Protein AF-0000000074456131 (afdb_homodimer)

InterPro domains:
  IPR002213 UDP-glucuronosyl/UDP-glucosyltransferase [PF00201] (15-424)
  IPR002213 UDP-glucuronosyl/UDP-glucosyltransferase [cd03784] (19-367)
  IPR050271 UDP-glycosyltransferase [PTHR48043] (20-404)

pLDDT: mean 90.77, std 12.85, range [26.89, 98.69]

Radius of gyration: 33.17 Å; Cα contacts (8 Å, |Δi|>4): 1309; chains: 2; bounding box: 103×99×69 Å

Solvent-accessible surface area (backbone atoms only — not comparable to full-atom values): 45917 Å² total; per-residue (Å²): 128,79,81,69,64,69,69,81,74,61,74,85,43,60,65,60,51,43,56,51,44,24,53,49,49,42,50,52,38,50,48,54,75,66,30,64,68,56,55,58,64,54,60,89,48,80,61,47,76,42,44,63,88,48,58,52,49,33,57,53,24,61,62,67,72,28,53,35,34,38,36,32,78,45,60,75,49,29,76,68,22,70,51,59,67,41,57,65,60,51,48,35,43,44,46,63,60,69,46,57,53,49,78,54,52,74,67,50,34,47,49,40,50,50,49,50,54,49,47,53,51,47,43,46,61,33,42,37,49,46,48,39,50,48,23,57,74,68,65,37,64,66,91,51,53,44,60,57,41,58,40,61,47,49,34,39,41,27,38,32,49,48,74,74,41,77,37,55,43,34,41,68,35,49,39,71,41,29,57,70,82,63,66,85,66,55,86,70,58,67,70,57,46,52,59,52,61,70,27,64,92,62,14,27,33,38,33,45,49,56,85,82,40,29,65,62,66,51,67,69,58,52,51,32,49,51,55,22,54,52,70,48,81,30,29,34,43,33,41,50,39,83,90,68,77,89,81,65,43,90,50,55,45,77,30,80,73,69,68,55,65,32,52,52,59,38,88,52,54,46,35,38,37,25,24,26,44,65,68,54,45,51,47,31,34,53,52,23,39,14,33,38,23,42,38,83,55,71,62,8,46,24,42,29,42,45,36,35,75,68,36,26,30,47,69,48,56,71,86,77,54,49,33,66,56,50,35,51,50,52,50,48,46,54,68,41,59,64,19,40,52,38,9,39,51,41,12,51,55,67,63,66,56,98,59,54,28,60,55,47,49,50,49,52,53,50,50,24,61,74,56,78,40,42,64,56,29,60,43,52,73,83,76,49,56,68,55,48,57,69,36,46,61,52,50,51,50,53,50,50,51,49,50,51,50,51,50,48,52,50,51,50,50,51,50,53,52,51,54,55,54,58,59,62,63,65,68,60,67,84,109,126,76,80,69,64,70,70,81,74,61,74,85,43,61,67,61,50,42,56,52,43,24,53,50,49,42,51,53,38,51,47,55,75,67,29,65,69,56,54,58,64,54,59,88,47,80,61,46,76,42,45,63,88,48,57,51,49,34,56,53,25,62,63,69,71,30,52,34,34,38,36,33,78,46,60,76,49,29,77,66,20,70,52,60,67,42,57,67,60,50,46,36,42,44,46,62,57,70,46,57,54,48,79,55,52,74,68,50,34,46,49,40,48,51,50,52,54,49,49,53,49,46,44,46,61,33,41,36,49,47,47,39,52,49,24,56,75,69,66,37,63,66,90,50,54,44,63,58,42,59,40,62,46,48,35,37,39,26,38,30,48,49,74,74,41,79,36,55,42,33,41,67,34,49,38,71,41,28,59,70,83,64,66,85,67,54,85,70,57,67,70,59,47,52,59,51,61,71,28,64,92,60,14,27,34,40,34,44,48,56,84,80,41,31,64,60,64,51,68,69,56,52,50,32,51,50,55,22,55,51,71,45,79,30,29,34,42,33,41,49,40,83,89,68,76,89,81,67,43,90,52,56,45,78,29,81,73,67,67,56,64,32,52,52,58,38,89,52,54,47,35,37,37,25,24,28,45,63,68,54,44,52,46,31,35,54,52,23,38,16,34,39,24,44,41,85,56,71,60,8,47,24,42,28,43,46,36,34,73,69,35,26,31,46,69,46,56,72,86,76,53,51,32,66,56,50,34,51,50,51,49,47,47,55,67,41,60,63,18,40,52,37,9,40,50,42,11,50,55,66,64,67,56,98,59,55,28,61,55,46,50,50,51,51,54,50,49,25,63,74,56,79,38,44,64,56,29,60,42,53,74,84,75,49,56,69,54,51,56,69,37,46,61,53,49,51,50,53,49,49,51,52,50,50,48,50,50,49,51,49,51,50,49,51,49,52,53,52,55,53,55,56,58,63,66,64,69,62,66,84,112

Secondary structure (DSSP, 8-state):
--TT---TT--S-HHHHHHHHHHHHHHHHHHHHH-HHHHHHTTT-S-EEEEGGGTTHHHHHHHHT--EEEEE-S-TTSTHHHHTT----TTT-PPTTS---SS--HHHHHHHHHHHHHHHHHHIIIIIHHHHHHHHHTTS-TTS-HHHHHH--SEEEE---TTTSPP--B-TTEEE---SS-----PPPHHHHHHHHTTTTS-EEEEE-HHHHTTT--HHHHHHHHHHHHT-SSEEEEE--S---TT--TTEEEESS--HHHHHT-TTEEEEEE---HHHHHHHHHHT--EEE---STTHHHHHHHHHHHTSEEE--TTT--HHHHHHHHHHHHH-HHHHHHHHHHHHHHH--SS-HHHHHHHHHHHHHHTTS-GGG--GGGGS-HHHHTTHHHHHHHHHHHHHHHHHHHHHHHHHHHHHHHHHHTTSTT-/--TT---TT--S-HHHHHHHHHHHHHHHHHHHHH-HHHHHHHTT-S-EEEEGGGTTHHHHHHHHT--EEEEE-S-TTSTHHHHTT----TTT-PPTTS---SS--HHHHHHHHHHHHHHHHHHIIIIIHHHHHHHHHTTS-TTS-HHHHHH--SEEEE---TTTSPP--B-TTEEE---SS-----PPPHHHHHHHHTTTTS-EEEEE-HHHHTTT--HHHHHHHHHHHHT-SSEEEEE--S---TT--TTEEEESS--HHHHHTSTTEEEEEE---HHHHHHHHHHT--EEE---STTHHHHHHHHHHHTSEEE--TTT--HHHHHHHHHHHHH-HHHHHHHHHHHHHHH--SS-HHHHHHHHHHHHHHTTS-GGG--GGGGS-HHHHTTHHHHHHHHHHHHHHHHHHHHHHHHHHHHHHHHHHTTSTT-

Organism: Stylophora pistillata (NCBI:txid50429)

Structure (mmCIF, N/CA/C/O backbone):
data_AF-0000000074456131-model_v1
#
loop_
_entity.id
_entity.type
_entity.pdbx_description
1 polymer 'UDP-glucuronosyltransferase 2A3'
#
loop_
_atom_site.group_PDB
_atom_site.id
_atom_site.type_symbol
_atom_site.label_atom_id
_atom_site.label_alt_id
_atom_site.label_comp_id
_atom_site.label_asym_id
_atom_site.label_entity_id
_atom_site.label_seq_id
_atom_site.pdbx_PDB_ins_code
_atom_site.Cartn_x
_atom_site.Cartn_y
_atom_site.Cartn_z
_atom_site.occupancy
_atom_site.B_iso_or_equiv
_atom_site.auth_seq_id
_atom_site.auth_comp_id
_atom_site.auth_asym_id
_atom_site.auth_atom_id
_atom_site.pdbx_PDB_model_num
ATOM 1 N N . MET A 1 1 ? 15.211 -36.062 8.484 1 27.12 1 MET A N 1
ATOM 2 C CA . MET A 1 1 ? 14.547 -34.875 7.957 1 27.12 1 MET A CA 1
ATOM 3 C C . MET A 1 1 ? 13.773 -35.219 6.684 1 27.12 1 MET A C 1
ATOM 5 O O . MET A 1 1 ? 13.078 -34.344 6.141 1 27.12 1 MET A O 1
ATOM 9 N N . GLU A 1 2 ? 14.203 -36.312 6.043 1 34.16 2 GLU A N 1
ATOM 10 C CA . GLU A 1 2 ? 13.648 -36.844 4.801 1 34.16 2 GLU A CA 1
ATOM 11 C C . GLU A 1 2 ? 12.195 -37.281 4.988 1 34.16 2 GLU A C 1
ATOM 13 O O . GLU A 1 2 ? 11.359 -37.062 4.098 1 34.16 2 GLU A O 1
ATOM 18 N N . ASN A 1 3 ? 11.914 -37.906 6.086 1 33.97 3 ASN A N 1
ATOM 19 C CA . ASN A 1 3 ? 10.641 -38.594 6.266 1 33.97 3 ASN A CA 1
ATOM 20 C C . ASN A 1 3 ? 9.523 -37.625 6.605 1 33.97 3 ASN A C 1
ATOM 22 O O . ASN A 1 3 ? 8.438 -38.031 7.02 1 33.97 3 ASN A O 1
ATOM 26 N N . THR A 1 4 ? 9.914 -36.438 6.859 1 35.66 4 THR A N 1
ATOM 27 C CA . THR A 1 4 ? 8.859 -35.594 7.398 1 35.66 4 THR A CA 1
ATOM 28 C C . THR A 1 4 ? 8.023 -34.969 6.277 1 35.66 4 THR A C 1
ATOM 30 O O . THR A 1 4 ? 7.359 -33.969 6.473 1 35.66 4 THR A O 1
ATOM 33 N N . ILE A 1 5 ? 8.305 -35.438 5.062 1 38.91 5 ILE A N 1
ATOM 34 C CA . ILE A 1 5 ? 7.449 -34.844 4.047 1 38.91 5 ILE A CA 1
ATOM 35 C C . ILE A 1 5 ? 6.023 -35.375 4.195 1 38.91 5 ILE A C 1
ATOM 37 O O . ILE A 1 5 ? 5.785 -36.562 4.078 1 38.91 5 ILE A O 1
ATOM 41 N N . VAL A 1 6 ? 5.152 -34.781 4.867 1 42.56 6 VAL A N 1
ATOM 42 C CA . VAL A 1 6 ? 3.732 -35.094 4.902 1 42.56 6 VAL A CA 1
ATOM 43 C C . VAL A 1 6 ? 3.191 -35.219 3.479 1 42.56 6 VAL A C 1
ATOM 45 O O . VAL A 1 6 ? 3.285 -34.281 2.693 1 42.56 6 VAL A O 1
ATOM 48 N N . PRO A 1 7 ? 2.965 -36.406 3.014 1 41.34 7 PRO A N 1
ATOM 49 C CA . PRO A 1 7 ? 2.406 -36.531 1.666 1 41.34 7 PRO A CA 1
ATOM 50 C C . PRO A 1 7 ? 1.224 -35.625 1.421 1 41.34 7 PRO A C 1
ATOM 52 O O . PRO A 1 7 ? 0.411 -35.375 2.322 1 41.34 7 PRO A O 1
ATOM 55 N N . LEU A 1 8 ? 1.338 -34.656 0.652 1 42 8 LEU A N 1
ATOM 56 C CA . LEU A 1 8 ? 0.299 -33.75 0.181 1 42 8 LEU A CA 1
ATOM 57 C C . LEU A 1 8 ? -0.976 -34.5 -0.166 1 42 8 LEU A C 1
ATOM 59 O O . LEU A 1 8 ? -1.992 -33.906 -0.51 1 42 8 LEU A O 1
ATOM 63 N N . GLU A 1 9 ? -0.929 -35.781 -0.274 1 41.69 9 GLU A N 1
ATOM 64 C CA . GLU A 1 9 ? -2.115 -36.531 -0.679 1 41.69 9 GLU A CA 1
ATOM 65 C C . GLU A 1 9 ? -3.201 -36.469 0.391 1 41.69 9 GLU A C 1
ATOM 67 O O . GLU A 1 9 ? -4.199 -37.188 0.314 1 41.69 9 GLU A O 1
ATOM 72 N N . LEU A 1 10 ? -3.041 -35.812 1.386 1 40.41 10 LEU A N 1
ATOM 73 C CA . LEU A 1 10 ? -4.113 -35.938 2.371 1 40.41 10 LEU A CA 1
ATOM 74 C C . LEU A 1 10 ? -5.336 -35.125 1.937 1 40.41 10 LEU A C 1
ATOM 76 O O . LEU A 1 10 ? -5.719 -34.156 2.6 1 40.41 10 LEU A O 1
ATOM 80 N N . GLU A 1 11 ? -5.758 -35.188 0.815 1 42.75 11 GLU A N 1
ATOM 81 C CA . GLU A 1 11 ? -7.062 -34.781 0.306 1 42.75 11 GLU A CA 1
ATOM 82 C C . GLU A 1 11 ? -8.195 -35.375 1.117 1 42.75 11 GLU A C 1
ATOM 84 O O . GLU A 1 11 ? -8.227 -36.594 1.335 1 42.75 11 GLU A O 1
ATOM 89 N N . GLY A 1 12 ? -8.945 -34.688 1.782 1 48.97 12 GLY A N 1
ATOM 90 C CA . GLY A 1 12 ? -10.203 -35.031 2.426 1 48.97 12 GLY A CA 1
ATOM 91 C C . GLY A 1 12 ? -10.086 -35.156 3.936 1 48.97 12 GLY A C 1
ATOM 92 O O . GLY A 1 12 ? -11.094 -35.219 4.637 1 48.97 12 GLY A O 1
ATOM 93 N N . LYS A 1 13 ? -8.922 -35.406 4.461 1 57.62 13 LYS A N 1
ATOM 94 C CA . LYS A 1 13 ? -8.914 -35.562 5.91 1 57.62 13 LYS A CA 1
ATOM 95 C C . LYS A 1 13 ? -8.305 -34.344 6.59 1 57.62 13 LYS A C 1
ATOM 97 O O . LYS A 1 13 ? -7.223 -34.406 7.172 1 57.62 13 LYS A O 1
ATOM 102 N N . LEU A 1 14 ? -8.93 -33.188 6.43 1 58.59 14 LEU A N 1
ATOM 103 C CA . LEU A 1 14 ? -8.5 -31.875 6.891 1 58.59 14 LEU A CA 1
ATOM 104 C C . LEU A 1 14 ? -8.109 -31.922 8.367 1 58.59 14 LEU A C 1
ATOM 106 O O . LEU A 1 14 ? -7.086 -31.344 8.75 1 58.59 14 LEU A O 1
ATOM 110 N N . LEU A 1 15 ? -8.93 -32.625 9.055 1 59.88 15 LEU A N 1
ATOM 111 C CA . LEU A 1 15 ? -8.664 -32.688 10.484 1 59.88 15 LEU A CA 1
ATOM 112 C C . LEU A 1 15 ? -7.371 -33.438 10.766 1 59.88 15 LEU A C 1
ATOM 114 O O . LEU A 1 15 ? -6.59 -33.031 11.633 1 59.88 15 LEU A O 1
ATOM 118 N N . GLU A 1 16 ? -7.195 -34.531 10.094 1 64.56 16 GLU A N 1
ATOM 119 C CA . GLU A 1 16 ? -5.965 -35.312 10.258 1 64.56 16 GLU A CA 1
ATOM 120 C C . GLU A 1 16 ? -4.75 -34.5 9.812 1 64.56 16 GLU A C 1
ATOM 122 O O . GLU A 1 16 ? -3.695 -34.562 10.453 1 64.56 16 GLU A O 1
ATOM 127 N N . LEU A 1 17 ? -4.938 -33.75 8.852 1 66 17 LEU A N 1
ATOM 128 C CA . LEU A 1 17 ? -3.869 -32.875 8.383 1 66 17 LEU A CA 1
ATOM 129 C C . LEU A 1 17 ? -3.529 -31.828 9.422 1 66 17 LEU A C 1
ATOM 131 O O . LEU A 1 17 ? -2.355 -31.562 9.688 1 66 17 LEU A O 1
ATOM 135 N N . LEU A 1 18 ? -4.602 -31.312 9.938 1 65.88 18 LEU A N 1
ATOM 136 C CA . LEU A 1 18 ? -4.406 -30.281 10.953 1 65.88 18 LEU A CA 1
ATOM 137 C C . LEU A 1 18 ? -3.611 -30.828 12.133 1 65.88 18 LEU A C 1
ATOM 139 O O . LEU A 1 18 ? -2.656 -30.203 12.594 1 65.88 18 LEU A O 1
ATOM 143 N N . PHE A 1 19 ? -4.082 -31.984 12.625 1 71.69 19 PHE A N 1
ATOM 144 C CA . PHE A 1 19 ? -3.439 -32.562 13.805 1 71.69 19 PHE A CA 1
ATOM 145 C C . PHE A 1 19 ? -1.997 -32.938 13.5 1 71.69 19 PHE A C 1
ATOM 147 O O . PHE A 1 19 ? -1.103 -32.719 14.32 1 71.69 19 PHE A O 1
ATOM 154 N N . LYS A 1 20 ? -1.787 -33.438 12.461 1 79.56 20 LYS A N 1
ATOM 155 C CA . LYS A 1 20 ? -0.433 -33.812 12.094 1 79.56 20 LYS A CA 1
ATOM 156 C C . LYS A 1 20 ? 0.47 -32.594 11.906 1 79.56 20 LYS A C 1
ATOM 158 O O . LYS A 1 20 ? 1.622 -32.594 12.344 1 79.56 20 LYS A O 1
ATOM 163 N N . MET A 1 21 ? -0.071 -31.609 11.445 1 84 21 MET A N 1
ATOM 164 C CA . MET A 1 21 ? 0.729 -30.422 11.195 1 84 21 MET A CA 1
ATOM 165 C C . MET A 1 21 ? 1.08 -29.703 12.5 1 84 21 MET A C 1
ATOM 167 O O . MET A 1 21 ? 2.195 -29.219 12.664 1 84 21 MET A O 1
ATOM 171 N N . LYS A 1 22 ? 0.073 -29.719 13.367 1 87.56 22 LYS A N 1
ATOM 172 C CA . LYS A 1 22 ? 0.293 -29.109 14.68 1 87.56 22 LYS A CA 1
ATOM 173 C C . LYS A 1 22 ? 1.51 -29.719 15.375 1 87.56 22 LYS A C 1
ATOM 175 O O . LYS A 1 22 ? 2.371 -29 15.875 1 87.56 22 LYS A O 1
ATOM 180 N N . ASP A 1 23 ? 1.586 -31 15.352 1 89.56 23 ASP A N 1
ATOM 181 C CA . ASP A 1 23 ? 2.678 -31.703 16.016 1 89.56 23 ASP A CA 1
ATOM 182 C C . ASP A 1 23 ? 3.992 -31.516 15.266 1 89.56 23 ASP A C 1
ATOM 184 O O . ASP A 1 23 ? 5.043 -31.328 15.875 1 89.56 23 ASP A O 1
ATOM 188 N N . VAL A 1 24 ? 3.896 -31.562 14.008 1 89.19 24 VAL A N 1
ATOM 189 C CA . VAL A 1 24 ? 5.086 -31.391 13.18 1 89.19 24 VAL A CA 1
ATOM 190 C C . VAL A 1 24 ? 5.688 -30.016 13.398 1 89.19 24 VAL A C 1
ATOM 192 O O . VAL A 1 24 ? 6.898 -29.875 13.602 1 89.19 24 VAL A O 1
ATOM 195 N N . PHE A 1 25 ? 4.859 -29 13.398 1 91.25 25 PHE A N 1
ATOM 196 C CA . PHE A 1 25 ? 5.34 -27.641 13.578 1 91.25 25 PHE A CA 1
ATOM 197 C C . PHE A 1 25 ? 5.941 -27.453 14.961 1 91.25 25 PHE A C 1
ATOM 199 O O . PHE A 1 25 ? 6.969 -26.781 15.117 1 91.25 25 PHE A O 1
ATOM 206 N N . ARG A 1 26 ? 5.297 -28.047 15.922 1 93.62 26 ARG A N 1
ATOM 207 C CA . ARG A 1 26 ? 5.797 -27.953 17.281 1 93.62 26 ARG A CA 1
ATOM 208 C C . ARG A 1 26 ? 7.188 -28.562 17.406 1 93.62 26 ARG A C 1
ATOM 210 O O . ARG A 1 26 ? 8.086 -27.953 18 1 93.62 26 ARG A O 1
ATOM 217 N N . VAL A 1 27 ? 7.324 -29.719 16.859 1 93.44 27 VAL A N 1
ATOM 218 C CA . VAL A 1 27 ? 8.594 -30.422 16.938 1 93.44 27 VAL A CA 1
ATOM 219 C C . VAL A 1 27 ? 9.672 -29.656 16.172 1 93.44 27 VAL A C 1
ATOM 221 O O . VAL A 1 27 ? 10.805 -29.531 16.641 1 93.44 27 VAL A O 1
ATOM 224 N N . MET A 1 28 ? 9.305 -29.219 15.078 1 93.19 28 MET A N 1
ATOM 225 C CA . MET A 1 28 ? 10.234 -28.453 14.25 1 93.19 28 MET A CA 1
ATOM 226 C C . MET A 1 28 ? 10.75 -27.234 14.992 1 93.19 28 MET A C 1
ATOM 228 O O . MET A 1 28 ? 11.961 -27 15.047 1 93.19 28 MET A O 1
ATOM 232 N N . CYS A 1 29 ? 9.883 -26.469 15.578 1 95.81 29 CYS A N 1
ATOM 233 C CA . CYS A 1 29 ? 10.273 -25.219 16.25 1 95.81 29 CYS A CA 1
ATOM 234 C C . CYS A 1 29 ? 11.016 -25.516 17.547 1 95.81 29 CYS A C 1
ATOM 236 O O . CYS A 1 29 ? 11.953 -24.797 17.906 1 95.81 29 CYS A O 1
ATOM 238 N N . GLU A 1 30 ? 10.586 -26.594 18.234 1 96.5 30 GLU A N 1
ATOM 239 C CA . GLU A 1 30 ? 11.32 -26.984 19.438 1 96.5 30 GLU A CA 1
ATOM 240 C C . GLU A 1 30 ? 12.742 -27.406 19.109 1 96.5 30 GLU A C 1
ATOM 242 O O . GLU A 1 30 ? 13.68 -27.094 19.859 1 96.5 30 GLU A O 1
ATOM 247 N N . SER A 1 31 ? 12.859 -28.094 18 1 95.94 31 SER A N 1
ATOM 248 C CA . SER A 1 31 ? 14.188 -28.5 17.547 1 95.94 31 SER A CA 1
ATOM 249 C C . SER A 1 31 ? 15.062 -27.281 17.25 1 95.94 31 SER A C 1
ATOM 251 O O . SER A 1 31 ? 16.25 -27.297 17.547 1 95.94 31 SER A O 1
ATOM 253 N N . ALA A 1 32 ? 14.5 -26.328 16.672 1 95 32 ALA A N 1
ATOM 254 C CA . ALA A 1 32 ? 15.242 -25.109 16.375 1 95 32 ALA A CA 1
ATOM 255 C C . ALA A 1 32 ? 15.672 -24.406 17.656 1 95 32 ALA A C 1
ATOM 257 O O . ALA A 1 32 ? 16.797 -23.891 17.75 1 95 32 ALA A O 1
ATOM 258 N N . LEU A 1 33 ? 14.852 -24.375 18.672 1 95.56 33 LEU A N 1
ATOM 259 C CA . LEU A 1 33 ? 15.102 -23.688 19.938 1 95.56 33 LEU A CA 1
ATOM 260 C C . LEU A 1 33 ? 16.203 -24.391 20.719 1 95.56 33 LEU A C 1
ATOM 262 O O . LEU A 1 33 ? 16.906 -23.75 21.516 1 95.56 33 LEU A O 1
ATOM 266 N N . THR A 1 34 ? 16.344 -25.688 20.438 1 95.81 34 THR A N 1
ATOM 267 C CA . THR A 1 34 ? 17.266 -26.453 21.266 1 95.81 34 THR A CA 1
ATOM 268 C C . THR A 1 34 ? 18.516 -26.828 20.469 1 95.81 34 THR A C 1
ATOM 270 O O . THR A 1 34 ? 19.438 -27.438 21.016 1 95.81 34 THR A O 1
ATOM 273 N N . SER A 1 35 ? 18.531 -26.469 19.234 1 95.25 35 SER A N 1
ATOM 274 C CA . SER A 1 35 ? 19.688 -26.797 18.406 1 95.25 35 SER A CA 1
ATOM 275 C C . SER A 1 35 ? 20.922 -25.984 18.797 1 95.25 35 SER A C 1
ATOM 277 O O . SER A 1 35 ? 20.906 -24.766 18.734 1 95.25 35 SER A O 1
ATOM 279 N N . SER A 1 36 ? 21.984 -26.688 19.109 1 94.88 36 SER A N 1
ATOM 280 C CA . SER A 1 36 ? 23.219 -26.016 19.484 1 94.88 36 SER A CA 1
ATOM 281 C C . SER A 1 36 ? 23.828 -25.266 18.297 1 94.88 36 SER A C 1
ATOM 283 O O . SER A 1 36 ? 24.422 -24.203 18.469 1 94.88 36 SER A O 1
ATOM 285 N N . GLU A 1 37 ? 23.656 -25.812 17.141 1 94.12 37 GLU A N 1
ATOM 286 C CA . GLU A 1 37 ? 24.172 -25.188 15.922 1 94.12 37 GLU A CA 1
ATOM 287 C C . GLU A 1 37 ? 23.484 -23.844 15.672 1 94.12 37 GLU A C 1
ATOM 289 O O . GLU A 1 37 ? 24.156 -22.844 15.391 1 94.12 37 GLU A O 1
ATOM 294 N N . VAL A 1 38 ? 22.188 -23.844 15.82 1 92.88 38 VAL A N 1
ATOM 295 C CA . VAL A 1 38 ? 21.406 -22.625 15.594 1 92.88 38 VAL A CA 1
ATOM 296 C C . VAL A 1 38 ? 21.766 -21.578 16.641 1 92.88 38 VAL A C 1
ATOM 298 O O . VAL A 1 38 ? 21.984 -20.422 16.328 1 92.88 38 VAL A O 1
ATOM 301 N N . LEU A 1 39 ? 21.875 -22.016 17.875 1 92.81 39 LEU A N 1
ATOM 302 C CA . LEU A 1 39 ? 22.156 -21.094 18.984 1 92.81 39 LEU A CA 1
ATOM 303 C C . LEU A 1 39 ? 23.531 -20.469 18.844 1 92.81 39 LEU A C 1
ATOM 305 O O . LEU A 1 39 ? 23.719 -19.297 19.156 1 92.81 39 LEU A O 1
ATOM 309 N N . LYS A 1 40 ? 24.469 -21.234 18.344 1 94.38 40 LYS A N 1
ATOM 310 C CA . LYS A 1 40 ? 25.812 -20.703 18.125 1 94.38 40 LYS A CA 1
ATOM 311 C C . LYS A 1 40 ? 25.812 -19.625 17.062 1 94.38 40 LYS A C 1
ATOM 313 O O . LYS A 1 40 ? 26.484 -18.594 17.203 1 94.38 40 LYS A O 1
ATOM 318 N N . GLU A 1 41 ? 25.047 -19.859 16.016 1 91.94 41 GLU A N 1
ATOM 319 C CA . GLU A 1 41 ? 24.984 -18.906 14.914 1 91.94 41 GLU A CA 1
ATOM 320 C C . GLU A 1 41 ? 24.297 -17.609 15.336 1 91.94 41 GLU A C 1
ATOM 322 O O . GLU A 1 41 ? 24.547 -16.547 14.766 1 91.94 41 GLU A O 1
ATOM 327 N N . LEU A 1 42 ? 23.484 -17.625 16.312 1 93.88 42 LEU A N 1
ATOM 328 C CA . LEU A 1 42 ? 22.703 -16.469 16.734 1 93.88 42 LEU A CA 1
ATOM 329 C C . LEU A 1 42 ? 23.516 -15.562 17.656 1 93.88 42 LEU A C 1
ATOM 331 O O . LEU A 1 42 ? 23.125 -14.414 17.906 1 93.88 42 LEU A O 1
ATOM 335 N N . GLN A 1 43 ? 24.703 -16.125 18.031 1 91 43 GLN A N 1
ATOM 336 C CA . GLN A 1 43 ? 25.516 -15.312 18.906 1 91 43 GLN A CA 1
ATOM 337 C C . GLN A 1 43 ? 26.062 -14.086 18.172 1 91 43 GLN A C 1
ATOM 339 O O . GLN A 1 43 ? 26.594 -14.203 17.062 1 91 43 GLN A O 1
ATOM 344 N N . ASN A 1 44 ? 25.812 -12.93 18.5 1 89.88 44 ASN A N 1
ATOM 345 C CA . ASN A 1 44 ? 26.266 -11.648 17.969 1 89.88 44 ASN A CA 1
ATOM 346 C C . ASN A 1 44 ? 25.562 -11.289 16.672 1 89.88 44 ASN A C 1
ATOM 348 O O . ASN A 1 44 ? 26.156 -10.711 15.766 1 89.88 44 ASN A O 1
ATOM 352 N N . CYS A 1 45 ? 24.453 -11.852 16.453 1 93.5 45 CYS A N 1
ATOM 353 C CA . CYS A 1 45 ? 23.625 -11.547 15.289 1 93.5 45 CYS A CA 1
ATOM 354 C C . CYS A 1 45 ? 22.875 -10.242 15.484 1 93.5 45 CYS A C 1
ATOM 356 O O . CYS A 1 45 ? 22.188 -10.055 16.5 1 93.5 45 CYS A O 1
ATOM 358 N N . ASP A 1 46 ? 23.094 -9.297 14.508 1 93.5 46 ASP A N 1
ATOM 359 C CA . ASP A 1 46 ? 22.422 -7.996 14.586 1 93.5 46 ASP A CA 1
ATOM 360 C C . ASP A 1 46 ? 21.031 -8.055 13.977 1 93.5 46 ASP A C 1
ATOM 362 O O . ASP A 1 46 ? 20.172 -7.227 14.289 1 93.5 46 ASP A O 1
ATOM 366 N N . LEU A 1 47 ? 20.812 -8.961 13.094 1 96.25 47 LEU A N 1
ATOM 367 C CA . LEU A 1 47 ? 19.547 -9.086 12.359 1 96.25 47 LEU A CA 1
ATOM 368 C C . LEU A 1 47 ? 19.344 -10.523 11.883 1 96.25 47 LEU A C 1
ATOM 370 O O . LEU A 1 47 ? 20.281 -11.164 11.398 1 96.25 47 LEU A O 1
ATOM 374 N N . LEU A 1 48 ? 18.188 -11.023 12.117 1 96.44 48 LEU A N 1
ATOM 375 C CA . LEU A 1 48 ? 17.812 -12.336 11.609 1 96.44 48 LEU A CA 1
ATOM 376 C C . LEU A 1 48 ? 16.906 -12.219 10.391 1 96.44 48 LEU A C 1
ATOM 378 O O . LEU A 1 48 ? 15.805 -11.672 10.484 1 96.44 48 LEU A O 1
ATOM 382 N N . ILE A 1 49 ? 17.375 -12.688 9.25 1 97 49 ILE A N 1
ATOM 383 C CA . ILE A 1 49 ? 16.594 -12.742 8.016 1 97 49 ILE A CA 1
ATOM 384 C C . ILE A 1 49 ? 16.109 -14.172 7.77 1 97 49 ILE A C 1
ATOM 386 O O . ILE A 1 49 ? 16.922 -15.102 7.742 1 97 49 ILE A O 1
ATOM 390 N N . TYR A 1 50 ? 14.812 -14.312 7.613 1 95 50 TYR A N 1
ATOM 391 C CA . TYR A 1 50 ? 14.281 -15.664 7.441 1 95 50 TYR A CA 1
ATOM 392 C C . TYR A 1 50 ? 13.172 -15.68 6.391 1 95 50 TYR A C 1
ATOM 394 O O . TYR A 1 50 ? 12.625 -14.633 6.039 1 95 50 TYR A O 1
ATOM 402 N N . ASP A 1 51 ? 12.875 -16.844 5.879 1 93.06 51 ASP A N 1
ATOM 403 C CA . ASP A 1 51 ? 11.75 -17.062 4.977 1 93.06 51 ASP A CA 1
ATOM 404 C C . ASP A 1 51 ? 10.492 -17.438 5.754 1 93.06 51 ASP A C 1
ATOM 406 O O . ASP A 1 51 ? 10.578 -18.016 6.84 1 93.06 51 ASP A O 1
ATOM 410 N N . SER A 1 52 ? 9.375 -17.203 5.184 1 91.31 52 SER A N 1
ATOM 411 C CA . SER A 1 52 ? 8.094 -17.375 5.859 1 91.31 52 SER A CA 1
ATOM 412 C C . SER A 1 52 ? 7.895 -18.828 6.281 1 91.31 52 SER A C 1
ATOM 414 O O . SER A 1 52 ? 7.184 -19.109 7.25 1 91.31 52 SER A O 1
ATOM 416 N N . SER A 1 53 ? 8.539 -19.766 5.605 1 86.81 53 SER A N 1
ATOM 417 C CA . SER A 1 53 ? 8.43 -21.172 5.973 1 86.81 53 SER A CA 1
ATOM 418 C C . SER A 1 53 ? 9.164 -21.469 7.277 1 86.81 53 SER A C 1
ATOM 420 O O . SER A 1 53 ? 8.891 -22.469 7.938 1 86.81 53 SER A O 1
ATOM 422 N N . SER A 1 54 ? 10.055 -20.609 7.598 1 91.06 54 SER A N 1
ATOM 423 C CA . SER A 1 54 ? 10.812 -20.75 8.836 1 91.06 54 SER A CA 1
ATOM 424 C C . SER A 1 54 ? 10.273 -19.828 9.922 1 91.06 54 SER A C 1
ATOM 426 O O . SER A 1 54 ? 11.023 -19.078 10.547 1 91.06 54 SER A O 1
ATOM 428 N N . PHE A 1 55 ? 8.961 -19.938 10.164 1 91.25 55 PHE A N 1
ATOM 429 C CA . PHE A 1 55 ? 8.289 -19.016 11.07 1 91.25 55 PHE A CA 1
ATOM 430 C C . PHE A 1 55 ? 8.766 -19.219 12.5 1 91.25 55 PHE A C 1
ATOM 432 O O . PHE A 1 55 ? 8.531 -18.359 13.367 1 91.25 55 PHE A O 1
ATOM 439 N N . CYS A 1 56 ? 9.539 -20.328 12.797 1 94.38 56 CYS A N 1
ATOM 440 C CA . CYS A 1 56 ? 10.125 -20.547 14.109 1 94.38 56 CYS A CA 1
ATOM 441 C C . CYS A 1 56 ? 11.117 -19.438 14.453 1 94.38 56 CYS A C 1
ATOM 443 O O . CYS A 1 56 ? 11.461 -19.25 15.625 1 94.38 56 CYS A O 1
ATOM 445 N N . ALA A 1 57 ? 11.57 -18.766 13.43 1 95.56 57 ALA A N 1
ATOM 446 C CA . ALA A 1 57 ? 12.508 -17.656 13.609 1 95.56 57 ALA A CA 1
ATOM 447 C C . ALA A 1 57 ? 11.93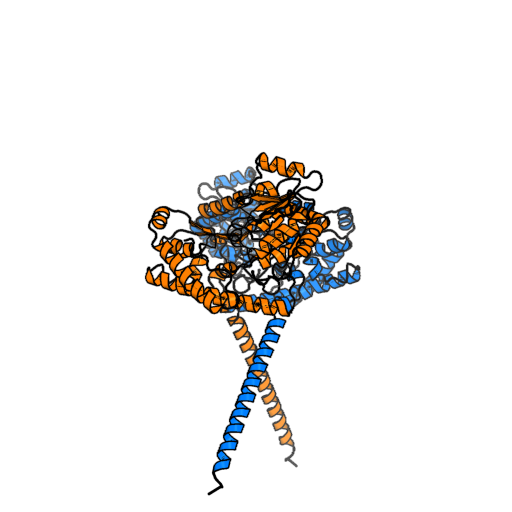 -16.609 14.547 1 95.56 57 ALA A C 1
ATOM 449 O O . ALA A 1 57 ? 12.68 -15.93 15.258 1 95.56 57 ALA A O 1
ATOM 450 N N . ALA A 1 58 ? 10.633 -16.453 14.57 1 96.19 58 ALA A N 1
ATOM 451 C CA . ALA A 1 58 ? 9.984 -15.492 15.461 1 96.19 58 ALA A CA 1
ATOM 452 C C . ALA A 1 58 ? 10.289 -15.797 16.922 1 96.19 58 ALA A C 1
ATOM 454 O O . ALA A 1 58 ? 10.531 -14.891 17.719 1 96.19 58 ALA A O 1
ATOM 455 N N . LEU A 1 59 ? 10.305 -17.125 17.281 1 97.31 59 LEU A N 1
ATOM 456 C CA . LEU A 1 59 ? 10.641 -17.547 18.641 1 97.31 59 LEU A CA 1
ATOM 457 C C . LEU A 1 59 ? 12.109 -17.266 18.938 1 97.31 59 LEU A C 1
ATOM 459 O O . LEU A 1 59 ? 12.438 -16.766 20.016 1 97.31 59 LEU A O 1
ATOM 463 N N . LEU A 1 60 ? 12.93 -17.578 18 1 97 60 LEU A N 1
ATOM 464 C CA . LEU A 1 60 ? 14.367 -17.391 18.172 1 97 60 LEU A CA 1
ATOM 465 C C . LEU A 1 60 ? 14.703 -15.914 18.344 1 97 60 LEU A C 1
ATOM 467 O O . LEU A 1 60 ? 15.484 -15.547 19.219 1 97 60 LEU A O 1
ATOM 471 N N . GLY A 1 61 ? 14.156 -15.109 17.422 1 96.69 61 GLY A N 1
ATOM 472 C CA . GLY A 1 61 ? 14.383 -13.68 17.516 1 96.69 61 GLY A CA 1
ATOM 473 C C . GLY A 1 61 ? 13.953 -13.086 18.844 1 96.69 61 GLY A C 1
ATOM 474 O O . GLY A 1 61 ? 14.68 -12.297 19.453 1 96.69 61 GLY A O 1
ATOM 475 N N . GLU A 1 62 ? 12.766 -13.469 19.281 1 96 62 GLU A N 1
ATOM 476 C CA . GLU A 1 62 ? 12.25 -12.961 20.547 1 96 62 GLU A CA 1
ATOM 477 C C . GLU A 1 62 ? 13.109 -13.422 21.719 1 96 62 GLU A C 1
ATOM 479 O O . GLU A 1 62 ? 13.391 -12.648 22.641 1 96 62 GLU A O 1
ATOM 484 N N . ARG A 1 63 ? 13.469 -14.672 21.734 1 95.75 63 ARG A N 1
ATOM 485 C CA . ARG A 1 63 ? 14.266 -15.234 22.812 1 95.75 63 ARG A CA 1
ATOM 486 C C . ARG A 1 63 ? 15.602 -14.516 22.953 1 95.75 63 ARG A C 1
ATOM 488 O O . ARG A 1 63 ? 16.094 -14.305 24.062 1 95.75 63 ARG A O 1
ATOM 495 N N . HIS A 1 64 ? 16.203 -14.102 21.906 1 95.81 64 HIS A N 1
ATOM 496 C CA . HIS A 1 64 ? 17.562 -13.547 21.906 1 95.81 64 HIS A CA 1
ATOM 497 C C . HIS A 1 64 ? 17.547 -12.047 21.656 1 95.81 64 HIS A C 1
ATOM 499 O O . HIS A 1 64 ? 18.594 -11.422 21.5 1 95.81 64 HIS A O 1
ATOM 505 N N . ASN A 1 65 ? 16.359 -11.477 21.531 1 94.56 65 ASN A N 1
ATOM 506 C CA . ASN A 1 65 ? 16.172 -10.047 21.297 1 94.56 65 ASN A CA 1
ATOM 507 C C . ASN A 1 65 ? 16.875 -9.594 20.016 1 94.56 65 ASN A C 1
ATOM 509 O O . ASN A 1 65 ? 17.609 -8.609 20.016 1 94.56 65 ASN A O 1
ATOM 513 N N . ILE A 1 66 ? 16.719 -10.367 18.969 1 96.06 66 ILE A N 1
ATOM 514 C CA . ILE A 1 66 ? 17.266 -10.055 17.656 1 96.06 66 ILE A CA 1
ATOM 515 C C . ILE A 1 66 ? 16.156 -9.57 16.734 1 96.06 66 ILE A C 1
ATOM 517 O O . ILE A 1 66 ? 15.125 -10.234 16.594 1 96.06 66 ILE A O 1
ATOM 521 N N . PRO A 1 67 ? 16.297 -8.359 16.109 1 95.94 67 PRO A N 1
ATOM 522 C CA . PRO A 1 67 ? 15.297 -7.895 15.156 1 95.94 67 PRO A CA 1
ATOM 523 C C . PRO A 1 67 ? 15.148 -8.828 13.961 1 95.94 67 PRO A C 1
ATOM 525 O O . PRO A 1 67 ? 16.109 -9.516 13.586 1 95.94 67 PRO A O 1
ATOM 528 N N . LEU A 1 68 ? 13.93 -8.812 13.352 1 96.56 68 LEU A N 1
ATOM 529 C CA . LEU A 1 68 ? 13.602 -9.773 12.305 1 96.56 68 LEU A CA 1
ATOM 530 C C . LEU A 1 68 ? 13.266 -9.062 11 1 96.56 68 LEU A C 1
ATOM 532 O O . LEU A 1 68 ? 12.625 -8.008 11.008 1 96.56 68 LEU A O 1
ATOM 536 N N . THR A 1 69 ? 13.68 -9.562 9.922 1 97.19 69 THR A N 1
ATOM 537 C CA . THR A 1 69 ? 13.188 -9.281 8.578 1 97.19 69 THR A CA 1
ATOM 538 C C . THR A 1 69 ? 12.719 -10.57 7.895 1 97.19 69 THR A C 1
ATOM 540 O O . THR A 1 69 ? 13.445 -11.57 7.883 1 97.19 69 THR A O 1
ATOM 543 N N . GLU A 1 70 ? 11.531 -10.539 7.398 1 97.19 70 GLU A N 1
ATOM 544 C CA . GLU A 1 70 ? 10.969 -11.742 6.789 1 97.19 70 GLU A CA 1
ATOM 545 C C . GLU A 1 70 ? 10.93 -11.617 5.266 1 97.19 70 GLU A C 1
ATOM 547 O O . GLU A 1 70 ? 10.578 -10.562 4.73 1 97.19 70 GLU A O 1
ATOM 552 N N . LEU A 1 71 ? 11.406 -12.648 4.617 1 97.25 71 LEU A N 1
ATOM 553 C CA . LEU A 1 71 ? 11.227 -12.828 3.182 1 97.25 71 LEU A CA 1
ATOM 554 C C . LEU A 1 71 ? 10.008 -13.695 2.891 1 97.25 71 LEU A C 1
ATOM 556 O O . LEU A 1 71 ? 9.883 -14.805 3.42 1 97.25 71 LEU A O 1
ATOM 560 N N . LEU A 1 72 ? 9.086 -13.188 2.117 1 96.88 72 LEU A N 1
ATOM 561 C CA . LEU A 1 72 ? 7.883 -13.93 1.758 1 96.88 72 LEU A CA 1
ATOM 562 C C . LEU A 1 72 ? 7.941 -14.391 0.307 1 96.88 72 LEU A C 1
ATOM 564 O O . LEU A 1 72 ? 7.598 -13.641 -0.605 1 96.88 72 LEU A O 1
ATOM 568 N N . PRO A 1 73 ? 8.328 -15.633 0.048 1 94.81 73 PRO A N 1
ATOM 569 C CA . PRO A 1 73 ? 8.398 -16.156 -1.316 1 94.81 73 PRO A CA 1
ATOM 570 C C . PRO A 1 73 ? 7.051 -16.672 -1.82 1 94.81 73 PRO A C 1
ATOM 572 O O . PRO A 1 73 ? 6.98 -17.781 -2.381 1 94.81 73 PRO A O 1
ATOM 575 N N . LEU A 1 74 ? 5.961 -15.938 -1.591 1 95.06 74 LEU A N 1
ATOM 576 C CA . LEU A 1 74 ? 4.59 -16.219 -2 1 95.06 74 LEU A CA 1
ATOM 577 C C . LEU A 1 74 ? 3.855 -14.93 -2.354 1 95.06 74 LEU A C 1
ATOM 579 O O . LEU A 1 74 ? 4.387 -13.828 -2.156 1 95.06 74 LEU A O 1
ATOM 583 N N . SER A 1 75 ? 2.68 -15.141 -2.846 1 95.69 75 SER A N 1
ATOM 584 C CA . SER A 1 75 ? 1.796 -14.008 -3.102 1 95.69 75 SER A CA 1
ATOM 585 C C . SER A 1 75 ? 1.394 -13.32 -1.803 1 95.69 75 SER A C 1
ATOM 587 O O . SER A 1 75 ? 1.293 -13.961 -0.755 1 95.69 75 SER A O 1
ATOM 589 N N . PRO A 1 76 ? 1.188 -11.984 -1.872 1 96.56 76 PRO A N 1
ATOM 590 C CA . PRO A 1 76 ? 0.788 -11.281 -0.651 1 96.56 76 PRO A CA 1
ATOM 591 C C . PRO A 1 76 ? -0.562 -11.75 -0.114 1 96.56 76 PRO A C 1
ATOM 593 O O . PRO A 1 76 ? -0.893 -11.492 1.046 1 96.56 76 PRO A O 1
ATOM 596 N N . ASN A 1 77 ? -1.344 -12.406 -0.906 1 95.75 77 ASN A N 1
ATOM 597 C CA . ASN A 1 77 ? -2.627 -12.938 -0.452 1 95.75 77 ASN A CA 1
ATOM 598 C C . ASN A 1 77 ? -2.484 -14.344 0.111 1 95.75 77 ASN A C 1
ATOM 600 O O . ASN A 1 77 ? -3.465 -15.086 0.196 1 95.75 77 ASN A O 1
ATOM 604 N N . SER A 1 78 ? -1.285 -14.766 0.441 1 93.75 78 SER A N 1
ATOM 605 C CA . SER A 1 78 ? -1.002 -16.062 1.039 1 93.75 78 SER A CA 1
ATOM 606 C C . SER A 1 78 ? -1.401 -16.094 2.51 1 93.75 78 SER A C 1
ATOM 608 O O . SER A 1 78 ? -1.73 -15.062 3.092 1 93.75 78 SER A O 1
ATOM 610 N N . PRO A 1 79 ? -1.38 -17.25 3.143 1 86.88 79 PRO A N 1
ATOM 611 C CA . PRO A 1 79 ? -1.722 -17.359 4.562 1 86.88 79 PRO A CA 1
ATOM 612 C C . PRO A 1 79 ? -0.791 -16.531 5.453 1 86.88 79 PRO A C 1
ATOM 614 O O . PRO A 1 79 ? -1.177 -16.125 6.551 1 86.88 79 PRO A O 1
ATOM 617 N N . ALA A 1 80 ? 0.425 -16.328 4.996 1 84 80 ALA A N 1
ATOM 618 C CA . ALA A 1 80 ? 1.356 -15.492 5.754 1 84 80 ALA A CA 1
ATOM 619 C C . ALA A 1 80 ? 0.792 -14.094 5.965 1 84 80 ALA A C 1
ATOM 621 O O . ALA A 1 80 ? 1.237 -13.367 6.855 1 84 80 ALA A O 1
ATOM 622 N N . ALA A 1 81 ? -0.154 -13.727 5.109 1 84.75 81 ALA A N 1
ATOM 623 C CA . ALA A 1 81 ? -0.797 -12.414 5.211 1 84.75 81 ALA A CA 1
ATOM 624 C C . ALA A 1 81 ? -1.481 -12.242 6.562 1 84.75 81 ALA A C 1
ATOM 626 O O . ALA A 1 81 ? -1.555 -11.133 7.09 1 84.75 81 ALA A O 1
ATOM 627 N N . SER A 1 82 ? -1.928 -13.336 7.094 1 86.12 82 SER A N 1
ATOM 628 C CA . SER A 1 82 ? -2.629 -13.281 8.375 1 86.12 82 SER A CA 1
ATOM 629 C C . SER A 1 82 ? -1.678 -12.914 9.508 1 86.12 82 SER A C 1
ATOM 631 O O . SER A 1 82 ? -2.082 -12.273 10.477 1 86.12 82 SER A O 1
ATOM 633 N N . PHE A 1 83 ? -0.452 -13.32 9.336 1 90.56 83 PHE A N 1
ATOM 634 C CA . PHE A 1 83 ? 0.535 -13.023 10.367 1 90.56 83 PHE A CA 1
ATOM 635 C C . PHE A 1 83 ? 0.885 -11.547 10.375 1 90.56 83 PHE A C 1
ATOM 637 O O . PHE A 1 83 ? 1.16 -10.969 11.438 1 90.56 83 PHE A O 1
ATOM 644 N N . HIS A 1 84 ? 0.798 -10.938 9.297 1 93.94 84 HIS A N 1
ATOM 645 C CA . HIS A 1 84 ? 1.354 -9.594 9.156 1 93.94 84 HIS A CA 1
ATOM 646 C C . HIS A 1 84 ? 0.262 -8.578 8.852 1 93.94 84 HIS A C 1
ATOM 648 O O . HIS A 1 84 ? 0.553 -7.465 8.398 1 93.94 84 HIS A O 1
ATOM 654 N N . MET A 1 85 ? -0.92 -8.945 9.008 1 93.5 85 MET A N 1
ATOM 655 C CA . MET A 1 85 ? -2.07 -8.062 8.828 1 93.5 85 MET A CA 1
ATOM 656 C C . MET A 1 85 ? -2.045 -7.41 7.453 1 93.5 85 MET A C 1
ATOM 658 O O . MET A 1 85 ? -2.311 -6.211 7.324 1 93.5 85 MET A O 1
ATOM 662 N N . ILE A 1 86 ? -1.583 -8.125 6.445 1 95.88 86 ILE A N 1
ATOM 663 C CA . ILE A 1 86 ? -1.722 -7.613 5.09 1 95.88 86 ILE A CA 1
ATOM 664 C C . ILE A 1 86 ? -3.197 -7.391 4.77 1 95.88 86 ILE A C 1
ATOM 666 O O . ILE A 1 86 ? -4.02 -8.289 4.938 1 95.88 86 ILE A O 1
ATOM 670 N N . PRO A 1 87 ? -3.527 -6.168 4.332 1 94.88 87 PRO A N 1
ATOM 671 C CA . PRO A 1 87 ? -4.938 -5.934 4.02 1 94.88 87 PRO A CA 1
ATOM 672 C C . PRO A 1 87 ? -5.453 -6.84 2.904 1 94.88 87 PRO A C 1
ATOM 674 O O . PRO A 1 87 ? -4.82 -6.953 1.852 1 94.88 87 PRO A O 1
ATOM 677 N N . MET A 1 88 ? -6.609 -7.457 3.174 1 93.94 88 MET A N 1
ATOM 678 C CA . MET A 1 88 ? -7.207 -8.398 2.229 1 93.94 88 MET A CA 1
ATOM 679 C C . MET A 1 88 ? -8.68 -8.07 1.986 1 93.94 88 MET A C 1
ATOM 681 O O . MET A 1 88 ? -9.562 -8.711 2.555 1 93.94 88 MET A O 1
ATOM 685 N N . PRO A 1 89 ? -8.969 -7.078 1.202 1 96.31 89 PRO A N 1
ATOM 686 C CA . PRO A 1 89 ? -10.375 -6.934 0.812 1 96.31 89 PRO A CA 1
ATOM 687 C C . PRO A 1 89 ? -10.922 -8.18 0.116 1 96.31 89 PRO A C 1
ATOM 689 O O . PRO A 1 89 ? -10.719 -8.359 -1.087 1 96.31 89 PRO A O 1
ATOM 692 N N . LEU A 1 90 ? -11.68 -8.922 0.755 1 96.69 90 LEU A N 1
ATOM 693 C CA . LEU A 1 90 ? -12.062 -10.266 0.34 1 96.69 90 LEU A CA 1
ATOM 694 C C . LEU A 1 90 ? -13.039 -10.219 -0.831 1 96.69 90 LEU A C 1
ATOM 696 O O . LEU A 1 90 ? -13.312 -11.242 -1.459 1 96.69 90 LEU A O 1
ATOM 700 N N . SER A 1 91 ? -13.516 -9.039 -1.107 1 97.56 91 SER A N 1
ATOM 701 C CA . SER A 1 91 ? -14.43 -8.875 -2.232 1 97.56 91 SER A CA 1
ATOM 702 C C . SER A 1 91 ? -13.703 -9.031 -3.564 1 97.56 91 SER A C 1
ATOM 704 O O . SER A 1 91 ? -14.312 -9.414 -4.566 1 97.56 91 SER A O 1
ATOM 706 N N . TYR A 1 92 ? -12.383 -8.75 -3.574 1 97.88 92 TYR A N 1
ATOM 707 C CA . TYR A 1 92 ? -11.734 -8.812 -4.879 1 97.88 92 TYR A CA 1
ATOM 708 C C . TYR A 1 92 ? -10.32 -9.367 -4.758 1 97.88 92 TYR A C 1
ATOM 710 O O . TYR A 1 92 ? -9.617 -9.5 -5.758 1 97.88 92 TYR A O 1
ATOM 718 N N . VAL A 1 93 ? -9.867 -9.609 -3.613 1 97.69 93 VAL A N 1
ATOM 719 C CA . VAL A 1 93 ? -8.586 -10.273 -3.4 1 97.69 93 VAL A CA 1
ATOM 720 C C . VAL A 1 93 ? -8.828 -11.742 -3.051 1 97.69 93 VAL A C 1
ATOM 722 O O . VAL A 1 93 ? -9.273 -12.062 -1.946 1 97.69 93 VAL A O 1
ATOM 725 N N . PRO A 1 94 ? -8.523 -12.578 -3.938 1 97.19 94 PRO A N 1
ATOM 726 C CA . PRO A 1 94 ? -8.711 -14 -3.656 1 97.19 94 PRO A CA 1
ATOM 727 C C . PRO A 1 94 ? -7.637 -14.57 -2.732 1 97.19 94 PRO A C 1
ATOM 729 O O . PRO A 1 94 ? -6.461 -14.219 -2.861 1 97.19 94 PRO A O 1
ATOM 732 N N . LEU A 1 95 ? -8.062 -15.328 -1.756 1 95.38 95 LEU A N 1
ATOM 733 C CA . LEU A 1 95 ? -7.066 -16.016 -0.936 1 95.38 95 LEU A CA 1
ATOM 734 C C . LEU A 1 95 ? -6.281 -17.016 -1.766 1 95.38 95 LEU A C 1
ATOM 736 O O . LEU A 1 95 ? -6.84 -17.656 -2.658 1 95.38 95 LEU A O 1
ATOM 740 N N . LEU A 1 96 ? -5.082 -17.078 -1.165 1 91 96 LEU A N 1
ATOM 741 C CA . LEU A 1 96 ? -4.258 -18.094 -1.811 1 91 96 LEU A CA 1
ATOM 742 C C . LEU A 1 96 ? -4.855 -19.484 -1.615 1 91 96 LEU A C 1
ATOM 744 O O . LEU A 1 96 ? -5.441 -19.766 -0.568 1 91 96 LEU A O 1
ATOM 748 N N . LEU A 1 97 ? -5.102 -20.359 -2.533 1 88.31 97 LEU A N 1
ATOM 749 C CA . LEU A 1 97 ? -5.547 -21.75 -2.512 1 88.31 97 LEU A CA 1
ATOM 750 C C . LEU A 1 97 ? -6.996 -21.875 -2.973 1 88.31 97 LEU A C 1
ATOM 752 O O . LEU A 1 97 ? -7.535 -22.969 -3.074 1 88.31 97 LEU A O 1
ATOM 756 N N . THR A 1 98 ? -7.633 -20.703 -3.117 1 91.81 98 THR A N 1
ATOM 757 C CA . THR A 1 98 ? -9.016 -20.781 -3.584 1 91.81 98 THR A CA 1
ATOM 758 C C . THR A 1 98 ? -9.062 -21.047 -5.086 1 91.81 98 THR A C 1
ATOM 760 O O . THR A 1 98 ? -10.078 -21.531 -5.605 1 91.81 98 THR A O 1
ATOM 763 N N . GLY A 1 99 ? -8.023 -20.625 -5.738 1 92.44 99 GLY A N 1
ATOM 764 C CA . GLY A 1 99 ? -8 -20.734 -7.191 1 92.44 99 GLY A CA 1
ATOM 765 C C . GLY A 1 99 ? -8.898 -19.719 -7.875 1 92.44 99 GLY A C 1
ATOM 766 O O . GLY A 1 99 ? -9.312 -19.922 -9.023 1 92.44 99 GLY A O 1
ATOM 767 N N . PHE A 1 100 ? -9.266 -18.656 -7.188 1 96.25 100 PHE A N 1
ATOM 768 C CA . PHE A 1 100 ? -10.117 -17.625 -7.762 1 96.25 100 PHE A CA 1
ATOM 769 C C . PHE A 1 100 ? -9.281 -16.484 -8.336 1 96.25 100 PHE A C 1
ATOM 771 O O . PHE A 1 100 ? -8.055 -16.469 -8.18 1 96.25 100 PHE A O 1
ATOM 778 N N . THR A 1 101 ? -9.93 -15.672 -9.109 1 97.06 101 THR A N 1
ATOM 779 C CA . THR A 1 101 ? -9.32 -14.445 -9.625 1 97.06 101 THR A CA 1
ATOM 780 C C . THR A 1 101 ? -9.844 -13.227 -8.867 1 97.06 101 THR A C 1
ATOM 782 O O . THR A 1 101 ? -10.633 -13.359 -7.934 1 97.06 101 THR A O 1
ATOM 785 N N . ASP A 1 102 ? -9.383 -12.023 -9.203 1 97.31 102 ASP A N 1
ATOM 786 C CA . ASP A 1 102 ? -9.828 -10.805 -8.539 1 97.31 102 ASP A CA 1
ATOM 787 C C . ASP A 1 102 ? -11.219 -10.391 -9.031 1 97.31 102 ASP A C 1
ATOM 789 O O . ASP A 1 102 ? -11.789 -9.414 -8.547 1 97.31 102 ASP A O 1
ATOM 793 N N . LYS A 1 103 ? -11.758 -11.078 -9.969 1 97.44 103 LYS A N 1
ATOM 794 C CA . LYS A 1 103 ? -13.133 -10.938 -10.414 1 97.44 103 LYS A CA 1
ATOM 795 C C . LYS A 1 103 ? -13.984 -12.117 -9.953 1 97.44 103 LYS A C 1
ATOM 797 O O . LYS A 1 103 ? -14.18 -13.078 -10.703 1 97.44 103 LYS A O 1
ATOM 802 N N . MET A 1 104 ? -14.547 -11.961 -8.875 1 97.5 104 MET A N 1
ATOM 803 C CA . MET A 1 104 ? -15.234 -13.094 -8.25 1 97.5 104 MET A CA 1
ATOM 804 C C . MET A 1 104 ? -16.75 -12.961 -8.414 1 97.5 104 MET A C 1
ATOM 806 O O . MET A 1 104 ? -17.297 -11.867 -8.32 1 97.5 104 MET A O 1
ATOM 810 N N . THR A 1 105 ? -17.391 -14.117 -8.562 1 97.38 105 THR A N 1
ATOM 811 C CA . THR A 1 105 ? -18.844 -14.195 -8.492 1 97.38 105 THR A CA 1
ATOM 812 C C . THR A 1 105 ? -19.328 -14.133 -7.051 1 97.38 105 THR A C 1
ATOM 814 O O . THR A 1 105 ? -18.516 -14.133 -6.121 1 97.38 105 THR A O 1
ATOM 817 N N . PHE A 1 106 ? -20.688 -14.086 -6.918 1 97.5 106 PHE A N 1
ATOM 818 C CA . PHE A 1 106 ? -21.266 -14.047 -5.582 1 97.5 106 PHE A CA 1
ATOM 819 C C . PHE A 1 106 ? -20.844 -15.266 -4.773 1 97.5 106 PHE A C 1
ATOM 821 O O . PHE A 1 106 ? -20.391 -15.141 -3.639 1 97.5 106 PHE A O 1
ATOM 828 N N . VAL A 1 107 ? -20.953 -16.438 -5.355 1 97.75 107 VAL A N 1
ATOM 829 C CA . VAL A 1 107 ? -20.641 -17.688 -4.676 1 97.75 107 VAL A CA 1
ATOM 830 C C . VAL A 1 107 ? -19.156 -17.734 -4.344 1 97.75 107 VAL A C 1
ATOM 832 O O . VAL A 1 107 ? -18.766 -18.219 -3.279 1 97.75 107 VAL A O 1
ATOM 835 N N . GLU A 1 108 ? -18.312 -17.281 -5.215 1 97.94 108 GLU A N 1
ATOM 836 C CA . GLU A 1 108 ? -16.875 -17.266 -4.977 1 97.94 108 GLU A CA 1
ATOM 837 C C . GLU A 1 108 ? -16.516 -16.344 -3.807 1 97.94 108 GLU A C 1
ATOM 839 O O . GLU A 1 108 ? -15.633 -16.656 -3.014 1 97.94 108 GLU A O 1
ATOM 844 N N . ARG A 1 109 ? -17.203 -15.188 -3.732 1 98.12 109 ARG A N 1
ATOM 845 C CA . ARG A 1 109 ? -16.969 -14.281 -2.617 1 98.12 109 ARG A CA 1
ATOM 846 C C . ARG A 1 109 ? -17.375 -14.914 -1.293 1 98.12 109 ARG A C 1
ATOM 848 O O . ARG A 1 109 ? -16.703 -14.742 -0.278 1 98.12 109 ARG A O 1
ATOM 855 N N . VAL A 1 110 ? -18.469 -15.641 -1.31 1 97.69 110 VAL A N 1
ATOM 856 C CA . VAL A 1 110 ? -18.891 -16.375 -0.119 1 97.69 110 VAL A CA 1
ATOM 857 C C . VAL A 1 110 ? -17.828 -17.391 0.273 1 97.69 110 VAL A C 1
ATOM 859 O O . VAL A 1 110 ? -17.438 -17.469 1.441 1 97.69 110 VAL A O 1
ATOM 862 N N . THR A 1 111 ? -17.375 -18.125 -0.738 1 97.56 111 THR A N 1
ATOM 863 C CA . THR A 1 111 ? -16.375 -19.156 -0.507 1 97.56 111 THR A CA 1
ATOM 864 C C . THR A 1 111 ? -15.062 -18.531 -0.036 1 97.56 111 THR A C 1
ATOM 866 O O . THR A 1 111 ? -14.398 -19.062 0.859 1 97.56 111 THR A O 1
ATOM 869 N N . ASN A 1 112 ? -14.695 -17.438 -0.664 1 97.44 112 ASN A N 1
ATOM 870 C CA . ASN A 1 112 ? -13.484 -16.719 -0.265 1 97.44 112 ASN A CA 1
ATOM 871 C C . ASN A 1 112 ? -13.547 -16.297 1.199 1 97.44 112 ASN A C 1
ATOM 873 O O . ASN A 1 112 ? -12.555 -16.406 1.925 1 97.44 112 ASN A O 1
ATOM 877 N N . LEU A 1 113 ? -14.664 -15.797 1.592 1 96.69 113 LEU A N 1
ATOM 878 C CA . LEU A 1 113 ? -14.867 -15.414 2.984 1 96.69 113 LEU A CA 1
ATOM 879 C C . LEU A 1 113 ? -14.727 -16.625 3.906 1 96.69 113 LEU A C 1
ATOM 881 O O . LEU A 1 113 ? -14.086 -16.531 4.961 1 96.69 113 LEU A O 1
ATOM 885 N N . ALA A 1 114 ? -15.336 -17.688 3.537 1 95.25 114 ALA A N 1
ATOM 886 C CA . ALA A 1 114 ? -15.25 -18.922 4.324 1 95.25 114 ALA A CA 1
ATOM 887 C C . ALA A 1 114 ? -13.797 -19.391 4.449 1 95.25 114 ALA A C 1
ATOM 889 O O . ALA A 1 114 ? -13.359 -19.797 5.527 1 95.25 114 ALA A O 1
ATOM 890 N N . PHE A 1 115 ? -13.07 -19.375 3.324 1 93.88 115 PHE A N 1
ATOM 891 C CA . PHE A 1 115 ? -11.664 -19.75 3.332 1 93.88 115 PHE A CA 1
ATOM 892 C C . PHE A 1 115 ? -10.867 -18.844 4.273 1 93.88 115 PHE A C 1
ATOM 894 O O . PHE A 1 115 ? -9.945 -19.312 4.953 1 93.88 115 PHE A O 1
ATOM 901 N N . TYR A 1 116 ? -11.203 -17.578 4.277 1 94.19 116 TYR A N 1
ATOM 902 C CA . TYR A 1 116 ? -10.516 -16.625 5.129 1 94.19 116 TYR A CA 1
ATOM 903 C C . TYR A 1 116 ? -10.648 -17.016 6.598 1 94.19 116 TYR A C 1
ATOM 905 O O . TYR A 1 116 ? -9.648 -17.078 7.32 1 94.19 116 TYR A O 1
ATOM 913 N N . PHE A 1 117 ? -11.805 -17.281 7.051 1 92.69 117 PHE A N 1
ATOM 914 C CA . PHE A 1 117 ? -12.031 -17.656 8.445 1 92.69 117 PHE A CA 1
ATOM 915 C C . PHE A 1 117 ? -11.461 -19.031 8.742 1 92.69 117 PHE A C 1
ATOM 917 O O . PHE A 1 117 ? -10.953 -19.281 9.844 1 92.69 117 PHE A O 1
ATOM 924 N N . GLY A 1 118 ? -11.602 -19.938 7.762 1 92.06 118 GLY A N 1
ATOM 925 C CA . GLY A 1 118 ? -10.977 -21.25 7.918 1 92.06 118 GLY A CA 1
ATOM 926 C C . GLY A 1 118 ? -9.477 -21.172 8.117 1 92.06 118 GLY A C 1
ATOM 927 O O . GLY A 1 118 ? -8.922 -21.859 8.969 1 92.06 118 GLY A O 1
ATOM 928 N N . GLN A 1 119 ? -8.898 -20.406 7.348 1 91.75 119 GLN A N 1
ATOM 929 C CA . GLN A 1 119 ? -7.457 -20.203 7.461 1 91.75 119 GLN A CA 1
ATOM 930 C C . GLN A 1 119 ? -7.09 -19.609 8.82 1 91.75 119 GLN A C 1
ATOM 932 O O . GLN A 1 119 ? -6.117 -20.047 9.445 1 91.75 119 GLN A O 1
ATOM 937 N N . LYS A 1 120 ? -7.77 -18.609 9.242 1 91.25 120 LYS A N 1
ATOM 938 C CA . LYS A 1 120 ? -7.512 -18.016 10.547 1 91.25 120 LYS A CA 1
ATOM 939 C C . LYS A 1 120 ? -7.629 -19.047 11.664 1 91.25 120 LYS A C 1
ATOM 941 O O . LYS A 1 120 ? -6.816 -19.062 12.594 1 91.25 120 LYS A O 1
ATOM 946 N N . LEU A 1 121 ? -8.648 -19.859 11.562 1 90.69 121 LEU A N 1
ATOM 947 C CA . LEU A 1 121 ? -8.844 -20.922 12.539 1 90.69 121 LEU A CA 1
ATOM 948 C C . LEU A 1 121 ? -7.688 -21.922 12.492 1 90.69 121 LEU A C 1
ATOM 950 O O . LEU A 1 121 ? -7.176 -22.328 13.539 1 90.69 121 LEU A O 1
ATOM 954 N N . PHE A 1 122 ? -7.316 -22.281 11.312 1 90.25 122 PHE A N 1
ATOM 955 C CA . PHE A 1 122 ? -6.203 -23.203 11.133 1 90.25 122 PHE A CA 1
ATOM 956 C C . PHE A 1 122 ? -4.934 -22.641 11.766 1 90.25 122 PHE A C 1
ATOM 958 O O . PHE A 1 122 ? -4.238 -23.359 12.5 1 90.25 122 PHE A O 1
ATOM 965 N N . ILE A 1 123 ? -4.594 -21.453 11.508 1 91.62 123 ILE A N 1
ATOM 966 C CA . ILE A 1 123 ? -3.389 -20.828 12.023 1 91.62 123 ILE A CA 1
ATOM 967 C C . ILE A 1 123 ? -3.453 -20.75 13.547 1 91.62 123 ILE A C 1
ATOM 969 O O . ILE A 1 123 ? -2.471 -21.047 14.234 1 91.62 123 ILE A O 1
ATOM 973 N N . SER A 1 124 ? -4.566 -20.406 14.078 1 91.62 124 SER A N 1
ATOM 974 C CA . SER A 1 124 ? -4.734 -20.312 15.523 1 91.62 124 SER A CA 1
ATOM 975 C C . SER A 1 124 ? -4.492 -21.656 16.203 1 91.62 124 SER A C 1
ATOM 977 O O . SER A 1 124 ? -3.775 -21.734 17.203 1 91.62 124 SER A O 1
ATOM 979 N N . MET A 1 125 ? -4.984 -22.703 15.609 1 91.62 125 MET A N 1
ATOM 980 C CA . MET A 1 125 ? -4.965 -24.016 16.25 1 91.62 125 MET A CA 1
ATOM 981 C C . MET A 1 125 ? -3.654 -24.75 15.953 1 91.62 125 MET A C 1
ATOM 983 O O . MET A 1 125 ? -3.096 -25.406 16.828 1 91.62 125 MET A O 1
ATOM 987 N N . ALA A 1 126 ? -3.186 -24.625 14.727 1 90.94 126 ALA A N 1
ATOM 988 C CA . ALA A 1 126 ? -2.061 -25.453 14.289 1 90.94 126 ALA A CA 1
ATOM 989 C C . ALA A 1 126 ? -0.732 -24.75 14.539 1 90.94 126 ALA A C 1
ATOM 991 O O . ALA A 1 126 ? 0.314 -25.391 14.633 1 90.94 126 ALA A O 1
ATOM 992 N N . ILE A 1 127 ? -0.793 -23.469 14.688 1 93.38 127 ILE A N 1
ATOM 993 C CA . ILE A 1 127 ? 0.468 -22.75 14.797 1 93.38 127 ILE A CA 1
ATOM 994 C C . ILE A 1 127 ? 0.495 -21.953 16.094 1 93.38 127 ILE A C 1
ATOM 996 O O . ILE A 1 127 ? 1.258 -22.281 17.016 1 93.38 127 ILE A O 1
ATOM 1000 N N . ASN A 1 128 ? -0.444 -21.016 16.312 1 94.19 128 ASN A N 1
ATOM 1001 C CA . ASN A 1 128 ? -0.393 -20.094 17.438 1 94.19 128 ASN A CA 1
ATOM 1002 C C . ASN A 1 128 ? -0.426 -20.828 18.766 1 94.19 128 ASN A C 1
ATOM 1004 O O . ASN A 1 128 ? 0.394 -20.578 19.656 1 94.19 128 ASN A O 1
ATOM 1008 N N . LYS A 1 129 ? -1.339 -21.781 18.922 1 94.75 129 LYS A N 1
ATOM 1009 C CA . LYS A 1 129 ? -1.505 -22.469 20.188 1 94.75 129 LYS A CA 1
ATOM 1010 C C . LYS A 1 129 ? -0.255 -23.266 20.547 1 94.75 129 LYS A C 1
ATOM 1012 O O . LYS A 1 129 ? 0.303 -23.109 21.641 1 94.75 129 LYS A O 1
ATOM 1017 N N . PRO A 1 130 ? 0.194 -24.109 19.609 1 95.5 130 PRO A N 1
ATOM 1018 C CA . PRO A 1 130 ? 1.407 -24.859 19.953 1 95.5 130 PRO A CA 1
ATOM 1019 C C . PRO A 1 130 ? 2.609 -23.953 20.203 1 95.5 130 PRO A C 1
ATOM 1021 O O . PRO A 1 130 ? 3.443 -24.234 21.062 1 95.5 130 PRO A O 1
ATOM 1024 N N . MET A 1 131 ? 2.795 -22.906 19.484 1 96.81 131 MET A N 1
ATOM 1025 C CA . MET A 1 131 ? 3.93 -22 19.656 1 96.81 131 MET A CA 1
ATOM 1026 C C . MET A 1 131 ? 3.832 -21.25 20.984 1 96.81 131 MET A C 1
ATOM 1028 O O . MET A 1 131 ? 4.848 -20.969 21.625 1 96.81 131 MET A O 1
ATOM 1032 N N . ASN A 1 132 ? 2.633 -20.844 21.391 1 97.69 132 ASN A N 1
ATOM 1033 C CA . ASN A 1 132 ? 2.453 -20.25 22.703 1 97.69 132 ASN A CA 1
ATOM 1034 C C . ASN A 1 132 ? 2.848 -21.203 23.812 1 97.69 132 ASN A C 1
ATOM 1036 O O . ASN A 1 132 ? 3.416 -20.797 24.828 1 97.69 132 ASN A O 1
ATOM 1040 N N . ALA A 1 133 ? 2.527 -22.484 23.641 1 97 133 ALA A N 1
ATOM 1041 C CA . ALA A 1 133 ? 2.941 -23.5 24.609 1 97 133 ALA A CA 1
ATOM 1042 C C . ALA A 1 133 ? 4.465 -23.578 24.703 1 97 133 ALA A C 1
ATOM 1044 O O . ALA A 1 133 ? 5.016 -23.734 25.797 1 97 133 ALA A O 1
ATOM 1045 N N . LEU A 1 134 ? 5.109 -23.516 23.562 1 97.62 134 LEU A N 1
ATOM 1046 C CA . LEU A 1 134 ? 6.566 -23.531 23.562 1 97.62 134 LEU A CA 1
ATOM 1047 C C . LEU A 1 134 ? 7.121 -22.297 24.281 1 97.62 134 LEU A C 1
ATOM 1049 O O . LEU A 1 134 ? 8.141 -22.391 24.969 1 97.62 134 LEU A O 1
ATOM 1053 N N . LYS A 1 135 ? 6.523 -21.125 24.078 1 98.06 135 LYS A N 1
ATOM 1054 C CA . LYS A 1 135 ? 6.953 -19.922 24.75 1 98.06 135 LYS A CA 1
ATOM 1055 C C . LYS A 1 135 ? 6.883 -20.094 26.266 1 98.06 135 LYS A C 1
ATOM 1057 O O . LYS A 1 135 ? 7.793 -19.672 26.984 1 98.06 135 LYS A O 1
ATOM 1062 N N . VAL A 1 136 ? 5.836 -20.734 26.781 1 97.94 136 VAL A N 1
ATOM 1063 C CA . VAL A 1 136 ? 5.691 -21 28.219 1 97.94 136 VAL A CA 1
ATOM 1064 C C . VAL A 1 136 ? 6.762 -21.984 28.672 1 97.94 136 VAL A C 1
ATOM 1066 O O . VAL A 1 136 ? 7.445 -21.766 29.672 1 97.94 136 VAL A O 1
ATOM 1069 N N . LYS A 1 137 ? 6.887 -23.047 27.891 1 97.69 137 LYS A N 1
ATOM 1070 C CA . LYS A 1 137 ? 7.824 -24.109 28.25 1 97.69 137 LYS A CA 1
ATOM 1071 C C . LYS A 1 137 ? 9.25 -23.578 28.359 1 97.69 137 LYS A C 1
ATOM 1073 O O . LYS A 1 137 ? 9.992 -23.969 29.25 1 97.69 137 LYS A O 1
ATOM 1078 N N . TYR A 1 138 ? 9.617 -22.703 27.484 1 97.25 138 TYR A N 1
ATOM 1079 C CA . TYR A 1 138 ? 11 -22.25 27.422 1 97.25 138 TYR A CA 1
ATOM 1080 C C . TYR A 1 138 ? 11.125 -20.828 27.969 1 97.25 138 TYR A C 1
ATOM 1082 O O . TYR A 1 138 ? 12.172 -20.188 27.828 1 97.25 138 TYR A O 1
ATOM 1090 N N . ASN A 1 139 ? 10.086 -20.234 28.516 1 97.44 139 ASN A N 1
ATOM 1091 C CA . ASN A 1 139 ? 10.039 -18.922 29.156 1 97.44 139 ASN A CA 1
ATOM 1092 C C . ASN A 1 139 ? 10.508 -17.812 28.219 1 97.44 139 ASN A C 1
ATOM 1094 O O . ASN A 1 139 ? 11.414 -17.047 28.562 1 97.44 139 ASN A O 1
ATOM 1098 N N . ILE A 1 140 ? 9.891 -17.797 27.062 1 97.81 140 ILE A N 1
ATOM 1099 C CA . ILE A 1 140 ? 10.211 -16.781 26.062 1 97.81 140 ILE A CA 1
ATOM 1100 C C . ILE A 1 140 ? 9.148 -15.688 26.078 1 97.81 140 ILE A C 1
ATOM 1102 O O . ILE A 1 140 ? 8.086 -15.828 25.469 1 97.81 140 ILE A O 1
ATOM 1106 N N . LYS A 1 141 ? 9.352 -14.625 26.719 1 97 141 LYS A N 1
ATOM 1107 C CA . LYS A 1 141 ? 8.461 -13.477 26.797 1 97 141 LYS A CA 1
ATOM 1108 C C . LYS A 1 141 ? 6.996 -13.914 26.812 1 97 141 LYS A C 1
ATOM 1110 O O . LYS A 1 141 ? 6.211 -13.492 25.953 1 97 141 LYS A O 1
ATOM 1115 N N . VAL A 1 142 ? 6.543 -14.594 27.781 1 96.31 142 VAL A N 1
ATOM 1116 C CA . VAL A 1 142 ? 5.254 -15.273 27.875 1 96.31 142 VAL A CA 1
ATOM 1117 C C . VAL A 1 142 ? 4.129 -14.242 27.938 1 96.31 142 VAL A C 1
ATOM 1119 O O . VAL A 1 142 ? 2.971 -14.57 27.672 1 96.31 142 VAL A O 1
ATOM 1122 N N . GLU A 1 143 ? 4.457 -12.984 28.156 1 94.69 143 GLU A N 1
ATOM 1123 C CA . GLU A 1 143 ? 3.461 -11.914 28.219 1 94.69 143 GLU A CA 1
ATOM 1124 C C . GLU A 1 143 ? 2.971 -11.539 26.828 1 94.69 143 GLU A C 1
ATOM 1126 O O . GLU A 1 143 ? 1.928 -10.898 26.688 1 94.69 143 GLU A O 1
ATOM 1131 N N . ARG A 1 144 ? 3.773 -11.938 25.859 1 94.94 144 ARG A N 1
ATOM 1132 C CA . ARG A 1 144 ? 3.406 -11.688 24.469 1 94.94 144 ARG A CA 1
ATOM 1133 C C . ARG A 1 144 ? 2.977 -12.969 23.766 1 94.94 144 ARG A C 1
ATOM 1135 O O . ARG A 1 144 ? 3.625 -14.008 23.922 1 94.94 144 ARG A O 1
ATOM 1142 N N . SER A 1 145 ? 1.866 -12.945 23.016 1 95.38 145 SER A N 1
ATOM 1143 C CA . SER A 1 145 ? 1.444 -14.109 22.25 1 95.38 145 SER A CA 1
ATOM 1144 C C . SER A 1 145 ? 2.375 -14.359 21.062 1 95.38 145 SER A C 1
ATOM 1146 O O . SER A 1 145 ? 3.176 -13.492 20.703 1 95.38 145 SER A O 1
ATOM 1148 N N . PHE A 1 146 ? 2.361 -15.633 20.531 1 96.25 146 PHE A N 1
ATOM 1149 C CA . PHE A 1 146 ? 3.141 -15.93 19.328 1 96.25 146 PHE A CA 1
ATOM 1150 C C . PHE A 1 146 ? 2.689 -15.055 18.156 1 96.25 146 PHE A C 1
ATOM 1152 O O . PHE A 1 146 ? 3.504 -14.648 17.328 1 96.25 146 PHE A O 1
ATOM 1159 N N . GLU A 1 147 ? 1.358 -14.734 18.109 1 93.62 147 GLU A N 1
ATOM 1160 C CA . GLU A 1 147 ? 0.82 -13.859 17.078 1 93.62 147 GLU A CA 1
ATOM 1161 C C . GLU A 1 147 ? 1.501 -12.492 17.094 1 93.62 147 GLU A C 1
ATOM 1163 O O . GLU A 1 147 ? 1.82 -11.938 16.047 1 93.62 147 GLU A O 1
ATOM 1168 N N . GLU A 1 148 ? 1.687 -11.992 18.234 1 93.38 148 GLU A N 1
ATOM 1169 C CA . GLU A 1 148 ? 2.377 -10.711 18.375 1 93.38 148 GLU A CA 1
ATOM 1170 C C . GLU A 1 148 ? 3.846 -10.828 17.984 1 93.38 148 GLU A C 1
ATOM 1172 O O . GLU A 1 148 ? 4.398 -9.922 17.359 1 93.38 148 GLU A O 1
ATOM 1177 N N . ALA A 1 149 ? 4.426 -11.945 18.328 1 94.94 149 ALA A N 1
ATOM 1178 C CA . ALA A 1 149 ? 5.844 -12.164 18.047 1 94.94 149 ALA A CA 1
ATOM 1179 C C . ALA A 1 149 ? 6.098 -12.258 16.547 1 94.94 149 ALA A C 1
ATOM 1181 O O . ALA A 1 149 ? 7.031 -11.641 16.016 1 94.94 149 ALA A O 1
ATOM 1182 N N . ILE A 1 150 ? 5.324 -13.039 15.859 1 94.81 150 ILE A N 1
ATOM 1183 C CA . ILE A 1 150 ? 5.551 -13.289 14.438 1 94.81 150 ILE A CA 1
ATOM 1184 C C . ILE A 1 150 ? 5.223 -12.039 13.633 1 94.81 150 ILE A C 1
ATOM 1186 O O . ILE A 1 150 ? 5.766 -11.836 12.547 1 94.81 150 ILE A O 1
ATOM 1190 N N . ALA A 1 151 ? 4.352 -11.188 14.148 1 93.25 151 ALA A N 1
ATOM 1191 C CA . ALA A 1 151 ? 3.975 -9.945 13.477 1 93.25 151 ALA A CA 1
ATOM 1192 C C . ALA A 1 151 ? 5.027 -8.859 13.695 1 93.25 151 ALA A C 1
ATOM 1194 O O . ALA A 1 151 ? 5.043 -7.848 12.992 1 93.25 151 ALA A O 1
ATOM 1195 N N . ASP A 1 152 ? 5.809 -9.047 14.68 1 93.19 152 ASP A N 1
ATOM 1196 C CA . ASP A 1 152 ? 6.789 -8.047 15.078 1 93.19 152 ASP A CA 1
ATOM 1197 C C . ASP A 1 152 ? 8.047 -8.125 14.211 1 93.19 152 ASP A C 1
ATOM 1199 O O . ASP A 1 152 ? 9.125 -8.445 14.703 1 93.19 152 ASP A O 1
ATOM 1203 N N . VAL A 1 153 ? 7.918 -7.883 12.945 1 95.31 153 VAL A N 1
ATOM 1204 C CA . VAL A 1 153 ? 9.047 -7.828 12.016 1 95.31 153 VAL A CA 1
ATOM 1205 C C . VAL A 1 153 ? 9.305 -6.379 11.609 1 95.31 153 VAL A C 1
ATOM 1207 O O . VAL A 1 153 ? 8.375 -5.578 11.5 1 95.31 153 VAL A O 1
ATOM 1210 N N . GLU A 1 154 ? 10.547 -6.102 11.375 1 95.12 154 GLU A N 1
ATOM 1211 C CA . GLU A 1 154 ? 10.898 -4.754 10.93 1 95.12 154 GLU A CA 1
ATOM 1212 C C . GLU A 1 154 ? 10.477 -4.523 9.484 1 95.12 154 GLU A C 1
ATOM 1214 O O . GLU A 1 154 ? 10.016 -3.436 9.133 1 95.12 154 GLU A O 1
ATOM 1219 N N . LEU A 1 155 ? 10.672 -5.531 8.664 1 96.81 155 LEU A N 1
ATOM 1220 C CA . LEU A 1 155 ? 10.328 -5.484 7.246 1 96.81 155 LEU A CA 1
ATOM 1221 C C . LEU A 1 155 ? 9.75 -6.82 6.781 1 96.81 155 LEU A C 1
ATOM 1223 O O . LEU A 1 155 ? 10.219 -7.879 7.203 1 96.81 155 LEU A O 1
ATOM 1227 N N . LEU A 1 156 ? 8.781 -6.719 6.047 1 97.44 156 LEU A N 1
ATOM 1228 C CA . LEU A 1 156 ? 8.305 -7.852 5.262 1 97.44 156 LEU A CA 1
ATOM 1229 C C . LEU A 1 156 ? 8.602 -7.652 3.779 1 97.44 156 LEU A C 1
ATOM 1231 O O . LEU A 1 156 ? 7.961 -6.832 3.117 1 97.44 156 LEU A O 1
ATOM 1235 N N . LEU A 1 157 ? 9.57 -8.352 3.281 1 98 157 LEU A N 1
ATOM 1236 C CA . LEU A 1 157 ? 9.953 -8.266 1.877 1 98 157 LEU A CA 1
ATOM 1237 C C . LEU A 1 157 ? 9.273 -9.352 1.056 1 98 157 LEU A C 1
ATOM 1239 O O . LEU A 1 157 ? 9.562 -10.539 1.229 1 98 157 LEU A O 1
ATOM 1243 N N . ILE A 1 158 ? 8.375 -8.945 0.208 1 98.19 158 ILE A N 1
ATOM 1244 C CA . ILE A 1 158 ? 7.559 -9.875 -0.566 1 98.19 158 ILE A CA 1
ATOM 1245 C C . ILE A 1 158 ? 8.219 -10.141 -1.918 1 98.19 158 ILE A C 1
ATOM 1247 O O . ILE A 1 158 ? 8.414 -9.211 -2.711 1 98.19 158 ILE A O 1
ATOM 1251 N N . LEU A 1 159 ? 8.531 -11.398 -2.164 1 97.81 159 LEU A N 1
ATOM 1252 C CA . LEU A 1 159 ? 9.211 -11.773 -3.395 1 97.81 159 LEU A CA 1
ATOM 1253 C C . LEU A 1 159 ? 8.219 -11.961 -4.535 1 97.81 159 LEU A C 1
ATOM 1255 O O . LEU A 1 159 ? 8.195 -13.016 -5.172 1 97.81 159 LEU A O 1
ATOM 1259 N N . ALA A 1 160 ? 7.461 -10.969 -4.773 1 97.56 160 ALA A N 1
ATOM 1260 C CA . ALA A 1 160 ? 6.406 -10.938 -5.781 1 97.56 160 ALA A CA 1
ATOM 1261 C C . ALA A 1 160 ? 6.312 -9.555 -6.43 1 97.56 160 ALA A C 1
ATOM 1263 O O . ALA A 1 160 ? 7.047 -8.641 -6.062 1 97.56 160 ALA A O 1
ATOM 1264 N N . ASP A 1 161 ? 5.516 -9.477 -7.445 1 97.81 161 ASP A N 1
ATOM 1265 C CA . ASP A 1 161 ? 5.336 -8.25 -8.219 1 97.81 161 ASP A CA 1
ATOM 1266 C C . ASP A 1 161 ? 3.91 -8.141 -8.75 1 97.81 161 ASP A C 1
ATOM 1268 O O . ASP A 1 161 ? 3.326 -9.141 -9.188 1 97.81 161 ASP A O 1
ATOM 1272 N N . PHE A 1 162 ? 3.404 -6.957 -8.812 1 97.69 162 PHE A N 1
ATOM 1273 C CA . PHE A 1 162 ? 2.02 -6.777 -9.234 1 97.69 162 PHE A CA 1
ATOM 1274 C C . PHE A 1 162 ? 1.886 -6.953 -10.742 1 97.69 162 PHE A C 1
ATOM 1276 O O . PHE A 1 162 ? 0.772 -6.996 -11.266 1 97.69 162 PHE A O 1
ATOM 1283 N N . ALA A 1 163 ? 3.014 -7.09 -11.422 1 97.12 163 ALA A N 1
ATOM 1284 C CA . ALA A 1 163 ? 2.945 -7.512 -12.812 1 97.12 163 ALA A CA 1
ATOM 1285 C C . ALA A 1 163 ? 2.262 -8.875 -12.945 1 97.12 163 ALA A C 1
ATOM 1287 O O . ALA A 1 163 ? 1.68 -9.188 -13.984 1 97.12 163 ALA A O 1
ATOM 1288 N N . LEU A 1 164 ? 2.324 -9.641 -11.867 1 97.38 164 LEU A N 1
ATOM 1289 C CA . LEU A 1 164 ? 1.737 -10.977 -11.891 1 97.38 164 LEU A CA 1
ATOM 1290 C C . LEU A 1 164 ? 0.64 -11.102 -10.836 1 97.38 164 LEU A C 1
ATOM 1292 O O . LEU A 1 164 ? -0.312 -11.867 -11.016 1 97.38 164 LEU A O 1
ATOM 1296 N N . GLU A 1 165 ? 0.739 -10.383 -9.742 1 97.81 165 GLU A N 1
ATOM 1297 C CA . GLU A 1 165 ? -0.174 -10.547 -8.617 1 97.81 165 GLU A CA 1
ATOM 1298 C C . GLU A 1 165 ? -1.428 -9.695 -8.789 1 97.81 165 GLU A C 1
ATOM 1300 O O . GLU A 1 165 ? -1.396 -8.664 -9.469 1 97.81 165 GLU A O 1
ATOM 1305 N N . TYR A 1 166 ? -2.51 -10.172 -8.203 1 97.5 166 TYR A N 1
ATOM 1306 C CA . TYR A 1 166 ? -3.699 -9.328 -8.156 1 97.5 166 TYR A CA 1
ATOM 1307 C C . TYR A 1 166 ? -3.459 -8.094 -7.301 1 97.5 166 TYR A C 1
ATOM 1309 O O . TYR A 1 166 ? -2.982 -8.203 -6.168 1 97.5 166 TYR A O 1
ATOM 1317 N N . PRO A 1 167 ? -3.789 -6.941 -7.871 1 97.69 167 PRO A N 1
ATOM 1318 C CA . PRO A 1 167 ? -3.553 -5.719 -7.098 1 97.69 167 PRO A CA 1
ATOM 1319 C C . PRO A 1 167 ? -4.316 -5.703 -5.773 1 97.69 167 PRO A C 1
ATOM 1321 O O . PRO A 1 167 ? -5.52 -5.984 -5.75 1 97.69 167 PRO A O 1
ATOM 1324 N N . GLN A 1 168 ? -3.646 -5.441 -4.75 1 97.62 168 GLN A N 1
ATOM 1325 C CA . GLN A 1 168 ? -4.207 -5.316 -3.406 1 97.62 168 GLN A CA 1
ATOM 1326 C C . GLN A 1 168 ? -3.439 -4.281 -2.586 1 97.62 168 GLN A C 1
ATOM 1328 O O . GLN A 1 168 ? -2.322 -3.904 -2.941 1 97.62 168 GLN A O 1
ATOM 1333 N N . PRO A 1 169 ? -4.047 -3.816 -1.498 1 97.5 169 PRO A N 1
ATOM 1334 C CA . PRO A 1 169 ? -3.312 -2.863 -0.662 1 97.5 169 PRO A CA 1
ATOM 1335 C C . PRO A 1 169 ? -2.219 -3.529 0.172 1 97.5 169 PRO A C 1
ATOM 1337 O O . PRO A 1 169 ? -2.326 -4.711 0.505 1 97.5 169 PRO A O 1
ATOM 1340 N N . LEU A 1 170 ? -1.222 -2.793 0.475 1 98.12 170 LEU A N 1
ATOM 1341 C CA . LEU A 1 170 ? -0.146 -3.207 1.369 1 98.12 170 LEU A CA 1
ATOM 1342 C C . LEU A 1 170 ? 0.155 -2.121 2.396 1 98.12 170 LEU A C 1
ATOM 1344 O O . LEU A 1 170 ? -0.11 -0.941 2.154 1 98.12 170 LEU A O 1
ATOM 1348 N N . LEU A 1 171 ? 0.667 -2.529 3.518 1 97.69 171 LEU A N 1
ATOM 1349 C CA . LEU A 1 171 ? 1.157 -1.587 4.516 1 97.69 171 LEU A CA 1
ATOM 1350 C C . LEU A 1 171 ? 2.555 -1.094 4.16 1 97.69 171 LEU A C 1
ATOM 1352 O O . LEU A 1 171 ? 3.256 -1.724 3.363 1 97.69 171 LEU A O 1
ATOM 1356 N N . PRO A 1 172 ? 3 0.014 4.715 1 97.06 172 PRO A N 1
ATOM 1357 C CA . PRO A 1 172 ? 4.281 0.615 4.332 1 97.06 172 PRO A CA 1
ATOM 1358 C C . PRO A 1 172 ? 5.461 -0.334 4.531 1 97.06 172 PRO A C 1
ATOM 1360 O O . PRO A 1 172 ? 6.422 -0.301 3.758 1 97.06 172 PRO A O 1
ATOM 1363 N N . GLY A 1 173 ? 5.484 -1.157 5.496 1 96.56 173 GLY A N 1
ATOM 1364 C CA . GLY A 1 173 ? 6.59 -2.064 5.766 1 96.56 173 GLY A CA 1
ATOM 1365 C C . GLY A 1 173 ? 6.508 -3.354 4.969 1 96.56 173 GLY A C 1
ATOM 1366 O O . GLY A 1 173 ? 7.359 -4.234 5.113 1 96.56 173 GLY A O 1
ATOM 1367 N N . GLN A 1 174 ? 5.5 -3.498 4.188 1 97.75 174 GLN A N 1
ATOM 1368 C CA . GLN A 1 174 ? 5.309 -4.629 3.285 1 97.75 174 GLN A CA 1
ATOM 1369 C C . GLN A 1 174 ? 5.703 -4.266 1.857 1 97.75 174 GLN A C 1
ATOM 1371 O O . GLN A 1 174 ? 4.926 -3.637 1.133 1 97.75 174 GLN A O 1
ATOM 1376 N N . ILE A 1 175 ? 6.918 -4.707 1.476 1 97.69 175 ILE A N 1
ATOM 1377 C CA . ILE A 1 175 ? 7.535 -4.176 0.265 1 97.69 175 ILE A CA 1
ATOM 1378 C C . ILE A 1 175 ? 7.617 -5.273 -0.795 1 97.69 175 ILE A C 1
ATOM 1380 O O . ILE A 1 175 ? 8.227 -6.32 -0.565 1 97.69 175 ILE A O 1
ATOM 1384 N N . MET A 1 176 ? 7.016 -4.992 -1.947 1 97.81 176 MET A N 1
ATOM 1385 C CA . MET A 1 176 ? 7.199 -5.863 -3.104 1 97.81 176 MET A CA 1
ATOM 1386 C C . MET A 1 176 ? 8.586 -5.68 -3.709 1 97.81 176 MET A C 1
ATOM 1388 O O . MET A 1 176 ? 8.891 -4.621 -4.266 1 97.81 176 MET A O 1
ATOM 1392 N N . ILE A 1 177 ? 9.43 -6.684 -3.686 1 97.12 177 ILE A N 1
ATOM 1393 C CA . ILE A 1 177 ? 10.797 -6.449 -4.145 1 97.12 177 ILE A CA 1
ATOM 1394 C C . ILE A 1 177 ? 11.031 -7.184 -5.465 1 97.12 177 ILE A C 1
ATOM 1396 O O . ILE A 1 177 ? 12.023 -6.934 -6.152 1 97.12 177 ILE A O 1
ATOM 1400 N N . GLY A 1 178 ? 10.094 -8.102 -5.832 1 96.75 178 GLY A N 1
ATOM 1401 C CA . GLY A 1 178 ? 10.312 -8.914 -7.023 1 96.75 178 GLY A CA 1
ATOM 1402 C C . GLY A 1 178 ? 10.977 -10.242 -6.727 1 96.75 178 GLY A C 1
ATOM 1403 O O . GLY A 1 178 ? 11.289 -10.547 -5.574 1 96.75 178 GLY A O 1
ATOM 1404 N N . PRO A 1 179 ? 11.188 -11.008 -7.754 1 95.5 179 PRO A N 1
ATOM 1405 C CA . PRO A 1 179 ? 11.734 -12.359 -7.562 1 95.5 179 PRO A CA 1
ATOM 1406 C C . PRO A 1 179 ? 13.25 -12.352 -7.324 1 95.5 179 PRO A C 1
ATOM 1408 O O . PRO A 1 179 ? 14 -11.789 -8.125 1 95.5 179 PRO A O 1
ATOM 1411 N N . LEU A 1 180 ? 13.68 -13 -6.266 1 94.69 180 LEU A N 1
ATOM 1412 C CA . LEU A 1 180 ? 15.102 -13.109 -5.973 1 94.69 180 LEU A CA 1
ATOM 1413 C C . LEU A 1 180 ? 15.711 -14.328 -6.66 1 94.69 180 LEU A C 1
ATOM 1415 O O . LEU A 1 180 ? 16.922 -14.438 -6.789 1 94.69 180 LEU A O 1
ATOM 1419 N N . ASN A 1 181 ? 14.859 -15.203 -7.09 1 89.62 181 ASN A N 1
ATOM 1420 C CA . ASN A 1 181 ? 15.328 -16.484 -7.617 1 89.62 181 ASN A CA 1
ATOM 1421 C C . ASN A 1 181 ? 15.797 -16.344 -9.062 1 89.62 181 ASN A C 1
ATOM 1423 O O . ASN A 1 181 ? 16.453 -17.25 -9.586 1 89.62 181 ASN A O 1
ATOM 1427 N N . VAL A 1 182 ? 15.43 -15.297 -9.68 1 89.94 182 VAL A N 1
ATOM 1428 C CA . VAL A 1 182 ? 15.812 -15.125 -11.078 1 89.94 182 VAL A CA 1
ATOM 1429 C C . VAL A 1 182 ? 17.234 -14.586 -11.164 1 89.94 182 VAL A C 1
ATOM 1431 O O . VAL A 1 182 ? 17.531 -13.516 -10.633 1 89.94 182 VAL A O 1
ATOM 1434 N N . LYS A 1 183 ? 18.047 -15.328 -11.727 1 83.19 183 LYS A N 1
ATOM 1435 C CA . LYS A 1 183 ? 19.453 -14.961 -11.867 1 83.19 183 LYS A CA 1
ATOM 1436 C C . LYS A 1 183 ? 19.812 -14.711 -13.336 1 83.19 183 LYS A C 1
ATOM 1438 O O . LYS A 1 183 ? 19.047 -15.055 -14.234 1 83.19 183 LYS A O 1
ATOM 1443 N N . ASP A 1 184 ? 20.906 -14.078 -13.508 1 87.19 184 ASP A N 1
ATOM 1444 C CA . ASP A 1 184 ? 21.391 -13.852 -14.867 1 87.19 184 ASP A CA 1
ATOM 1445 C C . ASP A 1 184 ? 21.672 -15.172 -15.578 1 87.19 184 ASP A C 1
ATOM 1447 O O . ASP A 1 184 ? 22.25 -16.094 -14.992 1 87.19 184 ASP A O 1
ATOM 1451 N N . ALA A 1 185 ? 21.234 -15.234 -16.797 1 91.12 185 ALA A N 1
ATOM 1452 C CA . ALA A 1 185 ? 21.375 -16.453 -17.578 1 91.12 185 ALA A CA 1
ATOM 1453 C C . ALA A 1 185 ? 22.844 -16.734 -17.922 1 91.12 185 ALA A C 1
ATOM 1455 O O . ALA A 1 185 ? 23.594 -15.797 -18.234 1 91.12 185 ALA A O 1
ATOM 1456 N N . GLN A 1 186 ? 23.188 -17.969 -17.812 1 92.81 186 GLN A N 1
ATOM 1457 C CA . GLN A 1 186 ? 24.516 -18.438 -18.219 1 92.81 186 GLN A CA 1
ATOM 1458 C C . GLN A 1 186 ? 24.422 -19.312 -19.469 1 92.81 186 GLN A C 1
ATOM 1460 O O . GLN A 1 186 ? 23.328 -19.734 -19.859 1 92.81 186 GLN A O 1
ATOM 1465 N N . SER A 1 187 ? 25.641 -19.531 -20.016 1 93.56 187 SER A N 1
ATOM 1466 C CA . SER A 1 187 ? 25.672 -20.391 -21.188 1 93.56 187 SER A CA 1
ATOM 1467 C C . SER A 1 187 ? 25.328 -21.828 -20.812 1 93.56 187 SER A C 1
ATOM 1469 O O . SER A 1 187 ? 25.719 -22.312 -19.75 1 93.56 187 SER A O 1
ATOM 1471 N N . LEU A 1 188 ? 24.688 -22.484 -21.766 1 95.12 188 LEU A N 1
ATOM 1472 C CA . LEU A 1 188 ? 24.312 -23.875 -21.531 1 95.12 188 LEU A CA 1
ATOM 1473 C C . LEU A 1 188 ? 25.5 -24.812 -21.734 1 95.12 188 LEU A C 1
ATOM 1475 O O . LEU A 1 188 ? 26.391 -24.516 -22.516 1 95.12 188 LEU A O 1
ATOM 1479 N N . PRO A 1 189 ? 25.469 -25.953 -21.031 1 93.5 189 PRO A N 1
ATOM 1480 C CA . PRO A 1 189 ? 26.453 -26.984 -21.359 1 93.5 189 PRO A CA 1
ATOM 1481 C C . PRO A 1 189 ? 26.406 -27.391 -22.828 1 93.5 189 PRO A C 1
ATOM 1483 O O . PRO A 1 189 ? 25.328 -27.453 -23.422 1 93.5 189 PRO A O 1
ATOM 1486 N N . PRO A 1 190 ? 27.578 -27.75 -23.344 1 93.69 190 PRO A N 1
ATOM 1487 C CA . PRO A 1 190 ? 27.672 -28.016 -24.781 1 93.69 190 PRO A CA 1
ATOM 1488 C C . PRO A 1 190 ? 26.719 -29.141 -25.234 1 93.69 190 PRO A C 1
ATOM 1490 O O . PRO A 1 190 ? 26.141 -29.062 -26.312 1 93.69 190 PRO A O 1
ATOM 1493 N N . ASP A 1 191 ? 26.594 -30.094 -24.484 1 92.62 191 ASP A N 1
ATOM 1494 C CA . ASP A 1 191 ? 25.75 -31.219 -24.844 1 92.62 191 ASP A CA 1
ATOM 1495 C C . ASP A 1 191 ? 24.281 -30.781 -24.969 1 92.62 191 ASP A C 1
ATOM 1497 O O . ASP A 1 191 ? 23.578 -31.219 -25.891 1 92.62 191 ASP A O 1
ATOM 1501 N N . LEU A 1 192 ? 23.875 -29.969 -24.062 1 94.94 192 LEU A N 1
ATOM 1502 C CA . LEU A 1 192 ? 22.5 -29.453 -24.094 1 94.94 192 LEU A CA 1
ATOM 1503 C C . LEU A 1 192 ? 22.297 -28.516 -25.266 1 94.94 192 LEU A C 1
ATOM 1505 O O . LEU A 1 192 ? 21.25 -28.562 -25.922 1 94.94 192 LEU A O 1
ATOM 1509 N N . GLU A 1 193 ? 23.266 -27.703 -25.531 1 94.75 193 GLU A N 1
ATOM 1510 C CA . GLU A 1 193 ? 23.188 -26.781 -26.656 1 94.75 193 GLU A CA 1
ATOM 1511 C C . GLU A 1 193 ? 23.078 -27.531 -27.969 1 94.75 193 GLU A C 1
ATOM 1513 O O . GLU A 1 193 ? 22.328 -27.125 -28.859 1 94.75 193 GLU A O 1
ATOM 1518 N N . GLU A 1 194 ? 23.844 -28.562 -28.031 1 94.88 194 GLU A N 1
ATOM 1519 C CA . GLU A 1 194 ? 23.797 -29.375 -29.25 1 94.88 194 GLU A CA 1
ATOM 1520 C C . GLU A 1 194 ? 22.422 -30.016 -29.438 1 94.88 194 GLU A C 1
ATOM 1522 O O . GLU A 1 194 ? 21.891 -30.016 -30.547 1 94.88 194 GLU A O 1
ATOM 1527 N N . PHE A 1 195 ? 21.938 -30.5 -28.391 1 96.06 195 PHE A N 1
ATOM 1528 C CA . PHE A 1 195 ? 20.625 -31.125 -28.453 1 96.06 195 PHE A CA 1
ATOM 1529 C C . PHE A 1 195 ? 19.578 -30.109 -28.922 1 96.06 195 PHE A C 1
ATOM 1531 O O . PHE A 1 195 ? 18.734 -30.438 -29.766 1 96.06 195 PHE A O 1
ATOM 1538 N N . ILE A 1 196 ? 19.609 -28.891 -28.391 1 95.31 196 ILE A N 1
ATOM 1539 C CA . ILE A 1 196 ? 18.641 -27.828 -28.672 1 95.31 196 ILE A CA 1
ATOM 1540 C C . ILE A 1 196 ? 18.812 -27.344 -30.109 1 95.31 196 ILE A C 1
ATOM 1542 O O . ILE A 1 196 ? 17.828 -27.141 -30.828 1 95.31 196 ILE A O 1
ATOM 1546 N N . SER A 1 197 ? 20.047 -27.203 -30.547 1 92.06 197 SER A N 1
ATOM 1547 C CA . SER A 1 197 ? 20.344 -26.672 -31.875 1 92.06 197 SER A CA 1
ATOM 1548 C C . SER A 1 197 ? 19.828 -27.609 -32.969 1 92.06 197 SER A C 1
ATOM 1550 O O . SER A 1 197 ? 19.516 -27.156 -34.062 1 92.06 197 SER A O 1
ATOM 1552 N N . ASN A 1 198 ? 19.719 -28.781 -32.625 1 90.69 198 ASN A N 1
ATOM 1553 C CA . ASN A 1 198 ? 19.281 -29.781 -33.594 1 90.69 198 ASN A CA 1
ATOM 1554 C C . ASN A 1 198 ? 17.766 -29.734 -33.812 1 90.69 198 ASN A C 1
ATOM 1556 O O . ASN A 1 198 ? 17.219 -30.453 -34.656 1 90.69 198 ASN A O 1
ATOM 1560 N N . SER A 1 199 ? 17.125 -28.906 -33.062 1 87.12 199 SER A N 1
ATOM 1561 C CA . SER A 1 199 ? 15.688 -28.781 -33.188 1 87.12 199 SER A CA 1
ATOM 1562 C C . SER A 1 199 ? 15.305 -27.922 -34.406 1 87.12 199 SER A C 1
ATOM 1564 O O . SER A 1 199 ? 14.148 -27.906 -34.812 1 87.12 199 SER A O 1
ATOM 1566 N N . GLY A 1 200 ? 16.25 -27.141 -35 1 87.12 200 GLY A N 1
ATOM 1567 C CA . GLY A 1 200 ? 15.984 -26.25 -36.125 1 87.12 200 GLY A CA 1
ATOM 1568 C C . GLY A 1 200 ? 15.023 -25.125 -35.781 1 87.12 200 GLY A C 1
ATOM 1569 O O . GLY A 1 200 ? 15.195 -24.438 -34.781 1 87.12 200 GLY A O 1
ATOM 1570 N N . VAL A 1 201 ? 13.969 -25.031 -36.625 1 90.25 201 VAL A N 1
ATOM 1571 C CA . VAL A 1 201 ? 13.062 -23.891 -36.531 1 90.25 201 VAL A CA 1
ATOM 1572 C C . VAL A 1 201 ? 12 -24.172 -35.469 1 90.25 201 VAL A C 1
ATOM 1574 O O . VAL A 1 201 ? 11.312 -23.266 -35 1 90.25 201 VAL A O 1
ATOM 1577 N N . HIS A 1 202 ? 11.891 -25.422 -35.031 1 95.44 202 HIS A N 1
ATOM 1578 C CA . HIS A 1 202 ? 10.797 -25.797 -34.125 1 95.44 202 HIS A CA 1
ATOM 1579 C C . HIS A 1 202 ? 11.102 -25.375 -32.688 1 95.44 202 HIS A C 1
ATOM 1581 O O . HIS A 1 202 ? 10.18 -25.156 -31.906 1 95.44 202 HIS A O 1
ATOM 1587 N N . GLY A 1 203 ? 12.391 -25.328 -32.344 1 97.25 203 GLY A N 1
ATOM 1588 C CA . GLY A 1 203 ? 12.773 -24.969 -31 1 97.25 203 GLY A CA 1
ATOM 1589 C C . GLY A 1 203 ? 12.586 -26.094 -30 1 97.25 203 GLY A C 1
ATOM 1590 O O . GLY A 1 203 ? 12.609 -27.266 -30.375 1 97.25 203 GLY A O 1
ATOM 1591 N N . PHE A 1 204 ? 12.484 -25.703 -28.688 1 98.19 204 PHE A N 1
ATOM 1592 C CA . PHE A 1 204 ? 12.383 -26.719 -27.656 1 98.19 204 PHE A CA 1
ATOM 1593 C C . PHE A 1 204 ? 11.461 -26.25 -26.531 1 98.19 204 PHE A C 1
ATOM 1595 O O . PHE A 1 204 ? 11.086 -25.078 -26.469 1 98.19 204 PHE A O 1
ATOM 1602 N N . ILE A 1 205 ? 11.016 -27.25 -25.672 1 98.31 205 ILE A N 1
ATOM 1603 C CA . ILE A 1 205 ? 10.273 -26.969 -24.453 1 98.31 205 ILE A CA 1
ATOM 1604 C C . ILE A 1 205 ? 10.977 -27.609 -23.25 1 98.31 205 ILE A C 1
ATOM 1606 O O . ILE A 1 205 ? 11.805 -28.5 -23.422 1 98.31 205 ILE A O 1
ATOM 1610 N N . ILE A 1 206 ? 10.703 -27.094 -22.141 1 97.62 206 ILE A N 1
ATOM 1611 C CA . ILE A 1 206 ? 11.227 -27.703 -20.922 1 97.62 206 ILE A CA 1
ATOM 1612 C C . ILE A 1 206 ? 10.07 -28.141 -20.031 1 97.62 206 ILE A C 1
ATOM 1614 O O . ILE A 1 206 ? 9.008 -27.516 -20.031 1 97.62 206 ILE A O 1
ATOM 1618 N N . CYS A 1 207 ? 10.289 -29.188 -19.344 1 96.25 207 CYS A N 1
ATOM 1619 C CA . CYS A 1 207 ? 9.352 -29.688 -18.344 1 96.25 207 CYS A CA 1
ATOM 1620 C C . CYS A 1 207 ? 10.055 -29.906 -17.016 1 96.25 207 CYS A C 1
ATOM 1622 O O . CYS A 1 207 ? 11.047 -30.641 -16.938 1 96.25 207 CYS A O 1
ATOM 1624 N N . SER A 1 208 ? 9.531 -29.234 -16 1 93.38 208 SER A N 1
ATOM 1625 C CA . SER A 1 208 ? 10.055 -29.375 -14.648 1 93.38 208 SER A CA 1
ATOM 1626 C C . SER A 1 208 ? 8.961 -29.219 -13.602 1 93.38 208 SER A C 1
ATOM 1628 O O . SER A 1 208 ? 8.188 -28.25 -13.648 1 93.38 208 SER A O 1
ATOM 1630 N N . PHE A 1 209 ? 8.82 -30.141 -12.664 1 86.44 209 PHE A N 1
ATOM 1631 C CA . PHE A 1 209 ? 7.797 -30.078 -11.625 1 86.44 209 PHE A CA 1
ATOM 1632 C C . PHE A 1 209 ? 8.43 -29.828 -10.258 1 86.44 209 PHE A C 1
ATOM 1634 O O . PHE A 1 209 ? 7.875 -30.219 -9.227 1 86.44 209 PHE A O 1
ATOM 1641 N N . GLY A 1 210 ? 9.484 -29.172 -10.18 1 74.94 210 GLY A N 1
ATOM 1642 C CA . GLY A 1 210 ? 10.109 -28.766 -8.938 1 74.94 210 GLY A CA 1
ATOM 1643 C C . GLY A 1 210 ? 10.797 -29.906 -8.203 1 74.94 210 GLY A C 1
ATOM 1644 O O . GLY A 1 210 ? 10.68 -31.062 -8.609 1 74.94 210 GLY A O 1
ATOM 1645 N N . SER A 1 211 ? 11.508 -29.594 -7.242 1 59.19 211 SER A N 1
ATOM 1646 C CA . SER A 1 211 ? 12.383 -30.516 -6.531 1 59.19 211 SER A CA 1
ATOM 1647 C C . SER A 1 211 ? 11.586 -31.562 -5.762 1 59.19 211 SER A C 1
ATOM 1649 O O . SER A 1 211 ? 11.992 -32.719 -5.676 1 59.19 211 SER A O 1
ATOM 1651 N N . MET A 1 212 ? 10.445 -31.109 -5.254 1 54.56 212 MET A N 1
ATOM 1652 C CA . MET A 1 212 ? 9.758 -32.031 -4.344 1 54.56 212 MET A CA 1
ATOM 1653 C C . MET A 1 212 ? 8.938 -33.062 -5.121 1 54.56 212 MET A C 1
ATOM 1655 O O . MET A 1 212 ? 8.75 -34.188 -4.656 1 54.56 212 MET A O 1
ATOM 1659 N N . VAL A 1 213 ? 8.531 -32.688 -6.328 1 50.66 213 VAL A N 1
ATOM 1660 C CA . VAL A 1 213 ? 7.535 -33.5 -7.02 1 50.66 213 VAL A CA 1
ATOM 1661 C C . VAL A 1 213 ? 8.227 -34.406 -8.039 1 50.66 213 VAL A C 1
ATOM 1663 O O . VAL A 1 213 ? 7.742 -35.5 -8.328 1 50.66 213 VAL A O 1
ATOM 1666 N N . ALA A 1 214 ? 9.375 -33.969 -8.578 1 50.44 214 ALA A N 1
ATOM 1667 C CA . ALA A 1 214 ? 9.984 -34.75 -9.664 1 50.44 214 ALA A CA 1
ATOM 1668 C C . ALA A 1 214 ? 10.133 -36.219 -9.281 1 50.44 214 ALA A C 1
ATOM 1670 O O . ALA A 1 214 ? 10.094 -37.094 -10.141 1 50.44 214 ALA A O 1
ATOM 1671 N N . SER A 1 215 ? 10.211 -36.438 -7.996 1 52.94 215 SER A N 1
ATOM 1672 C CA . SER A 1 215 ? 10.523 -37.781 -7.555 1 52.94 215 SER A CA 1
ATOM 1673 C C . SER A 1 215 ? 9.25 -38.562 -7.254 1 52.94 215 SER A C 1
ATOM 1675 O O . SER A 1 215 ? 9.297 -39.781 -7.047 1 52.94 215 SER A O 1
ATOM 1677 N N . VAL A 1 216 ? 8.109 -37.812 -7.496 1 64.88 216 VAL A N 1
ATOM 1678 C CA . VAL A 1 216 ? 6.996 -38.531 -6.883 1 64.88 216 VAL A CA 1
ATOM 1679 C C . VAL A 1 216 ? 5.859 -38.688 -7.891 1 64.88 216 VAL A C 1
ATOM 1681 O O . VAL A 1 216 ? 4.785 -39.188 -7.555 1 64.88 216 VAL A O 1
ATOM 1684 N N . LEU A 1 217 ? 6.184 -38.469 -9.125 1 77 217 LEU A N 1
ATOM 1685 C CA . LEU A 1 217 ? 5.086 -38.594 -10.078 1 77 217 LEU A CA 1
ATOM 1686 C C . LEU A 1 217 ? 4.738 -40.062 -10.312 1 77 217 LEU A C 1
ATOM 1688 O O . LEU A 1 217 ? 5.629 -40.906 -10.438 1 77 217 LEU A O 1
ATOM 1692 N N . GLN A 1 218 ? 3.541 -40.375 -10.367 1 83 218 GLN A N 1
ATOM 1693 C CA . GLN A 1 218 ? 3.09 -41.719 -10.656 1 83 218 GLN A CA 1
ATOM 1694 C C . GLN A 1 218 ? 3.494 -42.156 -12.062 1 83 218 GLN A C 1
ATOM 1696 O O . GLN A 1 218 ? 3.564 -41.312 -12.977 1 83 218 GLN A O 1
ATOM 1701 N N . ARG A 1 219 ? 3.688 -43.406 -12.227 1 87.94 219 ARG A N 1
ATOM 1702 C CA . ARG A 1 219 ? 4.152 -43.969 -13.492 1 87.94 219 ARG A CA 1
ATOM 1703 C C . ARG A 1 219 ? 3.195 -43.625 -14.633 1 87.94 219 ARG A C 1
ATOM 1705 O O . ARG A 1 219 ? 3.631 -43.312 -15.742 1 87.94 219 ARG A O 1
ATOM 1712 N N . GLU A 1 220 ? 1.938 -43.656 -14.289 1 87.75 220 GLU A N 1
ATOM 1713 C CA . GLU A 1 220 ? 0.93 -43.375 -15.312 1 87.75 220 GLU A CA 1
ATOM 1714 C C . GLU A 1 220 ? 1.053 -41.938 -15.836 1 87.75 220 GLU A C 1
ATOM 1716 O O . GLU A 1 220 ? 0.874 -41.688 -17.031 1 87.75 220 GLU A O 1
ATOM 1721 N N . LYS A 1 221 ? 1.347 -41.062 -14.961 1 89.19 221 LYS A N 1
ATOM 1722 C CA . LYS A 1 221 ? 1.49 -39.688 -15.359 1 89.19 221 LYS A CA 1
ATOM 1723 C C . LYS A 1 221 ? 2.76 -39.469 -16.188 1 89.19 221 LYS A C 1
ATOM 1725 O O . LYS A 1 221 ? 2.762 -38.719 -17.156 1 89.19 221 LYS A O 1
ATOM 1730 N N . VAL A 1 222 ? 3.766 -40.125 -15.781 1 91.75 222 VAL A N 1
ATOM 1731 C CA . VAL A 1 222 ? 5.027 -40.062 -16.5 1 91.75 222 VAL A CA 1
ATOM 1732 C C . VAL A 1 222 ? 4.84 -40.562 -17.922 1 91.75 222 VAL A C 1
ATOM 1734 O O . VAL A 1 222 ? 5.301 -39.969 -18.891 1 91.75 222 VAL A O 1
ATOM 1737 N N . ASP A 1 223 ? 4.152 -41.688 -18.016 1 92.94 223 ASP A N 1
ATOM 1738 C CA . ASP A 1 223 ? 3.904 -42.281 -19.312 1 92.94 223 ASP A CA 1
ATOM 1739 C C . ASP A 1 223 ? 3.043 -41.344 -20.188 1 92.94 223 ASP A C 1
ATOM 1741 O O . ASP A 1 223 ? 3.266 -41.25 -21.391 1 92.94 223 ASP A O 1
ATOM 1745 N N . MET A 1 224 ? 2.102 -40.75 -19.547 1 92 224 MET A N 1
ATOM 1746 C CA . MET A 1 224 ? 1.239 -39.812 -20.25 1 92 224 MET A CA 1
ATOM 1747 C C . MET A 1 224 ? 2.047 -38.656 -20.797 1 92 224 MET A C 1
ATOM 1749 O O . MET A 1 224 ? 1.884 -38.281 -21.969 1 92 224 MET A O 1
ATOM 1753 N N . LEU A 1 225 ? 2.893 -38.125 -20 1 94.25 225 LEU A N 1
ATOM 1754 C CA . LEU A 1 225 ? 3.75 -37.031 -20.406 1 94.25 225 LEU A CA 1
ATOM 1755 C C . LEU A 1 225 ? 4.676 -37.438 -21.547 1 94.25 225 LEU A C 1
ATOM 1757 O O . LEU A 1 225 ? 4.816 -36.719 -22.531 1 94.25 225 LEU A O 1
ATOM 1761 N N . ALA A 1 226 ? 5.227 -38.625 -21.438 1 95.94 226 ALA A N 1
ATOM 1762 C CA . ALA A 1 226 ? 6.145 -39.125 -22.438 1 95.94 226 ALA A CA 1
ATOM 1763 C C . ALA A 1 226 ? 5.449 -39.281 -23.797 1 95.94 226 ALA A C 1
ATOM 1765 O O . ALA A 1 226 ? 6.02 -38.938 -24.828 1 95.94 226 ALA A O 1
ATOM 1766 N N . THR A 1 227 ? 4.27 -39.781 -23.703 1 96.44 227 THR A N 1
ATOM 1767 C CA . THR A 1 227 ? 3.494 -39.969 -24.922 1 96.44 227 THR A CA 1
ATOM 1768 C C . THR A 1 227 ? 3.193 -38.625 -25.578 1 96.44 227 THR A C 1
ATOM 1770 O O . THR A 1 227 ? 3.365 -38.469 -26.797 1 96.44 227 THR A O 1
ATOM 1773 N N . ALA A 1 228 ? 2.791 -37.688 -24.812 1 96.5 228 ALA A N 1
ATOM 1774 C CA . ALA A 1 228 ? 2.477 -36.375 -25.328 1 96.5 228 ALA A CA 1
ATOM 1775 C C . ALA A 1 228 ? 3.721 -35.688 -25.906 1 96.5 228 ALA A C 1
ATOM 1777 O O . ALA A 1 228 ? 3.682 -35.156 -27.016 1 96.5 228 ALA A O 1
ATOM 1778 N N . PHE A 1 229 ? 4.832 -35.75 -25.219 1 97.81 229 PHE A N 1
ATOM 1779 C CA . PHE A 1 229 ? 6.082 -35.125 -25.625 1 97.81 229 PHE A CA 1
ATOM 1780 C C . PHE A 1 229 ? 6.613 -35.75 -26.906 1 97.81 229 PHE A C 1
ATOM 1782 O O . PHE A 1 229 ? 7.199 -35.062 -27.734 1 97.81 229 PHE A O 1
ATOM 1789 N N . GLY A 1 230 ? 6.418 -37 -27.016 1 97.62 230 GLY A N 1
ATOM 1790 C CA . GLY A 1 230 ? 6.902 -37.719 -28.188 1 97.62 230 GLY A CA 1
ATOM 1791 C C . GLY A 1 230 ? 6.242 -37.25 -29.469 1 97.62 230 GLY A C 1
ATOM 1792 O O . GLY A 1 230 ? 6.812 -37.406 -30.547 1 97.62 230 GLY A O 1
ATOM 1793 N N . LYS A 1 231 ? 5.121 -36.719 -29.375 1 97.12 231 LYS A N 1
ATOM 1794 C CA . LYS A 1 231 ? 4.359 -36.281 -30.547 1 97.12 231 LYS A CA 1
ATOM 1795 C C . LYS A 1 231 ? 4.789 -34.906 -31 1 97.12 231 LYS A C 1
ATOM 1797 O O . LYS A 1 231 ? 4.453 -34.469 -32.094 1 97.12 231 LYS A O 1
ATOM 1802 N N . LEU A 1 232 ? 5.543 -34.219 -30.219 1 97.69 232 LEU A N 1
ATOM 1803 C CA . LEU A 1 232 ? 5.91 -32.812 -30.5 1 97.69 232 LEU A CA 1
ATOM 1804 C C . LEU A 1 232 ? 7.016 -32.75 -31.547 1 97.69 232 LEU A C 1
ATOM 1806 O O . LEU A 1 232 ? 7.887 -33.625 -31.594 1 97.69 232 LEU A O 1
ATOM 1810 N N . LYS A 1 233 ? 6.949 -31.719 -32.344 1 96.38 233 LYS A N 1
ATOM 1811 C CA . LYS A 1 233 ? 8.047 -31.438 -33.25 1 96.38 233 LYS A CA 1
ATOM 1812 C C . LYS A 1 233 ? 9.234 -30.828 -32.5 1 96.38 233 LYS A C 1
ATOM 1814 O O . LYS A 1 233 ? 10.375 -30.906 -32.969 1 96.38 233 LYS A O 1
ATOM 1819 N N . GLN A 1 234 ? 8.969 -30.234 -31.406 1 97.81 234 GLN A N 1
ATOM 1820 C CA . GLN A 1 234 ? 9.984 -29.594 -30.578 1 97.81 234 GLN A CA 1
ATOM 1821 C C . GLN A 1 234 ? 10.82 -30.641 -29.844 1 97.81 234 GLN A C 1
ATOM 1823 O O . GLN A 1 234 ? 10.336 -31.734 -29.547 1 97.81 234 GLN A O 1
ATOM 1828 N N . LYS A 1 235 ? 12.047 -30.266 -29.562 1 98 235 LYS A N 1
ATOM 1829 C CA . LYS A 1 235 ? 12.805 -31.016 -28.562 1 98 235 LYS A CA 1
ATOM 1830 C C . LYS A 1 235 ? 12.25 -30.766 -27.156 1 98 235 LYS A C 1
ATOM 1832 O O . LYS A 1 235 ? 11.711 -29.703 -26.875 1 98 235 LYS A O 1
ATOM 1837 N N . VAL A 1 236 ? 12.352 -31.828 -26.328 1 98.12 236 VAL A N 1
ATOM 1838 C CA . VAL A 1 236 ? 11.836 -31.734 -24.969 1 98.12 236 VAL A CA 1
ATOM 1839 C C . VAL A 1 236 ? 12.961 -32.031 -23.969 1 98.12 236 VAL A C 1
ATOM 1841 O O . VAL A 1 236 ? 13.57 -33.094 -24.016 1 98.12 236 VAL A O 1
ATOM 1844 N N . ILE A 1 237 ? 13.234 -31.062 -23.172 1 97.56 237 ILE A N 1
ATOM 1845 C CA . ILE A 1 237 ? 14.133 -31.281 -22.047 1 97.56 237 ILE A CA 1
ATOM 1846 C C . ILE A 1 237 ? 13.32 -31.453 -20.766 1 97.56 237 ILE A C 1
ATOM 1848 O O . ILE A 1 237 ? 12.625 -30.531 -20.328 1 97.56 237 ILE A O 1
ATOM 1852 N N . TRP A 1 238 ? 13.453 -32.625 -20.141 1 95.69 238 TRP A N 1
ATOM 1853 C CA . TRP A 1 238 ? 12.539 -33.031 -19.078 1 95.69 238 TRP A CA 1
ATOM 1854 C C . TRP A 1 238 ? 13.305 -33.438 -17.812 1 95.69 238 TRP A C 1
ATOM 1856 O O . TRP A 1 238 ? 14.094 -34.375 -17.828 1 95.69 238 TRP A O 1
ATOM 1866 N N . ARG A 1 239 ? 13.039 -32.625 -16.766 1 93.81 239 ARG A N 1
ATOM 1867 C CA . ARG A 1 239 ? 13.578 -33 -15.461 1 93.81 239 ARG A CA 1
ATOM 1868 C C . ARG A 1 239 ? 12.75 -34.125 -14.828 1 93.81 239 ARG A C 1
ATOM 1870 O O . ARG A 1 239 ? 11.586 -33.906 -14.484 1 93.81 239 ARG A O 1
ATOM 1877 N N . LEU A 1 240 ? 13.312 -35.219 -14.688 1 89.12 240 LEU A N 1
ATOM 1878 C CA . LEU A 1 240 ? 12.617 -36.406 -14.156 1 89.12 240 LEU A CA 1
ATOM 1879 C C . LEU A 1 240 ? 13.555 -37.25 -13.328 1 89.12 240 LEU A C 1
ATOM 1881 O O . LEU A 1 240 ? 14.695 -37.5 -13.727 1 89.12 240 LEU A O 1
ATOM 1885 N N . LYS A 1 241 ? 13.109 -37.531 -12.172 1 84.25 241 LYS A N 1
ATOM 1886 C CA . LYS A 1 241 ? 13.812 -38.469 -11.305 1 84.25 241 LYS A CA 1
ATOM 1887 C C . LYS A 1 241 ? 12.969 -39.719 -11.031 1 84.25 241 LYS A C 1
ATOM 1889 O O . LYS A 1 241 ? 11.734 -39.625 -10.969 1 84.25 241 LYS A O 1
ATOM 1894 N N . GLY A 1 242 ? 13.664 -40.875 -10.883 1 82.81 242 GLY A N 1
ATOM 1895 C CA . GLY A 1 242 ? 12.953 -42.094 -10.609 1 82.81 242 GLY A CA 1
ATOM 1896 C C . GLY A 1 242 ? 12.664 -42.906 -11.852 1 82.81 242 GLY A C 1
ATOM 1897 O O . GLY A 1 242 ? 13.578 -43.25 -12.617 1 82.81 242 GLY A O 1
ATOM 1898 N N . TYR A 1 243 ? 11.297 -43.125 -12.078 1 86.88 243 TYR A N 1
ATOM 1899 C CA . TYR A 1 243 ? 10.859 -43.969 -13.195 1 86.88 243 TYR A CA 1
ATOM 1900 C C . TYR A 1 243 ? 11.055 -43.219 -14.523 1 86.88 243 TYR A C 1
ATOM 1902 O O . TYR A 1 243 ? 10.555 -42.125 -14.711 1 86.88 243 TYR A O 1
ATOM 1910 N N . ILE A 1 244 ? 11.758 -43.875 -15.391 1 90.88 244 ILE A N 1
ATOM 1911 C CA . ILE A 1 244 ? 11.953 -43.375 -16.75 1 90.88 244 ILE A CA 1
ATOM 1912 C C . ILE A 1 244 ? 11.453 -44.406 -17.75 1 90.88 244 ILE A C 1
ATOM 1914 O O . ILE A 1 244 ? 11.945 -45.531 -17.781 1 90.88 244 ILE A O 1
ATOM 1918 N N . PRO A 1 245 ? 10.562 -43.938 -18.5 1 91.69 245 PRO A N 1
ATOM 1919 C CA . PRO A 1 245 ? 10.078 -44.906 -19.5 1 91.69 245 PRO A CA 1
ATOM 1920 C C . PRO A 1 245 ? 11.188 -45.406 -20.406 1 91.69 245 PRO A C 1
ATOM 1922 O O . PRO A 1 245 ? 12.078 -44.656 -20.797 1 91.69 245 PRO A O 1
ATOM 1925 N N . SER A 1 246 ? 11.117 -46.688 -20.859 1 89.31 246 SER A N 1
ATOM 1926 C CA . SER A 1 246 ? 12.164 -47.312 -21.656 1 89.31 246 SER A CA 1
ATOM 1927 C C . SER A 1 246 ? 12.086 -46.875 -23.125 1 89.31 246 SER A C 1
ATOM 1929 O O . SER A 1 246 ? 13.102 -46.906 -23.828 1 89.31 246 SER A O 1
ATOM 1931 N N . ASN A 1 247 ? 10.984 -46.5 -23.609 1 89.69 247 ASN A N 1
ATOM 1932 C CA . ASN A 1 247 ? 10.805 -46.188 -25.031 1 89.69 247 ASN A CA 1
ATOM 1933 C C . ASN A 1 247 ? 10.547 -44.688 -25.219 1 89.69 247 ASN A C 1
ATOM 1935 O O . ASN A 1 247 ? 9.602 -44.312 -25.906 1 89.69 247 ASN A O 1
ATOM 1939 N N . LEU A 1 248 ? 11.477 -43.906 -24.719 1 95.44 248 LEU A N 1
ATOM 1940 C CA . LEU A 1 248 ? 11.312 -42.469 -24.938 1 95.44 248 LEU A CA 1
ATOM 1941 C C . LEU A 1 248 ? 11.633 -42.094 -26.375 1 95.44 248 LEU A C 1
ATOM 1943 O O . LEU A 1 248 ? 12.586 -42.625 -26.969 1 95.44 248 LEU A O 1
ATOM 1947 N N . SER A 1 249 ? 10.812 -41.312 -26.953 1 96.56 249 SER A N 1
ATOM 1948 C CA . SER A 1 249 ? 11.062 -40.781 -28.297 1 96.56 249 SER A CA 1
ATOM 1949 C C . SER A 1 249 ? 12.383 -40.031 -28.359 1 96.56 249 SER A C 1
ATOM 1951 O O . SER A 1 249 ? 12.836 -39.469 -27.359 1 96.56 249 SER A O 1
ATOM 1953 N N . SER A 1 250 ? 13.039 -39.906 -29.531 1 95.12 250 SER A N 1
ATOM 1954 C CA . SER A 1 250 ? 14.383 -39.344 -29.703 1 95.12 250 SER A CA 1
ATOM 1955 C C . SER A 1 250 ? 14.406 -37.844 -29.453 1 95.12 250 SER A C 1
ATOM 1957 O O . SER A 1 250 ? 15.469 -37.281 -29.234 1 95.12 250 SER A O 1
ATOM 1959 N N . ASN A 1 251 ? 13.242 -37.219 -29.469 1 97.12 251 ASN A N 1
ATOM 1960 C CA . ASN A 1 251 ? 13.203 -35.781 -29.25 1 97.12 251 ASN A CA 1
ATOM 1961 C C . ASN A 1 251 ? 13.195 -35.438 -27.766 1 97.12 251 ASN A C 1
ATOM 1963 O O . ASN A 1 251 ? 13.211 -34.281 -27.391 1 97.12 251 ASN A O 1
ATOM 1967 N N . ILE A 1 252 ? 13.211 -36.438 -26.891 1 97.69 252 ILE A N 1
ATOM 1968 C CA . ILE A 1 252 ? 13.102 -36.219 -25.469 1 97.69 252 ILE A CA 1
ATOM 1969 C C . ILE A 1 252 ? 14.445 -36.469 -24.797 1 97.69 252 ILE A C 1
ATOM 1971 O O . ILE A 1 252 ? 15.055 -37.531 -24.984 1 97.69 252 ILE A O 1
ATOM 1975 N N . LYS A 1 253 ? 14.914 -35.531 -24.031 1 96.25 253 LYS A N 1
ATOM 1976 C CA . LYS A 1 253 ? 16.094 -35.688 -23.172 1 96.25 253 LYS A CA 1
ATOM 1977 C C . LYS A 1 253 ? 15.727 -35.562 -21.703 1 96.25 253 LYS A C 1
ATOM 1979 O O . LYS A 1 253 ? 15.219 -34.531 -21.266 1 96.25 253 LYS A O 1
ATOM 1984 N N . VAL A 1 254 ? 15.961 -36.562 -20.922 1 94.19 254 VAL A N 1
ATOM 1985 C CA . VAL A 1 254 ? 15.664 -36.594 -19.484 1 94.19 254 VAL A CA 1
ATOM 1986 C C . VAL A 1 254 ? 16.922 -36.25 -18.688 1 94.19 254 VAL A C 1
ATOM 1988 O O . VAL A 1 254 ? 18.016 -36.719 -19.031 1 94.19 254 VAL A O 1
ATOM 1991 N N . MET A 1 255 ? 16.719 -35.406 -17.719 1 91.94 255 MET A N 1
ATOM 1992 C CA . MET A 1 255 ? 17.828 -35.031 -16.844 1 91.94 255 MET A CA 1
ATOM 1993 C C . MET A 1 255 ? 17.406 -35 -15.383 1 91.94 255 MET A C 1
ATOM 1995 O O . MET A 1 255 ? 16.25 -34.719 -15.07 1 91.94 255 MET A O 1
ATOM 1999 N N . ASP A 1 256 ? 18.375 -35.312 -14.555 1 87.5 256 ASP A N 1
ATOM 2000 C CA . ASP A 1 256 ? 18.125 -35.25 -13.117 1 87.5 256 ASP A CA 1
ATOM 2001 C C . ASP A 1 256 ? 18.031 -33.812 -12.625 1 87.5 256 ASP A C 1
ATOM 2003 O O . ASP A 1 256 ? 17.266 -33.5 -11.719 1 87.5 256 ASP A O 1
ATOM 2007 N N . TRP A 1 257 ? 18.875 -33.031 -13.133 1 87.44 257 TRP A N 1
ATOM 2008 C CA . TRP A 1 257 ? 18.906 -31.609 -12.812 1 87.44 257 TRP A CA 1
ATOM 2009 C C . TRP A 1 257 ? 19.016 -30.766 -14.078 1 87.44 257 TRP A C 1
ATOM 2011 O O . TRP A 1 257 ? 19.75 -31.109 -15 1 87.44 257 TRP A O 1
ATOM 2021 N N . LEU A 1 258 ? 18.234 -29.641 -14.086 1 90 258 LEU A N 1
ATOM 2022 C CA . LEU A 1 258 ? 18.25 -28.75 -15.242 1 90 258 LEU A CA 1
ATOM 2023 C C . LEU A 1 258 ? 18.719 -27.344 -14.844 1 90 258 LEU A C 1
ATOM 2025 O O . LEU A 1 258 ? 18.359 -26.844 -13.781 1 90 258 LEU A O 1
ATOM 2029 N N . PRO A 1 259 ? 19.578 -26.797 -15.648 1 92.88 259 PRO A N 1
ATOM 2030 C CA . PRO A 1 259 ? 19.766 -25.344 -15.5 1 92.88 259 PRO A CA 1
ATOM 2031 C C . PRO A 1 259 ? 18.547 -24.547 -15.961 1 92.88 259 PRO A C 1
ATOM 2033 O O . PRO A 1 259 ? 18.609 -23.859 -16.984 1 92.88 259 PRO A O 1
ATOM 2036 N N . GLN A 1 260 ? 17.516 -24.625 -15.234 1 92.81 260 GLN A N 1
ATOM 2037 C CA . GLN A 1 260 ? 16.188 -24.172 -15.609 1 92.81 260 GLN A CA 1
ATOM 2038 C C . GLN A 1 260 ? 16.188 -22.719 -16.047 1 92.81 260 GLN A C 1
ATOM 2040 O O . GLN A 1 260 ? 15.664 -22.375 -17.109 1 92.81 260 GLN A O 1
ATOM 2045 N N . SER A 1 261 ? 16.844 -21.844 -15.266 1 92.5 261 SER A N 1
ATOM 2046 C CA . SER A 1 261 ? 16.875 -20.422 -15.586 1 92.5 261 SER A CA 1
ATOM 2047 C C . SER A 1 261 ? 17.578 -20.172 -16.906 1 92.5 261 SER A C 1
ATOM 2049 O O . SER A 1 261 ? 17.125 -19.344 -17.719 1 92.5 261 SER A O 1
ATOM 2051 N N . ASP A 1 262 ? 18.641 -20.891 -17.125 1 95.5 262 ASP A N 1
ATOM 2052 C CA . ASP A 1 262 ? 19.406 -20.734 -18.359 1 95.5 262 ASP A CA 1
ATOM 2053 C C . ASP A 1 262 ? 18.609 -21.203 -19.562 1 95.5 262 ASP A C 1
ATOM 2055 O O . ASP A 1 262 ? 18.656 -20.594 -20.625 1 95.5 262 ASP A O 1
ATOM 2059 N N . LEU A 1 263 ? 17.938 -22.25 -19.375 1 96.25 263 LEU A N 1
ATOM 2060 C CA . LEU A 1 263 ? 17.125 -22.797 -20.453 1 96.25 263 LEU A CA 1
ATOM 2061 C C . LEU A 1 263 ? 15.961 -21.859 -20.766 1 96.25 263 LEU A C 1
ATOM 2063 O O . LEU A 1 263 ? 15.648 -21.625 -21.938 1 96.25 263 LEU A O 1
ATOM 2067 N N . LEU A 1 264 ? 15.367 -21.312 -19.75 1 96.69 264 LEU A N 1
ATOM 2068 C CA . LEU A 1 264 ? 14.234 -20.406 -19.938 1 96.69 264 LEU A CA 1
ATOM 2069 C C . LEU A 1 264 ? 14.688 -19.109 -20.609 1 96.69 264 LEU A C 1
ATOM 2071 O O . LEU A 1 264 ? 13.891 -18.453 -21.297 1 96.69 264 LEU A O 1
ATOM 2075 N N . ALA A 1 265 ? 15.891 -18.797 -20.469 1 96.06 265 ALA A N 1
ATOM 2076 C CA . ALA A 1 265 ? 16.438 -17.578 -21.047 1 96.06 265 ALA A CA 1
ATOM 2077 C C . ALA A 1 265 ? 16.828 -17.797 -22.516 1 96.06 265 ALA A C 1
ATOM 2079 O O . ALA A 1 265 ? 17.125 -16.844 -23.234 1 96.06 265 ALA A O 1
ATOM 2080 N N . HIS A 1 266 ? 16.844 -19 -22.953 1 95.94 266 HIS A N 1
ATOM 2081 C CA . HIS A 1 266 ? 17.312 -19.344 -24.297 1 95.94 266 HIS A CA 1
ATOM 2082 C C . HIS A 1 266 ? 16.375 -18.797 -25.359 1 95.94 266 HIS A C 1
ATOM 2084 O O . HIS A 1 266 ? 15.148 -18.875 -25.219 1 95.94 266 HIS A O 1
ATOM 2090 N N . LYS A 1 267 ? 16.859 -18.406 -26.469 1 94.5 267 LYS A N 1
ATOM 2091 C CA . LYS A 1 267 ? 16.078 -17.734 -27.5 1 94.5 267 LYS A CA 1
ATOM 2092 C C . LYS A 1 267 ? 15.117 -18.688 -28.188 1 94.5 267 LYS A C 1
ATOM 2094 O O . LYS A 1 267 ? 14.078 -18.281 -28.703 1 94.5 267 LYS A O 1
ATOM 2099 N N . ASP A 1 268 ? 15.445 -20 -28.188 1 96.56 268 ASP A N 1
ATOM 2100 C CA . ASP A 1 268 ? 14.648 -20.953 -28.969 1 96.56 268 ASP A CA 1
ATOM 2101 C C . ASP A 1 268 ? 13.594 -21.625 -28.094 1 96.56 268 ASP A C 1
ATOM 2103 O O . ASP A 1 268 ? 12.898 -22.531 -28.547 1 96.56 268 ASP A O 1
ATOM 2107 N N . ILE A 1 269 ? 13.453 -21.25 -26.844 1 97.88 269 ILE A N 1
ATOM 2108 C CA . ILE A 1 269 ? 12.461 -21.859 -25.953 1 97.88 269 ILE A CA 1
ATOM 2109 C C . ILE A 1 269 ? 11.055 -21.484 -26.438 1 97.88 269 ILE A C 1
ATOM 2111 O O . ILE A 1 269 ? 10.805 -20.344 -26.812 1 97.88 269 ILE A O 1
ATOM 2115 N N . LYS A 1 270 ? 10.148 -22.469 -26.375 1 98.25 270 LYS A N 1
ATOM 2116 C CA . LYS A 1 270 ? 8.812 -22.219 -26.906 1 98.25 270 LYS A CA 1
ATOM 2117 C C . LYS A 1 270 ? 7.766 -22.266 -25.797 1 98.25 270 LYS A C 1
ATOM 2119 O O . LYS A 1 270 ? 6.723 -21.625 -25.906 1 98.25 270 LYS A O 1
ATOM 2124 N N . ALA A 1 271 ? 8.008 -23.062 -24.781 1 98.5 271 ALA A N 1
ATOM 2125 C CA . ALA A 1 271 ? 7.051 -23.203 -23.688 1 98.5 271 ALA A CA 1
ATOM 2126 C C . ALA A 1 271 ? 7.699 -23.859 -22.469 1 98.5 271 ALA A C 1
ATOM 2128 O O . ALA A 1 271 ? 8.734 -24.516 -22.594 1 98.5 271 ALA A O 1
ATOM 2129 N N . PHE A 1 272 ? 7.148 -23.672 -21.359 1 98.38 272 PHE A N 1
ATOM 2130 C CA . PHE A 1 272 ? 7.551 -24.266 -20.094 1 98.38 272 PHE A CA 1
ATOM 2131 C C . PHE A 1 272 ? 6.402 -25.047 -19.469 1 98.38 272 PHE A C 1
ATOM 2133 O O . PHE A 1 272 ? 5.379 -24.484 -19.094 1 98.38 272 PHE A O 1
ATOM 2140 N N . VAL A 1 273 ? 6.516 -26.328 -19.438 1 96.69 273 VAL A N 1
ATOM 2141 C CA . VAL A 1 273 ? 5.57 -27.188 -18.734 1 96.69 273 VAL A CA 1
ATOM 2142 C C . VAL A 1 273 ? 5.98 -27.328 -17.266 1 96.69 273 VAL A C 1
ATOM 2144 O O . VAL A 1 273 ? 7.039 -27.875 -16.969 1 96.69 273 VAL A O 1
ATOM 2147 N N . SER A 1 274 ? 5.117 -26.828 -16.375 1 94.44 274 SER A N 1
ATOM 2148 C CA . SER A 1 274 ? 5.504 -26.734 -14.969 1 94.44 274 SER A CA 1
ATOM 2149 C C . SER A 1 274 ? 4.309 -26.938 -14.047 1 94.44 274 SER A C 1
ATOM 2151 O O . SER A 1 274 ? 3.16 -26.812 -14.477 1 94.44 274 SER A O 1
ATOM 2153 N N . HIS A 1 275 ? 4.594 -27.344 -12.844 1 92.19 275 HIS A N 1
ATOM 2154 C CA . HIS A 1 275 ? 3.549 -27.359 -11.828 1 92.19 275 HIS A CA 1
ATOM 2155 C C . HIS A 1 275 ? 3.191 -25.938 -11.383 1 92.19 275 HIS A C 1
ATOM 2157 O O . HIS A 1 275 ? 2.18 -25.734 -10.703 1 92.19 275 HIS A O 1
ATOM 2163 N N . VAL A 1 276 ? 4.023 -25 -11.688 1 93.38 276 VAL A N 1
ATOM 2164 C CA . VAL A 1 276 ? 3.789 -23.562 -11.555 1 93.38 276 VAL A CA 1
ATOM 2165 C C . VAL A 1 276 ? 3.854 -23.156 -10.086 1 93.38 276 VAL A C 1
ATOM 2167 O O . VAL A 1 276 ? 2.932 -22.531 -9.562 1 93.38 276 VAL A O 1
ATOM 2170 N N . GLY A 1 277 ? 4.91 -23.641 -9.453 1 92.75 277 GLY A N 1
ATOM 2171 C CA . GLY A 1 277 ? 5.211 -23.047 -8.164 1 92.75 277 GLY A CA 1
ATOM 2172 C C . GLY A 1 277 ? 5.559 -21.562 -8.258 1 92.75 277 GLY A C 1
ATOM 2173 O O . GLY A 1 277 ? 5.727 -21.031 -9.352 1 92.75 277 GLY A O 1
ATOM 2174 N N . HIS A 1 278 ? 5.668 -20.953 -7.184 1 93.62 278 HIS A N 1
ATOM 2175 C CA . HIS A 1 278 ? 5.945 -19.531 -7.156 1 93.62 278 HIS A CA 1
ATOM 2176 C C . HIS A 1 278 ? 7.207 -19.203 -7.941 1 93.62 278 HIS A C 1
ATOM 2178 O O . HIS A 1 278 ? 7.199 -18.297 -8.789 1 93.62 278 HIS A O 1
ATOM 2184 N N . ASN A 1 279 ? 8.297 -19.906 -7.719 1 93.19 279 ASN A N 1
ATOM 2185 C CA . ASN A 1 279 ? 9.57 -19.656 -8.391 1 93.19 279 ASN A CA 1
ATOM 2186 C C . ASN A 1 279 ? 9.461 -19.891 -9.898 1 93.19 279 ASN A C 1
ATOM 2188 O O . ASN A 1 279 ? 9.938 -19.062 -10.688 1 93.19 279 ASN A O 1
ATOM 2192 N N . SER A 1 280 ? 8.812 -21 -10.273 1 94.31 280 SER A N 1
ATOM 2193 C CA . SER A 1 280 ? 8.672 -21.312 -11.695 1 94.31 280 SER A CA 1
ATOM 2194 C C . SER A 1 280 ? 7.809 -20.281 -12.406 1 94.31 280 SER A C 1
ATOM 2196 O O . SER A 1 280 ? 8.094 -19.906 -13.547 1 94.31 280 SER A O 1
ATOM 2198 N N . LEU A 1 281 ? 6.785 -19.875 -11.742 1 96.19 281 LEU A N 1
ATOM 2199 C CA . LEU A 1 281 ? 5.918 -18.859 -12.312 1 96.19 281 LEU A CA 1
ATOM 2200 C C . LEU A 1 281 ? 6.699 -17.578 -12.602 1 96.19 281 LEU A C 1
ATOM 2202 O O . LEU A 1 281 ? 6.621 -17.031 -13.703 1 96.19 281 LEU A O 1
ATOM 2206 N N . TYR A 1 282 ? 7.477 -17.141 -11.695 1 97 282 TYR A N 1
ATOM 2207 C CA . TYR A 1 282 ? 8.203 -15.875 -11.836 1 97 282 TYR A CA 1
ATOM 2208 C C . TYR A 1 282 ? 9.359 -16.016 -12.812 1 97 282 TYR A C 1
ATOM 2210 O O . TYR A 1 282 ? 9.68 -15.078 -13.539 1 97 282 TYR A O 1
ATOM 2218 N N . GLU A 1 283 ? 10 -17.203 -12.875 1 95.88 283 GLU A N 1
ATOM 2219 C CA . GLU A 1 283 ? 11.062 -17.422 -13.859 1 95.88 283 GLU A CA 1
ATOM 2220 C C . GLU A 1 283 ? 10.508 -17.375 -15.281 1 95.88 283 GLU A C 1
ATOM 2222 O O . GLU A 1 283 ? 11.078 -16.703 -16.156 1 95.88 283 GLU A O 1
ATOM 2227 N N . SER A 1 284 ? 9.43 -18.094 -15.461 1 96.88 284 SER A N 1
ATOM 2228 C CA . SER A 1 284 ? 8.82 -18.109 -16.781 1 96.88 284 SER A CA 1
ATOM 2229 C C . SER A 1 284 ? 8.375 -16.719 -17.219 1 96.88 284 SER A C 1
ATOM 2231 O O . SER A 1 284 ? 8.609 -16.297 -18.344 1 96.88 284 SER A O 1
ATOM 2233 N N . ALA A 1 285 ? 7.77 -16 -16.312 1 97.81 285 ALA A N 1
ATOM 2234 C CA . ALA A 1 285 ? 7.293 -14.648 -16.609 1 97.81 285 ALA A CA 1
ATOM 2235 C C . ALA A 1 285 ? 8.461 -13.703 -16.875 1 97.81 285 ALA A C 1
ATOM 2237 O O . ALA A 1 285 ? 8.398 -12.875 -17.781 1 97.81 285 ALA A O 1
ATOM 2238 N N . TYR A 1 286 ? 9.469 -13.836 -16.078 1 97.31 286 TYR A N 1
ATOM 2239 C CA . TYR A 1 286 ? 10.633 -12.961 -16.203 1 97.31 286 TYR A CA 1
ATOM 2240 C C . TYR A 1 286 ? 11.273 -13.109 -17.578 1 97.31 286 TYR A C 1
ATOM 2242 O O . TYR A 1 286 ? 11.648 -12.117 -18.203 1 97.31 286 TYR A O 1
ATOM 2250 N N . TYR A 1 287 ? 11.336 -14.289 -18.109 1 97.38 287 TYR A N 1
ATOM 2251 C CA . TYR A 1 287 ? 12.008 -14.539 -19.375 1 97.38 287 TYR A CA 1
ATOM 2252 C C . TYR A 1 287 ? 11.008 -14.531 -20.531 1 97.38 287 TYR A C 1
ATOM 22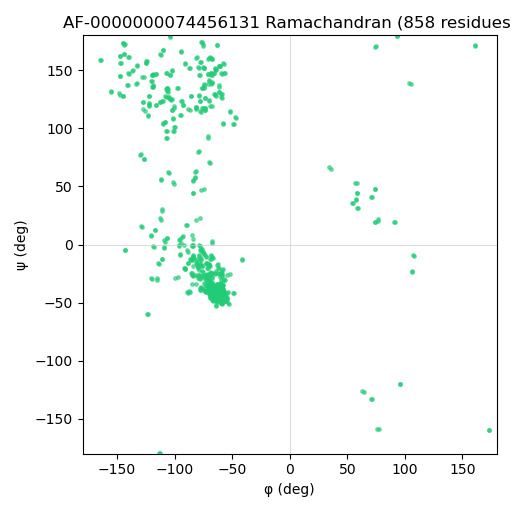54 O O . TYR A 1 287 ? 11.391 -14.727 -21.688 1 97.38 287 TYR A O 1
ATOM 2262 N N . GLY A 1 288 ? 9.742 -14.328 -20.234 1 98.06 288 GLY A N 1
ATOM 2263 C CA . GLY A 1 288 ? 8.727 -14.211 -21.266 1 98.06 288 GLY A CA 1
ATOM 2264 C C . GLY A 1 288 ? 8.422 -15.531 -21.953 1 98.06 288 GLY A C 1
ATOM 2265 O O . GLY A 1 288 ? 8.266 -15.578 -23.172 1 98.06 288 GLY A O 1
ATOM 2266 N N . VAL A 1 289 ? 8.359 -16.578 -21.188 1 98.5 289 VAL A N 1
ATOM 2267 C CA . VAL A 1 289 ? 8.125 -17.906 -21.734 1 98.5 289 VAL A CA 1
ATOM 2268 C C . VAL A 1 289 ? 6.691 -18.344 -21.438 1 98.5 289 VAL A C 1
ATOM 2270 O O . VAL A 1 289 ? 6.262 -18.359 -20.281 1 98.5 289 VAL A O 1
ATOM 2273 N N . PRO A 1 290 ? 5.926 -18.75 -22.438 1 98.62 290 PRO A N 1
ATOM 2274 C CA . PRO A 1 290 ? 4.562 -19.234 -22.219 1 98.62 290 PRO A CA 1
ATOM 2275 C C . PRO A 1 290 ? 4.531 -20.484 -21.328 1 98.62 290 PRO A C 1
ATOM 2277 O O . PRO A 1 290 ? 5.465 -21.281 -21.359 1 98.62 290 PRO A O 1
ATOM 2280 N N . LEU A 1 291 ? 3.357 -20.625 -20.656 1 98.31 291 LEU A N 1
ATOM 2281 C CA . LEU A 1 291 ? 3.27 -21.672 -19.641 1 98.31 291 LEU A CA 1
ATOM 2282 C C . LEU A 1 291 ? 2.201 -22.688 -20 1 98.31 291 LEU A C 1
ATOM 2284 O O . LEU A 1 291 ? 1.132 -22.328 -20.5 1 98.31 291 LEU A O 1
ATOM 2288 N N . VAL A 1 292 ? 2.547 -23.922 -19.812 1 97.75 292 VAL A N 1
ATOM 2289 C CA . VAL A 1 292 ? 1.568 -24.984 -19.656 1 97.75 292 VAL A CA 1
ATOM 2290 C C . VAL A 1 292 ? 1.571 -25.5 -18.219 1 97.75 292 VAL A C 1
ATOM 2292 O O . VAL A 1 292 ? 2.467 -26.25 -17.828 1 97.75 292 VAL A O 1
ATOM 2295 N N . ALA A 1 293 ? 0.552 -25.078 -17.547 1 95.44 293 ALA A N 1
ATOM 2296 C CA . ALA A 1 293 ? 0.511 -25.344 -16.109 1 95.44 293 ALA A CA 1
ATOM 2297 C C . ALA A 1 293 ? -0.083 -26.719 -15.812 1 95.44 293 ALA A C 1
ATOM 2299 O O . ALA A 1 293 ? -1.164 -27.047 -16.312 1 95.44 293 ALA A O 1
ATOM 2300 N N . PHE A 1 294 ? 0.617 -27.438 -15.07 1 91.25 294 PHE A N 1
ATOM 2301 C CA . PHE A 1 294 ? 0.247 -28.766 -14.609 1 91.25 294 PHE A CA 1
ATOM 2302 C C . PHE A 1 294 ? 0.334 -28.859 -13.094 1 91.25 294 PHE A C 1
ATOM 2304 O O . PHE A 1 294 ? 1.215 -29.531 -12.555 1 91.25 294 PHE A O 1
ATOM 2311 N N . PRO A 1 295 ? -0.673 -28.219 -12.391 1 89.56 295 PRO A N 1
ATOM 2312 C CA . PRO A 1 295 ? -0.587 -28.156 -10.93 1 89.56 295 PRO A CA 1
ATOM 2313 C C . PRO A 1 295 ? -0.798 -29.5 -10.266 1 89.56 295 PRO A C 1
ATOM 2315 O O . PRO A 1 295 ? -1.629 -30.297 -10.711 1 89.56 295 PRO A O 1
ATOM 2318 N N . LEU A 1 296 ? -0.081 -29.75 -9.273 1 82.94 296 LEU A N 1
ATOM 2319 C CA . LEU A 1 296 ? -0.144 -31.031 -8.57 1 82.94 296 LEU A CA 1
ATOM 2320 C C . LEU A 1 296 ? -0.68 -30.828 -7.152 1 82.94 296 LEU A C 1
ATOM 2322 O O . LEU A 1 296 ? -1.092 -31.797 -6.504 1 82.94 296 LEU A O 1
ATOM 2326 N N . GLY A 1 297 ? -0.672 -29.562 -6.684 1 79.06 297 GLY A N 1
ATOM 2327 C CA . GLY A 1 297 ? -1.205 -29.312 -5.352 1 79.06 297 GLY A CA 1
ATOM 2328 C C . GLY A 1 297 ? -0.731 -28 -4.758 1 79.06 297 GLY A C 1
ATOM 2329 O O . GLY A 1 297 ? 0.057 -27.281 -5.375 1 79.06 297 GLY A O 1
ATOM 2330 N N . GLY A 1 298 ? -1.34 -27.656 -3.6 1 80.25 298 GLY A N 1
ATOM 2331 C CA . GLY A 1 298 ? -0.92 -26.484 -2.85 1 80.25 298 GLY A CA 1
ATOM 2332 C C . GLY A 1 298 ? -1.289 -25.172 -3.529 1 80.25 298 GLY A C 1
ATOM 2333 O O . GLY A 1 298 ? -2.434 -24.984 -3.947 1 80.25 298 GLY A O 1
ATOM 2334 N N . ASP A 1 299 ? -0.216 -24.328 -3.545 1 86.31 299 ASP A N 1
ATOM 2335 C CA . ASP A 1 299 ? -0.448 -23 -4.117 1 86.31 299 ASP A CA 1
ATOM 2336 C C . ASP A 1 299 ? -0.446 -23.062 -5.641 1 86.31 299 ASP A C 1
ATOM 2338 O O . ASP A 1 299 ? -0.765 -22.062 -6.301 1 86.31 299 ASP A O 1
ATOM 2342 N N . GLN A 1 300 ? -0.241 -24.188 -6.199 1 89.56 300 GLN A N 1
ATOM 2343 C CA . GLN A 1 300 ? -0.034 -24.344 -7.637 1 89.56 300 GLN A CA 1
ATOM 2344 C C . GLN A 1 300 ? -1.327 -24.094 -8.406 1 89.56 300 GLN A C 1
ATOM 2346 O O . GLN A 1 300 ? -1.311 -23.484 -9.477 1 89.56 300 GLN A O 1
ATOM 2351 N N . ASP A 1 301 ? -2.396 -24.516 -7.809 1 90.56 301 ASP A N 1
ATOM 2352 C CA . ASP A 1 301 ? -3.672 -24.281 -8.477 1 90.56 301 ASP A CA 1
ATOM 2353 C C . ASP A 1 301 ? -3.949 -22.781 -8.625 1 90.56 301 ASP A C 1
ATOM 2355 O O . ASP A 1 301 ? -4.375 -22.328 -9.688 1 90.56 301 ASP A O 1
ATOM 2359 N N . SER A 1 302 ? -3.721 -22.109 -7.566 1 94.12 302 SER A N 1
ATOM 2360 C CA . SER A 1 302 ? -3.938 -20.656 -7.594 1 94.12 302 SER A CA 1
ATOM 2361 C C . SER A 1 302 ? -2.977 -19.969 -8.555 1 94.12 302 SER A C 1
ATOM 2363 O O . SER A 1 302 ? -3.369 -19.062 -9.289 1 94.12 302 SER A O 1
ATOM 2365 N N . ASN A 1 303 ? -1.737 -20.391 -8.57 1 95.88 303 ASN A N 1
ATOM 2366 C CA . ASN A 1 303 ? -0.757 -19.828 -9.492 1 95.88 303 ASN A CA 1
ATOM 2367 C C . ASN A 1 303 ? -1.128 -20.125 -10.945 1 95.88 303 ASN A C 1
ATOM 2369 O O . ASN A 1 303 ? -0.989 -19.25 -11.812 1 95.88 303 ASN A O 1
ATOM 2373 N N . ALA A 1 304 ? -1.572 -21.359 -11.133 1 95.31 304 ALA A N 1
ATOM 2374 C CA . ALA A 1 304 ? -1.979 -21.75 -12.484 1 95.31 304 ALA A CA 1
ATOM 2375 C C . ALA A 1 304 ? -3.152 -20.906 -12.977 1 95.31 304 ALA A C 1
ATOM 2377 O O . ALA A 1 304 ? -3.154 -20.453 -14.117 1 95.31 304 ALA A O 1
ATOM 2378 N N . LYS A 1 305 ? -4.074 -20.734 -12.117 1 95.25 305 LYS A N 1
ATOM 2379 C CA . LYS A 1 305 ? -5.23 -19.922 -12.477 1 95.25 305 LYS A CA 1
ATOM 2380 C C . LYS A 1 305 ? -4.816 -18.469 -12.766 1 95.25 305 LYS A C 1
ATOM 2382 O O . LYS A 1 305 ? -5.332 -17.859 -13.695 1 95.25 305 LYS A O 1
ATOM 2387 N N . LYS A 1 306 ? -4.016 -17.984 -11.969 1 96.56 306 LYS A N 1
ATOM 2388 C CA . LYS A 1 306 ? -3.498 -16.641 -12.164 1 96.56 306 LYS A CA 1
ATOM 2389 C C . LYS A 1 306 ? -2.789 -16.5 -13.508 1 96.56 306 LYS A C 1
ATOM 2391 O O . LYS A 1 306 ? -3.008 -15.539 -14.242 1 96.56 306 LYS A O 1
ATOM 2396 N N . ALA A 1 307 ? -1.959 -17.453 -13.836 1 96.75 307 ALA A N 1
ATOM 2397 C CA . ALA A 1 307 ? -1.234 -17.453 -15.102 1 96.75 307 ALA A CA 1
ATOM 2398 C C . ALA A 1 307 ? -2.199 -17.469 -16.281 1 96.75 307 ALA A C 1
ATOM 2400 O O . ALA A 1 307 ? -2.016 -16.734 -17.25 1 96.75 307 ALA A O 1
ATOM 2401 N N . GLU A 1 308 ? -3.139 -18.297 -16.125 1 97.25 308 GLU A N 1
ATOM 2402 C CA . GLU A 1 308 ? -4.133 -18.391 -17.188 1 97.25 308 GLU A CA 1
ATOM 2403 C C . GLU A 1 308 ? -4.93 -17.094 -17.312 1 97.25 308 GLU A C 1
ATOM 2405 O O . GLU A 1 308 ? -5.148 -16.594 -18.422 1 97.25 308 GLU A O 1
ATOM 2410 N N . HIS A 1 309 ? -5.316 -16.547 -16.234 1 96.88 309 HIS A N 1
ATOM 2411 C CA . HIS A 1 309 ? -6.082 -15.312 -16.203 1 96.88 309 HIS A CA 1
ATOM 2412 C C . HIS A 1 309 ? -5.312 -14.164 -16.844 1 96.88 309 HIS A C 1
ATOM 2414 O O . HIS A 1 309 ? -5.902 -13.32 -17.516 1 96.88 309 HIS A O 1
ATOM 2420 N N . LEU A 1 310 ? -4.031 -14.18 -16.703 1 97.06 310 LEU A N 1
ATOM 2421 C CA . LEU A 1 310 ? -3.188 -13.109 -17.219 1 97.06 310 LEU A CA 1
ATOM 2422 C C . LEU A 1 310 ? -2.824 -13.359 -18.672 1 97.06 310 LEU A C 1
ATOM 2424 O O . LEU A 1 310 ? -2.254 -12.492 -19.328 1 97.06 310 LEU A O 1
ATOM 2428 N N . GLY A 1 311 ? -3.094 -14.57 -19.141 1 97.69 311 GLY A N 1
ATOM 2429 C CA . GLY A 1 311 ? -2.834 -14.898 -20.531 1 97.69 311 GLY A CA 1
ATOM 2430 C C . GLY A 1 311 ? -1.447 -15.469 -20.766 1 97.69 311 GLY A C 1
ATOM 2431 O O . GLY A 1 311 ? -0.956 -15.484 -21.891 1 97.69 311 GLY A O 1
ATOM 2432 N N . LEU A 1 312 ? -0.802 -15.961 -19.734 1 97.94 312 LEU A N 1
ATOM 2433 C CA . LEU A 1 312 ? 0.559 -16.469 -19.844 1 97.94 312 LEU A CA 1
ATOM 2434 C C . LEU A 1 312 ? 0.564 -17.875 -20.422 1 97.94 312 LEU A C 1
ATOM 2436 O O . LEU A 1 312 ? 1.607 -18.375 -20.859 1 97.94 312 LEU A O 1
ATOM 2440 N N . GLY A 1 313 ? -0.534 -18.516 -20.328 1 97.94 313 GLY A N 1
ATOM 2441 C CA . GLY A 1 313 ? -0.613 -19.891 -20.797 1 97.94 313 GLY A CA 1
ATOM 2442 C C . GLY A 1 313 ? -1.93 -20.562 -20.453 1 97.94 313 GLY A C 1
ATOM 2443 O O . GLY A 1 313 ? -2.953 -19.891 -20.297 1 97.94 313 GLY A O 1
ATOM 2444 N N . LEU A 1 314 ? -1.847 -21.891 -20.484 1 97.88 314 LEU A N 1
ATOM 2445 C CA . LEU A 1 314 ? -3.043 -22.688 -20.234 1 97.88 314 LEU A CA 1
ATOM 2446 C C . LEU A 1 314 ? -2.811 -23.672 -19.094 1 97.88 314 LEU A C 1
ATOM 2448 O O . LEU A 1 314 ? -1.668 -24.031 -18.812 1 97.88 314 LEU A O 1
ATOM 2452 N N . VAL A 1 315 ? -3.92 -24.062 -18.469 1 95.31 315 VAL A N 1
ATOM 2453 C CA . VAL A 1 315 ? -3.871 -25.016 -17.375 1 95.31 315 VAL A CA 1
ATOM 2454 C C . VAL A 1 315 ? -4.391 -26.375 -17.844 1 95.31 315 VAL A C 1
ATOM 2456 O O . VAL A 1 315 ? -5.371 -26.453 -18.578 1 95.31 315 VAL A O 1
ATOM 2459 N N . VAL A 1 316 ? -3.645 -27.391 -17.484 1 92.25 316 VAL A N 1
ATOM 2460 C CA . VAL A 1 316 ? -4.07 -28.766 -17.734 1 92.25 316 VAL A CA 1
ATOM 2461 C C . VAL A 1 316 ? -4.41 -29.438 -16.406 1 92.25 316 VAL A C 1
ATOM 2463 O O . VAL A 1 316 ? -3.615 -29.406 -15.461 1 92.25 316 VAL A O 1
ATOM 2466 N N . ASP A 1 317 ? -5.613 -29.922 -16.344 1 84.31 317 ASP A N 1
ATOM 2467 C CA . ASP A 1 317 ? -5.992 -30.688 -15.164 1 84.31 317 ASP A CA 1
ATOM 2468 C C . ASP A 1 317 ? -5.371 -32.094 -15.203 1 84.31 317 ASP A C 1
ATOM 2470 O O . ASP A 1 317 ? -5.703 -32.906 -16.078 1 84.31 317 ASP A O 1
ATOM 2474 N N . HIS A 1 318 ? -4.562 -32.406 -14.312 1 76.62 318 HIS A N 1
ATOM 2475 C CA . HIS A 1 318 ? -3.838 -33.688 -14.328 1 76.62 318 HIS A CA 1
ATOM 2476 C C . HIS A 1 318 ? -4.77 -34.875 -14.047 1 76.62 318 HIS A C 1
ATOM 2478 O O . HIS A 1 318 ? -4.43 -36 -14.32 1 76.62 318 HIS A O 1
ATOM 2484 N N . LYS A 1 319 ? -5.863 -34.562 -13.516 1 76.19 319 LYS A N 1
ATOM 2485 C CA . LYS A 1 319 ? -6.801 -35.625 -13.195 1 76.19 319 LYS A CA 1
ATOM 2486 C C . LYS A 1 319 ? -7.641 -36 -14.406 1 76.19 319 LYS A C 1
ATOM 2488 O O . LYS A 1 319 ? -8.031 -37.188 -14.562 1 76.19 319 LYS A O 1
ATOM 2493 N N . SER A 1 320 ? -7.801 -35.094 -15.266 1 72 320 SER A N 1
ATOM 2494 C CA . SER A 1 320 ? -8.781 -35.375 -16.312 1 72 320 SER A CA 1
ATOM 2495 C C . SER A 1 320 ? -8.125 -35.375 -17.688 1 72 320 SER A C 1
ATOM 2497 O O . SER A 1 320 ? -8.734 -35.812 -18.672 1 72 320 SER A O 1
ATOM 2499 N N . ASN A 1 321 ? -6.941 -35.125 -17.703 1 76.88 321 ASN A N 1
ATOM 2500 C CA . ASN A 1 321 ? -6.363 -35 -19.031 1 76.88 321 ASN A CA 1
ATOM 2501 C C . ASN A 1 321 ? -5.582 -36.25 -19.422 1 76.88 321 ASN A C 1
ATOM 2503 O O . ASN A 1 321 ? -5.195 -37.031 -18.562 1 76.88 321 ASN A O 1
ATOM 2507 N N . ASN A 1 322 ? -5.582 -36.469 -20.703 1 89.38 322 ASN A N 1
ATOM 2508 C CA . ASN A 1 322 ? -4.777 -37.562 -21.297 1 89.38 322 ASN A CA 1
ATOM 2509 C C . ASN A 1 322 ? -3.658 -37 -22.172 1 89.38 322 ASN A C 1
ATOM 2511 O O . ASN A 1 322 ? -3.484 -35.781 -22.25 1 89.38 322 ASN A O 1
ATOM 2515 N N . ALA A 1 323 ? -2.939 -37.938 -22.719 1 94.38 323 ALA A N 1
ATOM 2516 C CA . ALA A 1 323 ? -1.756 -37.562 -23.484 1 94.38 323 ALA A CA 1
ATOM 2517 C C . ALA A 1 323 ? -2.133 -36.688 -24.672 1 94.38 323 ALA A C 1
ATOM 2519 O O . ALA A 1 323 ? -1.425 -35.719 -24.984 1 94.38 323 ALA A O 1
ATOM 2520 N N . GLU A 1 324 ? -3.24 -36.938 -25.281 1 95.44 324 GLU A N 1
ATOM 2521 C CA . GLU A 1 324 ? -3.676 -36.188 -26.453 1 95.44 324 GLU A CA 1
ATOM 2522 C C . GLU A 1 324 ? -4.035 -34.75 -26.078 1 95.44 324 GLU A C 1
ATOM 2524 O O . GLU A 1 324 ? -3.643 -33.812 -26.766 1 95.44 324 GLU A O 1
ATOM 2529 N N . LYS A 1 325 ? -4.723 -34.625 -25.047 1 94.62 325 LYS A N 1
ATOM 2530 C CA . LYS A 1 325 ? -5.113 -33.281 -24.594 1 94.62 325 LYS A CA 1
ATOM 2531 C C . LYS A 1 325 ? -3.898 -32.469 -24.172 1 94.62 325 LYS A C 1
ATOM 2533 O O . LYS A 1 325 ? -3.842 -31.25 -24.422 1 94.62 325 LYS A O 1
ATOM 2538 N N . LEU A 1 326 ? -3.025 -33.094 -23.484 1 95.69 326 LEU A N 1
ATOM 2539 C CA . LEU A 1 326 ? -1.797 -32.406 -23.109 1 95.69 326 LEU A CA 1
ATOM 2540 C C . LEU A 1 326 ? -1.021 -31.953 -24.344 1 95.69 326 LEU A C 1
ATOM 2542 O O . LEU A 1 326 ? -0.559 -30.812 -24.406 1 95.69 326 LEU A O 1
ATOM 2546 N N . PHE A 1 327 ? -0.913 -32.875 -25.344 1 96.62 327 PHE A N 1
ATOM 2547 C CA . PHE A 1 327 ? -0.24 -32.562 -26.594 1 96.62 327 PHE A CA 1
ATOM 2548 C C . PHE A 1 327 ? -0.897 -31.344 -27.266 1 96.62 327 PHE A C 1
ATOM 2550 O O . PHE A 1 327 ? -0.216 -30.391 -27.641 1 96.62 327 PHE A O 1
ATOM 2557 N N . GLU A 1 328 ? -2.189 -31.359 -27.312 1 96.88 328 GLU A N 1
ATOM 2558 C CA . GLU A 1 328 ? -2.939 -30.281 -27.953 1 96.88 328 GLU A CA 1
ATOM 2559 C C . GLU A 1 328 ? -2.754 -28.953 -27.219 1 96.88 328 GLU A C 1
ATOM 2561 O O . GLU A 1 328 ? -2.652 -27.906 -27.859 1 96.88 328 GLU A O 1
ATOM 2566 N N . THR A 1 329 ? -2.734 -29.031 -25.922 1 97.31 329 THR A N 1
ATOM 2567 C CA . THR A 1 329 ? -2.578 -27.828 -25.109 1 97.31 329 THR A CA 1
ATOM 2568 C C . THR A 1 329 ? -1.199 -27.203 -25.328 1 97.31 329 THR A C 1
ATOM 2570 O O . THR A 1 329 ? -1.078 -25.984 -25.5 1 97.31 329 THR A O 1
ATOM 2573 N N . ILE A 1 330 ? -0.186 -28.047 -25.328 1 98.06 330 ILE A N 1
ATOM 2574 C CA . ILE A 1 330 ? 1.171 -27.562 -25.547 1 98.06 330 ILE A CA 1
ATOM 2575 C C . ILE A 1 330 ? 1.274 -26.938 -26.938 1 98.06 330 ILE A C 1
ATOM 2577 O O . ILE A 1 330 ? 1.815 -25.844 -27.094 1 98.06 330 ILE A O 1
ATOM 2581 N N . GLU A 1 331 ? 0.722 -27.609 -27.906 1 97.88 331 GLU A N 1
ATOM 2582 C CA . GLU A 1 331 ? 0.748 -27.109 -29.281 1 97.88 331 GLU A CA 1
ATOM 2583 C C . GLU A 1 331 ? 0.044 -25.75 -29.391 1 97.88 331 GLU A C 1
ATOM 2585 O O . GLU A 1 331 ? 0.535 -24.844 -30.062 1 97.88 331 GLU A O 1
ATOM 2590 N N . GLN A 1 332 ? -1.062 -25.703 -28.781 1 98.19 332 GLN A N 1
ATOM 2591 C CA . GLN A 1 332 ? -1.822 -24.453 -28.797 1 98.19 332 GLN A CA 1
ATOM 2592 C C . GLN A 1 332 ? -1.01 -23.297 -28.219 1 98.19 332 GLN A C 1
ATOM 2594 O O . GLN A 1 332 ? -0.968 -22.203 -28.797 1 98.19 332 GLN A O 1
ATOM 2599 N N . VAL A 1 333 ? -0.38 -23.5 -27.094 1 98.5 333 VAL A N 1
ATOM 2600 C CA . VAL A 1 333 ? 0.396 -22.484 -26.406 1 98.5 333 VAL A CA 1
ATOM 2601 C C . VAL A 1 333 ? 1.573 -22.047 -27.266 1 98.5 333 VAL A C 1
ATOM 2603 O O . VAL A 1 333 ? 1.929 -20.875 -27.312 1 98.5 333 VAL A O 1
ATOM 2606 N N . ILE A 1 334 ? 2.135 -23.016 -28.031 1 98.06 334 ILE A N 1
ATOM 2607 C CA . ILE A 1 334 ? 3.299 -22.75 -28.859 1 98.06 334 ILE A CA 1
ATOM 2608 C C . ILE A 1 334 ? 2.871 -21.984 -30.125 1 98.06 334 ILE A C 1
ATOM 2610 O O . ILE A 1 334 ? 3.537 -21.047 -30.547 1 98.06 334 ILE A O 1
ATOM 2614 N N . VAL A 1 335 ? 1.75 -22.312 -30.656 1 97.44 335 VAL A N 1
ATOM 2615 C CA . VAL A 1 335 ? 1.358 -21.844 -31.984 1 97.44 335 VAL A CA 1
ATOM 2616 C C . VAL A 1 335 ? 0.64 -20.5 -31.859 1 97.44 335 VAL A C 1
ATOM 2618 O O . VAL A 1 335 ? 0.835 -19.609 -32.688 1 97.44 335 VAL A O 1
ATOM 2621 N N . GLU A 1 336 ? -0.216 -20.375 -30.875 1 98.19 336 GLU A N 1
ATOM 2622 C CA . GLU A 1 336 ? -0.943 -19.109 -30.719 1 98.19 336 GLU A CA 1
ATOM 2623 C C . GLU A 1 336 ? -0.037 -18.016 -30.172 1 98.19 336 GLU A C 1
ATOM 2625 O O . GLU A 1 336 ? 0.371 -18.062 -29.016 1 98.19 336 GLU A O 1
ATOM 2630 N N . SER A 1 337 ? 0.146 -17.047 -30.891 1 97.75 337 SER A N 1
ATOM 2631 C CA . SER A 1 337 ? 1.134 -16.016 -30.609 1 97.75 337 SER A CA 1
ATOM 2632 C C . SER A 1 337 ? 0.726 -15.18 -29.391 1 97.75 337 SER A C 1
ATOM 2634 O O . SER A 1 337 ? 1.563 -14.516 -28.781 1 97.75 337 SER A O 1
ATOM 2636 N N . ARG A 1 338 ? -0.55 -15.227 -29.031 1 98.25 338 ARG A N 1
ATOM 2637 C CA . ARG A 1 338 ? -1.046 -14.391 -27.938 1 98.25 338 ARG A CA 1
ATOM 2638 C C . ARG A 1 338 ? -0.36 -14.742 -26.625 1 98.25 338 ARG A C 1
ATOM 2640 O O . ARG A 1 338 ? -0.126 -13.867 -25.781 1 98.25 338 ARG A O 1
ATOM 2647 N N . TYR A 1 339 ? -0.058 -15.992 -26.438 1 98.56 339 TYR A N 1
ATOM 2648 C CA . TYR A 1 339 ? 0.574 -16.391 -25.188 1 98.56 339 TYR A CA 1
ATOM 2649 C C . TYR A 1 339 ? 1.996 -15.852 -25.094 1 98.56 339 TYR A C 1
ATOM 2651 O O . TYR A 1 339 ? 2.406 -15.328 -24.062 1 98.56 339 TYR A O 1
ATOM 2659 N N . LYS A 1 340 ? 2.748 -15.992 -26.188 1 98.38 340 LYS A N 1
ATOM 2660 C CA . LYS A 1 340 ? 4.102 -15.445 -26.219 1 98.38 340 LYS A CA 1
ATOM 2661 C C . LYS A 1 340 ? 4.082 -13.922 -26.078 1 98.38 340 LYS A C 1
ATOM 2663 O O . LYS A 1 340 ? 4.902 -13.352 -25.359 1 98.38 340 LYS A O 1
ATOM 2668 N N . ALA A 1 341 ? 3.174 -13.305 -26.766 1 98.25 341 ALA A N 1
ATOM 2669 C CA . ALA A 1 341 ? 3.059 -11.852 -26.688 1 98.25 341 ALA A CA 1
ATOM 2670 C C . ALA A 1 341 ? 2.783 -11.383 -25.266 1 98.25 341 ALA A C 1
ATOM 2672 O O . ALA A 1 341 ? 3.408 -10.438 -24.781 1 98.25 341 ALA A O 1
ATOM 2673 N N . LYS A 1 342 ? 1.899 -12.047 -24.625 1 98.19 342 LYS A N 1
ATOM 2674 C CA . LYS A 1 342 ? 1.571 -11.68 -23.25 1 98.19 342 LYS A CA 1
ATOM 2675 C C . LYS A 1 342 ? 2.74 -11.969 -22.312 1 98.19 342 LYS A C 1
ATOM 2677 O O . LYS A 1 342 ? 3.031 -11.172 -21.406 1 98.19 342 LYS A O 1
ATOM 2682 N N . ALA A 1 343 ? 3.354 -13.102 -22.484 1 98.5 343 ALA A N 1
ATOM 2683 C CA . ALA A 1 343 ? 4.52 -13.43 -21.672 1 98.5 343 ALA A CA 1
ATOM 2684 C C . ALA A 1 343 ? 5.602 -12.359 -21.812 1 98.5 343 ALA A C 1
ATOM 2686 O O . ALA A 1 343 ? 6.191 -11.938 -20.812 1 98.5 343 ALA A O 1
ATOM 2687 N N . MET A 1 344 ? 5.793 -11.914 -23.016 1 98.19 344 MET A N 1
ATOM 2688 C CA . MET A 1 344 ? 6.812 -10.898 -23.266 1 98.19 344 MET A CA 1
ATOM 2689 C C . MET A 1 344 ? 6.402 -9.562 -22.656 1 98.19 344 MET A C 1
ATOM 2691 O O . MET A 1 344 ? 7.246 -8.812 -22.156 1 98.19 344 MET A O 1
ATOM 2695 N N . HIS A 1 345 ? 5.145 -9.297 -22.75 1 97.75 345 HIS A N 1
ATOM 2696 C CA . HIS A 1 345 ? 4.641 -8.086 -22.125 1 97.75 345 HIS A CA 1
ATOM 2697 C C . HIS A 1 345 ? 4.906 -8.086 -20.625 1 97.75 345 HIS A C 1
ATOM 2699 O O . HIS A 1 345 ? 5.434 -7.113 -20.078 1 97.75 345 HIS A O 1
ATOM 2705 N N . ILE A 1 346 ? 4.594 -9.148 -19.953 1 97.88 346 ILE A N 1
ATOM 2706 C CA . ILE A 1 346 ? 4.781 -9.266 -18.516 1 97.88 346 ILE A CA 1
ATOM 2707 C C . ILE A 1 346 ? 6.273 -9.258 -18.188 1 97.88 346 ILE A C 1
ATOM 2709 O O . ILE A 1 346 ? 6.695 -8.656 -17.188 1 97.88 346 ILE A O 1
ATOM 2713 N N . SER A 1 347 ? 7.031 -9.93 -19.031 1 97.62 347 SER A N 1
ATOM 2714 C CA . SER A 1 347 ? 8.477 -9.883 -18.875 1 97.62 347 SER A CA 1
ATOM 2715 C C . SER A 1 347 ? 8.984 -8.438 -18.891 1 97.62 347 SER A C 1
ATOM 2717 O O . SER A 1 347 ? 9.82 -8.062 -18.062 1 97.62 347 SER A O 1
ATOM 2719 N N . GLY A 1 348 ? 8.492 -7.688 -19.844 1 97.06 348 GLY A N 1
ATOM 2720 C CA . GLY A 1 348 ? 8.859 -6.281 -19.922 1 97.06 348 GLY A CA 1
ATOM 2721 C C . GLY A 1 348 ? 8.531 -5.508 -18.656 1 97.06 348 GLY A C 1
ATOM 2722 O O . GLY A 1 348 ? 9.328 -4.68 -18.203 1 97.06 348 GLY A O 1
ATOM 2723 N N . LEU A 1 349 ? 7.414 -5.762 -18.047 1 97.31 349 LEU A N 1
ATOM 2724 C CA . LEU A 1 349 ? 7.012 -5.109 -16.812 1 97.31 349 LEU A CA 1
ATOM 2725 C C . LEU A 1 349 ? 7.949 -5.488 -15.672 1 97.31 349 LEU A C 1
ATOM 2727 O O . LEU A 1 349 ? 8.391 -4.625 -14.906 1 97.31 349 LEU A O 1
ATOM 2731 N N . LEU A 1 350 ? 8.289 -6.762 -15.594 1 96.62 350 LEU A N 1
ATOM 2732 C CA . LEU A 1 350 ? 9.094 -7.293 -14.492 1 96.62 350 LEU A CA 1
ATOM 2733 C C . LEU A 1 350 ? 10.531 -6.781 -14.57 1 96.62 350 LEU A C 1
ATOM 2735 O O . LEU A 1 350 ? 11.18 -6.566 -13.547 1 96.62 350 LEU A O 1
ATOM 2739 N N . ARG A 1 351 ? 10.961 -6.586 -15.75 1 95.69 351 ARG A N 1
ATOM 2740 C CA . ARG A 1 351 ? 12.367 -6.266 -15.945 1 95.69 351 ARG A CA 1
ATOM 2741 C C . ARG A 1 351 ? 12.594 -4.758 -15.93 1 95.69 351 ARG A C 1
ATOM 2743 O O . ARG A 1 351 ? 13.727 -4.293 -15.742 1 95.69 351 ARG A O 1
ATOM 2750 N N . ASP A 1 352 ? 11.562 -4.023 -16.172 1 96.5 352 ASP A N 1
ATOM 2751 C CA . ASP A 1 352 ? 11.672 -2.568 -16.203 1 96.5 352 ASP A CA 1
ATOM 2752 C C . ASP A 1 352 ? 11.68 -1.997 -14.781 1 96.5 352 ASP A C 1
ATOM 2754 O O . ASP A 1 352 ? 10.672 -1.477 -14.305 1 96.5 352 ASP A O 1
ATOM 2758 N N . ARG A 1 353 ? 12.781 -2.041 -14.125 1 92.88 353 ARG A N 1
ATOM 2759 C CA . ARG A 1 353 ? 12.945 -1.547 -12.766 1 92.88 353 ARG A CA 1
ATOM 2760 C C . ARG A 1 353 ? 14.281 -0.831 -12.602 1 92.88 353 ARG A C 1
ATOM 2762 O O . ARG A 1 353 ? 15.281 -1.227 -13.195 1 92.88 353 ARG A O 1
ATOM 2769 N N . PRO A 1 354 ? 14.266 0.175 -11.75 1 91.19 354 PRO A N 1
ATOM 2770 C CA . PRO A 1 354 ? 15.516 0.913 -11.539 1 91.19 354 PRO A CA 1
ATOM 2771 C C . PRO A 1 354 ? 16.531 0.128 -10.719 1 91.19 354 PRO A C 1
ATOM 2773 O O . PRO A 1 354 ? 17.734 0.386 -10.805 1 91.19 354 PRO A O 1
ATOM 2776 N N . GLN A 1 355 ? 16.062 -0.816 -9.859 1 93.12 355 GLN A N 1
ATOM 2777 C CA . GLN A 1 355 ? 16.891 -1.688 -9.031 1 93.12 355 GLN A CA 1
ATOM 2778 C C . GLN A 1 355 ? 16.5 -3.152 -9.211 1 93.12 355 GLN A C 1
ATOM 2780 O O . GLN A 1 355 ? 15.328 -3.471 -9.375 1 93.12 355 GLN A O 1
ATOM 2785 N N . THR A 1 356 ? 17.578 -4.008 -9.156 1 94.75 356 THR A N 1
ATOM 2786 C CA . THR A 1 356 ? 17.25 -5.43 -9.125 1 94.75 356 THR A CA 1
ATOM 2787 C C . THR A 1 356 ? 16.562 -5.809 -7.82 1 94.75 356 THR A C 1
ATOM 2789 O O . THR A 1 356 ? 16.656 -5.082 -6.832 1 94.75 356 THR A O 1
ATOM 2792 N N . PRO A 1 357 ? 15.891 -6.883 -7.844 1 96.69 357 PRO A N 1
ATOM 2793 C CA . PRO A 1 357 ? 15.273 -7.336 -6.598 1 96.69 357 PRO A CA 1
ATOM 2794 C C . PRO A 1 357 ? 16.266 -7.457 -5.445 1 96.69 357 PRO A C 1
ATOM 2796 O O . PRO A 1 357 ? 15.969 -7.055 -4.32 1 96.69 357 PRO A O 1
ATOM 2799 N N . LEU A 1 358 ? 17.422 -7.957 -5.723 1 96.56 358 LEU A N 1
ATOM 2800 C CA . LEU A 1 358 ? 18.438 -8.109 -4.695 1 96.56 358 LEU A CA 1
ATOM 2801 C C . LEU A 1 358 ? 18.891 -6.75 -4.168 1 96.56 358 LEU A C 1
ATOM 2803 O O . LEU A 1 358 ? 19.016 -6.559 -2.955 1 96.56 358 LEU A O 1
ATOM 2807 N N . GLN A 1 359 ? 19.156 -5.852 -5.039 1 96.38 359 GLN A N 1
ATOM 2808 C CA . GLN A 1 359 ? 19.562 -4.512 -4.633 1 96.38 359 GLN A CA 1
ATOM 2809 C C . GLN A 1 359 ? 18.5 -3.855 -3.762 1 96.38 359 GLN A C 1
ATOM 2811 O O . GLN A 1 359 ? 18.812 -3.246 -2.738 1 96.38 359 GLN A O 1
ATOM 2816 N N . LYS A 1 360 ? 17.266 -3.965 -4.195 1 96.81 360 LYS A N 1
ATOM 2817 C CA . LYS A 1 360 ? 16.156 -3.377 -3.438 1 96.81 360 LYS A CA 1
ATOM 2818 C C . LYS A 1 360 ? 16.062 -3.998 -2.049 1 96.81 360 LYS A C 1
ATOM 2820 O O . LYS A 1 360 ? 15.859 -3.289 -1.059 1 96.81 360 LYS A O 1
ATOM 2825 N N . ALA A 1 361 ? 16.156 -5.301 -1.983 1 97.56 361 ALA A N 1
ATOM 2826 C CA . ALA A 1 361 ? 16.141 -5.992 -0.696 1 97.56 361 ALA A CA 1
ATOM 2827 C C . ALA A 1 361 ? 17.25 -5.488 0.21 1 97.56 361 ALA A C 1
ATOM 2829 O O . ALA A 1 361 ? 17.016 -5.145 1.37 1 97.56 361 ALA A O 1
ATOM 2830 N N . CYS A 1 362 ? 18.453 -5.398 -0.312 1 97.56 362 CYS A N 1
ATOM 2831 C CA . CYS A 1 362 ? 19.609 -4.949 0.453 1 97.56 362 CYS A CA 1
ATOM 2832 C C . CYS A 1 362 ? 19.438 -3.512 0.922 1 97.56 362 CYS A C 1
ATOM 2834 O O . CYS A 1 362 ? 19.734 -3.186 2.07 1 97.56 362 CYS A O 1
ATOM 2836 N N . ASP A 1 363 ? 18.953 -2.721 0.055 1 97.25 363 ASP A N 1
ATOM 2837 C CA . ASP A 1 363 ? 18.75 -1.317 0.399 1 97.25 363 ASP A CA 1
ATOM 2838 C C . ASP A 1 363 ? 17.797 -1.177 1.582 1 97.25 363 ASP A C 1
ATOM 2840 O O . ASP A 1 363 ? 18.062 -0.413 2.514 1 97.25 363 ASP A O 1
ATOM 2844 N N . TRP A 1 364 ? 16.734 -1.894 1.567 1 97.62 364 TRP A N 1
ATOM 2845 C CA . TRP A 1 364 ? 15.734 -1.797 2.635 1 97.62 364 TRP A CA 1
ATOM 2846 C C . TRP A 1 364 ? 16.281 -2.371 3.938 1 97.62 364 TRP A C 1
ATOM 2848 O O . TRP A 1 364 ? 16.031 -1.827 5.016 1 97.62 364 TRP A O 1
ATOM 2858 N N . ILE A 1 365 ? 16.953 -3.502 3.828 1 97.5 365 ILE A N 1
ATOM 2859 C CA . ILE A 1 365 ? 17.547 -4.113 5.012 1 97.5 365 ILE A CA 1
ATOM 2860 C C . ILE A 1 365 ? 18.547 -3.154 5.637 1 97.5 365 ILE A C 1
ATOM 2862 O O . ILE A 1 365 ? 18.531 -2.918 6.848 1 97.5 365 ILE A O 1
ATOM 2866 N N . GLU A 1 366 ? 19.422 -2.568 4.848 1 97.25 366 GLU A N 1
ATOM 2867 C CA . GLU A 1 366 ? 20.406 -1.61 5.34 1 97.25 366 GLU A CA 1
ATOM 2868 C C . GLU A 1 366 ? 19.734 -0.365 5.91 1 97.25 366 GLU A C 1
ATOM 2870 O O . GLU A 1 366 ? 20.188 0.19 6.91 1 97.25 366 GLU A O 1
ATOM 2875 N N . TYR A 1 367 ? 18.734 0.092 5.211 1 96.94 367 TYR A N 1
ATOM 2876 C CA . TYR A 1 367 ? 17.938 1.215 5.707 1 96.94 367 TYR A CA 1
ATOM 2877 C C . TYR A 1 367 ? 17.438 0.945 7.121 1 96.94 367 TYR A C 1
ATOM 2879 O O . TYR A 1 367 ? 17.578 1.792 8.008 1 96.94 367 TYR A O 1
ATOM 2887 N N . SER A 1 368 ? 16.828 -0.215 7.297 1 95.62 368 SER A N 1
ATOM 2888 C CA . SER A 1 368 ? 16.297 -0.582 8.609 1 95.62 368 SER A CA 1
ATOM 2889 C C . SER A 1 368 ? 17.422 -0.624 9.656 1 95.62 368 SER A C 1
ATOM 2891 O O . SER A 1 368 ? 17.219 -0.182 10.789 1 95.62 368 SER A O 1
ATOM 2893 N N . LEU A 1 369 ? 18.578 -1.104 9.289 1 95.62 369 LEU A N 1
ATOM 2894 C CA . LEU A 1 369 ? 19.703 -1.19 10.203 1 95.62 369 LEU A CA 1
ATOM 2895 C C . LEU A 1 369 ? 20.234 0.198 10.555 1 95.62 369 LEU A C 1
ATOM 2897 O O . LEU A 1 369 ? 20.562 0.472 11.711 1 95.62 369 LEU A O 1
ATOM 2901 N N . ARG A 1 370 ? 20.281 1.052 9.594 1 95.38 370 ARG A N 1
ATOM 2902 C CA . ARG A 1 370 ? 20.828 2.393 9.797 1 95.38 370 ARG A CA 1
ATOM 2903 C C . ARG A 1 370 ? 19.922 3.209 10.719 1 95.38 370 ARG A C 1
ATOM 2905 O O . ARG A 1 370 ? 20.391 4.086 11.438 1 95.38 370 ARG A O 1
ATOM 2912 N N . HIS A 1 371 ? 18.656 2.902 10.703 1 95.5 371 HIS A N 1
ATOM 2913 C CA . HIS A 1 371 ? 17.719 3.754 11.422 1 95.5 371 HIS A CA 1
ATOM 2914 C C . HIS A 1 371 ? 17.125 3.023 12.625 1 95.5 371 HIS A C 1
ATOM 2916 O O . HIS A 1 371 ? 16.031 3.367 13.086 1 95.5 371 HIS A O 1
ATOM 2922 N N . ASP A 1 372 ? 17.781 2.016 13.094 1 90.69 372 ASP A N 1
ATOM 2923 C CA . ASP A 1 372 ? 17.422 1.279 14.305 1 90.69 372 ASP A CA 1
ATOM 2924 C C . ASP A 1 372 ? 16 0.709 14.195 1 90.69 372 ASP A C 1
ATOM 2926 O O . ASP A 1 372 ? 15.195 0.859 15.109 1 90.69 372 ASP A O 1
ATOM 2930 N N . GLY A 1 373 ? 15.797 0.287 13.039 1 89.12 373 GLY A N 1
ATOM 2931 C CA . GLY A 1 373 ? 14.5 -0.308 12.758 1 89.12 373 GLY A CA 1
ATOM 2932 C C . GLY A 1 373 ? 13.578 0.608 11.969 1 89.12 373 GLY A C 1
ATOM 2933 O O . GLY A 1 373 ? 13.648 1.831 12.109 1 89.12 373 GLY A O 1
ATOM 2934 N N . ALA A 1 374 ? 12.891 0.291 11.102 1 90.88 374 ALA A N 1
ATOM 2935 C CA . ALA A 1 374 ? 11.914 1.058 10.328 1 90.88 374 ALA A CA 1
ATOM 2936 C C . ALA A 1 374 ? 10.578 1.149 11.055 1 90.88 374 ALA A C 1
ATOM 2938 O O . ALA A 1 374 ? 9.531 0.84 10.484 1 90.88 374 ALA A O 1
ATOM 2939 N N . LEU A 1 375 ? 10.648 1.695 12.273 1 91.88 375 LEU A N 1
ATOM 2940 C CA . LEU A 1 375 ? 9.477 1.689 13.156 1 91.88 375 LEU A CA 1
ATOM 2941 C C . LEU A 1 375 ? 8.398 2.621 12.625 1 91.88 375 LEU A C 1
ATOM 2943 O O . LEU A 1 375 ? 7.207 2.402 12.875 1 91.88 375 LEU A O 1
ATOM 2947 N N . HIS A 1 376 ? 8.828 3.611 11.875 1 95 376 HIS A N 1
ATOM 2948 C CA . HIS A 1 376 ? 7.891 4.59 11.328 1 95 376 HIS A CA 1
ATOM 2949 C C . HIS A 1 376 ? 6.992 3.959 10.273 1 95 376 HIS A C 1
ATOM 2951 O O . HIS A 1 376 ? 5.984 4.551 9.875 1 95 376 HIS A O 1
ATOM 2957 N N . LEU A 1 377 ? 7.273 2.75 9.859 1 96.88 377 LEU A N 1
ATOM 2958 C CA . LEU A 1 377 ? 6.488 2.068 8.836 1 96.88 377 LEU A CA 1
ATOM 2959 C C . LEU A 1 377 ? 5.43 1.172 9.477 1 96.88 377 LEU A C 1
ATOM 2961 O O . LEU A 1 377 ? 4.555 0.649 8.789 1 96.88 377 LEU A O 1
ATOM 2965 N N . GLN A 1 378 ? 5.453 0.978 10.781 1 95 378 GLN A N 1
ATOM 2966 C CA . GLN A 1 378 ? 4.535 0.071 11.461 1 95 378 GLN A CA 1
ATOM 2967 C C . GLN A 1 378 ? 3.184 0.737 11.703 1 95 378 GLN A C 1
ATOM 2969 O O . GLN A 1 378 ? 3.098 1.732 12.43 1 95 378 GLN A O 1
ATOM 2974 N N . ALA A 1 379 ? 2.193 0.162 11.117 1 96.31 379 ALA A N 1
ATOM 2975 C CA . ALA A 1 379 ? 0.841 0.695 11.258 1 96.31 379 ALA A CA 1
ATOM 2976 C C . ALA A 1 379 ? 0.242 0.321 12.617 1 96.31 379 ALA A C 1
ATOM 2978 O O . ALA A 1 379 ? 0.646 -0.671 13.227 1 96.31 379 ALA A O 1
ATOM 2979 N N . GLN A 1 380 ? -0.721 1.091 13.039 1 96.12 380 GLN A N 1
ATOM 2980 C CA . GLN A 1 380 ? -1.342 0.928 14.352 1 96.12 380 GLN A CA 1
ATOM 2981 C C . GLN A 1 380 ? -2.266 -0.285 14.375 1 96.12 380 GLN A C 1
ATOM 2983 O O . GLN A 1 380 ? -2.746 -0.686 15.438 1 96.12 380 GLN A O 1
ATOM 2988 N N . VAL A 1 381 ? -2.498 -0.884 13.227 1 95 381 VAL A N 1
ATOM 2989 C CA . VAL A 1 381 ? -3.35 -2.066 13.164 1 95 381 VAL A CA 1
ATOM 2990 C C . VAL A 1 381 ? -2.775 -3.168 14.055 1 95 381 VAL A C 1
ATOM 2992 O O . VAL A 1 381 ? -3.518 -3.998 14.578 1 95 381 VAL A O 1
ATOM 2995 N N . PHE A 1 382 ? -1.52 -3.199 14.289 1 93 382 PHE A N 1
ATOM 2996 C CA . PHE A 1 382 ? -0.852 -4.23 15.078 1 93 382 PHE A CA 1
ATOM 2997 C C . PHE A 1 382 ? -1.08 -4.004 16.562 1 93 382 PHE A C 1
ATOM 2999 O O . PHE A 1 382 ? -0.812 -4.891 17.375 1 93 382 PHE A O 1
ATOM 3006 N N . ASN A 1 383 ? -1.6 -2.852 16.938 1 92.88 383 ASN A N 1
ATOM 3007 C CA . ASN A 1 383 ? -1.688 -2.49 18.359 1 92.88 383 ASN A CA 1
ATOM 3008 C C . ASN A 1 383 ? -3.131 -2.246 18.781 1 92.88 383 ASN A C 1
ATOM 3010 O O . ASN A 1 383 ? -3.381 -1.669 19.844 1 92.88 383 ASN A O 1
ATOM 3014 N N . ILE A 1 384 ? -4.023 -2.52 17.984 1 94 384 ILE A N 1
ATOM 3015 C CA . ILE A 1 384 ? -5.426 -2.348 18.359 1 94 384 ILE A CA 1
ATOM 3016 C C . ILE A 1 384 ? -6.148 -3.691 18.281 1 94 384 ILE A C 1
ATOM 3018 O O . ILE A 1 384 ? -5.832 -4.527 17.422 1 94 384 ILE A O 1
ATOM 3022 N N . PRO A 1 385 ? -7.121 -3.906 19.188 1 93.12 385 PRO A N 1
ATOM 3023 C CA . PRO A 1 385 ? -7.867 -5.164 19.109 1 93.12 385 PRO A CA 1
ATOM 3024 C C . PRO A 1 385 ? -8.766 -5.246 17.875 1 93.12 385 PRO A C 1
ATOM 3026 O O . PRO A 1 385 ? -9.094 -4.219 17.281 1 93.12 385 PRO A O 1
ATOM 3029 N N . TRP A 1 386 ? -9.141 -6.477 17.562 1 89.88 386 TRP A N 1
ATOM 3030 C CA . TRP A 1 386 ? -9.875 -6.73 16.328 1 89.88 386 TRP A CA 1
ATOM 3031 C C . TRP A 1 386 ? -11.211 -6 16.328 1 89.88 386 TRP A C 1
ATOM 3033 O O . TRP A 1 386 ? -11.656 -5.496 15.297 1 89.88 386 TRP A O 1
ATOM 3043 N N . TYR A 1 387 ? -11.922 -5.949 17.469 1 93.81 387 TYR A N 1
ATOM 3044 C CA . TYR A 1 387 ? -13.242 -5.344 17.5 1 93.81 387 TYR A CA 1
ATOM 3045 C C . TYR A 1 387 ? -13.156 -3.834 17.297 1 93.81 387 TYR A C 1
ATOM 3047 O O . TYR A 1 387 ? -14.094 -3.217 16.781 1 93.81 387 TYR A O 1
ATOM 3055 N N . GLN A 1 388 ? -12 -3.17 17.641 1 95.94 388 GLN A N 1
ATOM 3056 C CA . GLN A 1 388 ? -11.766 -1.76 17.344 1 95.94 388 GLN A CA 1
ATOM 3057 C C . GLN A 1 388 ? -11.391 -1.555 15.883 1 95.94 388 GLN A C 1
ATOM 3059 O O . GLN A 1 388 ? -11.828 -0.594 15.25 1 95.94 388 GLN A O 1
ATOM 3064 N N . TYR A 1 389 ? -10.602 -2.512 15.445 1 93.88 389 TYR A N 1
ATOM 3065 C CA . TYR A 1 389 ? -10.156 -2.424 14.055 1 93.88 389 TYR A CA 1
ATOM 3066 C C . TYR A 1 389 ? -11.344 -2.363 13.109 1 93.88 389 TYR A C 1
ATOM 3068 O O . TYR A 1 389 ? -11.375 -1.544 12.188 1 93.88 389 TYR A O 1
ATOM 3076 N N . TYR A 1 390 ? -12.336 -3.133 13.367 1 91.75 390 TYR A N 1
ATOM 3077 C CA . TYR A 1 390 ? -13.5 -3.191 12.492 1 91.75 390 TYR A CA 1
ATOM 3078 C C . TYR A 1 390 ? -14.586 -2.227 12.961 1 91.75 390 TYR A C 1
ATOM 3080 O O . TYR A 1 390 ? -15.711 -2.25 12.453 1 91.75 390 TYR A O 1
ATOM 3088 N N . LEU A 1 391 ? -14.336 -1.401 13.945 1 96.19 391 LEU A N 1
ATOM 3089 C CA . LEU A 1 391 ? -15.234 -0.386 14.484 1 96.19 391 LEU A CA 1
ATOM 3090 C C . LEU A 1 391 ? -16.516 -1.019 15 1 96.19 391 LEU A C 1
ATOM 3092 O O . LEU A 1 391 ? -17.594 -0.42 14.898 1 96.19 391 LEU A O 1
ATOM 3096 N N . LEU A 1 392 ? -16.391 -2.23 15.477 1 94.12 392 LEU A N 1
ATOM 3097 C CA . LEU A 1 392 ? -17.578 -2.914 15.961 1 94.12 392 LEU A CA 1
ATOM 3098 C C . LEU A 1 392 ? -18.125 -2.232 17.203 1 94.12 392 LEU A C 1
ATOM 3100 O O . LEU A 1 392 ? -19.344 -2.191 17.422 1 94.12 392 LEU A O 1
ATOM 3104 N N . ASP A 1 393 ? -17.234 -1.792 18.078 1 96.44 393 ASP A N 1
ATOM 3105 C CA . ASP A 1 393 ? -17.672 -1.05 19.25 1 96.44 393 ASP A CA 1
ATOM 3106 C C . ASP A 1 393 ? -18.406 0.229 18.859 1 96.44 393 ASP A C 1
ATOM 3108 O O . ASP A 1 393 ? -19.453 0.545 19.422 1 96.44 393 ASP A O 1
ATOM 3112 N N . VAL A 1 394 ? -17.891 0.996 17.875 1 96.56 394 VAL A N 1
ATOM 3113 C CA . VAL A 1 394 ? -18.5 2.225 17.391 1 96.56 394 VAL A CA 1
ATOM 3114 C C . VAL A 1 394 ? -19.859 1.909 16.75 1 96.56 394 VAL A C 1
ATOM 3116 O O . VAL A 1 394 ? -20.844 2.598 17 1 96.56 394 VAL A O 1
ATOM 3119 N N . ILE A 1 395 ? -19.922 0.875 15.938 1 94.88 395 ILE A N 1
ATOM 3120 C CA . ILE A 1 395 ? -21.141 0.468 15.266 1 94.88 395 ILE A CA 1
ATOM 3121 C C . ILE A 1 395 ? -22.203 0.082 16.297 1 94.88 395 ILE A C 1
ATOM 3123 O O . ILE A 1 395 ? -23.359 0.476 16.188 1 94.88 395 ILE A O 1
ATOM 3127 N N . ALA A 1 396 ? -21.812 -0.694 17.25 1 95.38 396 ALA A N 1
ATOM 3128 C CA . ALA A 1 396 ? -22.719 -1.089 18.328 1 95.38 396 ALA A CA 1
ATOM 3129 C C . ALA A 1 396 ? -23.297 0.134 19.047 1 95.38 396 ALA A C 1
ATOM 3131 O O . ALA A 1 396 ? -24.5 0.191 19.328 1 95.38 396 ALA A O 1
ATOM 3132 N N . PHE A 1 397 ? -22.469 1.055 19.375 1 96.75 397 PHE A N 1
ATOM 3133 C CA . PHE A 1 397 ? -22.891 2.289 20.031 1 96.75 397 PHE A CA 1
ATOM 3134 C C . PHE A 1 397 ? -23.891 3.039 19.172 1 96.75 397 PHE A C 1
ATOM 3136 O O . PHE A 1 397 ? -24.938 3.475 19.656 1 96.75 397 PHE A O 1
ATOM 3143 N N . LEU A 1 398 ? -23.531 3.248 17.891 1 95.19 398 LEU A N 1
ATOM 3144 C CA . LEU A 1 398 ? -24.422 3.963 16.984 1 95.19 398 LEU A CA 1
ATOM 3145 C C . LEU A 1 398 ? -25.766 3.238 16.844 1 95.19 398 LEU A C 1
ATOM 3147 O O . LEU A 1 398 ? -26.812 3.875 16.781 1 95.19 398 LEU A O 1
ATOM 3151 N N . PHE A 1 399 ? -25.703 1.943 16.766 1 94.25 399 PHE A N 1
ATOM 3152 C CA . PHE A 1 399 ? -26.922 1.152 16.703 1 94.25 399 PHE A CA 1
ATOM 3153 C C . PHE A 1 399 ? -27.766 1.37 17.969 1 94.25 399 PHE A C 1
ATOM 3155 O O . PHE A 1 399 ? -29 1.477 17.891 1 94.25 399 PHE A O 1
ATOM 3162 N N . ALA A 1 400 ? -27.141 1.34 19.094 1 95.69 400 ALA A N 1
ATOM 3163 C CA . ALA A 1 400 ? -27.844 1.593 20.344 1 95.69 400 ALA A CA 1
ATOM 3164 C C . ALA A 1 400 ? -28.5 2.971 20.344 1 95.69 400 ALA A C 1
ATOM 3166 O O . ALA A 1 400 ? -29.641 3.121 20.781 1 95.69 400 ALA A O 1
ATOM 3167 N N . VAL A 1 401 ? -27.766 3.971 19.906 1 95.06 401 VAL A N 1
ATOM 3168 C CA . VAL A 1 401 ? -28.281 5.336 19.844 1 95.06 401 VAL A CA 1
ATOM 3169 C C . VAL A 1 401 ? -29.516 5.387 18.938 1 95.06 401 VAL A C 1
ATOM 3171 O O . VAL A 1 401 ? -30.531 6 19.297 1 95.06 401 VAL A O 1
ATOM 3174 N N . VAL A 1 402 ? -29.375 4.77 17.812 1 94.38 402 VAL A N 1
ATOM 3175 C CA . VAL A 1 402 ? -30.5 4.754 16.859 1 94.38 402 VAL A CA 1
ATOM 3176 C C . VAL A 1 402 ? -31.688 4.031 17.484 1 94.38 402 VAL A C 1
ATOM 3178 O O . VAL A 1 402 ? -32.812 4.5 17.391 1 94.38 402 VAL A O 1
ATOM 3181 N N . THR A 1 403 ? -31.422 2.904 18.094 1 94.81 403 THR A N 1
ATOM 3182 C CA . THR A 1 403 ? -32.5 2.119 18.703 1 94.81 403 THR A CA 1
ATOM 3183 C C . THR A 1 403 ? -33.188 2.924 19.797 1 94.81 403 THR A C 1
ATOM 3185 O O . THR A 1 403 ? -34.406 2.961 19.859 1 94.81 403 THR A O 1
ATOM 3188 N N . VAL A 1 404 ? -32.469 3.562 20.609 1 95.44 404 VAL A N 1
ATOM 3189 C CA . VAL A 1 404 ? -33 4.367 21.688 1 95.44 404 VAL A CA 1
ATOM 3190 C C . VAL A 1 404 ? -33.812 5.523 21.109 1 95.44 404 VAL A C 1
ATOM 3192 O O . VAL A 1 404 ? -34.906 5.84 21.609 1 95.44 404 VAL A O 1
ATOM 3195 N N . THR A 1 405 ? -33.281 6.137 20.109 1 94.88 405 THR A N 1
ATOM 3196 C CA . THR A 1 405 ? -33.969 7.25 19.469 1 94.88 405 THR A CA 1
ATOM 3197 C C . THR A 1 405 ? -35.312 6.797 18.875 1 94.88 405 THR A C 1
ATOM 3199 O O . THR A 1 405 ? -36.312 7.477 19.047 1 94.88 405 THR A O 1
ATOM 3202 N N . VAL A 1 406 ? -35.281 5.703 18.266 1 94.38 406 VAL A N 1
ATOM 3203 C CA . VAL A 1 406 ? -36.5 5.172 17.672 1 94.38 406 VAL A CA 1
ATOM 3204 C C . VAL A 1 406 ? -37.5 4.844 18.766 1 94.38 406 VAL A C 1
ATOM 3206 O O . VAL A 1 406 ? -38.719 5.133 18.625 1 94.38 406 VAL A O 1
ATOM 3209 N N . ILE A 1 407 ? -37.062 4.23 19.781 1 94.81 407 ILE A N 1
ATOM 3210 C CA . ILE A 1 407 ? -37.938 3.879 20.891 1 94.81 407 ILE A CA 1
ATOM 3211 C C . ILE A 1 407 ? -38.531 5.145 21.5 1 94.81 407 ILE A C 1
ATOM 3213 O O . ILE A 1 407 ? -39.719 5.199 21.781 1 94.81 407 ILE A O 1
ATOM 3217 N N . VAL A 1 408 ? -37.688 6.172 21.703 1 95.19 408 VAL A N 1
ATOM 3218 C CA . VAL A 1 408 ? -38.156 7.43 22.297 1 95.19 408 VAL A CA 1
ATOM 3219 C C . VAL A 1 408 ? -39.188 8.094 21.375 1 95.19 408 VAL A C 1
ATOM 3221 O O . VAL A 1 408 ? -40.188 8.586 21.859 1 95.19 408 VAL A O 1
ATOM 3224 N N . ILE A 1 409 ? -38.875 8.133 20.188 1 94.19 409 ILE A N 1
ATOM 3225 C CA . ILE A 1 409 ? -39.812 8.695 19.219 1 94.19 409 ILE A CA 1
ATOM 3226 C C . ILE A 1 409 ? -41.125 7.91 19.266 1 94.19 409 ILE A C 1
ATOM 3228 O O . ILE A 1 409 ? -42.219 8.5 19.266 1 94.19 409 ILE A O 1
ATOM 3232 N N . GLY A 1 410 ? -41.062 6.633 19.297 1 93 410 GLY A N 1
ATOM 3233 C CA . GLY A 1 410 ? -42.219 5.797 19.406 1 93 410 GLY A CA 1
ATOM 3234 C C . GLY A 1 410 ? -43.031 6.066 20.656 1 93 410 GLY A C 1
ATOM 3235 O O . GLY A 1 410 ? -44.25 6.164 20.609 1 93 410 GLY A O 1
ATOM 3236 N N . LEU A 1 411 ? -42.344 6.168 21.719 1 93.94 411 LEU A N 1
ATOM 3237 C CA . LEU A 1 411 ? -43 6.449 23 1 93.94 411 LEU A CA 1
ATOM 3238 C C . LEU A 1 411 ? -43.656 7.824 22.969 1 93.94 411 LEU A C 1
ATOM 3240 O O . LEU A 1 411 ? -44.781 8 23.5 1 93.94 411 LEU A O 1
ATOM 3244 N N . MET A 1 412 ? -42.938 8.773 22.406 1 94.44 412 MET A N 1
ATOM 3245 C CA . MET A 1 412 ? -43.5 10.125 22.297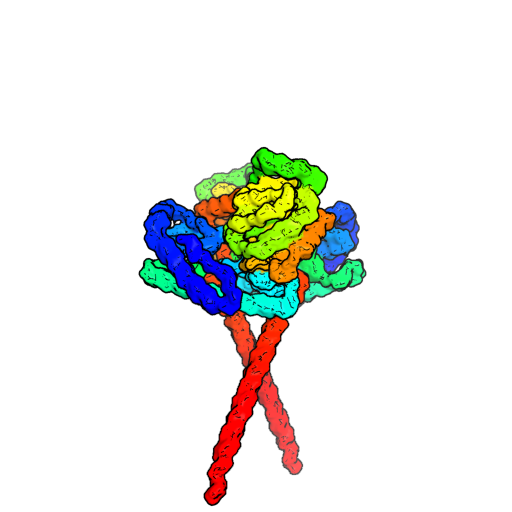 1 94.44 412 MET A CA 1
ATOM 3246 C C . MET A 1 412 ? -44.75 10.133 21.438 1 94.44 412 MET A C 1
ATOM 3248 O O . MET A 1 412 ? -45.719 10.805 21.766 1 94.44 412 MET A O 1
ATOM 3252 N N . CYS A 1 413 ? -44.688 9.453 20.375 1 93.5 413 CYS A N 1
ATOM 3253 C CA . CYS A 1 413 ? -45.844 9.344 19.516 1 93.5 413 CYS A CA 1
ATOM 3254 C C . CYS A 1 413 ? -47 8.68 20.234 1 93.5 413 CYS A C 1
ATOM 3256 O O . CYS A 1 413 ? -48.156 9.109 20.109 1 93.5 413 CYS A O 1
ATOM 3258 N N . ARG A 1 414 ? -46.719 7.66 20.953 1 92.38 414 ARG A N 1
ATOM 3259 C CA . ARG A 1 414 ? -47.75 6.969 21.719 1 92.38 414 ARG A CA 1
ATOM 3260 C C . ARG A 1 414 ? -48.375 7.891 22.766 1 92.38 414 ARG A C 1
ATOM 3262 O O . ARG A 1 414 ? -49.562 7.879 22.984 1 92.38 414 ARG A O 1
ATOM 3269 N N . PHE A 1 415 ? -47.531 8.648 23.359 1 92.31 415 PHE A N 1
ATOM 3270 C CA . PHE A 1 415 ? -48 9.586 24.375 1 92.31 415 PHE A CA 1
ATOM 3271 C C . PHE A 1 415 ? -48.844 10.672 23.75 1 92.31 415 PHE A C 1
ATOM 3273 O O . PHE A 1 415 ? -49.875 11.062 24.328 1 92.31 415 PHE A O 1
ATOM 3280 N N . LEU A 1 416 ? -48.438 11.156 22.641 1 91.75 416 LEU A N 1
ATOM 3281 C CA . LEU A 1 416 ? -49.188 12.195 21.953 1 91.75 416 LEU A CA 1
ATOM 3282 C C . LEU A 1 416 ? -50.531 11.648 21.469 1 91.75 416 LEU A C 1
ATOM 3284 O O . LEU A 1 416 ? -51.562 12.336 21.547 1 91.75 416 LEU A O 1
ATOM 3288 N N . CYS A 1 417 ? -50.531 10.406 21 1 91.25 417 CYS A N 1
ATOM 3289 C CA . CYS A 1 417 ? -51.781 9.773 20.562 1 91.25 417 CYS A CA 1
ATOM 3290 C C . CYS A 1 417 ? -52.719 9.555 21.734 1 91.25 417 CYS A C 1
ATOM 3292 O O . CYS A 1 417 ? -53.938 9.766 21.609 1 91.25 417 CYS A O 1
ATOM 3294 N N . GLN A 1 418 ? -52.219 9.195 22.859 1 91.25 418 GLN A N 1
ATOM 3295 C CA . GLN A 1 418 ? -53 8.984 24.062 1 91.25 418 GLN A CA 1
ATOM 3296 C C . GLN A 1 418 ? -53.562 10.305 24.578 1 91.25 418 GLN A C 1
ATOM 3298 O O . GLN A 1 418 ? -54.719 10.367 25.016 1 91.25 418 GLN A O 1
ATOM 3303 N N . ALA A 1 419 ? -52.812 11.375 24.422 1 89.38 419 ALA A N 1
ATOM 3304 C CA . ALA A 1 419 ? -53.25 12.695 24.859 1 89.38 419 ALA A CA 1
ATOM 3305 C C . ALA A 1 419 ? -54.375 13.234 23.969 1 89.38 419 ALA A C 1
ATOM 3307 O O . ALA A 1 419 ? -55.312 13.859 24.453 1 89.38 419 ALA A O 1
ATOM 3308 N N . CYS A 1 420 ? -54.344 12.898 22.75 1 87.31 420 CYS A N 1
ATOM 3309 C CA . CYS A 1 420 ? -55.344 13.328 21.812 1 87.31 420 CYS A CA 1
ATOM 3310 C C . CYS A 1 420 ? -56.656 12.539 21.984 1 87.31 420 CYS A C 1
ATOM 3312 O O . CYS A 1 420 ? -57.75 13.086 21.844 1 87.31 420 CYS A O 1
ATOM 3314 N N . ARG A 1 421 ? -56.562 11.273 22.281 1 84.69 421 ARG A N 1
ATOM 3315 C CA . ARG A 1 421 ? -57.75 10.445 22.516 1 84.69 421 ARG A CA 1
ATOM 3316 C C . ARG A 1 421 ? -58.469 10.852 23.797 1 84.69 421 ARG A C 1
ATOM 3318 O O . ARG A 1 421 ? -59.688 10.836 23.859 1 84.69 421 ARG A O 1
ATOM 3325 N N . LYS A 1 422 ? -57.812 11.266 24.766 1 81.75 422 LYS A N 1
ATOM 3326 C CA . LYS A 1 422 ? -58.406 11.688 26.031 1 81.75 422 LYS A CA 1
ATOM 3327 C C . LYS A 1 422 ? -59.094 13.039 25.891 1 81.75 422 LYS A C 1
ATOM 3329 O O . LYS A 1 422 ? -60.156 13.273 26.5 1 81.75 422 LYS A O 1
ATOM 3334 N N . LYS A 1 423 ? -58.75 13.852 25.094 1 73.31 423 LYS A N 1
ATOM 3335 C CA . LYS A 1 423 ? -59.375 15.141 24.875 1 73.31 423 LYS A CA 1
ATOM 3336 C C . LYS A 1 423 ? -60.656 14.984 24.062 1 73.31 423 LYS A C 1
ATOM 3338 O O . LYS A 1 423 ? -61.625 15.727 24.266 1 73.31 423 LYS A O 1
ATOM 3343 N N . GLY A 1 424 ? -60.75 14.023 23.234 1 70.69 424 GLY A N 1
ATOM 3344 C CA . GLY A 1 424 ? -61.938 13.766 22.469 1 70.69 424 GLY A CA 1
ATOM 3345 C C . GLY A 1 424 ? -63.062 13.188 23.297 1 70.69 424 GLY A C 1
ATOM 3346 O O . GLY A 1 424 ? -64.25 13.422 23.016 1 70.69 424 GLY A O 1
ATOM 3347 N N . SER A 1 425 ? -62.875 12.523 24.219 1 64 425 SER A N 1
ATOM 3348 C CA . SER A 1 425 ? -63.938 11.938 25.031 1 64 425 SER A CA 1
ATOM 3349 C C . SER A 1 425 ? -64.5 12.953 26.031 1 64 425 SER A C 1
ATOM 3351 O O . SER A 1 425 ? -65.562 12.742 26.625 1 64 425 SER A O 1
ATOM 3353 N N . GLY A 1 426 ? -63.844 13.969 26.297 1 56.91 426 GLY A N 1
ATOM 3354 C CA . GLY A 1 426 ? -64.312 14.93 27.266 1 56.91 426 GLY A CA 1
ATOM 3355 C C . GLY A 1 426 ? -65.438 15.852 26.703 1 56.91 426 GLY A C 1
ATOM 3356 O O . GLY A 1 426 ? -66 16.625 27.438 1 56.91 426 GLY A O 1
ATOM 3357 N N . LYS A 1 427 ? -65.688 15.992 25.406 1 51.91 427 LYS A N 1
ATOM 3358 C CA . LYS A 1 427 ? -66.688 16.922 24.969 1 51.91 427 LYS A CA 1
ATOM 3359 C C . LYS A 1 427 ? -68.062 16.234 24.922 1 51.91 427 LYS A C 1
ATOM 3361 O O . LYS A 1 427 ? -69.062 16.859 24.594 1 51.91 427 LYS A O 1
ATOM 3366 N N . THR A 1 428 ? -68.312 14.961 25.109 1 47 428 THR A N 1
ATOM 3367 C CA . THR A 1 428 ? -69.625 14.492 24.922 1 47 428 THR A CA 1
ATOM 3368 C C . THR A 1 428 ? -70.5 14.758 26.156 1 47 428 THR A C 1
ATOM 3370 O O . THR A 1 428 ? -71.75 14.641 26.125 1 47 428 THR A O 1
ATOM 3373 N N . LYS A 1 429 ? -70.062 14.727 27.375 1 45.19 429 LYS A N 1
ATOM 3374 C CA . LYS A 1 429 ? -71.25 14.609 28.281 1 45.19 429 LYS A CA 1
ATOM 3375 C C . LYS A 1 429 ? -71.875 15.969 28.5 1 45.19 429 LYS A C 1
ATOM 3377 O O . LYS A 1 429 ? -72.812 16.078 29.297 1 45.19 429 LYS A O 1
ATOM 3382 N N . LYS A 1 430 ? -71.25 17.047 28.188 1 41.81 430 LYS A N 1
ATOM 3383 C CA . LYS A 1 430 ? -72 18.141 28.781 1 41.81 430 LYS A CA 1
ATOM 3384 C C . LYS A 1 430 ? -73.188 18.516 27.891 1 41.81 430 LYS A C 1
ATOM 3386 O O . LYS A 1 430 ? -73.875 19.531 28.141 1 41.81 430 LYS A O 1
ATOM 3391 N N . ASP A 1 431 ? -73.688 17.578 26.938 1 31.22 431 ASP A N 1
ATOM 3392 C CA . ASP A 1 431 ? -75.062 17.828 26.719 1 31.22 431 ASP A CA 1
ATOM 3393 C C . ASP A 1 431 ? -75.938 17.125 27.766 1 31.22 431 ASP A C 1
ATOM 3395 O O . ASP A 1 431 ? -75.625 15.977 28.141 1 31.22 431 ASP A O 1
ATOM 3399 N N . MET B 1 1 ? -9.195 36.625 -10.859 1 26.89 1 MET B N 1
ATOM 3400 C CA . MET B 1 1 ? -8.867 35.344 -10.211 1 26.89 1 MET B CA 1
ATOM 3401 C C . MET B 1 1 ? -8.57 35.562 -8.727 1 26.89 1 MET B C 1
ATOM 3403 O O . MET B 1 1 ? -8.305 34.594 -8.008 1 26.89 1 MET B O 1
ATOM 3407 N N . GLU B 1 2 ? -8.234 36.844 -8.422 1 33.88 2 GLU B N 1
ATOM 3408 C CA . GLU B 1 2 ? -7.895 37.312 -7.082 1 33.88 2 GLU B CA 1
ATOM 3409 C C . GLU B 1 2 ? -9.078 37.156 -6.137 1 33.88 2 GLU B C 1
ATOM 3411 O O . GLU B 1 2 ? -8.906 36.812 -4.961 1 33.88 2 GLU B O 1
ATOM 3416 N N . ASN B 1 3 ? -10.242 37.469 -6.625 1 33.72 3 ASN B N 1
ATOM 3417 C CA . ASN B 1 3 ? -11.398 37.625 -5.754 1 33.72 3 ASN B CA 1
ATOM 3418 C C . ASN B 1 3 ? -11.977 36.25 -5.352 1 33.72 3 ASN B C 1
ATOM 3420 O O . ASN B 1 3 ? -13.062 36.188 -4.773 1 33.72 3 ASN B O 1
ATOM 3424 N N . THR B 1 4 ? -11.484 35.281 -5.965 1 35.41 4 THR B N 1
ATOM 3425 C CA . THR B 1 4 ? -12.203 34.031 -5.73 1 35.41 4 THR B CA 1
ATOM 3426 C C . THR B 1 4 ? -11.719 33.375 -4.445 1 35.41 4 THR B C 1
ATOM 3428 O O . THR B 1 4 ? -11.914 32.156 -4.25 1 35.41 4 THR B O 1
ATOM 3431 N N . ILE B 1 5 ? -10.852 34.062 -3.738 1 38.88 5 ILE B N 1
ATOM 3432 C CA . ILE B 1 5 ? -10.453 33.375 -2.512 1 38.88 5 ILE B CA 1
ATOM 3433 C C . ILE B 1 5 ? -11.617 33.375 -1.521 1 38.88 5 ILE B C 1
ATOM 3435 O O . ILE B 1 5 ? -12.07 34.438 -1.084 1 38.88 5 ILE B O 1
ATOM 3439 N N . VAL B 1 6 ? -12.445 32.469 -1.462 1 42.62 6 VAL B N 1
ATOM 3440 C CA . VAL B 1 6 ? -13.453 32.281 -0.424 1 42.62 6 VAL B CA 1
ATOM 3441 C C . VAL B 1 6 ? -12.805 32.406 0.954 1 42.62 6 VAL B C 1
ATOM 3443 O O . VAL B 1 6 ? -11.883 31.656 1.274 1 42.62 6 VAL B O 1
ATOM 3446 N N . PRO B 1 7 ? -12.992 33.5 1.603 1 41.34 7 PRO B N 1
ATOM 3447 C CA . PRO B 1 7 ? -12.414 33.625 2.943 1 41.34 7 PRO B CA 1
ATOM 3448 C C . PRO B 1 7 ? -12.672 32.406 3.809 1 41.34 7 PRO B C 1
ATOM 3450 O O . PRO B 1 7 ? -13.766 31.828 3.758 1 41.34 7 PRO B O 1
ATOM 3453 N N . LEU B 1 8 ? -11.742 31.625 4.098 1 42.22 8 LEU B N 1
ATOM 3454 C CA . LEU B 1 8 ? -11.758 30.5 5.023 1 42.22 8 LEU B CA 1
ATOM 3455 C C . LEU B 1 8 ? -12.531 30.859 6.293 1 42.22 8 LEU B C 1
ATOM 3457 O O . LEU B 1 8 ? -12.711 30.016 7.172 1 42.22 8 LEU B O 1
ATOM 3461 N N . GLU B 1 9 ? -12.836 32.062 6.516 1 41.41 9 GLU B N 1
ATOM 3462 C CA . GLU B 1 9 ? -13.516 32.438 7.754 1 41.41 9 GLU B CA 1
ATOM 3463 C C . GLU B 1 9 ? -14.938 31.875 7.793 1 41.41 9 GLU B C 1
ATOM 3465 O O . GLU B 1 9 ? -15.719 32.219 8.68 1 41.41 9 GLU B O 1
ATOM 3470 N N . LEU B 1 10 ? -15.359 31.203 6.906 1 40.53 10 LEU B N 1
ATOM 3471 C CA . LEU B 1 10 ? -16.75 30.812 7.039 1 40.53 10 LEU B CA 1
ATOM 3472 C C . LEU B 1 10 ? -16.906 29.719 8.086 1 40.53 10 LEU B C 1
ATOM 3474 O O . LEU B 1 10 ? -17.281 28.594 7.762 1 40.53 10 LEU B O 1
ATOM 3478 N N . GLU B 1 11 ? -16.406 29.781 9.156 1 42.81 11 GLU B N 1
ATOM 3479 C CA . GLU B 1 11 ? -16.672 29.031 10.375 1 42.81 11 GLU B CA 1
ATOM 3480 C C . GLU B 1 11 ? -18.156 29.062 10.719 1 42.81 11 GLU B C 1
ATOM 3482 O O . GLU B 1 11 ? -18.766 30.125 10.781 1 42.81 11 GLU B O 1
ATOM 3487 N N . GLY B 1 12 ? -18.828 28.031 10.695 1 49.31 12 GLY B N 1
ATOM 3488 C CA . GLY B 1 12 ? -20.172 27.812 11.203 1 49.31 12 GLY B CA 1
ATOM 3489 C C . GLY B 1 12 ? -21.219 27.719 10.102 1 49.31 12 GLY B C 1
ATOM 3490 O O . GLY B 1 12 ? -22.359 27.344 10.359 1 49.31 12 GLY B O 1
ATOM 3491 N N . LYS B 1 13 ? -20.969 28.281 8.969 1 57.72 13 LYS B N 1
ATOM 3492 C CA . LYS B 1 13 ? -22.047 28.203 7.984 1 57.72 13 LYS B CA 1
ATOM 3493 C C . LYS B 1 13 ? -21.719 27.172 6.902 1 57.72 13 LYS B C 1
ATOM 3495 O O . LYS B 1 13 ? -21.5 27.531 5.742 1 57.72 13 LYS B O 1
ATOM 3500 N N . LEU B 1 14 ? -21.562 25.906 7.27 1 59.19 14 LEU B N 1
ATOM 3501 C CA . LEU B 1 14 ? -21.172 24.766 6.457 1 59.19 14 LEU B CA 1
ATOM 3502 C C . LEU B 1 14 ? -21.984 24.703 5.172 1 59.19 14 LEU B C 1
ATOM 3504 O O . LEU B 1 14 ? -21.438 24.469 4.094 1 59.19 14 LEU B O 1
ATOM 3508 N N . LEU B 1 15 ? -23.219 24.969 5.391 1 60.41 15 LEU B N 1
ATOM 3509 C CA . LEU B 1 15 ? -24.109 24.875 4.227 1 60.41 15 LEU B CA 1
ATOM 3510 C C . LEU B 1 15 ? -23.781 25.984 3.225 1 60.41 15 LEU B C 1
ATOM 3512 O O . LEU B 1 15 ? -23.781 25.75 2.014 1 60.41 15 LEU B O 1
ATOM 3516 N N . GLU B 1 16 ? -23.578 27.172 3.713 1 65.19 16 GLU B N 1
ATOM 3517 C CA . GLU B 1 16 ? -23.219 28.281 2.834 1 65.19 16 GLU B CA 1
ATOM 3518 C C . GLU B 1 16 ? -21.875 28.016 2.148 1 65.19 16 GLU B C 1
ATOM 3520 O O . GLU B 1 16 ? -21.719 28.328 0.968 1 65.19 16 GLU B O 1
ATOM 3525 N N . LEU B 1 17 ? -21.062 27.438 2.832 1 66.56 17 LEU B N 1
ATOM 3526 C CA . LEU B 1 17 ? -19.766 27.078 2.266 1 66.56 17 LEU B CA 1
ATOM 3527 C C . LEU B 1 17 ? -19.922 26.047 1.152 1 66.56 17 LEU B C 1
ATOM 3529 O O . LEU B 1 17 ? -19.297 26.172 0.092 1 66.56 17 LEU B O 1
ATOM 3533 N N . LEU B 1 18 ? -20.75 25.125 1.494 1 66.44 18 LEU B N 1
ATOM 3534 C CA . LEU B 1 18 ? -20.984 24.078 0.508 1 66.44 18 LEU B CA 1
ATOM 3535 C C . LEU B 1 18 ? -21.531 24.656 -0.787 1 66.44 18 LEU B C 1
ATOM 3537 O O . LEU B 1 18 ? -21.062 24.328 -1.875 1 66.44 18 LEU B O 1
ATOM 3541 N N . PHE B 1 19 ? -22.594 25.484 -0.615 1 72.44 19 PHE B N 1
ATOM 3542 C CA . PHE B 1 19 ? -23.234 26.031 -1.798 1 72.44 19 PHE B CA 1
ATOM 3543 C C . PHE B 1 19 ? -22.281 26.938 -2.566 1 72.44 19 PHE B C 1
ATOM 3545 O O . PHE B 1 19 ? -22.234 26.906 -3.797 1 72.44 19 PHE B O 1
ATOM 3552 N N . LYS B 1 20 ? -21.578 27.641 -1.927 1 80 20 LYS B N 1
ATOM 3553 C CA . LYS B 1 20 ? -20.641 28.531 -2.582 1 80 20 LYS B CA 1
ATOM 3554 C C . LYS B 1 20 ? -19.531 27.75 -3.283 1 80 20 LYS B C 1
ATOM 3556 O O . LYS B 1 20 ? -19.141 28.094 -4.406 1 80 20 LYS B O 1
ATOM 3561 N N . MET B 1 21 ? -19.172 26.719 -2.725 1 84.44 21 MET B N 1
ATOM 3562 C CA . MET B 1 21 ? -18.094 25.938 -3.303 1 84.44 21 MET B CA 1
ATOM 3563 C C . MET B 1 21 ? -18.562 25.203 -4.551 1 84.44 21 MET B C 1
ATOM 3565 O O . MET B 1 21 ? -17.812 25.094 -5.531 1 84.44 21 MET B O 1
ATOM 3569 N N . LYS B 1 22 ? -19.797 24.703 -4.414 1 87.88 22 LYS B N 1
ATOM 3570 C CA . LYS B 1 22 ? -20.375 24.016 -5.555 1 87.88 22 LYS B CA 1
ATOM 3571 C C . LYS B 1 22 ? -20.359 24.891 -6.805 1 87.88 22 LYS B C 1
ATOM 3573 O O . LYS B 1 22 ? -19.938 24.438 -7.875 1 87.88 22 LYS B O 1
ATOM 3578 N N . ASP B 1 23 ? -20.734 26.094 -6.664 1 89.75 23 ASP B N 1
ATOM 3579 C CA . ASP B 1 23 ? -20.812 27.016 -7.793 1 89.75 23 ASP B CA 1
ATOM 3580 C C . ASP B 1 23 ? -19.406 27.422 -8.25 1 89.75 23 ASP B C 1
ATOM 3582 O O . ASP B 1 23 ? -19.141 27.531 -9.445 1 89.75 23 ASP B O 1
ATOM 3586 N N . VAL B 1 24 ? -18.578 27.625 -7.32 1 89.31 24 VAL B N 1
ATOM 3587 C CA . VAL B 1 24 ? -17.203 28.031 -7.633 1 89.31 24 VAL B CA 1
ATOM 3588 C C . VAL B 1 24 ? -16.516 26.922 -8.43 1 89.31 24 VAL B C 1
ATOM 3590 O O . VAL B 1 24 ? -15.883 27.188 -9.461 1 89.31 24 VAL B O 1
ATOM 3593 N N . PHE B 1 25 ? -16.656 25.703 -7.996 1 91.31 25 PHE B N 1
ATOM 3594 C CA . PHE B 1 25 ? -16.016 24.578 -8.672 1 91.31 25 PHE B CA 1
ATOM 3595 C C . PHE B 1 25 ? -16.594 24.391 -10.07 1 91.31 25 PHE B C 1
ATOM 3597 O O . PHE B 1 25 ? -15.844 24.109 -11.016 1 91.31 25 PHE B O 1
ATOM 3604 N N . ARG B 1 26 ? -17.875 24.594 -10.156 1 93.69 26 ARG B N 1
ATOM 3605 C CA . ARG B 1 26 ? -18.516 24.453 -11.461 1 93.69 26 ARG B CA 1
ATOM 3606 C C . ARG B 1 26 ? -17.984 25.484 -12.453 1 93.69 26 ARG B C 1
ATOM 3608 O O . ARG B 1 26 ? -17.641 25.141 -13.586 1 93.69 26 ARG B O 1
ATOM 3615 N N . VAL B 1 27 ? -17.906 26.688 -12 1 93.56 27 VAL B N 1
ATOM 3616 C CA . VAL B 1 27 ? -17.453 27.766 -12.867 1 93.56 27 VAL B CA 1
ATOM 3617 C C . VAL B 1 27 ? -15.984 27.562 -13.234 1 93.56 27 VAL B C 1
ATOM 3619 O O . VAL B 1 27 ? -15.594 27.766 -14.383 1 93.56 27 VAL B O 1
ATOM 3622 N N . MET B 1 28 ? -15.266 27.188 -12.297 1 93.31 28 MET B N 1
ATOM 3623 C CA . MET B 1 28 ? -13.844 26.938 -12.516 1 93.31 28 MET B CA 1
ATOM 3624 C C . MET B 1 28 ? -13.641 25.875 -13.586 1 93.31 28 MET B C 1
ATOM 3626 O O . MET B 1 28 ? -12.859 26.062 -14.523 1 93.31 28 MET B O 1
ATOM 3630 N N . CYS B 1 29 ? -14.32 24.766 -13.477 1 95.88 29 CYS B N 1
ATOM 3631 C CA . CYS B 1 29 ? -14.125 23.656 -14.398 1 95.88 29 CYS B CA 1
ATOM 3632 C C . CYS B 1 29 ? -14.719 23.984 -15.773 1 95.88 29 CYS B C 1
ATOM 3634 O O . CYS B 1 29 ? -14.164 23.578 -16.797 1 95.88 29 CYS B O 1
ATOM 3636 N N . GLU B 1 30 ? -15.844 24.719 -15.758 1 96.56 30 GLU B N 1
ATOM 3637 C CA . GLU B 1 30 ? -16.406 25.125 -17.047 1 96.56 30 GLU B CA 1
ATOM 3638 C C . GLU B 1 30 ? -15.461 26.062 -17.781 1 96.56 30 GLU B C 1
ATOM 3640 O O . GLU B 1 30 ? -15.32 25.984 -19 1 96.56 30 GLU B O 1
ATOM 3645 N N . SER B 1 31 ? -14.836 26.938 -17 1 96 31 SER B N 1
ATOM 3646 C CA . SER B 1 31 ? -13.852 27.828 -17.594 1 96 31 SER B CA 1
ATOM 3647 C C . SER B 1 31 ? -12.688 27.062 -18.203 1 96 31 SER B C 1
ATOM 3649 O O . SER B 1 31 ? -12.172 27.438 -19.266 1 96 31 SER B O 1
ATOM 3651 N N . ALA B 1 32 ? -12.273 26.062 -17.562 1 95.06 32 ALA B N 1
ATOM 3652 C CA . ALA B 1 32 ? -11.188 25.25 -18.078 1 95.06 32 ALA B CA 1
ATOM 3653 C C . ALA B 1 32 ? -11.602 24.531 -19.359 1 95.06 32 ALA B C 1
ATOM 3655 O O . ALA B 1 32 ? -10.82 24.438 -20.297 1 95.06 32 ALA B O 1
ATOM 3656 N N . LEU B 1 33 ? -12.82 24.062 -19.469 1 95.56 33 LEU B N 1
ATOM 3657 C CA . LEU B 1 33 ? -13.344 23.312 -20.609 1 95.56 33 LEU B CA 1
ATOM 3658 C C . LEU B 1 33 ? -13.484 24.219 -21.828 1 95.56 33 LEU B C 1
ATOM 3660 O O . LEU B 1 33 ? -13.406 23.75 -22.969 1 95.56 33 LEU B O 1
ATOM 3664 N N . THR B 1 34 ? -13.648 25.5 -21.531 1 95.81 34 THR B N 1
ATOM 3665 C CA . THR B 1 34 ? -13.961 26.406 -22.641 1 95.81 34 THR B CA 1
ATOM 3666 C C . THR B 1 34 ? -12.773 27.312 -22.953 1 95.81 34 THR B C 1
ATOM 3668 O O . THR B 1 34 ? -12.828 28.125 -23.875 1 95.81 34 THR B O 1
ATOM 3671 N N . SER B 1 35 ? -11.75 27.188 -22.188 1 95.19 35 SER B N 1
ATOM 3672 C CA . SER B 1 35 ? -10.57 28.031 -22.391 1 95.19 35 SER B CA 1
ATOM 3673 C C . SER B 1 35 ? -9.844 27.656 -23.672 1 95.19 35 SER B C 1
ATOM 3675 O O . SER B 1 35 ? -9.367 26.516 -23.812 1 95.19 35 SER B O 1
ATOM 3677 N N . SER B 1 36 ? -9.648 28.609 -24.531 1 94.81 36 SER B N 1
ATOM 3678 C CA . SER B 1 36 ? -8.938 28.375 -25.781 1 94.81 36 SER B CA 1
ATOM 3679 C C . SER B 1 36 ? -7.461 28.078 -25.531 1 94.81 36 SER B C 1
ATOM 3681 O O . SER B 1 36 ? -6.848 27.281 -26.234 1 94.81 36 SER B O 1
ATOM 3683 N N . GLU B 1 37 ? -6.93 28.703 -24.531 1 94.12 37 GLU B N 1
ATOM 3684 C CA . GLU B 1 37 ? -5.531 28.5 -24.188 1 94.12 37 GLU B CA 1
ATOM 3685 C C . GLU B 1 37 ? -5.285 27.062 -23.719 1 94.12 37 GLU B C 1
ATOM 3687 O O . GLU B 1 37 ? -4.332 26.422 -24.172 1 94.12 37 GLU B O 1
ATOM 3692 N N . VAL B 1 38 ? -6.176 26.578 -22.891 1 92.88 38 VAL B N 1
ATOM 3693 C CA . VAL B 1 38 ? -6.055 25.234 -22.359 1 92.88 38 VAL B CA 1
ATOM 3694 C C . VAL B 1 38 ? -6.238 24.219 -23.5 1 92.88 38 VAL B C 1
ATOM 3696 O O . VAL B 1 38 ? -5.461 23.266 -23.625 1 92.88 38 VAL B O 1
ATOM 3699 N N . LEU B 1 39 ? -7.203 24.469 -24.344 1 92.75 39 LEU B N 1
ATOM 3700 C CA . LEU B 1 39 ? -7.512 23.531 -25.438 1 92.75 39 LEU B CA 1
ATOM 3701 C C . LEU B 1 39 ? -6.359 23.453 -26.422 1 92.75 39 LEU B C 1
ATOM 3703 O O . LEU B 1 39 ? -6.062 22.391 -26.969 1 92.75 39 LEU B O 1
ATOM 3707 N N . LYS B 1 40 ? -5.707 24.562 -26.656 1 94.25 40 LYS B N 1
ATOM 3708 C CA . LYS B 1 40 ? -4.559 24.594 -27.562 1 94.25 40 LYS B CA 1
ATOM 3709 C C . LYS B 1 40 ? -3.406 23.75 -27 1 94.25 40 LYS B C 1
ATOM 3711 O O . LYS B 1 40 ? -2.752 23.016 -27.75 1 94.25 40 LYS B O 1
ATOM 3716 N N . GLU B 1 41 ? -3.203 23.859 -25.703 1 91.88 41 GLU B N 1
ATOM 3717 C CA . GLU B 1 41 ? -2.109 23.125 -25.062 1 91.88 41 GLU B CA 1
ATOM 3718 C C . GLU B 1 41 ? -2.377 21.625 -25.047 1 91.88 41 GLU B C 1
ATOM 3720 O O . GLU B 1 41 ? -1.442 20.828 -25.016 1 91.88 41 GLU B O 1
ATOM 3725 N N . LEU B 1 42 ? -3.574 21.219 -25.125 1 93.88 42 LEU B N 1
ATOM 3726 C CA . LEU B 1 42 ? -3.939 19.797 -25.031 1 93.88 42 LEU B CA 1
ATOM 3727 C C . LEU B 1 42 ? -3.791 19.094 -26.375 1 93.88 42 LEU B C 1
ATOM 3729 O O . LEU B 1 42 ? -3.795 17.875 -26.438 1 93.88 42 LEU B O 1
ATOM 3733 N N . GLN B 1 43 ? -3.559 19.984 -27.391 1 91 43 GLN B N 1
ATOM 3734 C CA . GLN B 1 43 ? -3.404 19.375 -28.703 1 91 43 GLN B CA 1
ATOM 3735 C C . GLN B 1 43 ? -2.121 18.547 -28.781 1 91 43 GLN B C 1
ATOM 3737 O O . GLN B 1 43 ? -1.051 19.016 -28.391 1 91 43 GLN B O 1
ATOM 3742 N N . ASN B 1 44 ? -2.098 17.328 -29.016 1 89.81 44 ASN B N 1
ATOM 3743 C CA . ASN B 1 44 ? -0.985 16.406 -29.188 1 89.81 44 ASN B CA 1
ATOM 3744 C C . ASN B 1 44 ? -0.359 16.031 -27.844 1 89.81 44 ASN B C 1
ATOM 3746 O O . ASN B 1 44 ? 0.857 15.867 -27.734 1 89.81 44 ASN B O 1
ATOM 3750 N N . CYS B 1 45 ? -1.079 16.203 -26.812 1 93.31 45 CYS B N 1
ATOM 3751 C CA . CYS B 1 45 ? -0.632 15.812 -25.484 1 93.31 45 CYS B CA 1
ATOM 3752 C C . CYS B 1 45 ? -0.768 14.312 -25.266 1 93.31 45 CYS B C 1
ATOM 3754 O O . CYS B 1 45 ? -1.837 13.742 -25.5 1 93.31 45 CYS B O 1
ATOM 3756 N N . ASP B 1 46 ? 0.389 13.656 -24.906 1 93.44 46 ASP B N 1
ATOM 3757 C CA . ASP B 1 46 ? 0.39 12.219 -24.688 1 93.44 46 ASP B CA 1
ATOM 3758 C C . ASP B 1 46 ? -0.033 11.875 -23.25 1 93.44 46 ASP B C 1
ATOM 3760 O O . ASP B 1 46 ? -0.473 10.758 -22.984 1 93.44 46 ASP B O 1
ATOM 3764 N N . LEU B 1 47 ? 0.155 12.781 -22.375 1 96.25 47 LEU B N 1
ATOM 3765 C CA . LEU B 1 47 ? -0.117 12.578 -20.953 1 96.25 47 LEU B CA 1
ATOM 3766 C C . LEU B 1 47 ? -0.397 13.898 -20.25 1 96.25 47 LEU B C 1
ATOM 3768 O O . LEU B 1 47 ? 0.292 14.891 -20.5 1 96.25 47 LEU B O 1
ATOM 3772 N N . LEU B 1 48 ? -1.447 13.922 -19.5 1 96.5 48 LEU B N 1
ATOM 3773 C CA . LEU B 1 48 ? -1.769 15.086 -18.688 1 96.5 48 LEU B CA 1
ATOM 3774 C C . LEU B 1 48 ? -1.396 14.852 -17.219 1 96.5 48 LEU B C 1
ATOM 3776 O O . LEU B 1 48 ? -1.929 13.945 -16.578 1 96.5 48 LEU B O 1
ATOM 3780 N N . ILE B 1 49 ? -0.456 15.633 -16.719 1 97 49 ILE B N 1
ATOM 3781 C CA . ILE B 1 49 ? -0.057 15.602 -15.312 1 97 49 ILE B CA 1
ATOM 3782 C C . ILE B 1 49 ? -0.666 16.797 -14.578 1 97 49 ILE B C 1
ATOM 3784 O O . ILE B 1 49 ? -0.489 17.938 -14.992 1 97 49 ILE B O 1
ATOM 3788 N N . TYR B 1 50 ? -1.391 16.516 -13.516 1 95.06 50 TYR B N 1
ATOM 3789 C CA . TYR B 1 50 ? -2.051 17.594 -12.805 1 95.06 50 TYR B CA 1
ATOM 3790 C C . TYR B 1 50 ? -1.968 17.391 -11.297 1 95.06 50 TYR B C 1
ATOM 3792 O O . TYR B 1 50 ? -1.687 16.281 -10.828 1 95.06 50 TYR B O 1
ATOM 3800 N N . ASP B 1 51 ? -2.182 18.453 -10.562 1 93.19 51 ASP B N 1
ATOM 3801 C CA . ASP B 1 51 ? -2.283 18.391 -9.102 1 93.19 51 ASP B CA 1
ATOM 3802 C C . ASP B 1 51 ? -3.73 18.188 -8.664 1 93.19 51 ASP B C 1
ATOM 3804 O O . ASP B 1 51 ? -4.66 18.578 -9.359 1 93.19 51 ASP B O 1
ATOM 3808 N N . SER B 1 52 ? -3.902 17.641 -7.512 1 91.5 52 SER B N 1
ATOM 3809 C CA . SER B 1 52 ? -5.223 17.266 -7.016 1 91.5 52 SER B CA 1
ATOM 3810 C C . SER B 1 52 ? -6.148 18.469 -6.93 1 91.5 52 SER B C 1
ATOM 3812 O O . SER B 1 52 ? -7.367 18.328 -7.027 1 91.5 52 SER B O 1
ATOM 3814 N N . SER B 1 53 ? -5.598 19.672 -6.801 1 86.94 53 SER B N 1
ATOM 3815 C CA . SER B 1 53 ? -6.422 20.875 -6.746 1 86.94 53 SER B CA 1
ATOM 3816 C C . SER B 1 53 ? -7.02 21.203 -8.109 1 86.94 53 SER B C 1
ATOM 3818 O O . SER B 1 53 ? -8 21.938 -8.203 1 86.94 53 SER B O 1
ATOM 3820 N N . SER B 1 54 ? -6.426 20.672 -9.109 1 91.19 54 SER B N 1
ATOM 3821 C CA . SER B 1 54 ? -6.91 20.875 -10.469 1 91.19 54 SER B CA 1
ATOM 3822 C C . SER B 1 54 ? -7.703 19.672 -10.961 1 91.19 54 SER B C 1
ATOM 3824 O O . SER B 1 54 ? -7.434 19.141 -12.047 1 91.19 54 SER B O 1
ATOM 3826 N N . PHE B 1 55 ? -8.695 19.266 -10.164 1 91.31 55 PHE B N 1
ATOM 3827 C CA . PHE B 1 55 ? -9.43 18.047 -10.438 1 91.31 55 PHE B CA 1
ATOM 3828 C C . PHE B 1 55 ? -10.242 18.172 -11.719 1 91.31 55 PHE B C 1
ATOM 3830 O O . PHE B 1 55 ? -10.711 17.172 -12.266 1 91.31 55 PHE B O 1
ATOM 3837 N N . CYS B 1 56 ? -10.375 19.422 -12.289 1 94.56 56 CYS B N 1
ATOM 3838 C CA . CYS B 1 56 ? -11.039 19.625 -13.57 1 94.56 56 CYS B CA 1
ATOM 3839 C C . CYS B 1 56 ? -10.312 18.891 -14.688 1 94.56 56 CYS B C 1
ATOM 3841 O O . CYS B 1 56 ? -10.875 18.656 -15.758 1 94.56 56 CYS B O 1
ATOM 3843 N N . ALA B 1 57 ? -9.07 18.578 -14.43 1 95.69 57 ALA B N 1
ATOM 3844 C CA . ALA B 1 57 ? -8.25 17.859 -15.398 1 95.69 57 ALA B CA 1
ATOM 3845 C C . ALA B 1 57 ? -8.898 16.531 -15.781 1 95.69 57 ALA B C 1
ATOM 3847 O O . ALA B 1 57 ? -8.727 16.047 -16.906 1 95.69 57 ALA B O 1
ATOM 3848 N N . ALA B 1 58 ? -9.648 15.93 -14.883 1 96.25 58 ALA B N 1
ATOM 3849 C CA . ALA B 1 58 ? -10.336 14.672 -15.172 1 96.25 58 ALA B CA 1
ATOM 3850 C C . ALA B 1 58 ? -11.312 14.836 -16.328 1 96.25 58 ALA B C 1
ATOM 3852 O O . ALA B 1 58 ? -11.422 13.953 -17.188 1 96.25 58 ALA B O 1
ATOM 3853 N N . LEU B 1 59 ? -12.023 16 -16.391 1 97.44 59 LEU B N 1
ATOM 3854 C CA . LEU B 1 59 ? -12.945 16.297 -17.484 1 97.44 59 LEU B CA 1
ATOM 3855 C C . LEU B 1 59 ? -12.188 16.5 -18.781 1 97.44 59 LEU B C 1
ATOM 3857 O O . LEU B 1 59 ? -12.586 15.984 -19.828 1 97.44 59 LEU B O 1
ATOM 3861 N N . LEU B 1 60 ? -11.117 17.234 -18.688 1 97 60 LEU B N 1
ATOM 3862 C CA . LEU B 1 60 ? -10.312 17.531 -19.875 1 97 60 LEU B CA 1
ATOM 3863 C C . LEU B 1 60 ? -9.711 16.25 -20.453 1 97 60 LEU B C 1
ATOM 3865 O O . LEU B 1 60 ? -9.758 16.047 -21.672 1 97 60 LEU B O 1
ATOM 3869 N N . GLY B 1 61 ? -9.117 15.461 -19.562 1 96.75 61 GLY B N 1
ATOM 3870 C CA . GLY B 1 61 ? -8.547 14.203 -20.016 1 96.75 61 GLY B CA 1
ATOM 3871 C C . GLY B 1 61 ? -9.555 13.297 -20.688 1 96.75 61 GLY B C 1
ATOM 3872 O O . GLY B 1 61 ? -9.273 12.727 -21.75 1 96.75 61 GLY B O 1
ATOM 3873 N N . GLU B 1 62 ? -10.703 13.164 -20.062 1 96.06 62 GLU B N 1
ATOM 3874 C CA . GLU B 1 62 ? -11.742 12.312 -20.625 1 96.06 62 GLU B CA 1
ATOM 3875 C C . GLU B 1 62 ? -12.234 12.859 -21.969 1 96.06 62 GLU B C 1
ATOM 3877 O O . GLU B 1 62 ? -12.453 12.094 -22.906 1 96.06 62 GLU B O 1
ATOM 3882 N N . ARG B 1 63 ? -12.477 14.133 -22.047 1 95.81 63 ARG B N 1
ATOM 3883 C CA . ARG B 1 63 ? -12.977 14.758 -23.266 1 95.81 63 ARG B CA 1
ATOM 3884 C C . ARG B 1 63 ? -12.016 14.539 -24.438 1 95.81 63 ARG B C 1
ATOM 3886 O O . ARG B 1 63 ? -12.445 14.336 -25.578 1 95.81 63 ARG B O 1
ATOM 3893 N N . HIS B 1 64 ? -10.75 14.539 -24.219 1 95.81 64 HIS B N 1
ATOM 3894 C CA . HIS B 1 64 ? -9.758 14.492 -25.297 1 95.81 64 HIS B CA 1
ATOM 3895 C C . HIS B 1 64 ? -9.055 13.141 -25.344 1 95.81 64 HIS B C 1
ATOM 3897 O O . HIS B 1 64 ? -8.102 12.961 -26.094 1 95.81 64 HIS B O 1
ATOM 3903 N N . ASN B 1 65 ? -9.469 12.227 -24.5 1 94.56 65 ASN B N 1
ATOM 3904 C CA . ASN B 1 65 ? -8.914 10.883 -24.422 1 94.56 65 ASN B CA 1
ATOM 3905 C C . ASN B 1 65 ? -7.418 10.906 -24.125 1 94.56 65 ASN B C 1
ATOM 3907 O O . ASN B 1 65 ? -6.629 10.258 -24.828 1 94.56 65 ASN B O 1
ATOM 3911 N N . ILE B 1 66 ? -7.035 11.734 -23.203 1 96.06 66 ILE B N 1
ATOM 3912 C CA . ILE B 1 66 ? -5.648 11.844 -22.766 1 96.06 66 ILE B CA 1
ATOM 3913 C C . ILE B 1 66 ? -5.48 11.148 -21.406 1 96.06 66 ILE B C 1
ATOM 3915 O O . ILE B 1 66 ? -6.223 11.43 -20.469 1 96.06 66 ILE B O 1
ATOM 3919 N N . PRO B 1 67 ? -4.523 10.18 -21.266 1 95.94 67 PRO B N 1
ATOM 3920 C CA . PRO B 1 67 ? -4.281 9.555 -19.969 1 95.94 67 PRO B CA 1
ATOM 3921 C C . PRO B 1 67 ? -3.828 10.555 -18.906 1 95.94 67 PRO B C 1
ATOM 3923 O O . PRO B 1 67 ? -3.225 11.578 -19.234 1 95.94 67 PRO B O 1
ATOM 3926 N N . LEU B 1 68 ? -4.125 10.203 -17.625 1 96.62 68 LEU B N 1
ATOM 3927 C CA . LEU B 1 68 ? -3.904 11.148 -16.531 1 96.62 68 LEU B CA 1
ATOM 3928 C C . LEU B 1 68 ? -2.922 10.578 -15.516 1 96.62 68 LEU B C 1
ATOM 3930 O O . LEU B 1 68 ? -2.947 9.383 -15.227 1 96.62 68 LEU B O 1
ATOM 3934 N N . THR B 1 69 ? -2.068 11.352 -15.008 1 97.31 69 THR B N 1
ATOM 3935 C CA . THR B 1 69 ? -1.299 11.133 -13.789 1 97.31 69 THR B CA 1
ATOM 3936 C C . THR B 1 69 ? -1.533 12.266 -12.789 1 97.31 69 THR B C 1
ATOM 3938 O O . THR B 1 69 ? -1.446 13.445 -13.148 1 97.31 69 THR B O 1
ATOM 3941 N N . GLU B 1 70 ? -1.887 11.914 -11.602 1 97.31 70 GLU B N 1
ATOM 3942 C CA . GLU B 1 70 ? -2.207 12.922 -10.594 1 97.31 70 GLU B CA 1
ATOM 3943 C C . GLU B 1 70 ? -1.093 13.039 -9.555 1 97.31 70 GLU B C 1
ATOM 3945 O O . GLU B 1 70 ? -0.55 12.023 -9.109 1 97.31 70 GLU B O 1
ATOM 3950 N N . LEU B 1 71 ? -0.693 14.25 -9.305 1 97.38 71 LEU B N 1
ATOM 3951 C CA . LEU B 1 71 ? 0.169 14.586 -8.172 1 97.38 71 LEU B CA 1
ATOM 3952 C C . LEU B 1 71 ? -0.658 15 -6.965 1 97.38 71 LEU B C 1
ATOM 3954 O O . LEU B 1 71 ? -1.497 15.898 -7.062 1 97.38 71 LEU B O 1
ATOM 3958 N N . LEU B 1 72 ? -0.476 14.336 -5.855 1 97 72 LEU B N 1
ATOM 3959 C CA . LEU B 1 72 ? -1.2 14.656 -4.633 1 97 72 LEU B CA 1
ATOM 3960 C C . LEU B 1 72 ? -0.282 15.328 -3.619 1 97 72 LEU B C 1
ATOM 3962 O O . LEU B 1 72 ? 0.423 14.656 -2.865 1 97 72 LEU B O 1
ATOM 3966 N N . PRO B 1 73 ? -0.299 16.656 -3.533 1 95 73 PRO B N 1
ATOM 3967 C CA . PRO B 1 73 ? 0.542 17.375 -2.576 1 95 73 PRO B CA 1
ATOM 3968 C C . PRO B 1 73 ? -0.086 17.469 -1.188 1 95 73 PRO B C 1
ATOM 3970 O O . PRO B 1 73 ? -0.11 18.547 -0.583 1 95 73 PRO B O 1
ATOM 3973 N N . LEU B 1 74 ? -0.649 16.359 -0.68 1 95.19 74 LEU B N 1
ATOM 3974 C CA . LEU B 1 74 ? -1.276 16.203 0.628 1 95.19 74 LEU B CA 1
ATOM 3975 C C . LEU B 1 74 ? -1.018 14.812 1.192 1 95.19 74 LEU B C 1
ATOM 3977 O O . LEU B 1 74 ? -0.448 13.961 0.51 1 95.19 74 LEU B O 1
ATOM 3981 N N . SER B 1 75 ? -1.45 14.68 2.406 1 95.81 75 SER B N 1
ATOM 3982 C CA . SER B 1 75 ? -1.403 13.367 3.041 1 95.81 75 SER B CA 1
ATOM 3983 C C . SER B 1 75 ? -2.336 12.383 2.342 1 95.81 75 SER B C 1
ATOM 3985 O O . SER B 1 75 ? -3.375 12.773 1.807 1 95.81 75 SER B O 1
ATOM 3987 N N . PRO B 1 76 ? -1.937 11.086 2.328 1 96.69 76 PRO B N 1
ATOM 3988 C CA . PRO B 1 76 ? -2.809 10.102 1.684 1 96.69 76 PRO B CA 1
ATOM 3989 C C . PRO B 1 76 ? -4.172 9.984 2.363 1 96.69 76 PRO B C 1
ATOM 3991 O O . PRO B 1 76 ? -5.113 9.438 1.78 1 96.69 76 PRO B O 1
ATOM 3994 N N . ASN B 1 77 ? -4.309 10.453 3.557 1 95.94 77 ASN B N 1
ATOM 3995 C CA . ASN B 1 77 ? -5.586 10.422 4.258 1 95.94 77 ASN B CA 1
ATOM 3996 C C . ASN B 1 77 ? -6.398 11.688 3.988 1 95.94 77 ASN B C 1
ATOM 3998 O O . ASN B 1 77 ? -7.309 12.016 4.75 1 95.94 77 ASN B O 1
ATOM 4002 N N . SER B 1 78 ? -6.062 12.438 2.971 1 93.94 78 SER B N 1
ATOM 4003 C CA . SER B 1 78 ? -6.777 13.641 2.561 1 93.94 78 SER B CA 1
ATOM 4004 C C . SER B 1 78 ? -8.086 13.297 1.859 1 93.94 78 SER B C 1
ATOM 4006 O O . SER B 1 78 ? -8.352 12.133 1.568 1 93.94 78 SER B O 1
ATOM 4008 N N . PRO B 1 79 ? -8.914 14.281 1.565 1 87.56 79 PRO B N 1
ATOM 4009 C CA . PRO B 1 79 ? -10.18 14.023 0.868 1 87.56 79 PRO B CA 1
ATOM 4010 C C . PRO B 1 79 ? -9.977 13.398 -0.511 1 87.56 79 PRO B C 1
ATOM 4012 O O . PRO B 1 79 ? -10.875 12.734 -1.03 1 87.56 79 PRO B O 1
ATOM 4015 N N . ALA B 1 80 ? -8.82 13.633 -1.096 1 85.12 80 ALA B N 1
ATOM 4016 C CA . ALA B 1 80 ? -8.516 13.023 -2.385 1 85.12 80 ALA B CA 1
ATOM 4017 C C . ALA B 1 80 ? -8.57 11.5 -2.293 1 85.12 80 ALA B C 1
ATOM 4019 O O . ALA B 1 80 ? -8.688 10.812 -3.311 1 85.12 80 ALA B O 1
ATOM 4020 N N . ALA B 1 81 ? -8.43 10.977 -1.088 1 85.94 81 ALA B N 1
ATOM 4021 C CA . ALA B 1 81 ? -8.492 9.531 -0.864 1 85.94 81 ALA B CA 1
ATOM 4022 C C . ALA B 1 81 ? -9.82 8.961 -1.347 1 85.94 81 ALA B C 1
ATOM 4024 O O . ALA B 1 81 ? -9.883 7.824 -1.815 1 85.94 81 ALA B O 1
ATOM 4025 N N . SER B 1 82 ? -10.836 9.781 -1.249 1 86.88 82 SER B N 1
ATOM 4026 C CA . SER B 1 82 ? -12.164 9.32 -1.657 1 86.88 82 SER B CA 1
ATOM 4027 C C . SER B 1 82 ? -12.25 9.156 -3.17 1 86.88 82 SER B C 1
ATOM 4029 O O . SER B 1 82 ? -12.977 8.289 -3.664 1 86.88 82 SER B O 1
ATOM 4031 N N . PHE B 1 83 ? -11.508 9.977 -3.852 1 90.88 83 PHE B N 1
ATOM 4032 C CA . PHE B 1 83 ? -11.523 9.898 -5.309 1 90.88 83 PHE B CA 1
ATOM 4033 C C . PHE B 1 83 ? -10.797 8.648 -5.793 1 90.88 83 PHE B C 1
ATOM 4035 O O . PHE B 1 83 ? -11.195 8.047 -6.793 1 90.88 83 PHE B O 1
ATOM 4042 N N . HIS B 1 84 ? -9.867 8.227 -5.094 1 94.25 84 HIS B N 1
ATOM 4043 C CA . HIS B 1 84 ? -8.961 7.207 -5.613 1 94.25 84 HIS B CA 1
ATOM 4044 C C . HIS B 1 84 ? -9.039 5.926 -4.789 1 94.25 84 HIS B C 1
ATOM 4046 O O . HIS B 1 84 ? -8.156 5.07 -4.875 1 94.25 84 HIS B O 1
ATOM 4052 N N . MET B 1 85 ? -9.992 5.824 -3.986 1 93.81 85 MET B N 1
ATOM 4053 C CA . MET B 1 85 ? -10.234 4.633 -3.178 1 93.81 85 MET B CA 1
ATOM 4054 C C . MET B 1 85 ? -9 4.258 -2.369 1 93.81 85 MET B C 1
ATOM 4056 O O . MET B 1 85 ? -8.641 3.084 -2.289 1 93.81 85 MET B O 1
ATOM 4060 N N . ILE B 1 86 ? -8.266 5.246 -1.902 1 96 86 ILE B N 1
ATOM 4061 C CA . ILE B 1 86 ? -7.188 4.938 -0.965 1 96 86 ILE B CA 1
ATOM 4062 C C . ILE B 1 86 ? -7.766 4.262 0.278 1 96 86 ILE B C 1
ATOM 4064 O O . ILE B 1 86 ? -8.695 4.781 0.898 1 96 86 ILE B O 1
ATOM 4068 N N . PRO B 1 87 ? -7.211 3.098 0.623 1 95 87 PRO B N 1
ATOM 4069 C CA . PRO B 1 87 ? -7.754 2.434 1.811 1 95 87 PRO B CA 1
ATOM 4070 C C . PRO B 1 87 ? -7.59 3.27 3.08 1 95 87 PRO B C 1
ATOM 4072 O O . PRO B 1 87 ? -6.5 3.77 3.357 1 95 87 PRO B O 1
ATOM 4075 N N . MET B 1 88 ? -8.711 3.381 3.822 1 94.12 88 MET B N 1
ATOM 4076 C CA . MET B 1 88 ? -8.734 4.191 5.035 1 94.12 88 MET B CA 1
ATOM 4077 C C . MET B 1 88 ? -9.312 3.404 6.207 1 94.12 88 MET B C 1
ATOM 4079 O O . MET B 1 88 ? -10.484 3.57 6.551 1 94.12 88 MET B O 1
ATOM 4083 N N . PRO B 1 89 ? -8.562 2.533 6.793 1 96.31 89 PRO B N 1
ATOM 4084 C CA . PRO B 1 89 ? -9.062 1.971 8.047 1 96.31 89 PRO B CA 1
ATOM 4085 C C . PRO B 1 89 ? -9.336 3.037 9.109 1 96.31 89 PRO B C 1
ATOM 4087 O O . PRO B 1 89 ? -8.406 3.461 9.805 1 96.31 89 PRO B O 1
ATOM 4090 N N . LEU B 1 90 ? -10.508 3.361 9.336 1 96.69 90 LEU B N 1
ATOM 4091 C CA . LEU B 1 90 ? -10.906 4.535 10.102 1 96.69 90 LEU B CA 1
ATOM 4092 C C . LEU B 1 90 ? -10.641 4.336 11.586 1 96.69 90 LEU B C 1
ATOM 4094 O O . LEU B 1 90 ? -10.711 5.285 12.367 1 96.69 90 LEU B O 1
ATOM 4098 N N . SER B 1 91 ? -10.32 3.129 11.93 1 97.56 91 SER B N 1
ATOM 4099 C CA . SER B 1 91 ? -10.008 2.834 13.32 1 97.56 91 SER B CA 1
ATOM 4100 C C . SER B 1 91 ? -8.672 3.441 13.734 1 97.56 91 SER B C 1
ATOM 4102 O O . SER B 1 91 ? -8.445 3.736 14.906 1 97.56 91 SER B O 1
ATOM 4104 N N . TYR B 1 92 ? -7.77 3.637 12.75 1 97.88 92 TYR B N 1
ATOM 4105 C CA . TYR B 1 92 ? -6.461 4.125 13.18 1 97.88 92 TYR B CA 1
ATOM 4106 C C . TYR B 1 92 ? -5.887 5.105 12.164 1 97.88 92 TYR B C 1
ATOM 4108 O O . TYR B 1 92 ? -4.789 5.637 12.359 1 97.88 92 TYR B O 1
ATOM 4116 N N . VAL B 1 93 ? -6.523 5.305 11.094 1 97.75 93 VAL B N 1
ATOM 4117 C CA . VAL B 1 93 ? -6.137 6.336 10.141 1 97.75 93 VAL B CA 1
ATOM 4118 C C . VAL B 1 93 ? -7.043 7.559 10.297 1 97.75 93 VAL B C 1
ATOM 4120 O O . VAL B 1 93 ? -8.219 7.52 9.922 1 97.75 93 VAL B O 1
ATOM 4123 N N . PRO B 1 94 ? -6.512 8.578 10.805 1 97.25 94 PRO B N 1
ATOM 4124 C CA . PRO B 1 94 ? -7.324 9.781 10.977 1 97.25 94 PRO B CA 1
ATOM 4125 C C . PRO B 1 94 ? -7.539 10.539 9.664 1 97.25 94 PRO B C 1
ATOM 4127 O O . PRO B 1 94 ? -6.617 10.641 8.852 1 97.25 94 PRO B O 1
ATOM 4130 N N . LEU B 1 95 ? -8.758 10.945 9.43 1 95.38 95 LEU B N 1
ATOM 4131 C CA . LEU B 1 95 ? -8.984 11.797 8.266 1 95.38 95 LEU B CA 1
ATOM 4132 C C . LEU B 1 95 ? -8.273 13.133 8.422 1 95.38 95 LEU B C 1
ATOM 4134 O O . LEU B 1 95 ? -8.188 13.672 9.531 1 95.38 95 LEU B O 1
ATOM 4138 N N . LEU B 1 96 ? -7.992 13.508 7.164 1 91.31 96 LEU B N 1
ATOM 4139 C CA . LEU B 1 96 ? -7.391 14.836 7.168 1 91.31 96 LEU B CA 1
ATOM 4140 C C . LEU B 1 96 ? -8.375 15.883 7.684 1 91.31 96 LEU B C 1
ATOM 4142 O O . LEU B 1 96 ? -9.586 15.766 7.449 1 91.31 96 LEU B O 1
ATOM 4146 N N . LEU B 1 97 ? -8.172 16.75 8.625 1 88.38 97 LEU B N 1
ATOM 4147 C CA . LEU B 1 97 ? -8.945 17.875 9.148 1 88.38 97 LEU B CA 1
ATOM 4148 C C . LEU B 1 97 ? -9.523 17.547 10.523 1 88.38 97 LEU B C 1
ATOM 4150 O O . LEU B 1 97 ? -10.148 18.406 11.156 1 88.38 97 LEU B O 1
ATOM 4154 N N . THR B 1 98 ? -9.398 16.266 10.891 1 91.81 98 THR B N 1
ATOM 4155 C CA . THR B 1 98 ? -9.914 15.93 12.211 1 91.81 98 THR B CA 1
ATOM 4156 C C . THR B 1 98 ? -8.961 16.391 13.305 1 91.81 98 THR B C 1
ATOM 4158 O O . THR B 1 98 ? -9.359 16.562 14.453 1 91.81 98 THR B O 1
ATOM 4161 N N . GLY B 1 99 ? -7.719 16.469 12.945 1 92.38 99 GLY B N 1
ATOM 4162 C CA . GLY B 1 99 ? -6.703 16.797 13.93 1 92.38 99 GLY B CA 1
ATOM 4163 C C . GLY B 1 99 ? -6.395 15.656 14.883 1 92.38 99 GLY B C 1
ATOM 4164 O O . GLY B 1 99 ? -5.887 15.875 15.984 1 92.38 99 GLY B O 1
ATOM 4165 N N . PHE B 1 100 ? -6.742 14.438 14.5 1 96.19 100 PHE B N 1
ATOM 4166 C CA . PHE B 1 100 ? -6.48 13.273 15.336 1 96.19 100 PHE B CA 1
ATOM 4167 C C . PHE B 1 100 ? -5.168 12.609 14.953 1 96.19 100 PHE B C 1
ATOM 4169 O O . PHE B 1 100 ? -4.539 12.992 13.961 1 96.19 100 PHE B O 1
ATOM 4176 N N . THR B 1 101 ? -4.719 11.742 15.812 1 96.94 101 THR B N 1
ATOM 4177 C CA . THR B 1 101 ? -3.561 10.906 15.539 1 96.94 101 THR B CA 1
ATOM 4178 C C . THR B 1 101 ? -3.994 9.477 15.211 1 96.94 101 THR B C 1
ATOM 4180 O O . THR B 1 101 ? -5.191 9.18 15.164 1 96.94 101 THR B O 1
ATOM 4183 N N . ASP B 1 102 ? -3.051 8.586 14.914 1 97.19 102 ASP B N 1
ATOM 4184 C CA . ASP B 1 102 ? -3.373 7.199 14.594 1 97.19 102 ASP B CA 1
ATOM 4185 C C . ASP B 1 102 ? -3.715 6.406 15.859 1 97.19 102 ASP B C 1
ATOM 4187 O O . ASP B 1 102 ? -4.062 5.227 15.781 1 97.19 102 ASP B O 1
ATOM 4191 N N . LYS B 1 103 ? -3.605 6.992 16.984 1 97.38 103 LYS B N 1
ATOM 4192 C CA . LYS B 1 103 ? -4.062 6.445 18.25 1 97.38 103 LYS B CA 1
ATOM 4193 C C . LYS B 1 103 ? -5.312 7.172 18.75 1 97.38 103 LYS B C 1
ATOM 4195 O O . LYS B 1 103 ? -5.223 8.102 19.547 1 97.38 103 LYS B O 1
ATOM 4200 N N . MET B 1 104 ? -6.383 6.668 18.391 1 97.44 104 MET B N 1
ATOM 4201 C CA . MET B 1 104 ? -7.637 7.375 18.641 1 97.44 104 MET B CA 1
ATOM 4202 C C . MET B 1 104 ? -8.391 6.754 19.812 1 97.44 104 MET B C 1
ATOM 4204 O O . MET B 1 104 ? -8.398 5.531 19.969 1 97.44 104 MET B O 1
ATOM 4208 N N . THR B 1 105 ? -9.07 7.621 20.562 1 97.38 105 THR B N 1
ATOM 4209 C CA . THR B 1 105 ? -10.023 7.176 21.562 1 97.38 105 THR B CA 1
ATOM 4210 C C . THR B 1 105 ? -11.328 6.723 20.922 1 97.38 105 THR B C 1
ATOM 4212 O O . THR B 1 105 ? -11.508 6.871 19.703 1 97.38 105 THR B O 1
ATOM 4215 N N . PHE B 1 106 ? -12.227 6.184 21.797 1 97.5 106 PHE B N 1
ATOM 4216 C CA . PHE B 1 106 ? -13.523 5.734 21.312 1 97.5 106 PHE B CA 1
ATOM 4217 C C . PHE B 1 106 ? -14.281 6.887 20.656 1 97.5 106 PHE B C 1
ATOM 4219 O O . PHE B 1 106 ? -14.773 6.754 19.531 1 97.5 106 PHE B O 1
ATOM 4226 N N . VAL B 1 107 ? -14.32 8.016 21.297 1 97.75 107 VAL B N 1
ATOM 4227 C CA . VAL B 1 107 ? -15.062 9.172 20.812 1 97.75 107 VAL B CA 1
ATOM 4228 C C . VAL B 1 107 ? -14.422 9.695 19.531 1 97.75 107 VAL B C 1
ATOM 4230 O O . VAL B 1 107 ? -15.117 10.117 18.609 1 97.75 107 VAL B O 1
ATOM 4233 N N . GLU B 1 108 ? -13.133 9.703 19.453 1 97.88 108 GLU B N 1
ATOM 4234 C CA . GLU B 1 108 ? -12.43 10.148 18.25 1 97.88 108 GLU B CA 1
ATOM 4235 C C . GLU B 1 108 ? -12.734 9.242 17.062 1 97.88 108 GLU B C 1
ATOM 4237 O O . GLU B 1 108 ? -12.875 9.719 15.93 1 97.88 108 GLU B O 1
ATOM 4242 N N . ARG B 1 109 ? -12.797 7.914 17.312 1 98.12 109 ARG B N 1
ATOM 4243 C CA . ARG B 1 109 ? -13.133 6.988 16.234 1 98.12 109 ARG B CA 1
ATOM 4244 C C . ARG B 1 109 ? -14.555 7.227 15.742 1 98.12 109 ARG B C 1
ATOM 4246 O O . ARG B 1 109 ? -14.82 7.148 14.539 1 98.12 109 ARG B O 1
ATOM 4253 N N . VAL B 1 110 ? -15.453 7.52 16.656 1 97.62 110 VAL B N 1
ATOM 4254 C CA . VAL B 1 110 ? -16.812 7.859 16.266 1 97.62 110 VAL B CA 1
ATOM 4255 C C . VAL B 1 110 ? -16.812 9.109 15.398 1 97.62 110 VAL B C 1
ATOM 4257 O O . VAL B 1 110 ? -17.438 9.141 14.336 1 97.62 110 VAL B O 1
ATOM 4260 N N . THR B 1 111 ? -16.078 10.117 15.867 1 97.5 111 THR B N 1
ATOM 4261 C CA . THR B 1 111 ? -15.992 11.383 15.148 1 97.5 111 THR B CA 1
ATOM 4262 C C . THR B 1 111 ? -15.328 11.188 13.789 1 97.5 111 THR B C 1
ATOM 4264 O O . THR B 1 111 ? -15.758 11.766 12.789 1 97.5 111 THR B O 1
ATOM 4267 N N . ASN B 1 112 ? -14.281 10.391 13.781 1 97.5 112 ASN B N 1
ATOM 4268 C CA . ASN B 1 112 ? -13.586 10.094 12.531 1 97.5 112 ASN B CA 1
ATOM 4269 C C . ASN B 1 112 ? -14.523 9.445 11.516 1 97.5 112 ASN B C 1
ATOM 4271 O O . ASN B 1 112 ? -14.492 9.789 10.336 1 97.5 112 ASN B O 1
ATOM 4275 N N . LEU B 1 113 ? -15.297 8.539 11.977 1 96.69 113 LEU B N 1
ATOM 4276 C CA . LEU B 1 113 ? -16.281 7.898 11.117 1 96.69 113 LEU B CA 1
ATOM 4277 C C . LEU B 1 113 ? -17.281 8.922 10.578 1 96.69 113 LEU B C 1
ATOM 4279 O O . LEU B 1 113 ? -17.625 8.891 9.398 1 96.69 113 LEU B O 1
ATOM 4283 N N . ALA B 1 114 ? -17.766 9.75 11.438 1 95.31 114 ALA B N 1
ATOM 4284 C CA . ALA B 1 114 ? -18.703 10.797 11.031 1 95.31 114 ALA B CA 1
ATOM 4285 C C . ALA B 1 114 ? -18.078 11.711 9.977 1 95.31 114 ALA B C 1
ATOM 4287 O O . ALA B 1 114 ? -18.734 12.07 9 1 95.31 114 ALA B O 1
ATOM 4288 N N . PHE B 1 115 ? -16.844 12.133 10.219 1 94 115 PHE B N 1
ATOM 4289 C CA . PHE B 1 115 ? -16.125 12.969 9.258 1 94 115 PHE B CA 1
ATOM 4290 C C . PHE B 1 115 ? -16 12.266 7.91 1 94 115 PHE B C 1
ATOM 4292 O O . PHE B 1 115 ? -16.094 12.906 6.859 1 94 115 PHE B O 1
ATOM 4299 N N . TYR B 1 116 ? -15.766 10.984 7.957 1 94.31 116 TYR B N 1
ATOM 4300 C CA . TYR B 1 116 ? -15.633 10.195 6.738 1 94.31 116 TYR B CA 1
ATOM 4301 C C . TYR B 1 116 ? -16.906 10.281 5.895 1 94.31 116 TYR B C 1
ATOM 4303 O O . TYR B 1 116 ? -16.844 10.578 4.699 1 94.31 116 TYR B O 1
ATOM 4311 N N . PHE B 1 117 ? -18.016 10.07 6.461 1 92.81 117 PHE B N 1
ATOM 4312 C CA . PHE B 1 117 ? -19.281 10.109 5.73 1 92.81 117 PHE B CA 1
ATOM 4313 C C . PHE B 1 117 ? -19.625 11.539 5.336 1 92.81 117 PHE B C 1
ATOM 4315 O O . PHE B 1 117 ? -20.203 11.766 4.27 1 92.81 117 PHE B O 1
ATOM 4322 N N . GLY B 1 118 ? -19.344 12.477 6.25 1 92.06 118 GLY B N 1
ATOM 4323 C CA . GLY B 1 118 ? -19.531 13.875 5.898 1 92.06 118 GLY B CA 1
ATOM 4324 C C . GLY B 1 118 ? -18.75 14.297 4.672 1 92.06 118 GLY B C 1
ATOM 4325 O O . GLY B 1 118 ? -19.266 15 3.803 1 92.06 118 GLY B O 1
ATOM 4326 N N . GLN B 1 119 ? -17.562 13.914 4.66 1 91.81 119 GLN B N 1
ATOM 4327 C CA . GLN B 1 119 ? -16.719 14.211 3.516 1 91.81 119 GLN B CA 1
ATOM 4328 C C . GLN B 1 119 ? -17.266 13.586 2.238 1 91.81 119 GLN B C 1
ATOM 4330 O O . GLN B 1 119 ? -17.281 14.227 1.184 1 91.81 119 GLN B O 1
ATOM 4335 N N . LYS B 1 120 ? -17.625 12.367 2.291 1 91.44 120 LYS B N 1
ATOM 4336 C CA . LYS B 1 120 ? -18.203 11.695 1.127 1 91.44 120 LYS B CA 1
ATOM 4337 C C . LYS B 1 120 ? -19.422 12.438 0.617 1 91.44 120 LYS B C 1
ATOM 4339 O O . LYS B 1 120 ? -19.609 12.586 -0.593 1 91.44 120 LYS B O 1
ATOM 4344 N N . LEU B 1 121 ? -20.25 12.828 1.542 1 90.94 121 LEU B N 1
ATOM 4345 C CA . LEU B 1 121 ? -21.438 13.594 1.181 1 90.94 121 LEU B CA 1
ATOM 4346 C C . LEU B 1 121 ? -21.062 14.922 0.54 1 90.94 121 LEU B C 1
ATOM 4348 O O . LEU B 1 121 ? -21.641 15.32 -0.471 1 90.94 121 LEU B O 1
ATOM 4352 N N . PHE B 1 122 ? -20.125 15.594 1.132 1 90.31 122 PHE B N 1
ATOM 4353 C CA . PHE B 1 122 ? -19.656 16.859 0.594 1 90.31 122 PHE B CA 1
ATOM 4354 C C . PHE B 1 122 ? -19.156 16.688 -0.835 1 90.31 122 PHE B C 1
ATOM 4356 O O . PHE B 1 122 ? -19.516 17.469 -1.723 1 90.31 122 PHE B O 1
ATOM 4363 N N . ILE B 1 123 ? -18.344 15.734 -1.076 1 91.81 123 ILE B N 1
ATOM 4364 C CA . ILE B 1 123 ? -17.766 15.484 -2.393 1 91.81 123 ILE B CA 1
ATOM 4365 C C . ILE B 1 123 ? -18.875 15.148 -3.389 1 91.81 123 ILE B C 1
ATOM 4367 O O . ILE B 1 123 ? -18.875 15.656 -4.516 1 91.81 123 ILE B O 1
ATOM 4371 N N . SER B 1 124 ? -19.797 14.375 -3.002 1 91.81 124 SER B N 1
ATOM 4372 C CA . SER B 1 124 ? -20.891 13.992 -3.875 1 91.81 124 SER B CA 1
ATOM 4373 C C . SER B 1 124 ? -21.703 15.219 -4.301 1 91.81 124 SER B C 1
ATOM 4375 O O . SER B 1 124 ? -22.016 15.375 -5.484 1 91.81 124 SER B O 1
ATOM 4377 N N . MET B 1 125 ? -21.953 16.109 -3.383 1 91.69 125 MET B N 1
ATOM 4378 C CA . MET B 1 125 ? -22.859 17.219 -3.627 1 91.69 125 MET B CA 1
ATOM 4379 C C . MET B 1 125 ? -22.109 18.391 -4.254 1 91.69 125 MET B C 1
ATOM 4381 O O . MET B 1 125 ? -22.641 19.062 -5.148 1 91.69 125 MET B O 1
ATOM 4385 N N . ALA B 1 126 ? -20.922 18.656 -3.781 1 91.12 126 ALA B N 1
ATOM 4386 C CA . ALA B 1 126 ? -20.219 19.875 -4.164 1 91.12 126 ALA B CA 1
ATOM 4387 C C . ALA B 1 126 ? -19.344 19.656 -5.398 1 91.12 126 ALA B C 1
ATOM 4389 O O . ALA B 1 126 ? -19.016 20.594 -6.117 1 91.12 126 ALA B O 1
ATOM 4390 N N . ILE B 1 127 ? -19.047 18.422 -5.648 1 93.56 127 ILE B N 1
ATOM 4391 C CA . ILE B 1 127 ? -18.109 18.188 -6.742 1 93.56 127 ILE B CA 1
ATOM 4392 C C . ILE B 1 127 ? -18.75 17.25 -7.77 1 93.56 127 ILE B C 1
ATOM 4394 O O . ILE B 1 127 ? -19.047 17.672 -8.891 1 93.56 127 ILE B O 1
ATOM 4398 N N . ASN B 1 128 ? -19.125 16.031 -7.375 1 94.31 128 ASN B N 1
ATOM 4399 C CA . ASN B 1 128 ? -19.578 15.016 -8.32 1 94.31 128 ASN B CA 1
ATOM 4400 C C . ASN B 1 128 ? -20.828 15.477 -9.086 1 94.31 128 ASN B C 1
ATOM 4402 O O . ASN B 1 128 ? -20.875 15.383 -10.312 1 94.31 128 ASN B O 1
ATOM 4406 N N . LYS B 1 129 ? -21.812 16 -8.383 1 94.81 129 LYS B N 1
ATOM 4407 C CA . LYS B 1 129 ? -23.062 16.375 -9.016 1 94.81 129 LYS B CA 1
ATOM 4408 C C . LYS B 1 129 ? -22.859 17.5 -10.031 1 94.81 129 LYS B C 1
ATOM 4410 O O . LYS B 1 129 ? -23.25 17.375 -11.195 1 94.81 129 LYS B O 1
ATOM 4415 N N . PRO B 1 130 ? -22.203 18.594 -9.594 1 95.56 130 PRO B N 1
ATOM 4416 C CA . PRO B 1 130 ? -21.984 19.641 -10.578 1 95.56 130 PRO B CA 1
ATOM 4417 C C . PRO B 1 130 ? -21.125 19.188 -11.75 1 95.56 130 PRO B C 1
ATOM 4419 O O . PRO B 1 130 ? -21.344 19.609 -12.891 1 95.56 130 PRO B O 1
ATOM 4422 N N . MET B 1 131 ? -20.125 18.391 -11.562 1 96.94 131 MET B N 1
ATOM 4423 C CA . MET B 1 131 ? -19.266 17.922 -12.641 1 96.94 131 MET B CA 1
ATOM 4424 C C . MET B 1 131 ? -20.016 16.984 -13.586 1 96.94 131 MET B C 1
ATOM 4426 O O . MET B 1 131 ? -19.766 16.984 -14.789 1 96.94 131 MET B O 1
ATOM 4430 N N . ASN B 1 132 ? -20.875 16.141 -13.055 1 97.69 132 ASN B N 1
ATOM 4431 C CA . ASN B 1 132 ? -21.719 15.312 -13.906 1 97.69 132 ASN B CA 1
ATOM 4432 C C . ASN B 1 132 ? -22.625 16.172 -14.797 1 97.69 132 ASN B C 1
ATOM 4434 O O . ASN B 1 132 ? -22.859 15.828 -15.953 1 97.69 132 ASN B O 1
ATOM 4438 N N . ALA B 1 133 ? -23.141 17.266 -14.242 1 96.94 133 ALA B N 1
ATOM 4439 C CA . ALA B 1 133 ? -23.938 18.203 -15.039 1 96.94 133 ALA B CA 1
ATOM 4440 C C . ALA B 1 133 ? -23.109 18.781 -16.188 1 96.94 133 ALA B C 1
ATOM 4442 O O . ALA B 1 133 ? -23.625 18.953 -17.297 1 96.94 133 ALA B O 1
ATOM 4443 N N . LEU B 1 134 ? -21.891 19.125 -15.898 1 97.62 134 LEU B N 1
ATOM 4444 C CA . LEU B 1 134 ? -21 19.641 -16.938 1 97.62 134 LEU B CA 1
ATOM 4445 C C . LEU B 1 134 ? -20.766 18.578 -18.016 1 97.62 134 LEU B C 1
ATOM 4447 O O . LEU B 1 134 ? -20.688 18.906 -19.203 1 97.62 134 LEU B O 1
ATOM 4451 N N . LYS B 1 135 ? -20.562 17.328 -17.625 1 98.06 135 LYS B N 1
ATOM 4452 C CA . LYS B 1 135 ? -20.375 16.25 -18.578 1 98.06 135 LYS B CA 1
ATOM 4453 C C . LYS B 1 135 ? -21.578 16.141 -19.531 1 98.06 135 LYS B C 1
ATOM 4455 O O . LYS B 1 135 ? -21.406 15.953 -20.734 1 98.06 135 LYS B O 1
ATOM 4460 N N . VAL B 1 136 ? -22.797 16.281 -19.031 1 97.88 136 VAL B N 1
ATOM 4461 C CA . VAL B 1 136 ? -24 16.25 -19.844 1 97.88 136 VAL B CA 1
ATOM 4462 C C . VAL B 1 136 ? -24.031 17.469 -20.766 1 97.88 136 VAL B C 1
ATOM 4464 O O . VAL B 1 136 ? -24.266 17.328 -21.969 1 97.88 136 VAL B O 1
ATOM 4467 N N . LYS B 1 137 ? -23.766 18.609 -20.188 1 97.62 137 LYS B N 1
ATOM 4468 C CA . LYS B 1 137 ? -23.828 19.859 -20.922 1 97.62 137 LYS B CA 1
ATOM 4469 C C . LYS B 1 137 ? -22.875 19.844 -22.109 1 97.62 137 LYS B C 1
ATOM 4471 O O . LYS B 1 137 ? -23.203 20.328 -23.203 1 97.62 137 LYS B O 1
ATOM 4476 N N . TYR B 1 138 ? -21.719 19.312 -21.938 1 97.19 138 TYR B N 1
ATOM 4477 C CA . TYR B 1 138 ? -20.688 19.375 -22.969 1 97.19 138 TYR B CA 1
ATOM 4478 C C . TYR B 1 138 ? -20.516 18.016 -23.641 1 97.19 138 TYR B C 1
ATOM 4480 O O . TYR B 1 138 ? -19.562 17.812 -24.391 1 97.19 138 TYR B O 1
ATOM 4488 N N . ASN B 1 139 ? -21.312 17.016 -23.344 1 97.38 139 ASN B N 1
ATOM 4489 C CA . ASN B 1 139 ? -21.359 15.688 -23.953 1 97.38 139 ASN B CA 1
ATOM 4490 C C . ASN B 1 139 ? -20.016 14.977 -23.828 1 97.38 139 ASN B C 1
ATOM 4492 O O . ASN B 1 139 ? -19.453 14.531 -24.828 1 97.38 139 ASN B O 1
ATOM 4496 N N . ILE B 1 140 ? -19.547 14.93 -22.594 1 97.88 140 ILE B N 1
ATOM 4497 C CA . ILE B 1 140 ? -18.281 14.266 -22.297 1 97.88 140 ILE B CA 1
ATOM 4498 C C . ILE B 1 140 ? -18.547 12.883 -21.719 1 97.88 140 ILE B C 1
ATOM 4500 O O . ILE B 1 140 ? -18.797 12.742 -20.516 1 97.88 140 ILE B O 1
ATOM 4504 N N . LYS B 1 141 ? -18.5 11.867 -22.453 1 97 141 LYS B N 1
ATOM 4505 C CA . LYS B 1 141 ? -18.703 10.484 -22.047 1 97 141 LYS B CA 1
ATOM 4506 C C . LYS B 1 141 ? -19.734 10.383 -20.938 1 97 141 LYS B C 1
ATOM 4508 O O . LYS B 1 141 ? -19.453 9.859 -19.859 1 97 141 LYS B O 1
ATOM 4513 N N . VAL B 1 142 ? -20.953 10.688 -21.172 1 96.38 142 VAL B N 1
ATOM 4514 C CA . VAL B 1 142 ? -22.031 10.859 -20.203 1 96.38 142 VAL B CA 1
ATOM 4515 C C . VAL B 1 142 ? -22.391 9.508 -19.594 1 96.38 142 VAL B C 1
ATOM 4517 O O . VAL B 1 142 ? -23 9.445 -18.516 1 96.38 142 VAL B O 1
ATOM 4520 N N . GLU B 1 143 ? -21.906 8.414 -20.172 1 94.75 143 GLU B N 1
ATOM 4521 C CA . GLU B 1 143 ? -22.188 7.078 -19.656 1 94.75 143 GLU B CA 1
ATOM 4522 C C . GLU B 1 143 ? -21.344 6.785 -18.406 1 94.75 143 GLU B C 1
ATOM 4524 O O . GLU B 1 143 ? -21.641 5.855 -17.656 1 94.75 143 GLU B O 1
ATOM 4529 N N . ARG B 1 144 ? -20.297 7.578 -18.281 1 95 144 ARG B N 1
ATOM 4530 C CA . ARG B 1 144 ? -19.438 7.441 -17.109 1 95 144 ARG B CA 1
ATOM 4531 C C . ARG B 1 144 ? -19.641 8.594 -16.125 1 95 144 ARG B C 1
ATOM 4533 O O . ARG B 1 144 ? -19.719 9.75 -16.531 1 95 144 ARG B O 1
ATOM 4540 N N . SER B 1 145 ? -19.766 8.305 -14.82 1 95.44 145 SER B N 1
ATOM 4541 C CA . SER B 1 145 ? -19.875 9.359 -13.82 1 95.44 145 SER B CA 1
ATOM 4542 C C . SER B 1 145 ? -18.547 10.109 -13.656 1 95.44 145 SER B C 1
ATOM 4544 O O . SER B 1 145 ? -17.516 9.641 -14.125 1 95.44 145 SER B O 1
ATOM 4546 N N . PHE B 1 146 ? -18.625 11.352 -13.078 1 96.31 146 PHE B N 1
ATOM 4547 C CA . PHE B 1 146 ? -17.391 12.086 -12.789 1 96.31 146 PHE B CA 1
ATOM 4548 C C . PHE B 1 146 ? -16.516 11.305 -11.812 1 96.31 146 PHE B C 1
ATOM 4550 O O . PHE B 1 146 ? -15.289 11.352 -11.898 1 96.31 146 PHE B O 1
ATOM 4557 N N . GLU B 1 147 ? -17.172 10.562 -10.867 1 93.75 147 GLU B N 1
ATOM 4558 C CA . GLU B 1 147 ? -16.438 9.727 -9.914 1 93.75 147 GLU B CA 1
ATOM 4559 C C . GLU B 1 147 ? -15.562 8.703 -10.633 1 93.75 147 GLU B C 1
ATOM 4561 O O . GLU B 1 147 ? -14.422 8.461 -10.242 1 93.75 147 GLU B O 1
ATOM 4566 N N . GLU B 1 148 ? -16.094 8.125 -11.617 1 93.56 148 GLU B N 1
ATOM 4567 C CA . GLU B 1 148 ? -15.336 7.16 -12.414 1 93.56 148 GLU B CA 1
ATOM 4568 C C . GLU B 1 148 ? -14.211 7.844 -13.188 1 93.56 148 GLU B C 1
ATOM 4570 O O . GLU B 1 148 ? -13.117 7.297 -13.305 1 93.56 148 GLU B O 1
ATOM 4575 N N . ALA B 1 149 ? -14.508 9.031 -13.648 1 95.06 149 ALA B N 1
ATOM 4576 C CA . ALA B 1 149 ? -13.531 9.766 -14.453 1 95.06 149 ALA B CA 1
ATOM 4577 C C . ALA B 1 149 ? -12.328 10.18 -13.602 1 95.06 149 ALA B C 1
ATOM 4579 O O . ALA B 1 149 ? -11.18 10.016 -14.023 1 95.06 149 ALA B O 1
ATOM 4580 N N . ILE B 1 150 ? -12.578 10.734 -12.469 1 95 150 ILE B N 1
ATOM 4581 C CA . ILE B 1 150 ? -11.508 11.266 -11.633 1 95 150 ILE B CA 1
ATOM 4582 C C . ILE B 1 150 ? -10.68 10.125 -11.055 1 95 150 ILE B C 1
ATOM 4584 O O . ILE B 1 150 ? -9.5 10.297 -10.742 1 95 150 ILE B O 1
ATOM 4588 N N . ALA B 1 151 ? -11.273 8.953 -10.898 1 93.56 151 ALA B N 1
ATOM 4589 C CA . ALA B 1 151 ? -10.586 7.777 -10.375 1 93.56 151 ALA B CA 1
ATOM 4590 C C . ALA B 1 151 ? -9.734 7.109 -11.445 1 93.56 151 ALA B C 1
ATOM 4592 O O . ALA B 1 151 ? -8.867 6.293 -11.141 1 93.56 151 ALA B O 1
ATOM 4593 N N . ASP B 1 152 ? -10.023 7.406 -12.641 1 93.38 152 ASP B N 1
ATOM 4594 C CA . ASP B 1 152 ? -9.375 6.754 -13.773 1 93.38 152 ASP B CA 1
ATOM 4595 C C . ASP B 1 152 ? -8.023 7.395 -14.078 1 93.38 152 ASP B C 1
ATOM 4597 O O . ASP B 1 152 ? -7.836 7.984 -15.141 1 93.38 152 ASP B O 1
ATOM 4601 N N . VAL B 1 153 ? -7.113 7.336 -13.164 1 95.5 153 VAL B N 1
ATOM 4602 C CA . VAL B 1 153 ? -5.75 7.816 -13.359 1 95.5 153 VAL B CA 1
ATOM 4603 C C . VAL B 1 153 ? -4.797 6.633 -13.492 1 95.5 153 VAL B C 1
ATOM 4605 O O . VAL B 1 153 ? -5.004 5.586 -12.867 1 95.5 153 VAL B O 1
ATOM 4608 N N . GLU B 1 154 ? -3.789 6.84 -14.266 1 95.19 154 GLU B N 1
ATOM 4609 C CA . GLU B 1 154 ? -2.793 5.785 -14.422 1 95.19 154 GLU B CA 1
ATOM 4610 C C . GLU B 1 154 ? -1.925 5.648 -13.18 1 95.19 154 GLU B C 1
ATOM 4612 O O . GLU B 1 154 ? -1.571 4.539 -12.773 1 95.19 154 GLU B O 1
ATOM 4617 N N . LEU B 1 155 ? -1.555 6.781 -12.617 1 96.94 155 LEU B N 1
ATOM 4618 C CA . LEU B 1 155 ? -0.731 6.84 -11.414 1 96.94 155 LEU B CA 1
ATOM 4619 C C . LEU B 1 155 ? -1.207 7.949 -10.484 1 96.94 155 LEU B C 1
ATOM 4621 O O . LEU B 1 155 ? -1.597 9.023 -10.945 1 96.94 155 LEU B O 1
ATOM 4625 N N . LEU B 1 156 ? -1.233 7.637 -9.305 1 97.62 156 LEU B N 1
ATOM 4626 C CA . LEU B 1 156 ? -1.349 8.641 -8.258 1 97.62 156 LEU B CA 1
ATOM 4627 C C . LEU B 1 156 ? -0.033 8.789 -7.5 1 97.62 156 LEU B C 1
ATOM 4629 O O . LEU B 1 156 ? 0.343 7.914 -6.719 1 97.62 156 LEU B O 1
ATOM 4633 N N . LEU B 1 157 ? 0.666 9.852 -7.75 1 98.12 157 LEU B N 1
ATOM 4634 C CA . LEU B 1 157 ? 1.938 10.117 -7.086 1 98.12 157 LEU B CA 1
ATOM 4635 C C . LEU B 1 157 ? 1.739 11.016 -5.871 1 98.12 157 LEU B C 1
ATOM 4637 O O . LEU B 1 157 ? 1.375 12.188 -6.008 1 98.12 157 LEU B O 1
ATOM 4641 N N . ILE B 1 158 ? 1.949 10.461 -4.719 1 98.25 158 ILE B N 1
ATOM 4642 C CA . ILE B 1 158 ? 1.688 11.156 -3.459 1 98.25 158 ILE B CA 1
ATOM 4643 C C . ILE B 1 158 ? 2.965 11.844 -2.975 1 98.25 158 ILE B C 1
ATOM 4645 O O . ILE B 1 158 ? 3.975 11.18 -2.723 1 98.25 158 ILE B O 1
ATOM 4649 N N . LEU B 1 159 ? 2.893 13.148 -2.842 1 97.88 159 LEU B N 1
ATOM 4650 C CA . LEU B 1 159 ? 4.059 13.93 -2.443 1 97.88 159 LEU B CA 1
ATOM 4651 C C . LEU B 1 159 ? 4.215 13.938 -0.928 1 97.88 159 LEU B C 1
ATOM 4653 O O . LEU B 1 159 ? 4.297 15 -0.312 1 97.88 159 LEU B O 1
ATOM 4657 N N . ALA B 1 160 ? 4.266 12.789 -0.376 1 97.62 160 ALA B N 1
ATOM 4658 C CA . ALA B 1 160 ? 4.371 12.555 1.062 1 97.62 160 ALA B CA 1
ATOM 4659 C C . ALA B 1 160 ? 5.258 11.344 1.353 1 97.62 160 ALA B C 1
ATOM 4661 O O . ALA B 1 160 ? 5.754 10.695 0.429 1 97.62 160 ALA B O 1
ATOM 4662 N N . ASP B 1 161 ? 5.531 11.148 2.604 1 97.88 161 ASP B N 1
ATOM 4663 C CA . ASP B 1 161 ? 6.402 10.078 3.064 1 97.88 161 ASP B CA 1
ATOM 4664 C C . ASP B 1 161 ? 5.969 9.562 4.434 1 97.88 161 ASP B C 1
ATOM 4666 O O . ASP B 1 161 ? 5.578 10.352 5.301 1 97.88 161 ASP B O 1
ATOM 4670 N N . PHE B 1 162 ? 6.121 8.297 4.652 1 97.69 162 PHE B N 1
ATOM 4671 C CA . PHE B 1 162 ? 5.656 7.719 5.902 1 97.69 162 PHE B CA 1
ATOM 4672 C C . PHE B 1 162 ? 6.598 8.07 7.051 1 97.69 162 PHE B C 1
ATOM 4674 O O . PHE B 1 162 ? 6.293 7.805 8.211 1 97.69 162 PHE B O 1
ATOM 4681 N N . ALA B 1 163 ? 7.711 8.703 6.711 1 97.12 163 ALA B N 1
ATOM 4682 C CA . ALA B 1 163 ? 8.523 9.281 7.773 1 97.12 163 ALA B CA 1
ATOM 4683 C C . ALA B 1 163 ? 7.738 10.32 8.562 1 97.12 163 ALA B C 1
ATOM 4685 O O . ALA B 1 163 ? 8.023 10.57 9.742 1 97.12 163 ALA B O 1
ATOM 4686 N N . LEU B 1 164 ? 6.723 10.883 7.922 1 97.38 164 LEU B N 1
ATOM 4687 C CA . LEU B 1 164 ? 5.922 11.914 8.57 1 97.38 164 LEU B CA 1
ATOM 4688 C C . LEU B 1 164 ? 4.461 11.492 8.664 1 97.38 164 LEU B C 1
ATOM 4690 O O . LEU B 1 164 ? 3.748 11.906 9.578 1 97.38 164 LEU B O 1
ATOM 4694 N N . GLU B 1 165 ? 3.994 10.68 7.738 1 97.88 165 GLU B N 1
ATOM 4695 C CA . GLU B 1 165 ? 2.576 10.344 7.66 1 97.88 165 GLU B CA 1
ATOM 4696 C C . GLU B 1 165 ? 2.246 9.141 8.547 1 97.88 165 GLU B C 1
ATOM 4698 O O . GLU B 1 165 ? 3.113 8.312 8.82 1 97.88 165 GLU B O 1
ATOM 4703 N N . TYR B 1 166 ? 1.006 9.117 9 1 97.5 166 TYR B N 1
ATOM 4704 C CA . TYR B 1 166 ? 0.551 7.918 9.695 1 97.5 166 TYR B CA 1
ATOM 4705 C C . TYR B 1 166 ? 0.508 6.727 8.742 1 97.5 166 TYR B C 1
ATOM 4707 O O . TYR B 1 166 ? -0.064 6.812 7.652 1 97.5 166 TYR B O 1
ATOM 4715 N N . PRO B 1 167 ? 1.128 5.625 9.172 1 97.69 167 PRO B N 1
ATOM 4716 C CA . PRO B 1 167 ? 1.134 4.457 8.289 1 97.69 167 PRO B CA 1
ATOM 4717 C C . PRO B 1 167 ? -0.271 3.973 7.941 1 97.69 167 PRO B C 1
ATOM 4719 O O . PRO B 1 167 ? -1.11 3.809 8.828 1 97.69 167 PRO B O 1
ATOM 4722 N N . GLN B 1 168 ? -0.509 3.803 6.723 1 97.69 168 GLN B N 1
ATOM 4723 C CA . GLN B 1 168 ? -1.767 3.281 6.199 1 97.69 168 GLN B CA 1
ATOM 4724 C C . GLN B 1 168 ? -1.537 2.465 4.93 1 97.69 168 GLN B C 1
ATOM 4726 O O . GLN B 1 168 ? -0.48 2.564 4.301 1 97.69 168 GLN B O 1
ATOM 4731 N N . PRO B 1 169 ? -2.525 1.649 4.559 1 97.56 169 PRO B N 1
ATOM 4732 C CA . PRO B 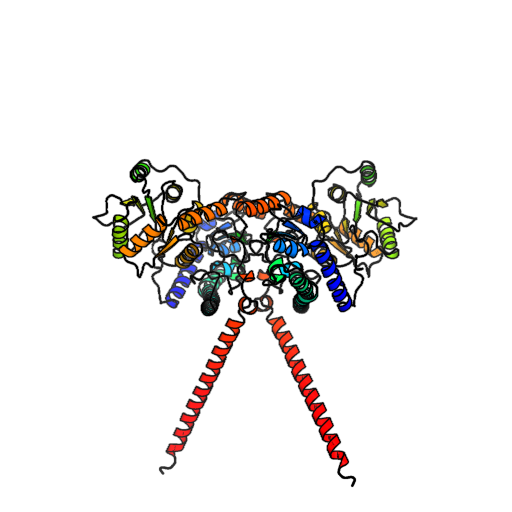1 169 ? -2.354 0.893 3.318 1 97.56 169 PRO B CA 1
ATOM 4733 C C . PRO B 1 169 ? -2.525 1.759 2.072 1 97.56 169 PRO B C 1
ATOM 4735 O O . PRO B 1 169 ? -3.246 2.76 2.105 1 97.56 169 PRO B O 1
ATOM 4738 N N . LEU B 1 170 ? -1.882 1.384 1.035 1 98.19 170 LEU B N 1
ATOM 4739 C CA . LEU B 1 170 ? -2.021 2.002 -0.279 1 98.19 170 LEU B CA 1
ATOM 4740 C C . LEU B 1 170 ? -2.197 0.942 -1.362 1 98.19 170 LEU B C 1
ATOM 4742 O O . LEU B 1 170 ? -1.777 -0.204 -1.188 1 98.19 170 LEU B O 1
ATOM 4746 N N . LEU B 1 171 ? -2.832 1.327 -2.432 1 97.75 171 LEU B N 1
ATOM 4747 C CA . LEU B 1 171 ? -2.924 0.471 -3.609 1 97.75 171 LEU B CA 1
ATOM 4748 C C . LEU B 1 171 ? -1.654 0.56 -4.449 1 97.75 171 LEU B C 1
ATOM 4750 O O . LEU B 1 171 ? -0.884 1.514 -4.316 1 97.75 171 LEU B O 1
ATOM 4754 N N . PRO B 1 172 ? -1.391 -0.396 -5.316 1 97.12 172 PRO B N 1
ATOM 4755 C CA . PRO B 1 172 ? -0.137 -0.443 -6.074 1 97.12 172 PRO B CA 1
ATOM 4756 C C . PRO B 1 172 ? 0.096 0.813 -6.91 1 97.12 172 PRO B C 1
ATOM 4758 O O . PRO B 1 172 ? 1.24 1.242 -7.082 1 97.12 172 PRO B O 1
ATOM 4761 N N . GLY B 1 173 ? -0.872 1.428 -7.449 1 96.69 173 GLY B N 1
ATOM 4762 C CA . GLY B 1 173 ? -0.721 2.609 -8.281 1 96.69 173 GLY B CA 1
ATOM 4763 C C . GLY B 1 173 ? -0.648 3.898 -7.484 1 96.69 173 GLY B C 1
ATOM 4764 O O . GLY B 1 173 ? -0.55 4.984 -8.055 1 96.69 173 GLY B O 1
ATOM 4765 N N . GLN B 1 174 ? -0.748 3.801 -6.207 1 97.81 174 GLN B N 1
ATOM 4766 C CA . GLN B 1 174 ? -0.61 4.918 -5.281 1 97.81 174 GLN B CA 1
ATOM 4767 C C . GLN B 1 174 ? 0.781 4.945 -4.652 1 97.81 174 GLN B C 1
ATOM 4769 O O . GLN B 1 174 ? 1.054 4.203 -3.707 1 97.81 174 GLN B O 1
ATOM 4774 N N . ILE B 1 175 ? 1.632 5.84 -5.191 1 97.81 175 ILE B N 1
ATOM 4775 C CA . ILE B 1 175 ? 3.059 5.75 -4.898 1 97.81 175 ILE B CA 1
ATOM 4776 C C . ILE B 1 175 ? 3.49 6.957 -4.066 1 97.81 175 ILE B C 1
ATOM 4778 O O . ILE B 1 175 ? 3.332 8.102 -4.496 1 97.81 175 ILE B O 1
ATOM 4782 N N . MET B 1 176 ? 4.047 6.668 -2.896 1 97.88 176 MET B N 1
ATOM 4783 C CA . MET B 1 176 ? 4.688 7.723 -2.109 1 97.88 176 MET B CA 1
ATOM 4784 C C . MET B 1 176 ? 6.02 8.125 -2.727 1 97.88 176 MET B C 1
ATOM 4786 O O . MET B 1 176 ? 6.969 7.34 -2.74 1 97.88 176 MET B O 1
ATOM 4790 N N . ILE B 1 177 ? 6.168 9.352 -3.188 1 97.25 177 ILE B N 1
ATOM 4791 C CA . ILE B 1 177 ? 7.398 9.68 -3.896 1 97.25 177 ILE B CA 1
ATOM 4792 C C . ILE B 1 177 ? 8.234 10.648 -3.057 1 97.25 177 ILE B C 1
ATOM 4794 O O . ILE B 1 177 ? 9.406 10.875 -3.342 1 97.25 177 ILE B O 1
ATOM 4798 N N . GLY B 1 178 ? 7.613 11.227 -1.987 1 96.75 178 GLY B N 1
ATOM 4799 C CA . GLY B 1 178 ? 8.312 12.234 -1.213 1 96.75 178 GLY B CA 1
ATOM 4800 C C . GLY B 1 178 ? 8.039 13.648 -1.686 1 96.75 178 GLY B C 1
ATOM 4801 O O . GLY B 1 178 ? 7.289 13.859 -2.643 1 96.75 178 GLY B O 1
ATOM 4802 N N . PRO B 1 179 ? 8.633 14.594 -1.023 1 95.5 179 PRO B N 1
ATOM 4803 C CA . PRO B 1 179 ? 8.352 16 -1.339 1 95.5 179 PRO B CA 1
ATOM 4804 C C . PRO B 1 179 ? 9.086 16.484 -2.584 1 95.5 179 PRO B C 1
ATOM 4806 O O . PRO B 1 179 ? 10.312 16.344 -2.674 1 95.5 179 PRO B O 1
ATOM 4809 N N . LEU B 1 180 ? 8.367 17.078 -3.512 1 94.69 180 LEU B N 1
ATOM 4810 C CA . LEU B 1 180 ? 8.969 17.625 -4.715 1 94.69 180 LEU B CA 1
ATOM 4811 C C . LEU B 1 180 ? 9.406 19.078 -4.492 1 94.69 180 LEU B C 1
ATOM 4813 O O . LEU B 1 180 ? 10.195 19.625 -5.27 1 94.69 180 LEU B O 1
ATOM 4817 N N . ASN B 1 181 ? 8.906 19.656 -3.455 1 89.75 181 ASN B N 1
ATOM 4818 C CA . ASN B 1 181 ? 9.125 21.078 -3.236 1 89.75 181 ASN B CA 1
ATOM 4819 C C . ASN B 1 181 ? 10.492 21.344 -2.611 1 89.75 181 ASN B C 1
ATOM 4821 O O . ASN B 1 181 ? 10.953 22.484 -2.594 1 89.75 181 ASN B O 1
ATOM 4825 N N . VAL B 1 182 ? 11.086 20.344 -2.096 1 89.94 182 VAL B N 1
ATOM 4826 C CA . VAL B 1 182 ? 12.383 20.531 -1.45 1 89.94 182 VAL B CA 1
ATOM 4827 C C . VAL B 1 182 ? 13.492 20.547 -2.5 1 89.94 182 VAL B C 1
ATOM 4829 O O . VAL B 1 182 ? 13.664 19.562 -3.236 1 89.94 182 VAL B O 1
ATOM 4832 N N . LYS B 1 183 ? 14.117 21.594 -2.598 1 83.19 183 LYS B N 1
ATOM 4833 C CA . LYS B 1 183 ? 15.203 21.766 -3.562 1 83.19 183 LYS B CA 1
ATOM 4834 C C . LYS B 1 183 ? 16.547 21.891 -2.859 1 83.19 183 LYS B C 1
ATOM 4836 O O . LYS B 1 183 ? 16.609 22.094 -1.645 1 83.19 183 LYS B O 1
ATOM 4841 N N . ASP B 1 184 ? 17.547 21.703 -3.625 1 87.19 184 ASP B N 1
ATOM 4842 C CA . ASP B 1 184 ? 18.891 21.875 -3.078 1 87.19 184 ASP B CA 1
ATOM 4843 C C . ASP B 1 184 ? 19.109 23.312 -2.594 1 87.19 184 ASP B C 1
ATOM 4845 O O . ASP B 1 184 ? 18.734 24.266 -3.271 1 87.19 184 ASP B O 1
ATOM 4849 N N . ALA B 1 185 ? 19.719 23.406 -1.454 1 91 185 ALA B N 1
ATOM 4850 C CA . ALA B 1 185 ? 19.922 24.719 -0.832 1 91 185 ALA B CA 1
ATOM 4851 C C . ALA B 1 185 ? 20.969 25.531 -1.604 1 91 185 ALA B C 1
ATOM 4853 O O . ALA B 1 185 ? 21.969 24.984 -2.072 1 91 185 ALA B O 1
ATOM 4854 N N . GLN B 1 186 ? 20.641 26.797 -1.743 1 92.69 186 GLN B N 1
ATOM 4855 C CA . GLN B 1 186 ? 21.578 27.75 -2.342 1 92.69 186 GLN B CA 1
ATOM 4856 C C . GLN B 1 186 ? 22.109 28.719 -1.297 1 92.69 186 GLN B C 1
ATOM 4858 O O . GLN B 1 186 ? 21.594 28.781 -0.18 1 92.69 186 GLN B O 1
ATOM 4863 N N . SER B 1 187 ? 23.156 29.422 -1.76 1 93.5 187 SER B N 1
ATOM 4864 C CA . SER B 1 187 ? 23.719 30.406 -0.849 1 93.5 187 SER B CA 1
ATOM 4865 C C . SER B 1 187 ? 22.75 31.562 -0.627 1 93.5 187 SER B C 1
ATOM 4867 O O . SER B 1 187 ? 22.062 31.984 -1.553 1 93.5 187 SER B O 1
ATOM 4869 N N . LEU B 1 188 ? 22.828 32.094 0.576 1 95.06 188 LEU B N 1
ATOM 4870 C CA . LEU B 1 188 ? 21.953 33.219 0.912 1 95.06 188 LEU B CA 1
ATOM 4871 C C . LEU B 1 188 ? 22.484 34.5 0.337 1 95.06 188 LEU B C 1
ATOM 4873 O O . LEU B 1 188 ? 23.703 34.688 0.18 1 95.06 188 LEU B O 1
ATOM 4877 N N . PRO B 1 189 ? 21.547 35.438 0.054 1 93.38 189 PRO B N 1
ATOM 4878 C CA . PRO B 1 189 ? 22.031 36.781 -0.275 1 93.38 189 PRO B CA 1
ATOM 4879 C C . PRO B 1 189 ? 22.906 37.406 0.818 1 93.38 189 PRO B C 1
ATOM 4881 O O . PRO B 1 189 ? 22.672 37.156 2.006 1 93.38 189 PRO B O 1
ATOM 4884 N N . PRO B 1 190 ? 23.859 38.219 0.384 1 93.56 190 PRO B N 1
ATOM 4885 C CA . PRO B 1 190 ? 24.859 38.719 1.337 1 93.56 190 PRO B CA 1
ATOM 4886 C C . PRO B 1 190 ? 24.219 39.5 2.488 1 93.56 190 PRO B C 1
ATOM 4888 O O . PRO B 1 190 ? 24.672 39.406 3.631 1 93.56 190 PRO B O 1
ATOM 4891 N N . ASP B 1 191 ? 23.266 40.219 2.223 1 92.44 191 ASP B N 1
ATOM 4892 C CA . ASP B 1 191 ? 22.625 41.031 3.258 1 92.44 191 ASP B CA 1
ATOM 4893 C C . ASP B 1 191 ? 21.984 40.125 4.328 1 92.44 191 ASP B C 1
ATOM 4895 O O . ASP B 1 191 ? 22.062 40.438 5.52 1 92.44 191 ASP B O 1
ATOM 4899 N N . LEU B 1 192 ? 21.375 39.094 3.887 1 94.81 192 LEU B N 1
ATOM 4900 C CA . LEU B 1 192 ? 20.75 38.156 4.816 1 94.81 192 LEU B CA 1
ATOM 4901 C C . LEU B 1 192 ? 21.797 37.406 5.621 1 94.81 192 LEU B C 1
ATOM 4903 O O . LEU B 1 192 ? 21.625 37.188 6.82 1 94.81 192 LEU B O 1
ATOM 4907 N N . GLU B 1 193 ? 22.844 37.031 4.973 1 94.75 193 GLU B N 1
ATOM 4908 C CA . GLU B 1 193 ? 23.938 36.312 5.645 1 94.75 193 GLU B CA 1
ATOM 4909 C C . GLU B 1 193 ? 24.562 37.188 6.734 1 94.75 193 GLU B C 1
ATOM 4911 O O . GLU B 1 193 ? 24.891 36.688 7.816 1 94.75 193 GLU B O 1
ATOM 4916 N N . GLU B 1 194 ? 24.703 38.406 6.379 1 94.88 194 GLU B N 1
ATOM 4917 C CA . GLU B 1 194 ? 25.266 39.344 7.359 1 94.88 194 GLU B CA 1
ATOM 4918 C C . GLU B 1 194 ? 24.344 39.469 8.578 1 94.88 194 GLU B C 1
ATOM 4920 O O . GLU B 1 194 ? 24.828 39.5 9.711 1 94.88 194 GLU B O 1
ATOM 4925 N N . PHE B 1 195 ? 23.141 39.594 8.297 1 96.12 195 PHE B N 1
ATOM 4926 C CA . PHE B 1 195 ? 22.172 39.719 9.383 1 96.12 195 PHE B CA 1
ATOM 4927 C C . PHE B 1 195 ? 22.219 38.5 10.297 1 96.12 195 PHE B C 1
ATOM 4929 O O . PHE B 1 195 ? 22.219 38.625 11.516 1 96.12 195 PHE B O 1
ATOM 4936 N N . ILE B 1 196 ? 22.297 37.281 9.734 1 95.38 196 ILE B N 1
ATOM 4937 C CA . ILE B 1 196 ? 22.281 36.031 10.453 1 95.38 196 ILE B CA 1
ATOM 4938 C C . ILE B 1 196 ? 23.594 35.875 11.227 1 95.38 196 ILE B C 1
ATOM 4940 O O . ILE B 1 196 ? 23.578 35.438 12.391 1 95.38 196 ILE B O 1
ATOM 4944 N N . SER B 1 197 ? 24.688 36.219 10.602 1 92.25 197 SER B N 1
ATOM 4945 C CA . SER B 1 197 ? 26 36.031 11.211 1 92.25 197 SER B CA 1
ATOM 4946 C C . SER B 1 197 ? 26.156 36.906 12.461 1 92.25 197 SER B C 1
ATOM 4948 O O . SER B 1 197 ? 26.906 36.562 13.375 1 92.25 197 SER B O 1
ATOM 4950 N N . ASN B 1 198 ? 25.453 37.906 12.508 1 90.94 198 ASN B N 1
ATOM 4951 C CA . ASN B 1 198 ? 25.516 38.844 13.633 1 90.94 198 ASN B CA 1
ATOM 4952 C C . ASN B 1 198 ? 24.781 38.281 14.852 1 90.94 198 ASN B C 1
ATOM 4954 O O . ASN B 1 198 ? 24.812 38.906 15.922 1 90.94 198 ASN B O 1
ATOM 4958 N N . SER B 1 199 ? 24.156 37.188 14.68 1 87.44 199 SER B N 1
ATOM 4959 C CA . SER B 1 199 ? 23.438 36.594 15.789 1 87.44 199 SER B CA 1
ATOM 4960 C C . SER B 1 199 ? 24.375 35.812 16.719 1 87.44 199 SER B C 1
ATOM 4962 O O . SER B 1 199 ? 24 35.469 17.844 1 87.44 199 SER B O 1
ATOM 4964 N N . GLY B 1 200 ? 25.641 35.531 16.344 1 87.5 200 GLY B N 1
ATOM 4965 C CA . GLY B 1 200 ? 26.594 34.781 17.141 1 87.5 200 GLY B CA 1
ATOM 4966 C C . GLY B 1 200 ? 26.172 33.375 17.406 1 87.5 200 GLY B C 1
ATOM 4967 O O . GLY B 1 200 ? 25.781 32.625 16.5 1 87.5 200 GLY B O 1
ATOM 4968 N N . VAL B 1 201 ? 26.156 33.031 18.734 1 90.31 201 VAL B N 1
ATOM 4969 C CA . VAL B 1 201 ? 25.938 31.656 19.141 1 90.31 201 VAL B CA 1
ATOM 4970 C C . VAL B 1 201 ? 24.438 31.375 19.234 1 90.31 201 VAL B C 1
ATOM 4972 O O . VAL B 1 201 ? 24.016 30.219 19.266 1 90.31 201 VAL B O 1
ATOM 4975 N N . HIS B 1 202 ? 23.625 32.438 19.219 1 95.5 202 HIS B N 1
ATOM 4976 C CA . HIS B 1 202 ? 22.203 32.25 19.453 1 95.5 202 HIS B CA 1
ATOM 4977 C C . HIS B 1 202 ? 21.484 31.75 18.203 1 95.5 202 HIS B C 1
ATOM 4979 O O . HIS B 1 202 ? 20.453 31.094 18.281 1 95.5 202 HIS B O 1
ATOM 4985 N N . GLY B 1 203 ? 22.047 32.094 17.031 1 97.25 203 GLY B N 1
ATOM 4986 C CA . GLY B 1 203 ? 21.422 31.688 15.773 1 97.25 203 GLY B CA 1
ATOM 4987 C C . GLY B 1 203 ? 20.203 32.5 15.414 1 97.25 203 GLY B C 1
ATOM 4988 O O . GLY B 1 203 ? 20.062 33.656 15.836 1 97.25 203 GLY B O 1
ATOM 4989 N N . PHE B 1 204 ? 19.328 31.906 14.531 1 98.19 204 PHE B N 1
ATOM 4990 C CA . PHE B 1 204 ? 18.156 32.656 14.062 1 98.19 204 PHE B CA 1
ATOM 4991 C C . PHE B 1 204 ? 16.969 31.734 13.891 1 98.19 204 PHE B C 1
ATOM 4993 O O . PHE B 1 204 ? 17.094 30.5 13.938 1 98.19 204 PHE B O 1
ATOM 5000 N N . ILE B 1 205 ? 15.734 32.344 13.789 1 98.31 205 ILE B N 1
ATOM 5001 C CA . ILE B 1 205 ? 14.508 31.641 13.453 1 98.31 205 ILE B CA 1
ATOM 5002 C C . ILE B 1 205 ? 13.852 32.281 12.234 1 98.31 205 ILE B C 1
ATOM 5004 O O . ILE B 1 205 ? 14.156 33.438 11.898 1 98.31 205 ILE B O 1
ATOM 5008 N N . ILE B 1 206 ? 13.062 31.547 11.594 1 97.56 206 ILE B N 1
ATOM 5009 C CA . ILE B 1 206 ? 12.289 32.094 10.492 1 97.56 206 ILE B CA 1
ATOM 5010 C C . ILE B 1 206 ? 10.797 31.953 10.781 1 97.56 206 ILE B C 1
ATOM 5012 O O . ILE B 1 206 ? 10.367 31.016 11.445 1 97.56 206 ILE B O 1
ATOM 5016 N N . CYS B 1 207 ? 10.078 32.906 10.328 1 96.25 207 CYS B N 1
ATOM 5017 C CA . CYS B 1 207 ? 8.617 32.875 10.391 1 96.25 207 CYS B CA 1
ATOM 5018 C C . CYS B 1 207 ? 8.008 33.125 9.016 1 96.25 207 CYS B C 1
ATOM 5020 O O . CYS B 1 207 ? 8.289 34.125 8.383 1 96.25 207 CYS B O 1
ATOM 5022 N N . SER B 1 208 ? 7.207 32.156 8.602 1 93.44 208 SER B N 1
ATOM 5023 C CA . SER B 1 208 ? 6.504 32.281 7.332 1 93.44 208 SER B CA 1
ATOM 5024 C C . SER B 1 208 ? 5.148 31.562 7.383 1 93.44 208 SER B C 1
ATOM 5026 O O . SER B 1 208 ? 5.055 30.422 7.824 1 93.44 208 SER B O 1
ATOM 5028 N N . PHE B 1 209 ? 4.066 32.219 6.984 1 86.31 209 PHE B N 1
ATOM 5029 C CA . PHE B 1 209 ? 2.729 31.641 7 1 86.31 209 PHE B CA 1
ATOM 5030 C C . PHE B 1 209 ? 2.219 31.406 5.578 1 86.31 209 PHE B C 1
ATOM 5032 O O . PHE B 1 209 ? 1.01 31.391 5.344 1 86.31 209 PHE B O 1
ATOM 5039 N N . GLY B 1 210 ? 3.033 31.188 4.676 1 74.94 210 GLY B N 1
ATOM 5040 C CA . GLY B 1 210 ? 2.656 30.844 3.314 1 74.94 210 GLY B CA 1
ATOM 5041 C C . GLY B 1 210 ? 2.145 32.031 2.516 1 74.94 210 GLY B C 1
ATOM 5042 O O . GLY B 1 210 ? 1.946 33.125 3.062 1 74.94 210 GLY B O 1
ATOM 5043 N N . SER B 1 211 ? 1.979 31.859 1.312 1 59.34 211 SER B N 1
ATOM 5044 C CA . SER B 1 211 ? 1.683 3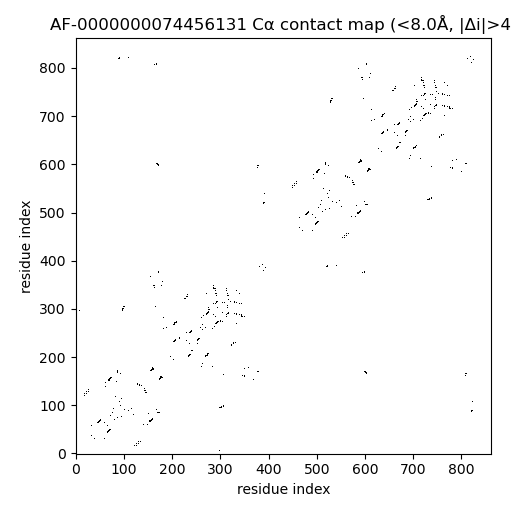2.906 0.35 1 59.34 211 SER B CA 1
ATOM 5045 C C . SER B 1 211 ? 0.288 33.5 0.573 1 59.34 211 SER B C 1
ATOM 5047 O O . SER B 1 211 ? 0.074 34.688 0.41 1 59.34 211 SER B O 1
ATOM 5049 N N . MET B 1 212 ? -0.606 32.625 0.974 1 55.12 212 MET B N 1
ATOM 5050 C CA . MET B 1 212 ? -1.988 33.094 0.994 1 55.12 212 MET B CA 1
ATOM 5051 C C . MET B 1 212 ? -2.283 33.844 2.279 1 55.12 212 MET B C 1
ATOM 5053 O O . MET B 1 212 ? -3.102 34.781 2.283 1 55.12 212 MET B O 1
ATOM 5057 N N . VAL B 1 213 ? -1.543 33.5 3.324 1 51.66 213 VAL B N 1
ATOM 5058 C CA . VAL B 1 213 ? -1.934 34 4.645 1 51.66 213 VAL B CA 1
ATOM 5059 C C . VAL B 1 213 ? -1.124 35.25 4.996 1 51.66 213 VAL B C 1
ATOM 5061 O O . VAL B 1 213 ? -1.614 36.125 5.695 1 51.66 213 VAL B O 1
ATOM 5064 N N . ALA B 1 214 ? 0.074 35.375 4.48 1 51.25 214 ALA B N 1
ATOM 5065 C CA . ALA B 1 214 ? 0.949 36.438 4.914 1 51.25 214 ALA B CA 1
ATOM 5066 C C . ALA B 1 214 ? 0.261 37.812 4.762 1 51.25 214 ALA B C 1
ATOM 5068 O O . ALA B 1 214 ? 0.528 38.719 5.531 1 51.25 214 ALA B O 1
ATOM 5069 N N . SER B 1 215 ? -0.646 37.844 3.85 1 53.31 215 SER B N 1
ATOM 5070 C CA . SER B 1 215 ? -1.25 39.125 3.547 1 53.31 215 SER B CA 1
ATOM 5071 C C . SER B 1 215 ? -2.512 39.375 4.371 1 53.31 215 SER B C 1
ATOM 5073 O O . SER B 1 215 ? -3.047 40.469 4.402 1 53.31 215 SER B O 1
ATOM 5075 N N . VAL B 1 216 ? -2.773 38.312 5.191 1 65.5 216 VAL B N 1
ATOM 5076 C CA . VAL B 1 216 ? -4.133 38.469 5.699 1 65.5 216 VAL B CA 1
ATOM 5077 C C . VAL B 1 216 ? -4.133 38.344 7.223 1 65.5 216 VAL B C 1
ATOM 5079 O O . VAL B 1 216 ? -5.188 38.406 7.855 1 65.5 216 VAL B O 1
ATOM 5082 N N . LEU B 1 217 ? -2.996 38.438 7.773 1 77.25 217 LEU B N 1
ATOM 5083 C CA . LEU B 1 217 ? -2.994 38.312 9.227 1 77.25 217 LEU B CA 1
ATOM 5084 C C . LEU B 1 217 ? -3.541 39.594 9.875 1 77.25 217 LEU B C 1
ATOM 5086 O O . LEU B 1 217 ? -3.207 40.719 9.461 1 77.25 217 LEU B O 1
ATOM 5090 N N . GLN B 1 218 ? -4.316 39.438 10.82 1 83.25 218 GLN B N 1
ATOM 5091 C CA . GLN B 1 218 ? -4.859 40.594 11.555 1 83.25 218 GLN B CA 1
ATOM 5092 C C . GLN B 1 218 ? -3.756 41.344 12.289 1 83.25 218 GLN B C 1
ATOM 5094 O O . GLN B 1 218 ? -2.771 40.75 12.727 1 83.25 218 GLN B O 1
ATOM 5099 N N . ARG B 1 219 ? -3.979 42.625 12.469 1 88.12 219 ARG B N 1
ATOM 5100 C CA . ARG B 1 219 ? -2.988 43.5 13.086 1 88.12 219 ARG B CA 1
ATOM 5101 C C . ARG B 1 219 ? -2.627 43 14.484 1 88.12 219 ARG B C 1
ATOM 5103 O O . ARG B 1 219 ? -1.46 43.062 14.883 1 88.12 219 ARG B O 1
ATOM 5110 N N . GLU B 1 220 ? -3.627 42.531 15.148 1 88 220 GLU B N 1
ATOM 5111 C CA . GLU B 1 220 ? -3.404 42.094 16.531 1 88 220 GLU B CA 1
ATOM 5112 C C . GLU B 1 220 ? -2.451 40.906 16.562 1 88 220 GLU B C 1
ATOM 5114 O O . GLU B 1 220 ? -1.616 40.812 17.469 1 88 220 GLU B O 1
ATOM 5119 N N . LYS B 1 221 ? -2.607 40.062 15.617 1 89.25 221 LYS B N 1
ATOM 5120 C CA . LYS B 1 221 ? -1.741 38.875 15.57 1 89.25 221 LYS B CA 1
ATOM 5121 C C . LYS B 1 221 ? -0.315 39.281 15.188 1 89.25 221 LYS B C 1
ATOM 5123 O O . LYS B 1 221 ? 0.648 38.719 15.727 1 89.25 221 LYS B O 1
ATOM 5128 N N . VAL B 1 222 ? -0.228 40.156 14.305 1 91.81 222 VAL B N 1
ATOM 5129 C CA . VAL B 1 222 ? 1.084 40.656 13.883 1 91.81 222 VAL B CA 1
ATOM 5130 C C . VAL B 1 222 ? 1.804 41.281 15.062 1 91.81 222 VAL B C 1
ATOM 5132 O O . VAL B 1 222 ? 2.988 41.031 15.289 1 91.81 222 VAL B O 1
ATOM 5135 N N . ASP B 1 223 ? 1.066 42.094 15.781 1 93.06 223 ASP B N 1
ATOM 5136 C CA . ASP B 1 223 ? 1.647 42.75 16.953 1 93.06 223 ASP B CA 1
ATOM 5137 C C . ASP B 1 223 ? 2.074 41.719 18 1 93.06 223 ASP B C 1
ATOM 5139 O O . ASP B 1 223 ? 3.111 41.906 18.656 1 93.06 223 ASP B O 1
ATOM 5143 N N . MET B 1 224 ? 1.252 40.75 18.141 1 92.12 224 MET B N 1
ATOM 5144 C CA . MET B 1 224 ? 1.573 39.688 19.094 1 92.12 224 MET B CA 1
ATOM 5145 C C . MET B 1 224 ? 2.865 39 18.703 1 92.12 224 MET B C 1
ATOM 5147 O O . MET B 1 224 ? 3.732 38.75 19.547 1 92.12 224 MET B O 1
ATOM 5151 N N . LEU B 1 225 ? 2.977 38.656 17.469 1 94.25 225 LEU B N 1
ATOM 5152 C CA . LEU B 1 225 ? 4.176 38 16.953 1 94.25 225 LEU B CA 1
ATOM 5153 C C . LEU B 1 225 ? 5.398 38.906 17.125 1 94.25 225 LEU B C 1
ATOM 5155 O O . LEU B 1 225 ? 6.449 38.438 17.594 1 94.25 225 LEU B O 1
ATOM 5159 N N . ALA B 1 226 ? 5.238 40.156 16.859 1 96 226 ALA B N 1
ATOM 5160 C CA . ALA B 1 226 ? 6.336 41.125 16.969 1 96 226 ALA B CA 1
ATOM 5161 C C . ALA B 1 226 ? 6.836 41.219 18.406 1 96 226 ALA B C 1
ATOM 5163 O O . ALA B 1 226 ? 8.047 41.281 18.641 1 96 226 ALA B O 1
ATOM 5164 N N . THR B 1 227 ? 5.883 41.25 19.266 1 96.44 227 THR B N 1
ATOM 5165 C CA . THR B 1 227 ? 6.227 41.344 20.672 1 96.44 227 THR B CA 1
ATOM 5166 C C . THR B 1 227 ? 6.992 40.125 21.125 1 96.44 227 THR B C 1
ATOM 5168 O O . THR B 1 227 ? 8.016 40.219 21.797 1 96.44 227 THR B O 1
ATOM 5171 N N . ALA B 1 228 ? 6.52 38.969 20.75 1 96.56 228 ALA B N 1
ATOM 5172 C CA . ALA B 1 228 ? 7.168 37.719 21.125 1 96.56 228 ALA B CA 1
ATOM 5173 C C . ALA B 1 228 ? 8.57 37.625 20.516 1 96.56 228 ALA B C 1
ATOM 5175 O O . ALA B 1 228 ? 9.531 37.281 21.203 1 96.56 228 ALA B O 1
ATOM 5176 N N . PHE B 1 229 ? 8.719 37.969 19.25 1 97.88 229 PHE B N 1
ATOM 5177 C CA . PHE B 1 229 ? 9.984 37.875 18.531 1 97.88 229 PHE B CA 1
ATOM 5178 C C . PHE B 1 229 ? 11.008 38.844 19.125 1 97.88 229 PHE B C 1
ATOM 5180 O O . PHE B 1 229 ? 12.203 38.531 19.156 1 97.88 229 PHE B O 1
ATOM 5187 N N . GLY B 1 230 ? 10.531 39.969 19.531 1 97.62 230 GLY B N 1
ATOM 5188 C CA . GLY B 1 230 ? 11.422 40.969 20.078 1 97.62 230 GLY B CA 1
ATOM 5189 C C . GLY B 1 230 ? 12.102 40.531 21.359 1 97.62 230 GLY B C 1
ATOM 5190 O O . GLY B 1 230 ? 13.172 41.031 21.719 1 97.62 230 GLY B O 1
ATOM 5191 N N . LYS B 1 231 ? 11.547 39.625 22.031 1 97.12 231 LYS B N 1
ATOM 5192 C CA . LYS B 1 231 ? 12.086 39.125 23.297 1 97.12 231 LYS B CA 1
ATOM 5193 C C . LYS B 1 231 ? 13.148 38.062 23.078 1 97.12 231 LYS B C 1
ATOM 5195 O O . LYS B 1 231 ? 13.891 37.719 24 1 97.12 231 LYS B O 1
ATOM 5200 N N . LEU B 1 232 ? 13.281 37.562 21.891 1 97.69 232 LEU B N 1
ATOM 5201 C CA . LEU B 1 232 ? 14.188 36.469 21.594 1 97.69 232 LEU B CA 1
ATOM 5202 C C . LEU B 1 232 ? 15.633 36.938 21.5 1 97.69 232 LEU B C 1
ATOM 5204 O O . LEU B 1 232 ? 15.883 38.062 21.047 1 97.69 232 LEU B O 1
ATOM 5208 N N . LYS B 1 233 ? 16.516 36.094 21.922 1 96.38 233 LYS B N 1
ATOM 5209 C CA . LYS B 1 233 ? 17.938 36.375 21.703 1 96.38 233 LYS B CA 1
ATOM 5210 C C . LYS B 1 233 ? 18.328 36.094 20.25 1 96.38 233 LYS B C 1
ATOM 5212 O O . LYS B 1 233 ? 19.328 36.625 19.766 1 96.38 233 LYS B O 1
ATOM 5217 N N . GLN B 1 234 ? 17.578 35.281 19.625 1 97.75 234 GLN B N 1
ATOM 5218 C CA . GLN B 1 234 ? 17.828 34.938 18.219 1 97.75 234 GLN B CA 1
ATOM 5219 C C . GLN B 1 234 ? 17.422 36.062 17.281 1 97.75 234 GLN B C 1
ATOM 5221 O O . GLN B 1 234 ? 16.547 36.844 17.609 1 97.75 234 GLN B O 1
ATOM 5226 N N . LYS B 1 235 ? 18.094 36.094 16.156 1 98 235 LYS B N 1
ATOM 5227 C CA . LYS B 1 235 ? 17.578 36.906 15.047 1 98 235 LYS B CA 1
ATOM 5228 C C . LYS B 1 235 ? 16.312 36.25 14.453 1 98 235 LYS B C 1
ATOM 5230 O O . LYS B 1 235 ? 16.156 35.031 14.484 1 98 235 LYS B O 1
ATOM 5235 N N . VAL B 1 236 ? 15.414 37.156 14 1 98.12 236 VAL B N 1
ATOM 5236 C CA . VAL B 1 236 ? 14.164 36.656 13.422 1 98.12 236 VAL B CA 1
ATOM 5237 C C . VAL B 1 236 ? 14.016 37.156 11.992 1 98.12 236 VAL B C 1
ATOM 5239 O O . VAL B 1 236 ? 14.047 38.375 11.75 1 98.12 236 VAL B O 1
ATOM 5242 N N . ILE B 1 237 ? 13.938 36.281 11.109 1 97.5 237 ILE B N 1
ATOM 5243 C CA . ILE B 1 237 ? 13.594 36.594 9.734 1 97.5 237 ILE B CA 1
ATOM 5244 C C . ILE B 1 237 ? 12.125 36.281 9.477 1 97.5 237 ILE B C 1
ATOM 5246 O O . ILE B 1 237 ? 11.719 35.125 9.531 1 97.5 237 ILE B O 1
ATOM 5250 N N . TRP B 1 238 ? 11.344 37.312 9.141 1 95.75 238 TRP B N 1
ATOM 5251 C CA . TRP B 1 238 ? 9.891 37.219 9.141 1 95.75 238 TRP B CA 1
ATOM 5252 C C . TRP B 1 238 ? 9.312 37.625 7.801 1 95.75 238 TRP B C 1
ATOM 5254 O O . TRP B 1 238 ? 9.461 38.781 7.387 1 95.75 238 TRP B O 1
ATOM 5264 N N . ARG B 1 239 ? 8.68 36.625 7.137 1 93.88 239 ARG B N 1
ATOM 5265 C CA . ARG B 1 239 ? 7.938 36.969 5.926 1 93.88 239 ARG B CA 1
ATOM 5266 C C . ARG B 1 239 ? 6.598 37.594 6.27 1 93.88 239 ARG B C 1
ATOM 5268 O O . ARG B 1 239 ? 5.719 36.969 6.84 1 93.88 239 ARG B O 1
ATOM 5275 N N . LEU B 1 240 ? 6.434 38.781 5.945 1 89.19 240 LEU B N 1
ATOM 5276 C CA . LEU B 1 240 ? 5.23 39.562 6.273 1 89.19 240 LEU B CA 1
ATOM 5277 C C . LEU B 1 240 ? 4.895 40.531 5.172 1 89.19 240 LEU B C 1
ATOM 5279 O O . LEU B 1 240 ? 5.777 41.25 4.668 1 89.19 240 LEU B O 1
ATOM 5283 N N . LYS B 1 241 ? 3.705 40.469 4.754 1 84.5 241 LYS B N 1
ATOM 5284 C CA . LYS B 1 241 ? 3.178 41.438 3.805 1 84.5 241 LYS B CA 1
ATOM 5285 C C . LYS B 1 241 ? 2.041 42.25 4.422 1 84.5 241 LYS B C 1
ATOM 5287 O O . LYS B 1 241 ? 1.295 41.75 5.262 1 84.5 241 LYS B O 1
ATOM 5292 N N . GLY B 1 242 ? 1.953 43.531 4 1 82.88 242 GLY B N 1
ATOM 5293 C CA . GLY B 1 242 ? 0.888 44.375 4.52 1 82.88 242 GLY B CA 1
ATOM 5294 C C . GLY B 1 242 ? 1.322 45.219 5.699 1 82.88 242 GLY B C 1
ATOM 5295 O O . GLY B 1 242 ? 2.307 45.969 5.609 1 82.88 242 GLY B O 1
ATOM 5296 N N . TYR B 1 243 ? 0.59 44.969 6.871 1 86.94 243 TYR B N 1
ATOM 5297 C CA . TYR B 1 243 ? 0.842 45.781 8.07 1 86.94 243 TYR B CA 1
ATOM 5298 C C . TYR B 1 243 ? 2.168 45.375 8.711 1 86.94 243 TYR B C 1
ATOM 5300 O O . TYR B 1 243 ? 2.391 44.219 9.023 1 86.94 243 TYR B O 1
ATOM 5308 N N . ILE B 1 244 ? 2.977 46.344 8.898 1 90.88 244 ILE B N 1
ATOM 5309 C CA . ILE B 1 244 ? 4.246 46.188 9.594 1 90.88 244 ILE B CA 1
ATOM 5310 C C . ILE B 1 244 ? 4.305 47.125 10.797 1 90.88 244 ILE B C 1
ATOM 5312 O O . ILE B 1 244 ? 4.223 48.344 10.641 1 90.88 244 ILE B O 1
ATOM 5316 N N . PRO B 1 245 ? 4.469 46.5 11.867 1 91.75 245 PRO B N 1
ATOM 5317 C CA . PRO B 1 245 ? 4.551 47.375 13.031 1 91.75 245 PRO B CA 1
ATOM 5318 C C . PRO B 1 245 ? 5.699 48.375 12.938 1 91.75 245 PRO B C 1
ATOM 5320 O O . PRO B 1 245 ? 6.773 48.062 12.438 1 91.75 245 PRO B O 1
ATOM 5323 N N . SER B 1 246 ? 5.551 49.594 13.5 1 89.19 246 SER B N 1
ATOM 5324 C CA . SER B 1 246 ? 6.523 50.656 13.391 1 89.19 246 SER B CA 1
ATOM 5325 C C . SER B 1 246 ? 7.68 50.469 14.367 1 89.19 246 SER B C 1
ATOM 5327 O O . SER B 1 246 ? 8.789 50.969 14.125 1 89.19 246 SER B O 1
ATOM 5329 N N . ASN B 1 247 ? 7.508 49.812 15.438 1 89.69 247 ASN B N 1
ATOM 5330 C CA . ASN B 1 247 ? 8.523 49.688 16.469 1 89.69 247 ASN B CA 1
ATOM 5331 C C . ASN B 1 247 ? 9.039 48.25 16.562 1 89.69 247 ASN B C 1
ATOM 5333 O O . ASN B 1 247 ? 9.086 47.656 17.641 1 89.69 247 ASN B O 1
ATOM 5337 N N . LEU B 1 248 ? 9.516 47.75 15.43 1 95.5 248 LEU B N 1
ATOM 5338 C CA . LEU B 1 248 ? 10.07 46.406 15.469 1 95.5 248 LEU B CA 1
ATOM 5339 C C . LEU B 1 248 ? 11.43 46.406 16.156 1 95.5 248 LEU B C 1
ATOM 5341 O O . LEU B 1 248 ? 12.242 47.312 15.945 1 95.5 248 LEU B O 1
ATOM 5345 N N . SER B 1 249 ? 11.633 45.469 17 1 96.5 249 SER B N 1
ATOM 5346 C CA . SER B 1 249 ? 12.922 45.281 17.656 1 96.5 249 SER B CA 1
ATOM 5347 C C . SER B 1 249 ? 14.031 45.062 16.625 1 96.5 249 SER B C 1
ATOM 5349 O O . SER B 1 249 ? 13.781 44.562 15.531 1 96.5 249 SER B O 1
ATOM 5351 N N . SER B 1 250 ? 15.312 45.344 16.938 1 95.06 250 SER B N 1
ATOM 5352 C CA . SER B 1 250 ? 16.438 45.344 16.016 1 95.06 250 SER B CA 1
ATOM 5353 C C . SER B 1 250 ? 16.797 43.906 15.586 1 95.06 250 SER B C 1
ATOM 5355 O O . SER B 1 250 ? 17.484 43.719 14.594 1 95.06 250 SER B O 1
ATOM 5357 N N . ASN B 1 251 ? 16.312 42.938 16.344 1 97.12 251 ASN B N 1
ATOM 5358 C CA . ASN B 1 251 ? 16.641 41.562 15.992 1 97.12 251 ASN B CA 1
ATOM 5359 C C . ASN B 1 251 ? 15.688 41.031 14.93 1 97.12 251 ASN B C 1
ATOM 5361 O O . ASN B 1 251 ? 15.844 39.875 14.484 1 97.12 251 ASN B O 1
ATOM 5365 N N . ILE B 1 252 ? 14.727 41.781 14.484 1 97.69 252 ILE B N 1
ATOM 5366 C CA . ILE B 1 252 ? 13.711 41.312 13.555 1 97.69 252 ILE B CA 1
ATOM 5367 C C . ILE B 1 252 ? 13.953 41.938 12.172 1 97.69 252 ILE B C 1
ATOM 5369 O O . ILE B 1 252 ? 14.094 43.156 12.039 1 97.69 252 ILE B O 1
ATOM 5373 N N . LYS B 1 253 ? 14.008 41.125 11.18 1 96.25 253 LYS B N 1
ATOM 5374 C CA . LYS B 1 253 ? 14.047 41.531 9.781 1 96.25 253 LYS B CA 1
ATOM 5375 C C . LYS B 1 253 ? 12.812 41.062 9.023 1 96.25 253 LYS B C 1
ATOM 5377 O O . LYS B 1 253 ? 12.562 39.875 8.93 1 96.25 253 LYS B O 1
ATOM 5382 N N . VAL B 1 254 ? 12.047 41.938 8.469 1 94.19 254 VAL B N 1
ATOM 5383 C CA . VAL B 1 254 ? 10.836 41.656 7.719 1 94.19 254 VAL B CA 1
ATOM 5384 C C . VAL B 1 254 ? 11.141 41.656 6.223 1 94.19 254 VAL B C 1
ATOM 5386 O O . VAL B 1 254 ? 11.875 42.5 5.738 1 94.19 254 VAL B O 1
ATOM 5389 N N . MET B 1 255 ? 10.602 40.625 5.574 1 91.94 255 MET B N 1
ATOM 5390 C CA . MET B 1 255 ? 10.789 40.531 4.129 1 91.94 255 MET B CA 1
ATOM 5391 C C . MET B 1 255 ? 9.484 40.156 3.439 1 91.94 255 MET B C 1
ATOM 5393 O O . MET B 1 255 ? 8.664 39.406 4.008 1 91.94 255 MET B O 1
ATOM 5397 N N . ASP B 1 256 ? 9.359 40.625 2.223 1 87.62 256 ASP B N 1
ATOM 5398 C CA . ASP B 1 256 ? 8.195 40.25 1.418 1 87.62 256 ASP B CA 1
ATOM 5399 C C . ASP B 1 256 ? 8.297 38.812 0.918 1 87.62 256 ASP B C 1
ATOM 5401 O O . ASP B 1 256 ? 7.285 38.125 0.809 1 87.62 256 ASP B O 1
ATOM 5405 N N . TRP B 1 257 ? 9.445 38.469 0.547 1 87.5 257 TRP B N 1
ATOM 5406 C CA . TRP B 1 257 ? 9.734 37.125 0.079 1 87.5 257 TRP B CA 1
ATOM 5407 C C . TRP B 1 257 ? 11.008 36.562 0.723 1 87.5 257 TRP B C 1
ATOM 5409 O O . TRP B 1 257 ? 11.992 37.312 0.875 1 87.5 257 TRP B O 1
ATOM 5419 N N . LEU B 1 258 ? 10.93 35.281 1.11 1 89.94 258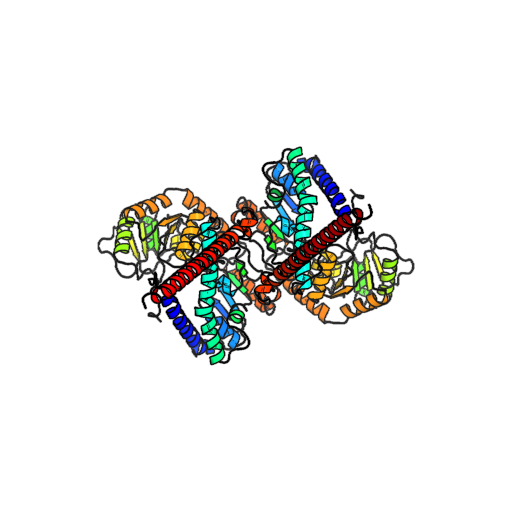 LEU B N 1
ATOM 5420 C CA . LEU B 1 258 ? 12.078 34.625 1.737 1 89.94 258 LEU B CA 1
ATOM 5421 C C . LEU B 1 258 ? 12.562 33.438 0.915 1 89.94 258 LEU B C 1
ATOM 5423 O O . LEU B 1 258 ? 11.75 32.688 0.39 1 89.94 258 LEU B O 1
ATOM 5427 N N . PRO B 1 259 ? 13.852 33.344 0.766 1 92.88 259 PRO B N 1
ATOM 5428 C CA . PRO B 1 259 ? 14.352 32.062 0.306 1 92.88 259 PRO B CA 1
ATOM 5429 C C . PRO B 1 259 ? 14.234 30.953 1.367 1 92.88 259 PRO B C 1
ATOM 5431 O O . PRO B 1 259 ? 15.25 30.5 1.904 1 92.88 259 PRO B O 1
ATOM 5434 N N . GLN B 1 260 ? 13.062 30.547 1.616 1 92.81 260 GLN B N 1
ATOM 5435 C CA . GLN B 1 260 ? 12.68 29.734 2.76 1 92.81 260 GLN B CA 1
ATOM 5436 C C . GLN B 1 260 ? 13.516 28.453 2.822 1 92.81 260 GLN B C 1
ATOM 5438 O O . GLN B 1 260 ? 14.078 28.125 3.867 1 92.81 260 GLN B O 1
ATOM 5443 N N . SER B 1 261 ? 13.648 27.766 1.702 1 92.44 261 SER B N 1
ATOM 5444 C CA . SER B 1 261 ? 14.391 26.5 1.67 1 92.44 261 SER B CA 1
ATOM 5445 C C . SER B 1 261 ? 15.859 26.719 2.021 1 92.44 261 SER B C 1
ATOM 5447 O O . SER B 1 261 ? 16.453 25.938 2.766 1 92.44 261 SER B O 1
ATOM 5449 N N . ASP B 1 262 ? 16.406 27.797 1.518 1 95.44 262 ASP B N 1
ATOM 5450 C CA . ASP B 1 262 ? 17.797 28.109 1.779 1 95.44 262 ASP B CA 1
ATOM 5451 C C . ASP B 1 262 ? 18.016 28.453 3.25 1 95.44 262 ASP B C 1
ATOM 5453 O O . ASP B 1 262 ? 19.031 28.062 3.842 1 95.44 262 ASP B O 1
ATOM 5457 N N . LEU B 1 263 ? 17.125 29.156 3.754 1 96.25 263 LEU B N 1
ATOM 5458 C CA . LEU B 1 263 ? 17.203 29.531 5.16 1 96.25 263 LEU B CA 1
ATOM 5459 C C . LEU B 1 263 ? 17.078 28.312 6.062 1 96.25 263 LEU B C 1
ATOM 5461 O O . LEU B 1 263 ? 17.797 28.188 7.047 1 96.25 263 LEU B O 1
ATOM 5465 N N . LEU B 1 264 ? 16.172 27.453 5.707 1 96.69 264 LEU B N 1
ATOM 5466 C CA . LEU B 1 264 ? 15.945 26.25 6.504 1 96.69 264 LEU B CA 1
ATOM 5467 C C . LEU B 1 264 ? 17.141 25.312 6.441 1 96.69 264 LEU B C 1
ATOM 5469 O O . LEU B 1 264 ? 17.391 24.547 7.371 1 96.69 264 LEU B O 1
ATOM 5473 N N . ALA B 1 265 ? 17.875 25.406 5.43 1 96.12 265 ALA B N 1
ATOM 5474 C CA . ALA B 1 265 ? 19.047 24.562 5.246 1 96.12 265 ALA B CA 1
ATOM 5475 C C . ALA B 1 265 ? 20.266 25.141 5.984 1 96.12 265 ALA B C 1
ATOM 5477 O O . ALA B 1 265 ? 21.297 24.469 6.109 1 96.12 265 ALA B O 1
ATOM 5478 N N . HIS B 1 266 ? 20.188 26.344 6.465 1 95.88 266 HIS B N 1
ATOM 5479 C CA . HIS B 1 266 ? 21.312 27.016 7.082 1 95.88 266 HIS B CA 1
ATOM 5480 C C . HIS B 1 266 ? 21.688 26.359 8.406 1 95.88 266 HIS B C 1
ATOM 5482 O O . HIS B 1 266 ? 20.828 25.969 9.188 1 95.88 266 HIS B O 1
ATOM 5488 N N . LYS B 1 267 ? 22.906 26.328 8.75 1 94.5 267 LYS B N 1
ATOM 5489 C CA . LYS B 1 267 ? 23.422 25.594 9.898 1 94.5 267 LYS B CA 1
ATOM 5490 C C . LYS B 1 267 ? 22.984 26.266 11.203 1 94.5 267 LYS B C 1
ATOM 5492 O O . LYS B 1 267 ? 22.875 25.594 12.234 1 94.5 267 LYS B O 1
ATOM 5497 N N . ASP B 1 268 ? 22.734 27.594 11.172 1 96.56 268 ASP B N 1
ATOM 5498 C CA . ASP B 1 268 ? 22.484 28.312 12.414 1 96.56 268 ASP B CA 1
ATOM 5499 C C . ASP B 1 268 ? 21 28.438 12.695 1 96.56 268 ASP B C 1
ATOM 5501 O O . ASP B 1 268 ? 20.594 29.094 13.656 1 96.56 268 ASP B O 1
ATOM 5505 N N . ILE B 1 269 ? 20.141 27.844 11.891 1 97.88 269 ILE B N 1
ATOM 5506 C CA . ILE B 1 269 ? 18.703 27.922 12.102 1 97.88 269 ILE B CA 1
ATOM 5507 C C . ILE B 1 269 ? 18.312 27.172 13.375 1 97.88 269 ILE B C 1
ATOM 5509 O O . ILE B 1 269 ? 18.828 26.078 13.641 1 97.88 269 ILE B O 1
ATOM 5513 N N . LYS B 1 270 ? 17.391 27.75 14.141 1 98.25 270 LYS B N 1
ATOM 5514 C CA . LYS B 1 270 ? 17.047 27.125 15.422 1 98.25 270 LYS B CA 1
ATOM 5515 C C . LYS B 1 270 ? 15.609 26.641 15.438 1 98.25 270 LYS B C 1
ATOM 5517 O O . LYS B 1 270 ? 15.281 25.688 16.156 1 98.25 270 LYS B O 1
ATOM 5522 N N . ALA B 1 271 ? 14.75 27.297 14.688 1 98.5 271 ALA B N 1
ATOM 5523 C CA . ALA B 1 271 ? 13.336 26.922 14.664 1 98.5 271 ALA B CA 1
ATOM 5524 C C . ALA B 1 271 ? 12.625 27.562 13.477 1 98.5 271 ALA B C 1
ATOM 5526 O O . ALA B 1 271 ? 13.102 28.547 12.906 1 98.5 271 ALA B O 1
ATOM 5527 N N . PHE B 1 272 ? 11.555 27.016 13.102 1 98.38 272 PHE B N 1
ATOM 5528 C CA . PHE B 1 272 ? 10.68 27.5 12.039 1 98.38 272 PHE B CA 1
ATOM 5529 C C . PHE B 1 272 ? 9.266 27.734 12.57 1 98.38 272 PHE B C 1
ATOM 5531 O O . PHE B 1 272 ? 8.578 26.797 12.969 1 98.38 272 PHE B O 1
ATOM 5538 N N . VAL B 1 273 ? 8.867 28.953 12.641 1 96.75 273 VAL B N 1
ATOM 5539 C CA . VAL B 1 273 ? 7.496 29.297 12.984 1 96.75 273 VAL B CA 1
ATOM 5540 C C . VAL B 1 273 ? 6.641 29.344 11.719 1 96.75 273 VAL B C 1
ATOM 5542 O O . VAL B 1 273 ? 6.871 30.172 10.836 1 96.75 273 VAL B O 1
ATOM 5545 N N . SER B 1 274 ? 5.648 28.453 11.656 1 94.5 274 SER B N 1
ATOM 5546 C CA . SER B 1 274 ? 4.91 28.266 10.414 1 94.5 274 SER B CA 1
ATOM 5547 C C . SER B 1 274 ? 3.457 27.891 10.68 1 94.5 274 SER B C 1
ATOM 5549 O O . SER B 1 274 ? 3.117 27.453 11.773 1 94.5 274 SER B O 1
ATOM 5551 N N . HIS B 1 275 ? 2.623 28.172 9.711 1 92.31 275 HIS B N 1
ATOM 5552 C CA . HIS B 1 275 ? 1.258 27.672 9.781 1 92.31 275 HIS B CA 1
ATOM 5553 C C . HIS B 1 275 ? 1.216 26.172 9.516 1 92.31 275 HIS B C 1
ATOM 5555 O O . HIS B 1 275 ? 0.193 25.516 9.742 1 92.31 275 HIS B O 1
ATOM 5561 N N . VAL B 1 276 ? 2.264 25.625 8.977 1 93.38 276 VAL B N 1
ATOM 5562 C CA . VAL B 1 276 ? 2.525 24.203 8.828 1 93.38 276 VAL B CA 1
ATOM 5563 C C . VAL B 1 276 ? 1.647 23.625 7.723 1 93.38 276 VAL B C 1
ATOM 5565 O O . VAL B 1 276 ? 0.938 22.641 7.934 1 93.38 276 VAL B O 1
ATOM 5568 N N . GLY B 1 277 ? 1.665 24.344 6.617 1 92.81 277 GLY B N 1
ATOM 5569 C CA . GLY B 1 277 ? 1.132 23.688 5.43 1 92.81 277 GLY B CA 1
ATOM 5570 C C . GLY B 1 277 ? 1.924 22.469 5.012 1 92.81 277 GLY B C 1
ATOM 5571 O O . GLY B 1 277 ? 3 22.203 5.555 1 92.81 277 GLY B O 1
ATOM 5572 N N . HIS B 1 278 ? 1.43 21.766 4.105 1 93.62 278 HIS B N 1
ATOM 5573 C CA . HIS B 1 278 ? 2.08 20.531 3.666 1 93.62 278 HIS B CA 1
ATOM 5574 C C . HIS B 1 278 ? 3.521 20.797 3.242 1 93.62 278 HIS B C 1
ATOM 5576 O O . HIS B 1 278 ? 4.438 20.109 3.689 1 93.62 278 HIS B O 1
ATOM 5582 N N . ASN B 1 279 ? 3.768 21.797 2.42 1 93.25 279 ASN B N 1
ATOM 5583 C CA . ASN B 1 279 ? 5.102 22.109 1.922 1 93.25 279 ASN B CA 1
ATOM 5584 C C . ASN B 1 279 ? 6.039 22.531 3.055 1 93.25 279 ASN B C 1
ATOM 5586 O O . ASN B 1 279 ? 7.18 22.062 3.119 1 93.25 279 ASN B O 1
ATOM 5590 N N . SER B 1 280 ? 5.539 23.391 3.949 1 94.31 280 SER B N 1
ATOM 5591 C CA . SER B 1 280 ? 6.359 23.859 5.062 1 94.31 280 SER B CA 1
ATOM 5592 C C . SER B 1 280 ? 6.715 22.719 6.004 1 94.31 280 SER B C 1
ATOM 5594 O O . SER B 1 280 ? 7.832 22.641 6.516 1 94.31 280 SER B O 1
ATOM 5596 N N . LEU B 1 281 ? 5.766 21.875 6.23 1 96.19 281 LEU B N 1
ATOM 5597 C CA . LEU B 1 281 ? 6.008 20.719 7.078 1 96.19 281 LEU B CA 1
ATOM 5598 C C . LEU B 1 281 ? 7.133 19.859 6.512 1 96.19 281 LEU B C 1
ATOM 5600 O O . LEU B 1 281 ? 8.07 19.5 7.23 1 96.19 281 LEU B O 1
ATOM 5604 N N . TYR B 1 282 ? 7.098 19.578 5.273 1 97 282 TYR B N 1
ATOM 5605 C CA . TYR B 1 282 ? 8.07 18.688 4.652 1 97 282 TYR B CA 1
ATOM 5606 C C . TYR B 1 282 ? 9.422 19.375 4.508 1 97 282 TYR B C 1
ATOM 5608 O O . TYR B 1 282 ? 10.469 18.734 4.621 1 97 282 TYR B O 1
ATOM 5616 N N . GLU B 1 283 ? 9.438 20.703 4.27 1 95.88 283 GLU B N 1
ATOM 5617 C CA . GLU B 1 283 ? 10.703 21.438 4.211 1 95.88 283 GLU B CA 1
ATOM 5618 C C . GLU B 1 283 ? 11.414 21.422 5.562 1 95.88 283 GLU B C 1
ATOM 5620 O O . GLU B 1 283 ? 12.609 21.141 5.637 1 95.88 283 GLU B O 1
ATOM 5625 N N . SER B 1 284 ? 10.641 21.734 6.566 1 96.88 284 SER B N 1
ATOM 5626 C CA . SER B 1 284 ? 11.219 21.75 7.906 1 96.88 284 SER B CA 1
ATOM 5627 C C . SER B 1 284 ? 11.742 20.375 8.297 1 96.88 284 SER B C 1
ATOM 5629 O O . SER B 1 284 ? 12.852 20.25 8.836 1 96.88 284 SER B O 1
ATOM 5631 N N . ALA B 1 285 ? 10.992 19.359 8.016 1 97.81 285 ALA B N 1
ATOM 5632 C CA . ALA B 1 285 ? 11.383 17.984 8.352 1 97.81 285 ALA B CA 1
ATOM 5633 C C . ALA B 1 285 ? 12.609 17.562 7.543 1 97.81 285 ALA B C 1
ATOM 5635 O O . ALA B 1 285 ? 13.516 16.922 8.07 1 97.81 285 ALA B O 1
ATOM 5636 N N . TYR B 1 286 ? 12.602 17.922 6.301 1 97.31 286 TYR B N 1
ATOM 5637 C CA . TYR B 1 286 ? 13.703 17.531 5.418 1 97.31 286 TYR B CA 1
ATOM 5638 C C . TYR B 1 286 ? 15.023 18.109 5.91 1 97.31 286 TYR B C 1
ATOM 5640 O O . TYR B 1 286 ? 16.047 17.422 5.906 1 97.31 286 TYR B O 1
ATOM 5648 N N . TYR B 1 287 ? 15.031 19.297 6.41 1 97.38 287 TYR B N 1
ATOM 5649 C CA . TYR B 1 287 ? 16.266 19.969 6.828 1 97.38 287 TYR B CA 1
ATOM 5650 C C . TYR B 1 287 ? 16.484 19.797 8.32 1 97.38 287 TYR B C 1
ATOM 5652 O O 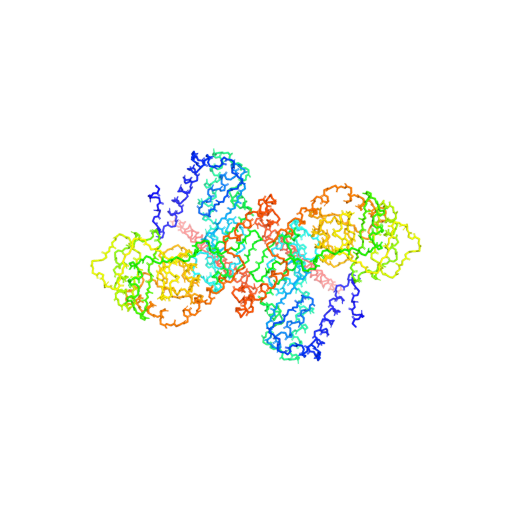. TYR B 1 287 ? 17.484 20.281 8.867 1 97.38 287 TYR B O 1
ATOM 5660 N N . GLY B 1 288 ? 15.586 19.109 9 1 98.06 288 GLY B N 1
ATOM 5661 C CA . GLY B 1 288 ? 15.75 18.797 10.414 1 98.06 288 GLY B CA 1
ATOM 5662 C C . GLY B 1 288 ? 15.602 20.016 11.305 1 98.06 288 GLY B C 1
ATOM 5663 O O . GLY B 1 288 ? 16.359 20.203 12.258 1 98.06 288 GLY B O 1
ATOM 5664 N N . VAL B 1 289 ? 14.633 20.859 10.984 1 98.5 289 VAL B N 1
ATOM 5665 C CA . VAL B 1 289 ? 14.43 22.094 11.742 1 98.5 289 VAL B CA 1
ATOM 5666 C C . VAL B 1 289 ? 13.203 21.953 12.641 1 98.5 289 VAL B C 1
ATOM 5668 O O . VAL B 1 289 ? 12.117 21.625 12.164 1 98.5 289 VAL B O 1
ATOM 5671 N N . PRO B 1 290 ? 13.32 22.203 13.93 1 98.69 290 PRO B N 1
ATOM 5672 C CA . PRO B 1 290 ? 12.164 22.156 14.828 1 98.69 290 PRO B CA 1
ATOM 5673 C C . PRO B 1 290 ? 11.078 23.156 14.445 1 98.69 290 PRO B C 1
ATOM 5675 O O . PRO B 1 290 ? 11.375 24.219 13.914 1 98.69 290 PRO B O 1
ATOM 5678 N N . LEU B 1 291 ? 9.836 22.781 14.852 1 98.31 291 LEU B N 1
ATOM 5679 C CA . LEU B 1 291 ? 8.688 23.547 14.391 1 98.31 291 LEU B CA 1
ATOM 5680 C C . LEU B 1 291 ? 7.949 24.172 15.562 1 98.31 291 LEU B C 1
ATOM 5682 O O . LEU B 1 291 ? 7.789 23.547 16.609 1 98.31 291 LEU B O 1
ATOM 5686 N N . VAL B 1 292 ? 7.586 25.391 15.375 1 97.81 292 VAL B N 1
ATOM 5687 C CA . VAL B 1 292 ? 6.52 26.031 16.141 1 97.81 292 VAL B CA 1
ATOM 5688 C C . VAL B 1 292 ? 5.309 26.266 15.25 1 97.81 292 VAL B C 1
ATOM 5690 O O . VAL B 1 292 ? 5.301 27.203 14.453 1 97.81 292 VAL B O 1
ATOM 5693 N N . ALA B 1 293 ? 4.352 25.422 15.453 1 95.44 293 ALA B N 1
ATOM 5694 C CA . ALA B 1 293 ? 3.205 25.422 14.555 1 95.44 293 ALA B CA 1
ATOM 5695 C C . ALA B 1 293 ? 2.16 26.438 15 1 95.44 293 ALA B C 1
ATOM 5697 O O . ALA B 1 293 ? 1.746 26.453 16.156 1 95.44 293 ALA B O 1
ATOM 5698 N N . PHE B 1 294 ? 1.795 27.234 14.094 1 91.31 294 PHE B N 1
ATOM 5699 C CA . PHE B 1 294 ? 0.78 28.266 14.258 1 91.31 294 PHE B CA 1
ATOM 5700 C C . PHE B 1 294 ? -0.295 28.141 13.188 1 91.31 294 PHE B C 1
ATOM 5702 O O . PHE B 1 294 ? -0.389 28.984 12.297 1 91.31 294 PHE B O 1
ATOM 5709 N N . PRO B 1 295 ? -1.176 27.094 13.336 1 89.62 295 PRO B N 1
ATOM 5710 C CA . PRO B 1 295 ? -2.15 26.828 12.281 1 89.62 295 PRO B CA 1
ATOM 5711 C C . PRO B 1 295 ? -3.232 27.906 12.188 1 89.62 295 PRO B C 1
ATOM 5713 O O . PRO B 1 295 ? -3.686 28.406 13.219 1 89.62 295 PRO B O 1
ATOM 5716 N N . LEU B 1 296 ? -3.605 28.234 11.039 1 82.94 296 LEU B N 1
ATOM 5717 C CA . LEU B 1 296 ? -4.598 29.266 10.805 1 82.94 296 LEU B CA 1
ATOM 5718 C C . LEU B 1 296 ? -5.871 28.688 10.203 1 82.94 296 LEU B C 1
ATOM 5720 O O . LEU B 1 296 ? -6.922 29.328 10.211 1 82.94 296 LEU B O 1
ATOM 5724 N N . GLY B 1 297 ? -5.758 27.453 9.68 1 79.06 297 GLY B N 1
ATOM 5725 C CA . GLY B 1 297 ? -6.945 26.828 9.125 1 79.06 297 GLY B CA 1
ATOM 5726 C C . GLY B 1 297 ? -6.629 25.688 8.172 1 79.06 297 GLY B C 1
ATOM 5727 O O . GLY B 1 297 ? -5.461 25.391 7.91 1 79.06 297 GLY B O 1
ATOM 5728 N N . GLY B 1 298 ? -7.703 24.953 7.781 1 80.31 298 GLY B N 1
ATOM 5729 C CA . GLY B 1 298 ? -7.578 23.891 6.789 1 80.31 298 GLY B CA 1
ATOM 5730 C C . GLY B 1 298 ? -6.852 22.672 7.305 1 80.31 298 GLY B C 1
ATOM 5731 O O . GLY B 1 298 ? -7.168 22.156 8.383 1 80.31 298 GLY B O 1
ATOM 5732 N N . ASP B 1 299 ? -5.906 22.25 6.406 1 86.44 299 ASP B N 1
ATOM 5733 C CA . ASP B 1 299 ? -5.172 21.047 6.75 1 86.44 299 ASP B CA 1
ATOM 5734 C C . ASP B 1 299 ? -4.09 21.328 7.789 1 86.44 299 ASP B C 1
ATOM 5736 O O . ASP B 1 299 ? -3.453 20.406 8.305 1 86.44 299 ASP B O 1
ATOM 5740 N N . GLN B 1 300 ? -3.961 22.547 8.195 1 89.62 300 GLN B N 1
ATOM 5741 C CA . GLN B 1 300 ? -2.855 22.984 9.047 1 89.62 300 GLN B CA 1
ATOM 5742 C C . GLN B 1 300 ? -2.994 22.422 10.461 1 89.62 300 GLN B C 1
ATOM 5744 O O . GLN B 1 300 ? -2 22.031 11.078 1 89.62 300 GLN B O 1
ATOM 5749 N N . ASP B 1 301 ? -4.219 22.344 10.883 1 90.62 301 ASP B N 1
ATOM 5750 C CA . ASP B 1 301 ? -4.422 21.781 12.219 1 90.62 301 ASP B CA 1
ATOM 5751 C C . ASP B 1 301 ? -3.965 20.328 12.281 1 90.62 301 ASP B C 1
ATOM 5753 O O . ASP B 1 301 ? -3.299 19.922 13.234 1 90.62 301 ASP B O 1
ATOM 5757 N N . SER B 1 302 ? -4.344 19.609 11.297 1 94.25 302 SER B N 1
ATOM 5758 C CA . SER B 1 302 ? -3.951 18.203 11.242 1 94.25 302 SER B CA 1
ATOM 5759 C C . SER B 1 302 ? -2.441 18.062 11.102 1 94.25 302 SER B C 1
ATOM 5761 O O . SER B 1 302 ? -1.833 17.188 11.734 1 94.25 302 SER B O 1
ATOM 5763 N N . ASN B 1 303 ? -1.831 18.875 10.281 1 95.94 303 ASN B N 1
ATOM 5764 C CA . ASN B 1 303 ? -0.382 18.844 10.117 1 95.94 303 ASN B CA 1
ATOM 5765 C C . ASN B 1 303 ? 0.337 19.219 11.414 1 95.94 303 ASN B C 1
ATOM 5767 O O . ASN B 1 303 ? 1.346 18.594 11.766 1 95.94 303 ASN B O 1
ATOM 5771 N N . ALA B 1 304 ? -0.225 20.234 12.047 1 95.38 304 ALA B N 1
ATOM 5772 C CA . ALA B 1 304 ? 0.355 20.688 13.312 1 95.38 304 ALA B CA 1
ATOM 5773 C C . ALA B 1 304 ? 0.296 19.578 14.359 1 95.38 304 ALA B C 1
ATOM 5775 O O . ALA B 1 304 ? 1.278 19.312 15.062 1 95.38 304 ALA B O 1
ATOM 5776 N N . LYS B 1 305 ? -0.808 18.953 14.422 1 95.19 305 LYS B N 1
ATOM 5777 C CA . LYS B 1 305 ? -0.963 17.844 15.367 1 95.19 305 LYS B CA 1
ATOM 5778 C C . LYS B 1 305 ? -0.005 16.703 15.039 1 95.19 305 LYS B C 1
ATOM 5780 O O . LYS B 1 305 ? 0.569 16.094 15.945 1 95.19 305 LYS B O 1
ATOM 5785 N N . LYS B 1 306 ? 0.08 16.391 13.852 1 96.56 306 LYS B N 1
ATOM 5786 C CA . LYS B 1 306 ? 1.003 15.359 13.398 1 96.56 306 LYS B CA 1
ATOM 5787 C C . LYS B 1 306 ? 2.441 15.695 13.781 1 96.56 306 LYS B C 1
ATOM 5789 O O . LYS B 1 306 ? 3.172 14.844 14.289 1 96.56 306 LYS B O 1
ATOM 5794 N N . ALA B 1 307 ? 2.848 16.906 13.547 1 96.81 307 ALA B N 1
ATOM 5795 C CA . ALA B 1 307 ? 4.195 17.359 13.891 1 96.81 307 ALA B CA 1
ATOM 5796 C C . ALA B 1 307 ? 4.457 17.234 15.391 1 96.81 307 ALA B C 1
ATOM 5798 O O . ALA B 1 307 ? 5.52 16.766 15.797 1 96.81 307 ALA B O 1
ATOM 5799 N N . GLU B 1 308 ? 3.482 17.641 16.094 1 97.31 308 GLU B N 1
ATOM 5800 C CA . GLU B 1 308 ? 3.617 17.547 17.531 1 97.31 308 GLU B CA 1
ATOM 5801 C C . GLU B 1 308 ? 3.678 16.094 18 1 97.31 308 GLU B C 1
ATOM 5803 O O . GLU B 1 308 ? 4.516 15.742 18.828 1 97.31 308 GLU B O 1
ATOM 5808 N N . HIS B 1 309 ? 2.859 15.297 17.453 1 96.94 309 HIS B N 1
ATOM 5809 C CA . HIS B 1 309 ? 2.801 13.875 17.781 1 96.94 309 HIS B CA 1
ATOM 5810 C C . HIS B 1 309 ? 4.129 13.188 17.484 1 96.94 309 HIS B C 1
ATOM 5812 O O . HIS B 1 309 ? 4.559 12.312 18.234 1 96.94 309 HIS B O 1
ATOM 5818 N N . LEU B 1 310 ? 4.789 13.617 16.469 1 97.06 310 LEU B N 1
ATOM 5819 C CA . LEU B 1 310 ? 6.043 13 16.047 1 97.06 310 LEU B CA 1
ATOM 5820 C C . LEU B 1 310 ? 7.223 13.594 16.812 1 97.06 310 LEU B C 1
ATOM 5822 O O . LEU B 1 310 ? 8.344 13.094 16.719 1 97.06 310 LEU B O 1
ATOM 5826 N N . GLY B 1 311 ? 6.973 14.695 17.5 1 97.69 311 GLY B N 1
ATOM 5827 C CA . GLY B 1 311 ? 8.016 15.297 18.312 1 97.69 311 GLY B CA 1
ATOM 5828 C C . GLY B 1 311 ? 8.82 16.344 17.562 1 97.69 311 GLY B C 1
ATOM 5829 O O . GLY B 1 311 ? 9.93 16.703 17.984 1 97.69 311 GLY B O 1
ATOM 5830 N N . LEU B 1 312 ? 8.297 16.859 16.484 1 97.94 312 LEU B N 1
ATOM 5831 C CA . LEU B 1 312 ? 9.008 17.828 15.664 1 97.94 312 LEU B CA 1
ATOM 5832 C C . LEU B 1 312 ? 8.945 19.219 16.281 1 97.94 312 LEU B C 1
ATOM 5834 O O . LEU B 1 312 ? 9.719 20.109 15.906 1 97.94 312 LEU B O 1
ATOM 5838 N N . GLY B 1 313 ? 7.988 19.406 17.094 1 98 313 GLY B N 1
ATOM 5839 C CA . GLY B 1 313 ? 7.797 20.719 17.688 1 98 313 GLY B CA 1
ATOM 5840 C C . GLY B 1 313 ? 6.523 20.828 18.5 1 98 313 GLY B C 1
ATOM 5841 O O . GLY B 1 313 ? 6.027 19.828 19.031 1 98 313 GLY B O 1
ATOM 5842 N N . LEU B 1 314 ? 6.129 22.094 18.672 1 97.88 314 LEU B N 1
ATOM 5843 C CA . LEU B 1 314 ? 4.953 22.375 19.484 1 97.88 314 LEU B CA 1
ATOM 5844 C C . LEU B 1 314 ? 3.934 23.203 18.703 1 97.88 314 LEU B C 1
ATOM 5846 O O . LEU B 1 314 ? 4.289 23.891 17.75 1 97.88 314 LEU B O 1
ATOM 5850 N N . VAL B 1 315 ? 2.686 23.078 19.141 1 95.31 315 VAL B N 1
ATOM 5851 C CA . VAL B 1 315 ? 1.591 23.797 18.5 1 95.31 315 VAL B CA 1
ATOM 5852 C C . VAL B 1 315 ? 1.145 24.953 19.406 1 95.31 315 VAL B C 1
ATOM 5854 O O . VAL B 1 315 ? 1.062 24.797 20.625 1 95.31 315 VAL B O 1
ATOM 5857 N N . VAL B 1 316 ? 0.977 26.078 18.781 1 92.31 316 VAL B N 1
ATOM 5858 C CA . VAL B 1 316 ? 0.418 27.25 19.469 1 92.31 316 VAL B CA 1
ATOM 5859 C C . VAL B 1 316 ? -0.973 27.547 18.922 1 92.31 316 VAL B C 1
ATOM 5861 O O . VAL B 1 316 ? -1.158 27.656 17.703 1 92.31 316 VAL B O 1
ATOM 5864 N N . ASP B 1 317 ? -1.908 27.562 19.812 1 84.69 317 ASP B N 1
ATOM 5865 C CA . ASP B 1 317 ? -3.25 27.953 19.406 1 84.69 317 ASP B CA 1
ATOM 5866 C C . ASP B 1 317 ? -3.332 29.469 19.219 1 84.69 317 ASP B C 1
ATOM 5868 O O . ASP B 1 317 ? -3.197 30.234 20.172 1 84.69 317 ASP B O 1
ATOM 5872 N N . HIS B 1 318 ? -3.605 29.938 18.094 1 77 318 HIS B N 1
ATOM 5873 C CA . HIS B 1 318 ? -3.59 31.359 17.797 1 77 318 HIS B CA 1
ATOM 5874 C C . HIS B 1 318 ? -4.77 32.062 18.438 1 77 318 HIS B C 1
ATOM 5876 O O . HIS B 1 318 ? -4.766 33.312 18.578 1 77 318 HIS B O 1
ATOM 5882 N N . LYS B 1 319 ? -5.699 31.328 18.812 1 76.75 319 LYS B N 1
ATOM 5883 C CA . LYS B 1 319 ? -6.871 31.953 19.422 1 76.75 319 LYS B CA 1
ATOM 5884 C C . LYS B 1 319 ? -6.648 32.188 20.922 1 76.75 319 LYS B C 1
ATOM 5886 O O . LYS B 1 319 ? -7.176 33.156 21.484 1 76.75 319 LYS B O 1
ATOM 5891 N N . SER B 1 320 ? -5.824 31.406 21.453 1 74 320 SER B N 1
ATOM 5892 C CA . SER B 1 320 ? -5.758 31.469 22.906 1 74 320 SER B CA 1
ATOM 5893 C C . SER B 1 320 ? -4.375 31.906 23.375 1 74 320 SER B C 1
ATOM 5895 O O . SER B 1 320 ? -4.191 32.25 24.547 1 74 320 SER B O 1
ATOM 5897 N N . ASN B 1 321 ? -3.564 32.094 22.5 1 77.94 321 ASN B N 1
ATOM 5898 C CA . ASN B 1 321 ? -2.213 32.375 22.953 1 77.94 321 ASN B CA 1
ATOM 5899 C C . ASN B 1 321 ? -1.901 33.875 22.859 1 77.94 321 ASN B C 1
ATOM 5901 O O . ASN B 1 321 ? -2.586 34.625 22.156 1 77.94 321 ASN B O 1
ATOM 5905 N N . ASN B 1 322 ? -1.053 34.312 23.766 1 89.38 322 ASN B N 1
ATOM 5906 C CA . ASN B 1 322 ? -0.519 35.656 23.75 1 89.38 322 ASN B CA 1
ATOM 5907 C C . ASN B 1 322 ? 0.979 35.656 23.453 1 89.38 322 ASN B C 1
ATOM 5909 O O . ASN B 1 322 ? 1.573 34.625 23.203 1 89.38 322 ASN B O 1
ATOM 5913 N N . ALA B 1 323 ? 1.481 36.875 23.453 1 94.38 323 ALA B N 1
ATOM 5914 C CA . ALA B 1 323 ? 2.879 37.062 23.078 1 94.38 323 ALA B CA 1
ATOM 5915 C C . ALA B 1 323 ? 3.811 36.312 24.016 1 94.38 323 ALA B C 1
ATOM 5917 O O . ALA B 1 323 ? 4.801 35.719 23.578 1 94.38 323 ALA B O 1
ATOM 5918 N N . GLU B 1 324 ? 3.482 36.25 25.266 1 95.38 324 GLU B N 1
ATOM 5919 C CA . GLU B 1 324 ? 4.324 35.594 26.266 1 95.38 324 GLU B CA 1
ATOM 5920 C C . GLU B 1 324 ? 4.344 34.094 26.047 1 95.38 324 GLU B C 1
ATOM 5922 O O . GLU B 1 324 ? 5.41 33.469 26.094 1 95.38 324 GLU B O 1
ATOM 5927 N N . LYS B 1 325 ? 3.232 33.562 25.812 1 94.56 325 LYS B N 1
ATOM 5928 C CA . LYS B 1 325 ? 3.143 32.125 25.578 1 94.56 325 LYS B CA 1
ATOM 5929 C C . LYS B 1 325 ? 3.861 31.734 24.297 1 94.56 325 LYS B C 1
ATOM 5931 O O . LYS B 1 325 ? 4.496 30.672 24.234 1 94.56 325 LYS B O 1
ATOM 5936 N N . LEU B 1 326 ? 3.676 32.5 23.297 1 95.81 326 LEU B N 1
ATOM 5937 C CA . LEU B 1 326 ? 4.379 32.25 22.047 1 95.81 326 LEU B CA 1
ATOM 5938 C C . LEU B 1 326 ? 5.891 32.281 22.25 1 95.81 326 LEU B C 1
ATOM 5940 O O . LEU B 1 326 ? 6.609 31.391 21.781 1 95.81 326 LEU B O 1
ATOM 5944 N N . PHE B 1 327 ? 6.355 33.344 23.016 1 96.69 327 PHE B N 1
ATOM 5945 C CA . PHE B 1 327 ? 7.773 33.469 23.328 1 96.69 327 PHE B CA 1
ATOM 5946 C C . PHE B 1 327 ? 8.281 32.219 24.062 1 96.69 327 PHE B C 1
ATOM 5948 O O . PHE B 1 327 ? 9.297 31.641 23.672 1 96.69 327 PHE B O 1
ATOM 5955 N N . GLU B 1 328 ? 7.531 31.781 25.031 1 96.88 328 GLU B N 1
ATOM 5956 C CA . GLU B 1 328 ? 7.922 30.641 25.828 1 96.88 328 GLU B CA 1
ATOM 5957 C C . GLU B 1 328 ? 7.969 29.359 25 1 96.88 328 GLU B C 1
ATOM 5959 O O . GLU B 1 328 ? 8.852 28.531 25.188 1 96.88 328 GLU B O 1
ATOM 5964 N N . THR B 1 329 ? 7.02 29.234 24.109 1 97.31 329 THR B N 1
ATOM 5965 C CA . THR B 1 329 ? 6.953 28.047 23.266 1 97.31 329 THR B CA 1
ATOM 5966 C C . THR B 1 329 ? 8.148 28 22.312 1 97.31 329 THR B C 1
ATOM 5968 O O . THR B 1 329 ? 8.773 26.938 22.156 1 97.31 329 THR B O 1
ATOM 5971 N N . ILE B 1 330 ? 8.469 29.125 21.719 1 98.06 330 ILE B N 1
ATOM 5972 C CA . ILE B 1 330 ? 9.609 29.188 20.828 1 98.06 330 ILE B CA 1
ATOM 5973 C C . ILE B 1 330 ? 10.891 28.859 21.594 1 98.06 330 ILE B C 1
ATOM 5975 O O . ILE B 1 330 ? 11.711 28.062 21.141 1 98.06 330 ILE B O 1
ATOM 5979 N N . GLU B 1 331 ? 11.023 29.438 22.75 1 97.94 331 GLU B N 1
ATOM 5980 C CA . GLU B 1 331 ? 12.195 29.203 23.578 1 97.94 331 GLU B CA 1
ATOM 5981 C C . GLU B 1 331 ? 12.32 27.734 23.953 1 97.94 331 GLU B C 1
ATOM 5983 O O . GLU B 1 331 ? 13.414 27.172 23.906 1 97.94 331 GLU B O 1
ATOM 5988 N N . GLN B 1 332 ? 11.242 27.188 24.328 1 98.19 332 GLN B N 1
ATOM 5989 C CA . GLN B 1 332 ? 11.234 25.781 24.688 1 98.19 332 GLN B CA 1
ATOM 5990 C C . GLN B 1 332 ? 11.711 24.906 23.531 1 98.19 332 GLN B C 1
ATOM 5992 O O . GLN B 1 332 ? 12.523 24 23.734 1 98.19 332 GLN B O 1
ATOM 5997 N N . VAL B 1 333 ? 11.203 25.125 22.344 1 98.5 333 VAL B N 1
ATOM 5998 C CA . VAL B 1 333 ? 11.539 24.344 21.172 1 98.5 333 VAL B CA 1
ATOM 5999 C C . VAL B 1 333 ? 13.023 24.5 20.844 1 98.5 333 VAL B C 1
ATOM 6001 O O . VAL B 1 333 ? 13.672 23.531 20.422 1 98.5 333 VAL B O 1
ATOM 6004 N N . ILE B 1 334 ? 13.562 25.703 21.109 1 98.06 334 ILE B N 1
ATOM 6005 C CA . ILE B 1 334 ? 14.953 25.984 20.797 1 98.06 334 ILE B CA 1
ATOM 6006 C C . ILE B 1 334 ? 15.867 25.344 21.828 1 98.06 334 ILE B C 1
ATOM 6008 O O . ILE B 1 334 ? 16.891 24.766 21.484 1 98.06 334 ILE B O 1
ATOM 6012 N N . VAL B 1 335 ? 15.477 25.328 23.047 1 97.44 335 VAL B N 1
ATOM 6013 C CA . VAL B 1 335 ? 16.359 24.969 24.156 1 97.44 335 VAL B CA 1
ATOM 6014 C C . VAL B 1 335 ? 16.297 23.453 24.391 1 97.44 335 VAL B C 1
ATOM 6016 O O . VAL B 1 335 ? 17.328 22.828 24.672 1 97.44 335 VAL B O 1
ATOM 6019 N N . GLU B 1 336 ? 15.117 22.891 24.312 1 98.19 336 GLU B N 1
ATOM 6020 C CA . GLU B 1 336 ? 15.008 21.438 24.531 1 98.19 336 GLU B CA 1
ATOM 6021 C C . GLU B 1 336 ? 15.547 20.656 23.344 1 98.19 336 GLU B C 1
ATOM 6023 O O . GLU B 1 336 ? 14.945 20.672 22.266 1 98.19 336 GLU B O 1
ATOM 6028 N N . SER B 1 337 ? 16.516 19.938 23.547 1 97.75 337 SER B N 1
ATOM 6029 C CA . SER B 1 337 ? 17.266 19.297 22.484 1 97.75 337 SER B CA 1
ATOM 6030 C C . SER B 1 337 ? 16.438 18.188 21.828 1 97.75 337 SER B C 1
ATOM 6032 O O . SER B 1 337 ? 16.734 17.766 20.703 1 97.75 337 SER B O 1
ATOM 6034 N N . ARG B 1 338 ? 15.391 17.734 22.5 1 98.25 338 ARG B N 1
ATOM 6035 C CA . ARG B 1 338 ? 14.602 16.609 21.984 1 98.25 338 ARG B CA 1
ATOM 6036 C C . ARG B 1 338 ? 13.945 16.969 20.656 1 98.25 338 ARG B C 1
ATOM 6038 O O . ARG B 1 338 ? 13.789 16.109 19.781 1 98.25 338 ARG B O 1
ATOM 6045 N N . TYR B 1 339 ? 13.562 18.203 20.5 1 98.56 339 TYR B N 1
ATOM 6046 C CA . TYR B 1 339 ? 12.906 18.594 19.266 1 98.56 339 TYR B CA 1
ATOM 6047 C C . TYR B 1 339 ? 13.883 18.578 18.094 1 98.56 339 TYR B C 1
ATOM 6049 O O . TYR B 1 339 ? 13.562 18.078 17.016 1 98.56 339 TYR B O 1
ATOM 6057 N N . LYS B 1 340 ? 15.062 19.141 18.312 1 98.38 340 LYS B N 1
ATOM 6058 C CA . LYS B 1 340 ? 16.094 19.109 17.266 1 98.38 340 LYS B CA 1
ATOM 6059 C C . LYS B 1 340 ? 16.516 17.672 16.953 1 98.38 340 LYS B C 1
ATOM 6061 O O . LYS B 1 340 ? 16.688 17.312 15.789 1 98.38 340 LYS B O 1
ATOM 6066 N N . ALA B 1 341 ? 16.672 16.891 17.984 1 98.25 341 ALA B N 1
ATOM 6067 C CA . ALA B 1 341 ? 17.062 15.492 17.781 1 98.25 341 ALA B CA 1
ATOM 6068 C C . ALA B 1 341 ? 16.031 14.75 16.953 1 98.25 341 ALA B C 1
ATOM 6070 O O . ALA B 1 341 ? 16.391 14.008 16.031 1 98.25 341 ALA B O 1
ATOM 6071 N N . LYS B 1 342 ? 14.805 14.945 17.25 1 98.19 342 LYS B N 1
ATOM 6072 C CA . LYS B 1 342 ? 13.742 14.281 16.5 1 98.19 342 LYS B CA 1
ATOM 6073 C C . LYS B 1 342 ? 13.672 14.812 15.062 1 98.19 342 LYS B C 1
ATOM 6075 O O . LYS B 1 342 ? 13.484 14.039 14.117 1 98.19 342 LYS B O 1
ATOM 6080 N N . ALA B 1 343 ? 13.781 16.094 14.922 1 98.5 343 ALA B N 1
ATOM 6081 C CA . ALA B 1 343 ? 13.781 16.688 13.578 1 98.5 343 ALA B CA 1
ATOM 6082 C C . ALA B 1 343 ? 14.906 16.094 12.727 1 98.5 343 ALA B C 1
ATOM 6084 O O . ALA B 1 343 ? 14.695 15.75 11.562 1 98.5 343 ALA B O 1
ATOM 6085 N N . MET B 1 344 ? 16.031 15.938 13.328 1 98.19 344 MET B N 1
ATOM 6086 C CA . MET B 1 344 ? 17.188 15.383 12.609 1 98.19 344 MET B CA 1
ATOM 6087 C C . MET B 1 344 ? 16.969 13.914 12.281 1 98.19 344 MET B C 1
ATOM 6089 O O . MET B 1 344 ? 17.375 13.438 11.227 1 98.19 344 MET B O 1
ATOM 6093 N N . HIS B 1 345 ? 16.359 13.25 13.219 1 97.75 345 HIS B N 1
ATOM 6094 C CA . HIS B 1 345 ? 16.031 11.852 12.969 1 97.75 345 HIS B CA 1
ATOM 6095 C C . HIS B 1 345 ? 15.117 11.711 11.758 1 97.75 345 HIS B C 1
ATOM 6097 O O . HIS B 1 345 ? 15.383 10.914 10.859 1 97.75 345 HIS B O 1
ATOM 6103 N N . ILE B 1 346 ? 14.086 12.492 11.703 1 97.94 346 ILE B N 1
ATOM 6104 C CA . ILE B 1 346 ? 13.125 12.438 10.609 1 97.94 346 ILE B CA 1
ATOM 6105 C C . ILE B 1 346 ? 13.789 12.898 9.312 1 97.94 346 ILE B C 1
ATOM 6107 O O . ILE B 1 346 ? 13.547 12.328 8.242 1 97.94 346 ILE B O 1
ATOM 6111 N N . SER B 1 347 ? 14.609 13.914 9.438 1 97.62 347 SER B N 1
ATOM 6112 C CA . SER B 1 347 ? 15.398 14.344 8.289 1 97.62 347 SER B CA 1
ATOM 6113 C C . SER B 1 347 ? 16.203 13.195 7.707 1 97.62 347 SER B C 1
ATOM 6115 O O . SER B 1 347 ? 16.25 13.008 6.488 1 97.62 347 SER B O 1
ATOM 6117 N N . GLY B 1 348 ? 16.859 12.477 8.586 1 97.12 348 GLY B N 1
ATOM 6118 C CA . GLY B 1 348 ? 17.625 11.32 8.156 1 97.12 348 GLY B CA 1
ATOM 6119 C C . GLY B 1 348 ? 16.781 10.289 7.418 1 97.12 348 GLY B C 1
ATOM 6120 O O . GLY B 1 348 ? 17.234 9.734 6.406 1 97.12 348 GLY B O 1
ATOM 6121 N N . LEU B 1 349 ? 15.594 10.039 7.852 1 97.31 349 LEU B N 1
ATOM 6122 C CA . LEU B 1 349 ? 14.688 9.102 7.195 1 97.31 349 LEU B CA 1
ATOM 6123 C C . LEU B 1 349 ? 14.297 9.602 5.809 1 97.31 349 LEU B C 1
ATOM 6125 O O . LEU B 1 349 ? 14.312 8.836 4.844 1 97.31 349 LEU B O 1
ATOM 6129 N N . LEU B 1 350 ? 14.008 10.883 5.711 1 96.69 350 LEU B N 1
ATOM 6130 C CA . LEU B 1 350 ? 13.516 11.477 4.473 1 96.69 350 LEU B CA 1
ATOM 6131 C C . LEU B 1 350 ? 14.617 11.523 3.418 1 96.69 350 LEU B C 1
ATOM 6133 O O . LEU B 1 350 ? 14.344 11.383 2.223 1 96.69 350 LEU B O 1
ATOM 6137 N N . ARG B 1 351 ? 15.781 11.68 3.869 1 95.69 351 ARG B N 1
ATOM 6138 C CA . ARG B 1 351 ? 16.891 11.906 2.943 1 95.69 351 ARG B CA 1
ATOM 6139 C C . ARG B 1 351 ? 17.547 10.586 2.535 1 95.69 351 ARG B C 1
ATOM 6141 O O . ARG B 1 351 ? 18.25 10.523 1.529 1 95.69 351 ARG B O 1
ATOM 6148 N N . ASP B 1 352 ? 17.344 9.586 3.328 1 96.5 352 ASP B N 1
ATOM 6149 C CA . ASP B 1 352 ? 17.922 8.281 3.035 1 96.5 352 ASP B CA 1
ATOM 6150 C C . ASP B 1 352 ? 17.109 7.539 1.975 1 96.5 352 ASP B C 1
ATOM 6152 O O . ASP B 1 352 ? 16.344 6.637 2.299 1 96.5 352 ASP B O 1
ATOM 6156 N N . ARG B 1 353 ? 17.297 7.852 0.75 1 92.94 353 ARG B N 1
ATOM 6157 C CA . ARG B 1 353 ? 16.594 7.238 -0.368 1 92.94 353 ARG B CA 1
ATOM 6158 C C . ARG B 1 353 ? 17.531 7.02 -1.555 1 92.94 353 ARG B C 1
ATOM 6160 O O . ARG B 1 353 ? 18.422 7.828 -1.806 1 92.94 353 ARG B O 1
ATOM 6167 N N . PRO B 1 354 ? 17.25 5.973 -2.27 1 91.19 354 PRO B N 1
ATOM 6168 C CA . PRO B 1 354 ? 18.109 5.691 -3.426 1 91.19 354 PRO B CA 1
ATOM 6169 C C . PRO B 1 354 ? 17.844 6.645 -4.59 1 91.19 354 PRO B C 1
ATOM 6171 O O . PRO B 1 354 ? 18.734 6.844 -5.434 1 91.19 354 PRO B O 1
ATOM 6174 N N . GLN B 1 355 ? 16.625 7.203 -4.695 1 93.06 355 GLN B N 1
ATOM 6175 C CA . GLN B 1 355 ? 16.219 8.164 -5.715 1 93.06 355 GLN B CA 1
ATOM 6176 C C . GLN B 1 355 ? 15.617 9.414 -5.086 1 93.06 355 GLN B C 1
ATOM 6178 O O . GLN B 1 355 ? 14.914 9.328 -4.074 1 93.06 355 GLN B O 1
ATOM 6183 N N . THR B 1 356 ? 15.922 10.562 -5.762 1 94.81 356 THR B N 1
ATOM 6184 C CA . THR B 1 356 ? 15.219 11.766 -5.332 1 94.81 356 THR B CA 1
ATOM 6185 C C . THR B 1 356 ? 13.734 11.672 -5.66 1 94.81 356 THR B C 1
ATOM 6187 O O . THR B 1 356 ? 13.328 10.883 -6.516 1 94.81 356 THR B O 1
ATOM 6190 N N . PRO B 1 357 ? 12.969 12.438 -4.996 1 96.69 357 PRO B N 1
ATOM 6191 C CA . PRO B 1 357 ? 11.539 12.438 -5.324 1 96.69 357 PRO B CA 1
ATOM 6192 C C . PRO B 1 357 ? 11.273 12.719 -6.801 1 96.69 357 PRO B C 1
ATOM 6194 O O . PRO B 1 357 ? 10.422 12.07 -7.414 1 96.69 357 PRO B O 1
ATOM 6197 N N . LEU B 1 358 ? 11.984 13.633 -7.355 1 96.56 358 LEU B N 1
ATOM 6198 C CA . LEU B 1 358 ? 11.805 13.969 -8.766 1 96.56 358 LEU B CA 1
ATOM 6199 C C . LEU B 1 358 ? 12.172 12.789 -9.656 1 96.56 358 LEU B C 1
ATOM 6201 O O . LEU B 1 358 ? 11.438 12.469 -10.594 1 96.56 358 LEU B O 1
ATOM 6205 N N . GLN B 1 359 ? 13.281 12.18 -9.398 1 96.44 359 GLN B N 1
ATOM 6206 C CA . GLN B 1 359 ? 13.695 11.016 -10.172 1 96.44 359 GLN B CA 1
ATOM 6207 C C . GLN B 1 359 ? 12.656 9.906 -10.102 1 96.44 359 GLN B C 1
ATOM 6209 O O . GLN B 1 359 ? 12.328 9.289 -11.117 1 96.44 359 GLN B O 1
ATOM 6214 N N . LYS B 1 360 ? 12.188 9.648 -8.898 1 96.81 360 LYS B N 1
ATOM 6215 C CA . LYS B 1 360 ? 11.18 8.602 -8.711 1 96.81 360 LYS B CA 1
ATOM 6216 C C . LYS B 1 360 ? 9.906 8.922 -9.484 1 96.81 360 LYS B C 1
ATOM 6218 O O . LYS B 1 360 ? 9.32 8.039 -10.125 1 96.81 360 LYS B O 1
ATOM 6223 N N . ALA B 1 361 ? 9.461 10.148 -9.391 1 97.56 361 ALA B N 1
ATOM 6224 C CA . ALA B 1 361 ? 8.289 10.578 -10.148 1 97.56 361 ALA B CA 1
ATOM 6225 C C . ALA B 1 361 ? 8.484 10.359 -11.648 1 97.56 361 ALA B C 1
ATOM 6227 O O . ALA B 1 361 ? 7.629 9.773 -12.312 1 97.56 361 ALA B O 1
ATOM 6228 N N . CYS B 1 362 ? 9.609 10.781 -12.164 1 97.56 362 CYS B N 1
ATOM 6229 C CA . CYS B 1 362 ? 9.914 10.648 -13.586 1 97.56 362 CYS B CA 1
ATOM 6230 C C . CYS B 1 362 ? 9.969 9.18 -13.992 1 97.56 362 CYS B C 1
ATOM 6232 O O . CYS B 1 362 ? 9.445 8.805 -15.047 1 97.56 362 CYS B O 1
ATOM 6234 N N . ASP B 1 363 ? 10.586 8.422 -13.188 1 97.25 363 ASP B N 1
ATOM 6235 C CA . ASP B 1 363 ? 10.711 6.996 -13.492 1 97.25 363 ASP B CA 1
ATOM 6236 C C . ASP B 1 363 ? 9.336 6.344 -13.625 1 97.25 363 ASP B C 1
ATOM 6238 O O . ASP B 1 363 ? 9.094 5.582 -14.562 1 97.25 363 ASP B O 1
ATOM 6242 N N . TRP B 1 364 ? 8.445 6.637 -12.734 1 97.62 364 TRP B N 1
ATOM 6243 C CA . TRP B 1 364 ? 7.113 6.035 -12.766 1 97.62 364 TRP B CA 1
ATOM 6244 C C . TRP B 1 364 ? 6.305 6.547 -13.945 1 97.62 364 TRP B C 1
ATOM 6246 O O . TRP B 1 364 ? 5.566 5.789 -14.578 1 97.62 364 TRP B O 1
ATOM 6256 N N . ILE B 1 365 ? 6.391 7.84 -14.18 1 97.56 365 ILE B N 1
ATOM 6257 C CA . ILE B 1 365 ? 5.684 8.422 -15.312 1 97.56 365 ILE B CA 1
ATOM 6258 C C . ILE B 1 365 ? 6.18 7.789 -16.609 1 97.56 365 ILE B C 1
ATOM 6260 O O . ILE B 1 365 ? 5.375 7.367 -17.453 1 97.56 365 ILE B O 1
ATOM 6264 N N . GLU B 1 366 ? 7.48 7.688 -16.797 1 97.25 366 GLU B N 1
ATOM 6265 C CA . GLU B 1 366 ? 8.055 7.062 -17.984 1 97.25 366 GLU B CA 1
ATOM 6266 C C . GLU B 1 366 ? 7.668 5.59 -18.078 1 97.25 366 GLU B C 1
ATOM 6268 O O . GLU B 1 366 ? 7.41 5.078 -19.172 1 97.25 366 GLU B O 1
ATOM 6273 N N . TYR B 1 367 ? 7.723 4.918 -16.953 1 97 367 TYR B N 1
ATOM 6274 C CA . TYR B 1 367 ? 7.281 3.531 -16.906 1 97 367 TYR B CA 1
ATOM 6275 C C . TYR B 1 367 ? 5.867 3.387 -17.453 1 97 367 TYR B C 1
ATOM 6277 O O . TYR B 1 367 ? 5.609 2.51 -18.281 1 97 367 TYR B O 1
ATOM 6285 N N . SER B 1 368 ? 4.965 4.227 -16.953 1 95.62 368 SER B N 1
ATOM 6286 C CA . SER B 1 368 ? 3.582 4.18 -17.406 1 95.62 368 SER B CA 1
ATOM 6287 C C . SER B 1 368 ? 3.488 4.441 -18.906 1 95.62 368 SER B C 1
ATOM 6289 O O . SER B 1 368 ? 2.711 3.795 -19.609 1 95.62 368 SER B O 1
ATOM 6291 N N . LEU B 1 369 ? 4.293 5.352 -19.422 1 95.62 369 LEU B N 1
ATOM 6292 C CA . LEU B 1 369 ? 4.277 5.684 -20.844 1 95.62 369 LEU B CA 1
ATOM 6293 C C . LEU B 1 369 ? 4.828 4.527 -21.672 1 95.62 369 LEU B C 1
ATOM 6295 O O . LEU B 1 369 ? 4.285 4.207 -22.734 1 95.62 369 LEU B O 1
ATOM 6299 N N . ARG B 1 370 ? 5.855 3.906 -21.188 1 95.38 370 ARG B N 1
ATOM 6300 C CA . ARG B 1 370 ? 6.5 2.822 -21.922 1 95.38 370 ARG B CA 1
ATOM 6301 C C . ARG B 1 370 ? 5.582 1.608 -22.016 1 95.38 370 ARG B C 1
ATOM 6303 O O . ARG B 1 370 ? 5.652 0.849 -22.984 1 95.38 370 ARG B O 1
ATOM 6310 N N . HIS B 1 371 ? 4.723 1.46 -21.062 1 95.56 371 HIS B N 1
ATOM 6311 C CA . HIS B 1 371 ? 3.938 0.233 -21.016 1 95.56 371 HIS B CA 1
ATOM 6312 C C . HIS B 1 371 ? 2.463 0.51 -21.281 1 95.56 371 HIS B C 1
ATOM 6314 O O . HIS B 1 371 ? 1.594 -0.259 -20.859 1 95.56 371 HIS B O 1
ATOM 6320 N N . ASP B 1 372 ? 2.162 1.591 -21.922 1 90.69 372 ASP B N 1
ATOM 6321 C CA . ASP B 1 372 ? 0.82 1.954 -22.359 1 90.69 372 ASP B CA 1
ATOM 6322 C C . ASP B 1 372 ? -0.152 2.008 -21.188 1 90.69 372 ASP B C 1
ATOM 6324 O O . ASP B 1 372 ? -1.248 1.447 -21.25 1 90.69 372 ASP B O 1
ATOM 6328 N N . GLY B 1 373 ? 0.406 2.486 -20.203 1 88.94 373 GLY B N 1
ATOM 6329 C CA . GLY B 1 373 ? -0.382 2.631 -18.984 1 88.94 373 GLY B CA 1
ATOM 6330 C C . GLY B 1 373 ? -0.048 1.593 -17.922 1 88.94 373 GLY B C 1
ATOM 6331 O O . GLY B 1 373 ? 0.353 0.474 -18.25 1 88.94 373 GLY B O 1
ATOM 6332 N N . ALA B 1 374 ? 0.055 1.791 -16.797 1 91 374 ALA B N 1
ATOM 6333 C CA . ALA B 1 374 ? 0.294 0.874 -15.68 1 91 374 ALA B CA 1
ATOM 6334 C C . ALA B 1 374 ? -1.004 0.21 -15.227 1 91 374 ALA B C 1
ATOM 6336 O O . ALA B 1 374 ? -1.337 0.226 -14.039 1 91 374 ALA B O 1
ATOM 6337 N N . LEU B 1 375 ? -1.638 -0.461 -16.203 1 92.06 375 LEU B N 1
ATOM 6338 C CA . LEU B 1 375 ? -2.975 -0.995 -15.961 1 92.06 375 LEU B CA 1
ATOM 6339 C C . LEU B 1 375 ? -2.926 -2.15 -14.969 1 92.06 375 LEU B C 1
ATOM 6341 O O . LEU B 1 375 ? -3.898 -2.4 -14.25 1 92.06 375 LEU B O 1
ATOM 6345 N N . HIS B 1 376 ? -1.789 -2.807 -14.922 1 95.06 376 HIS B N 1
ATOM 6346 C CA . HIS B 1 376 ? -1.624 -3.953 -14.031 1 95.06 376 HIS B CA 1
ATOM 6347 C C . HIS B 1 376 ? -1.625 -3.52 -12.57 1 95.06 376 HIS B C 1
ATOM 6349 O O . HIS B 1 376 ? -1.744 -4.355 -11.672 1 95.06 376 HIS B O 1
ATOM 6355 N N . LEU B 1 377 ? -1.582 -2.24 -12.305 1 96.94 377 LEU B N 1
ATOM 6356 C CA . LEU B 1 377 ? -1.564 -1.726 -10.938 1 96.94 377 LEU B CA 1
ATOM 6357 C C . LEU B 1 377 ? -2.973 -1.367 -10.469 1 96.94 377 LEU B C 1
ATOM 6359 O O . LEU B 1 377 ? -3.188 -1.081 -9.289 1 96.94 377 LEU B O 1
ATOM 6363 N N . GLN B 1 378 ? -3.957 -1.388 -11.344 1 95.19 378 GLN B N 1
ATOM 6364 C CA . GLN B 1 378 ? -5.316 -0.978 -11 1 95.19 378 GLN B CA 1
ATOM 6365 C C . GLN B 1 378 ? -6.074 -2.102 -10.305 1 95.19 378 GLN B C 1
ATOM 6367 O O . GLN B 1 378 ? -6.301 -3.164 -10.883 1 95.19 378 GLN B O 1
ATOM 6372 N N . ALA B 1 379 ? -6.453 -1.832 -9.094 1 96.38 379 ALA B N 1
ATOM 6373 C CA . ALA B 1 379 ? -7.18 -2.82 -8.305 1 96.38 379 ALA B CA 1
ATOM 6374 C C . ALA B 1 379 ? -8.641 -2.893 -8.727 1 96.38 379 ALA B C 1
ATOM 6376 O O . ALA B 1 379 ? -9.188 -1.932 -9.281 1 96.38 379 ALA B O 1
ATOM 6377 N N . GLN B 1 380 ? -9.266 -4 -8.445 1 96.25 380 GLN B N 1
ATOM 6378 C CA . GLN B 1 380 ? -10.641 -4.27 -8.859 1 96.25 380 GLN B CA 1
ATOM 6379 C C . GLN B 1 380 ? -11.633 -3.475 -8.016 1 96.25 380 GLN B C 1
ATOM 6381 O O . GLN B 1 380 ? -12.828 -3.438 -8.32 1 96.25 380 GLN B O 1
ATOM 6386 N N . VAL B 1 381 ? -11.156 -2.82 -6.98 1 95.25 381 VAL B N 1
ATOM 6387 C CA . VAL B 1 381 ? -12.023 -2.012 -6.137 1 95.25 381 VAL B CA 1
ATOM 6388 C C . VAL B 1 381 ? -12.703 -0.931 -6.977 1 95.25 381 VAL B C 1
ATOM 6390 O O . VAL B 1 381 ? -13.812 -0.5 -6.672 1 95.25 381 VAL B O 1
ATOM 6393 N N . PHE B 1 382 ? -12.133 -0.513 -8.039 1 93.19 382 PHE B N 1
ATOM 6394 C CA . PHE B 1 382 ? -12.648 0.549 -8.891 1 93.19 382 PHE B CA 1
ATOM 6395 C C . PHE B 1 382 ? -13.781 0.03 -9.773 1 93.19 382 PHE B C 1
ATOM 6397 O O . PHE B 1 382 ? -14.508 0.815 -10.383 1 93.19 382 PHE B O 1
ATOM 6404 N N . ASN B 1 383 ? -13.953 -1.277 -9.828 1 93 383 ASN B N 1
ATOM 6405 C CA . ASN B 1 383 ? -14.891 -1.862 -10.781 1 93 383 ASN B CA 1
ATOM 6406 C C . ASN B 1 383 ? -15.984 -2.66 -10.078 1 93 383 ASN B C 1
ATOM 6408 O O . ASN B 1 383 ? -16.703 -3.436 -10.719 1 93 383 ASN B O 1
ATOM 6412 N N . ILE B 1 384 ? -16.031 -2.596 -8.859 1 94.12 384 ILE B N 1
ATOM 6413 C CA . ILE B 1 384 ? -17.094 -3.303 -8.133 1 94.12 384 ILE B CA 1
ATOM 6414 C C . ILE B 1 384 ? -17.938 -2.303 -7.355 1 94.12 384 ILE B C 1
ATOM 6416 O O . ILE B 1 384 ? -17.438 -1.287 -6.875 1 94.12 384 ILE B O 1
ATOM 6420 N N . PRO B 1 385 ? -19.25 -2.574 -7.238 1 93.25 385 PRO B N 1
ATOM 6421 C CA . PRO B 1 385 ? -20.094 -1.659 -6.461 1 93.25 385 PRO B CA 1
ATOM 6422 C C . PRO B 1 385 ? -19.781 -1.703 -4.965 1 93.25 385 PRO B C 1
ATOM 6424 O O . PRO B 1 385 ? -19.188 -2.672 -4.48 1 93.25 385 PRO B O 1
ATOM 6427 N N . TRP B 1 386 ? -20.203 -0.661 -4.289 1 90 386 TRP B N 1
ATOM 6428 C CA . TRP B 1 386 ? -19.859 -0.488 -2.883 1 90 386 TRP B CA 1
ATOM 6429 C C . TRP B 1 386 ? -20.406 -1.631 -2.037 1 90 386 TRP B C 1
ATOM 6431 O O . TRP B 1 386 ? -19.75 -2.086 -1.096 1 90 386 TRP B O 1
ATOM 6441 N N . TYR B 1 387 ? -21.625 -2.105 -2.312 1 93.88 387 TYR B N 1
ATOM 6442 C CA . TYR B 1 387 ? -22.234 -3.135 -1.476 1 93.88 387 TYR B CA 1
ATOM 6443 C C . TYR B 1 387 ? -21.516 -4.465 -1.638 1 93.88 387 TYR B C 1
ATOM 6445 O O . TYR B 1 387 ? -21.5 -5.285 -0.715 1 93.88 387 TYR B O 1
ATOM 6453 N N . GLN B 1 388 ? -20.828 -4.723 -2.811 1 96 388 GLN B N 1
ATOM 6454 C CA . GLN B 1 388 ? -19.969 -5.898 -2.996 1 96 388 GLN B CA 1
ATOM 6455 C C . GLN B 1 388 ? -18.625 -5.719 -2.307 1 96 388 GLN B C 1
ATOM 6457 O O . GLN B 1 388 ? -18.094 -6.656 -1.707 1 96 388 GLN B O 1
ATOM 6462 N N . TYR B 1 389 ? -18.172 -4.508 -2.418 1 94 389 TYR B N 1
ATOM 6463 C CA . TYR B 1 389 ? -16.891 -4.211 -1.808 1 94 389 TYR B CA 1
ATOM 6464 C C . TYR B 1 389 ? -16.906 -4.531 -0.317 1 94 389 TYR B C 1
ATOM 6466 O O . TYR B 1 389 ? -15.969 -5.148 0.202 1 94 389 TYR B O 1
ATOM 6474 N N . TYR B 1 390 ? -17.953 -4.191 0.336 1 91.81 390 TYR B N 1
ATOM 6475 C CA . TYR B 1 390 ? -18.047 -4.406 1.776 1 91.81 390 TYR B CA 1
ATOM 6476 C C . TYR B 1 390 ? -18.703 -5.75 2.086 1 91.81 390 TYR B C 1
ATOM 6478 O O . TYR B 1 390 ? -19.016 -6.043 3.242 1 91.81 390 TYR B O 1
ATOM 6486 N N . LEU B 1 391 ? -18.953 -6.578 1.114 1 96.31 391 LEU B N 1
ATOM 6487 C CA . LEU B 1 391 ? -19.531 -7.914 1.232 1 96.31 391 LEU B CA 1
ATOM 6488 C C . LEU B 1 391 ? -20.906 -7.863 1.908 1 96.31 391 LEU B C 1
ATOM 6490 O O . LEU B 1 391 ? -21.266 -8.773 2.65 1 96.31 391 LEU B O 1
ATOM 6494 N N . LEU B 1 392 ? -21.578 -6.766 1.681 1 94.25 392 LEU B N 1
ATOM 6495 C CA . LEU B 1 392 ? -22.875 -6.629 2.316 1 94.25 392 LEU B CA 1
ATOM 6496 C C . LEU B 1 392 ? -23.875 -7.648 1.757 1 94.25 392 LEU B C 1
ATOM 6498 O O . LEU B 1 392 ? -24.734 -8.141 2.482 1 94.25 392 LEU B O 1
ATOM 6502 N N . ASP B 1 393 ? -23.812 -7.879 0.46 1 96.5 393 ASP B N 1
ATOM 6503 C CA . ASP B 1 393 ? -24.656 -8.898 -0.144 1 96.5 393 ASP B CA 1
ATOM 6504 C C . ASP B 1 393 ? -24.359 -10.281 0.451 1 96.5 393 ASP B C 1
ATOM 6506 O O . ASP B 1 393 ? -25.281 -11.023 0.775 1 96.5 393 ASP B O 1
ATOM 6510 N N . VAL B 1 394 ? -23.078 -10.656 0.628 1 96.62 394 VAL B N 1
ATOM 6511 C CA . VAL B 1 394 ? -22.672 -11.93 1.208 1 96.62 394 VAL B CA 1
ATOM 6512 C C . VAL B 1 394 ? -23.141 -12.008 2.66 1 96.62 394 VAL B C 1
ATOM 6514 O O . VAL B 1 394 ? -23.688 -13.031 3.092 1 96.62 394 VAL B O 1
ATOM 6517 N N . ILE B 1 395 ? -22.953 -10.945 3.426 1 94.88 395 ILE B N 1
ATOM 6518 C CA . ILE B 1 395 ? -23.359 -10.898 4.828 1 94.88 395 ILE B CA 1
ATOM 6519 C C . ILE B 1 395 ? -24.875 -11.07 4.938 1 94.88 395 ILE B C 1
ATOM 6521 O O . ILE B 1 395 ? -25.359 -11.828 5.785 1 94.88 395 ILE B O 1
ATOM 6525 N N . ALA B 1 396 ? -25.594 -10.367 4.129 1 95.44 396 ALA B N 1
ATOM 6526 C CA . ALA B 1 396 ? -27.047 -10.492 4.117 1 95.44 396 ALA B CA 1
ATOM 6527 C C . ALA B 1 396 ? -27.484 -11.938 3.848 1 95.44 396 ALA B C 1
ATOM 6529 O O . ALA B 1 396 ? -28.391 -12.453 4.504 1 95.44 396 ALA B O 1
ATOM 6530 N N . PHE B 1 397 ? -26.906 -12.57 2.883 1 96.81 397 PHE B N 1
ATOM 6531 C CA . PHE B 1 397 ? -27.203 -13.961 2.549 1 96.81 397 PHE B CA 1
ATOM 6532 C C . PHE B 1 397 ? -26.922 -14.867 3.74 1 96.81 397 PHE B C 1
ATOM 6534 O O . PHE B 1 397 ? -27.75 -15.711 4.086 1 96.81 397 PHE B O 1
ATOM 6541 N N . LEU B 1 398 ? -25.719 -14.719 4.32 1 95.19 398 LEU B N 1
ATOM 6542 C CA . LEU B 1 398 ? -25.344 -15.547 5.461 1 95.19 398 LEU B CA 1
ATOM 6543 C C . LEU B 1 398 ? -26.312 -15.328 6.625 1 95.19 398 LEU B C 1
ATOM 6545 O O . LEU B 1 398 ? -26.672 -16.281 7.324 1 95.19 398 LEU B O 1
ATOM 6549 N N . PHE B 1 399 ? -26.656 -14.094 6.848 1 94.25 399 PHE B N 1
ATOM 6550 C CA . PHE B 1 399 ? -27.641 -13.789 7.883 1 94.25 399 PHE B CA 1
ATOM 6551 C C . PHE B 1 399 ? -28.969 -14.484 7.598 1 94.25 399 PHE B C 1
ATOM 6553 O O . PHE B 1 399 ? -29.609 -15 8.516 1 94.25 399 PHE B O 1
ATOM 6560 N N . ALA B 1 400 ? -29.406 -14.414 6.391 1 95.75 400 ALA B N 1
ATOM 6561 C CA . ALA B 1 400 ? -30.641 -15.086 5.988 1 95.75 400 ALA B CA 1
ATOM 6562 C C . ALA B 1 400 ? -30.547 -16.594 6.242 1 95.75 400 ALA B C 1
ATOM 6564 O O . ALA B 1 400 ? -31.5 -17.203 6.738 1 95.75 400 ALA B O 1
ATOM 6565 N N . VAL B 1 401 ? -29.438 -17.188 5.875 1 95.12 401 VAL B N 1
ATOM 6566 C CA . VAL B 1 401 ? -29.234 -18.625 6.062 1 95.12 401 VAL B CA 1
ATOM 6567 C C . VAL B 1 401 ? -29.312 -18.969 7.547 1 95.12 401 VAL B C 1
ATOM 6569 O O . VAL B 1 401 ? -29.953 -19.938 7.934 1 95.12 401 VAL B O 1
ATOM 6572 N N . VAL B 1 402 ? -28.641 -18.172 8.328 1 94.31 402 VAL B N 1
ATOM 6573 C CA . VAL B 1 402 ? -28.641 -18.406 9.766 1 94.31 402 VAL B CA 1
ATOM 6574 C C . VAL B 1 402 ? -30.062 -18.25 10.312 1 94.31 402 VAL B C 1
ATOM 6576 O O . VAL B 1 402 ? -30.516 -19.078 11.109 1 94.31 402 VAL B O 1
ATOM 6579 N N . THR B 1 403 ? -30.734 -17.219 9.891 1 94.81 403 THR B N 1
ATOM 6580 C CA . THR B 1 403 ? -32.094 -16.969 10.352 1 94.81 403 THR B CA 1
ATOM 6581 C C . THR B 1 403 ? -33 -18.125 9.977 1 94.81 403 THR B C 1
ATOM 6583 O O . THR B 1 403 ? -33.781 -18.609 10.805 1 94.81 403 THR B O 1
ATOM 6586 N N . VAL B 1 404 ? -32.906 -18.578 8.797 1 95.44 404 VAL B N 1
ATOM 6587 C CA . VAL B 1 404 ? -33.75 -19.672 8.328 1 95.44 404 VAL B CA 1
ATOM 6588 C C . VAL B 1 404 ? -33.406 -20.953 9.109 1 95.44 404 VAL B C 1
ATOM 6590 O O . VAL B 1 404 ? -34.312 -21.703 9.5 1 95.44 404 VAL B O 1
ATOM 6593 N N . THR B 1 405 ? -32.156 -21.172 9.32 1 94.81 405 THR B N 1
ATOM 6594 C CA . THR B 1 405 ? -31.719 -22.344 10.07 1 94.81 405 THR B CA 1
ATOM 6595 C C . THR B 1 405 ? -32.281 -22.312 11.492 1 94.81 405 THR B C 1
ATOM 6597 O O . THR B 1 405 ? -32.781 -23.312 12 1 94.81 405 THR B O 1
ATOM 6600 N N . VAL B 1 406 ? -32.219 -21.203 12.078 1 94.38 406 VAL B N 1
ATOM 6601 C CA . VAL B 1 406 ? -32.719 -21.047 13.445 1 94.38 406 VAL B CA 1
ATOM 6602 C C . VAL B 1 406 ? -34.219 -21.266 13.469 1 94.38 406 VAL B C 1
ATOM 6604 O O . VAL B 1 406 ? -34.75 -21.938 14.367 1 94.38 406 VAL B O 1
ATOM 6607 N N . ILE B 1 407 ? -34.875 -20.703 12.555 1 94.94 407 ILE B N 1
ATOM 6608 C CA . ILE B 1 407 ? -36.312 -20.844 12.453 1 94.94 407 ILE B CA 1
ATOM 6609 C C . ILE B 1 407 ? -36.688 -22.328 12.273 1 94.94 407 ILE B C 1
ATOM 6611 O O . ILE B 1 407 ? -37.594 -22.844 12.938 1 94.94 407 ILE B O 1
ATOM 6615 N N . VAL B 1 408 ? -35.969 -23 11.375 1 95.19 408 VAL B N 1
ATOM 6616 C CA . VAL B 1 408 ? -36.219 -24.422 11.086 1 95.19 4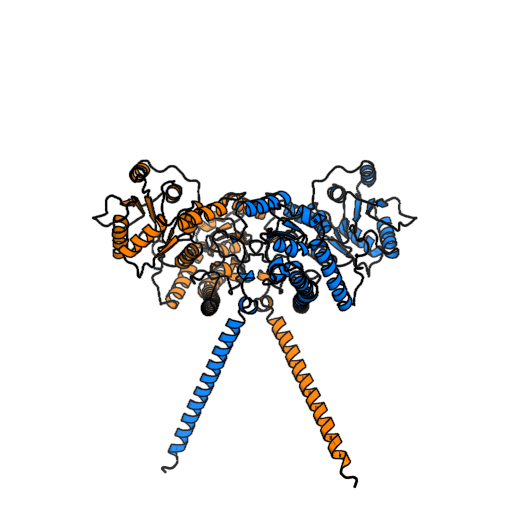08 VAL B CA 1
ATOM 6617 C C . VAL B 1 408 ? -35.969 -25.25 12.336 1 95.19 408 VAL B C 1
ATOM 6619 O O . VAL B 1 408 ? -36.75 -26.141 12.672 1 95.19 408 VAL B O 1
ATOM 6622 N N . ILE B 1 409 ? -34.906 -25 12.922 1 94.12 409 ILE B N 1
ATOM 6623 C CA . ILE B 1 409 ? -34.594 -25.719 14.156 1 94.12 409 ILE B CA 1
ATOM 6624 C C . ILE B 1 409 ? -35.688 -25.453 15.188 1 94.12 409 ILE B C 1
ATOM 6626 O O . ILE B 1 409 ? -36.125 -26.375 15.875 1 94.12 409 ILE B O 1
ATOM 6630 N N . GLY B 1 410 ? -36.125 -24.266 15.328 1 93.06 410 GLY B N 1
ATOM 6631 C CA . GLY B 1 410 ? -37.219 -23.938 16.234 1 93.06 410 GLY B CA 1
ATOM 6632 C C . GLY B 1 410 ? -38.5 -24.656 15.906 1 93.06 410 GLY B C 1
ATOM 6633 O O . GLY B 1 410 ? -39.188 -25.172 16.797 1 93.06 410 GLY B O 1
ATOM 6634 N N . LEU B 1 411 ? -38.812 -24.656 14.68 1 93.94 411 LEU B N 1
ATOM 6635 C CA . LEU B 1 411 ? -40.031 -25.344 14.227 1 93.94 411 LEU B CA 1
ATOM 6636 C C . LEU B 1 411 ? -39.938 -26.844 14.492 1 93.94 411 LEU B C 1
ATOM 6638 O O . LEU B 1 411 ? -40.906 -27.469 14.883 1 93.94 411 LEU B O 1
ATOM 6642 N N . MET B 1 412 ? -38.75 -27.375 14.219 1 94.38 412 MET B N 1
ATOM 6643 C CA . MET B 1 412 ? -38.531 -28.797 14.461 1 94.38 412 MET B CA 1
ATOM 6644 C C . MET B 1 412 ? -38.688 -29.125 15.945 1 94.38 412 MET B C 1
ATOM 6646 O O . MET B 1 412 ? -39.281 -30.141 16.312 1 94.38 412 MET B O 1
ATOM 6650 N N . CYS B 1 413 ? -38.125 -28.312 16.719 1 93.5 413 CYS B N 1
ATOM 6651 C CA . CYS B 1 413 ? -38.25 -28.484 18.156 1 93.5 413 CYS B CA 1
ATOM 6652 C C . CYS B 1 413 ? -39.688 -28.391 18.594 1 93.5 413 CYS B C 1
ATOM 6654 O O . CYS B 1 413 ? -40.156 -29.172 19.438 1 93.5 413 CYS B O 1
ATOM 6656 N N . ARG B 1 414 ? -40.375 -27.469 18.078 1 92.38 414 ARG B N 1
ATOM 6657 C CA . ARG B 1 414 ? -41.812 -27.312 18.406 1 92.38 414 ARG B CA 1
ATOM 6658 C C . ARG B 1 414 ? -42.594 -28.531 17.969 1 92.38 414 ARG B C 1
ATOM 6660 O O . ARG B 1 414 ? -43.5 -28.984 18.703 1 92.38 414 ARG B O 1
ATOM 6667 N N . PHE B 1 415 ? -42.25 -29.016 16.859 1 92.31 415 PHE B N 1
ATOM 6668 C CA . PHE B 1 415 ? -42.938 -30.203 16.344 1 92.31 415 PHE B CA 1
ATOM 6669 C C . PHE B 1 415 ? -42.625 -31.422 17.219 1 92.31 415 PHE B C 1
ATOM 6671 O O . PHE B 1 415 ? -43.531 -32.219 17.484 1 92.31 415 PHE B O 1
ATOM 6678 N N . LEU B 1 416 ? -41.406 -31.547 17.578 1 91.75 416 LEU B N 1
ATOM 6679 C CA . LEU B 1 416 ? -41 -32.656 18.438 1 91.75 416 LEU B CA 1
ATOM 6680 C C . LEU B 1 416 ? -41.688 -32.562 19.797 1 91.75 416 LEU B C 1
ATOM 6682 O O . LEU B 1 416 ? -42.094 -33.562 20.359 1 91.75 416 LEU B O 1
ATOM 6686 N N . CYS B 1 417 ? -41.781 -31.359 20.312 1 91.38 417 CYS B N 1
ATOM 6687 C CA . CYS B 1 417 ? -42.438 -31.141 21.594 1 91.38 417 CYS B CA 1
ATOM 6688 C C . CYS B 1 417 ? -43.938 -31.453 21.5 1 91.38 417 CYS B C 1
ATOM 6690 O O . CYS B 1 417 ? -44.5 -32.062 22.406 1 91.38 417 CYS B O 1
ATOM 6692 N N . GLN B 1 418 ? -44.531 -31.109 20.438 1 91.38 418 GLN B N 1
ATOM 6693 C CA . GLN B 1 418 ? -45.969 -31.391 20.219 1 91.38 418 GLN B CA 1
ATOM 6694 C C . GLN B 1 418 ? -46.188 -32.875 20.047 1 91.38 418 GLN B C 1
ATOM 6696 O O . GLN B 1 418 ? -47.188 -33.438 20.562 1 91.38 418 GLN B O 1
ATOM 6701 N N . ALA B 1 419 ? -45.281 -33.594 19.438 1 89.62 419 ALA B N 1
ATOM 6702 C CA . ALA B 1 419 ? -45.375 -35.031 19.234 1 89.62 419 ALA B CA 1
ATOM 6703 C C . ALA B 1 419 ? -45.219 -35.781 20.562 1 89.62 419 ALA B C 1
ATOM 6705 O O . ALA B 1 419 ? -45.906 -36.75 20.797 1 89.62 419 ALA B O 1
ATOM 6706 N N . CYS B 1 420 ? -44.469 -35.25 21.422 1 87.25 420 CYS B N 1
ATOM 6707 C CA . CYS B 1 420 ? -44.25 -35.875 22.734 1 87.25 420 CYS B CA 1
ATOM 6708 C C . CYS B 1 420 ? -45.438 -35.625 23.641 1 87.25 420 CYS B C 1
ATOM 6710 O O . CYS B 1 420 ? -45.812 -36.5 24.438 1 87.25 420 CYS B O 1
ATOM 6712 N N . ARG B 1 421 ? -46.031 -34.5 23.594 1 85.06 421 ARG B N 1
ATOM 6713 C CA . ARG B 1 421 ? -47.219 -34.188 24.391 1 85.06 421 ARG B CA 1
ATOM 6714 C C . ARG B 1 421 ? -48.438 -35 23.953 1 85.06 421 ARG B C 1
ATOM 6716 O O . ARG B 1 421 ? -49.219 -35.438 24.797 1 85.06 421 ARG B O 1
ATOM 6723 N N . LYS B 1 422 ? -48.562 -35.312 22.797 1 82.12 422 LYS B N 1
ATOM 6724 C CA . LYS B 1 422 ? -49.688 -36.125 22.281 1 82.12 422 LYS B CA 1
ATOM 6725 C C . LYS B 1 422 ? -49.531 -37.594 22.672 1 82.12 422 LYS B C 1
ATOM 6727 O O . LYS B 1 422 ? -50.5 -38.281 22.953 1 82.12 422 LYS B O 1
ATOM 6732 N N . LYS B 1 423 ? -48.438 -38.062 22.828 1 73.31 423 LYS B N 1
ATOM 6733 C CA . LYS B 1 423 ? -48.25 -39.469 23.234 1 73.31 423 LYS B CA 1
ATOM 6734 C C . LYS B 1 423 ? -48.5 -39.625 24.734 1 73.31 423 LYS B C 1
ATOM 6736 O O . LYS B 1 423 ? -48.969 -40.688 25.156 1 73.31 423 LYS B O 1
ATOM 6741 N N . GLY B 1 424 ? -48.281 -38.656 25.469 1 70.5 424 GLY B N 1
ATOM 6742 C CA . GLY B 1 424 ? -48.562 -38.719 26.906 1 70.5 424 GLY B CA 1
ATOM 6743 C C . GLY B 1 424 ? -50.062 -38.719 27.219 1 70.5 424 GLY B C 1
ATOM 6744 O O . GLY B 1 424 ? -50.469 -39.312 28.203 1 70.5 424 GLY B O 1
ATOM 6745 N N . SER B 1 425 ? -50.844 -38.219 26.516 1 63.69 425 SER B N 1
ATOM 6746 C CA . SER B 1 425 ? -52.281 -38.188 26.812 1 63.69 425 SER B CA 1
ATOM 6747 C C . SER B 1 425 ? -52.938 -39.469 26.359 1 63.69 425 SER B C 1
ATOM 6749 O O . SER B 1 425 ? -54.094 -39.75 26.734 1 63.69 425 SER B O 1
ATOM 6751 N N . GLY B 1 426 ? -52.375 -40.25 25.516 1 58.62 426 GLY B N 1
ATOM 6752 C CA . GLY B 1 426 ? -53.031 -41.469 25.062 1 58.62 426 GLY B CA 1
ATOM 6753 C C . GLY B 1 426 ? -52.969 -42.594 26.078 1 58.62 426 GLY B C 1
ATOM 6754 O O . GLY B 1 426 ? -53.594 -43.656 25.875 1 58.62 426 GLY B O 1
ATOM 6755 N N . LYS B 1 427 ? -52.219 -42.656 27.156 1 52.69 427 LYS B N 1
ATOM 6756 C CA . LYS B 1 427 ? -52.25 -43.812 28.031 1 52.69 427 LYS B CA 1
ATOM 6757 C C . LYS B 1 427 ? -53.312 -43.656 29.125 1 52.69 427 LYS B C 1
ATOM 6759 O O . LYS B 1 427 ? -53.5 -44.531 29.938 1 52.69 427 LYS B O 1
ATOM 6764 N N . THR B 1 428 ? -54.031 -42.625 29.344 1 44.44 428 THR B N 1
ATOM 6765 C CA . THR B 1 428 ? -54.906 -42.688 30.5 1 44.44 428 THR B CA 1
ATOM 6766 C C . THR B 1 428 ? -56.219 -43.375 30.141 1 44.44 428 THR B C 1
ATOM 6768 O O . THR B 1 428 ? -57 -43.75 31.031 1 44.44 428 THR B O 1
ATOM 6771 N N . LYS B 1 429 ? -56.875 -43.344 29.031 1 43.94 429 LYS B N 1
ATOM 6772 C CA . LYS B 1 429 ? -58.25 -43.75 29.203 1 43.94 429 LYS B CA 1
ATOM 6773 C C . LYS B 1 429 ? -58.375 -45.281 29.297 1 43.94 429 LYS B C 1
ATOM 6775 O O . LYS B 1 429 ? -59.469 -45.812 29.375 1 43.94 429 LYS B O 1
ATOM 6780 N N . LYS B 1 430 ? -57.406 -46.031 28.891 1 42.72 430 LYS B N 1
ATOM 6781 C CA . LYS B 1 430 ? -58 -47.375 28.891 1 42.72 430 LYS B CA 1
ATOM 6782 C C . LYS B 1 430 ? -58.062 -47.938 30.312 1 42.72 430 LYS B C 1
ATOM 6784 O O . LYS B 1 430 ? -58.406 -49.125 30.5 1 42.72 430 LYS B O 1
ATOM 6789 N N . ASP B 1 431 ? -58.062 -47.25 31.484 1 29.52 431 ASP B N 1
ATOM 6790 C CA . ASP B 1 431 ? -58.812 -47.969 32.5 1 29.52 431 ASP B CA 1
ATOM 6791 C C . ASP B 1 431 ? -60.312 -47.656 32.375 1 29.52 431 ASP B C 1
ATOM 6793 O O . ASP B 1 431 ? -60.688 -46.531 32.156 1 29.52 431 ASP B O 1
#

Foldseek 3Di:
DVPLPPPLPPPPPVVVVLVSLLVVQLVVLVCCVPPPVNVVVCVPAQEAEEEPVPLSVLLVCQQSVHAYEYEYLDACLELVVQLQVFDAPLCQAAHQPLLDHSDDDPVSSVVRVVVVVVSVVSCVRRPQVSVLVVCVVVVRPNVDGSSLSSNRHLAYEYQDDVLQHPDDDGFLRYHDLHHPLQDDADDDDPVVVVLQVVLPLQGAEEEDADDPPLAPDDPQLQVQQQLLQLVGSHAYEYQHDDDDDPDRHPSYDYDVDDPVLNSLLDPRYQAYEYCQDSNVVRSNLQNLHAYEHEHDDDSSSNRQSSCVVQLLAHYDDSVPDGSVVSNVRSVCSRPDCSNSVSSVVSNCVSVPDPDHSVRVVVVVVVVQVVVVGNVVRDDCVSVDDPCVVVCVVVVVVVVVVVVVVVVVVVVVVVVVVVVVVVVVVVPPPVD/DVPLPPPLPPPPPVVVVLVSLLVVQLVVLVCCVPPPVNVVVCVPAQEAEEEPVPLSVLLVCQQVVHAYEYEYLDACLELCCQLQVFDDPLCQAAHQPLLDHSDDDPVSSVVRVVVVVVSVVSCVRRPQVSVLVVCVVVVRPNVDGSSLSSNRHLAYEYQDDVLQHPDDDGFLRYHDLHHPLQDDADDDDPVVVVLQVVLPLQGAEEEDADDPPLAPDDPQLQVQQQLLQLVGSHAYEYQHDDDDDPDRHPSYDYDVDDPVLNSLLDPRYQEYEYLQDSNVVRSNLQNLHAYEHEHDDDSSSNRQSSCVVQLLAHYDDSVPDGSVRSNVRSVCSRPDCSNSVSSVVSNCVSPPDPDHSVRVVVVVVVVQVVVVGNVVRDDCVSVDDPCVVVCVVVVVVVVVVVVVVVVVVVVVVVVVVVVVVVVVVPPPPPD

Sequence (862 aa):
MENTIVPLELEGKLLELLFKMKDVFRVMCESALTSSEVLKELQNCDLLIYDSSSFCAALLGERHNIPLTELLPLSPNSPAASFHMIPMPLSYVPLLLTGFTDKMTFVERVTNLAFYFGQKLFISMAINKPMNALKVKYNIKVERSFEEAIADVELLLILADFALEYPQPLLPGQIMIGPLNVKDAQSLPPDLEEFISNSGVHGFIICSFGSMVASVLQREKVDMLATAFGKLKQKVIWRLKGYIPSNLSSNIKVMDWLPQSDLLAHKDIKAFVSHVGHNSLYESAYYGVPLVAFPLGGDQDSNAKKAEHLGLGLVVDHKSNNAEKLFETIEQVIVESRYKAKAMHISGLLRDRPQTPLQKACDWIEYSLRHDGALHLQAQVFNIPWYQYYLLDVIAFLFAVVTVTVIVIGLMCRFLCQACRKKGSGKTKKDMENTIVPLELEGKLLELLFKMKDVFRVMCESALTSSEVLKELQNCDLLIYDSSSFCAALLGERHNIPLTELLPLSPNSPAASFHMIPMPLSYVPLLLTGFTDKMTFVERVTNLAFYFGQKLFISMAINKPMNALKVKYNIKVERSFEEAIADVELLLILADFALEYPQPLLPGQIMIGPLNVKDAQSLPPDLEEFISNSGVHGFIICSFGSMVASVLQREKVDMLATAFGKLKQKVIWRLKGYIPSNLSSNIKVMDWLPQSDLLAHKDIKAFVSHVGHNSLYESAYYGVPLVAFPLGGDQDSNAKKAEHLGLGLVVDHKSNNAEKLFETIEQVIVESRYKAKAMHISGLLRDRPQTPLQKACDWIEYSLRHDGALHLQAQVFNIPWYQYYLLDVIAFLFAVVTVTVIVIGLMCRFLCQACRKKGSGKTKKD

Nearest PDB structures (foldseek):
  7yan-assembly2_D-2  TM=9.587E-01  e=3.644E-16  Homo sapiens
  7yf5-assembly1_A  TM=9.502E-01  e=7.354E-16  Homo sapiens
  7yf5-assembly1_B  TM=9.559E-01  e=8.647E-16  Homo sapiens
  7cjx-assembly2_B  TM=9.590E-01  e=1.406E-15  Homo sapiens
  2o6l-assembly1_A  TM=9.714E-01  e=4.613E-15  Homo sapiens